Protein AF-0000000075075937 (afdb_homodimer)

Foldseek 3Di:
DPPVPVVVVVVLVVLLCLLLVLLLLLLLLLQLVLQLVLLQCCQLQFFFLLSSLLSLLLLLVLLLVLLVVLVCLLPPDDLVVSLVVLLVLLVVLLVLPLQDFDDPDHADQPDARSVVSSVRCCSRCVSLSSNSSNSLSNSLSLLLQLPRPCNVPSPSNVVSNLVSNLCSLVCCQPPDFAPHWSVVSSVVSSVSSVVSSVSSNVSSVSSVPRDGPPPPVVVVVLVPDDDDDVVLLVLLLLLLQLLLLLLSLLLNVQCQAAGNHSVSNSLSVSLLSVLLVCLLDPCLVVVLVVLLLCLLVLLLCLLLCVQQNVPVDDPVVNNVSSSSNSSSLSSNSVNVLNVSQDDPNCNSVSVSSSSVSSSNNSCCQNPPPQVPDLASCSNLVSSLSSLLSGPQDDPPVPPVLVVLCVVLVVVLVVLVCCVVPPDCVVVCSVVVSVVLSVLSVVLSVCSNRSNNNSSSSVSSSVVSVVVVCVVQQWPDWGAGSRAIKTKHKDWDQDPVGDTWIKIFIDFPPATQAIATPPPVGQLAGFACCHLLHDVVLVLVLCCVPDVQFEEEEEDQALNNNLSSHDPNYAYEYEAADVVRVVQNVDVVGGCNCVVRPDHYHYDHGNPLVVLLPAAFQRGQEYEYDRDRRQDRDCQCLALVNVVSVNRRHHQLHKYKYWNDHDWFQSLQQVQVSCVVLVKFKKKAFACDPCPDPRYHTTIMMMIHRDPVSCVSSVVVVSGDIDGRDDDPDDDHGHSRHDRGVVGTD/DPPVPVVVVVVLVVLLCLLLVLLLLLLLLLQLVLQLVLLQCCQLQFFFLLSSLLSLLLLLVLLLVLLVVLVCLLPPDDLVVSLVVLLVLLVVLLVLPLQDFDDPDHADQPDARSVVSSVRCCSRCVSLSSNSSNSLSNSLSLLLQLPRPCNVPSVSNVVSNLVSNLCSLVCCQPPVFAPHWSVVSSVVSSVSSVVSSVSSNVSSVSSVPRDGPPPPVVVVVLVPDDDDDVVLLVLLLLLLQLLLLLLSLLLNVQCQAAGNHSVSNSLSVSLLSVLLVCLLDPCLVVVLVVLLLCLLVLLLCLLLCVQQNVPVDDPVVNNVSSSSNSSSLSSNSVNVLNVSQDDPNCNSVSVSSSSVSSSNNSCCQNPPCQVPDLASCSNLVSSLSSLLSGPQDDPPVPPVLVVLCVVLVVVLVVLVCCVVPPPCVVVCSVVVSVVLSVLSVVLSVCSNRSNNNSSSSVSSSVVSVVVVCVVQQWPDWGAGSRAIKTKHKDWDQDPVGDTFIKIFIAFPPATQAIATPPPVGQLAGFACCHLLHDVVLVLVLCCVPDVQFEEEEEDQALNNNLSSHDPNYAYEYEAADVVRVVQNVDVVGGCNCVVRPPHYHYDHGNPLVVLLPAAFQAGQEYEYDRDRRQDRDCQCLALVNVVSVNRRHHQLHKYKYWNDHDWFQSLQQNQVSCVVLVKFKKKAFACDPCPDPRYHTTIMMMIHRDPVSCVSSVVVVSGDIDGRDDDPDDDHGHSRHDRGVVGTD

Sequence (1490 aa):
MNTPSLSLQDRRLSLILLFAATLFTSATLMFSLQPMFGKLILPKLGGTPAVWNTCMVFYQSILFLGYMYAHFLSTRQDTRRQLQIHAAVLFISLVILPVALPDNLSPPTESNPTLWLLGTLFLAIGLPFFVVSTTAPLLQKWFAQVGHHTSHDPYYLYAASNAGSLLALLSYPFVIEPNIGLASQQIAWSGGYAILCLMIAGCGWRLWQNKPRTDASAQEDILLSPELDNKTRLHWLVLAFVPSSLLLGLTNFISTDIASVPLLWIIPLTLYLLSFIIVFSKWNLKTHPVMTALQPVILLPFIAYSFINPAILPYWLDLALHSTAFFLAIMVCHGELARLRPHTRHLTDFYLIMSFAGMLGGMFNTFVAPFVFNAVYEYPIMIIAALLLRPGLDISTGYRWAMQAVFPAIVIACGLIIYLTVDDLLQYLDTIGTALILLAGLTYAFRNQPLSLALLAGTLIFFTQGLHGLVSNTIFQDRTFFGVLSVRENVLLDEQNRPEKYRELFHGTTKHGAQRLAAHLETVPLTYYSRPGPMGQLFKSYDEQNGDWVVGAVGLGAGALACYAKDNQQWTFYEIDPLVVEIAENPDYFTYLKRCARNLTHNIGDARLSLAEEPNHKFDLLIMDAFSSDAVPTHLLTREALDLYFEKLKPNGILAFHITNRHLALKKVLADHAKQMQLAALIQEFKTDGSIPLVTATDWVVMAKDEKILNPLIASRLGNWEKMPLYFGMRPWTDDFTNIISIWKMNTPSLSLQDRRLSLILLFAATLFTSATLMFSLQPMFGKLILPKLGGTPAVWNTCMVFYQSILFLGYMYAHFLSTRQDTRRQLQIHAAVLFISLVILPVALPDNLSPPTESNPTLWLLGTLFLAIGLPFFVVSTTAPLLQKWFAQVGHHTSHDPYYLYAASNAGSLLALLSYPFVIEPNIGLASQQIAWSGGYAILCLMIAGCGWRLWQNKPRTDASAQEDILLSPELDNKTRLHWLVLAFVPSSLLLGLTNFISTDIASVPLLWIIPLTLYLLSFIIVFSKWNLKTHPVMTALQPVILLPFIAYSFINPAILPYWLDLALHSTAFFLAIMVCHGELARLRPHTRHLTDFYLIMSFAGMLGGMFNTFVAPFVFNAVYEYPIMIIAALLLRPGLDISTGYRWAMQAVFPAIVIACGLIIYLTVDDLLQYLDTIGTALILLAGLTYAFRNQPLSLALLAGTLIFFTQGLHGLVSNTIFQDRTFFGVLSVRENVLLDEQNRPEKYRELFHGTTKHGAQRLAAHLETVPLTYYSRPGPMGQLFKSYDEQNGDWVVGAVGLGAGALACYAKDNQQWTFYEIDPLVVEIAENPDYFTYLKRCARNLTHNIGDARLSLAEEPNHKFDLLIMDAFSSDAVPTHLLTREALDLYFEKLKPNGILAFHITNRHLALKKVLADHAKQMQLAALIQEFKTDGSIPLVTATDWVVMAKDEKILNPLIASRLGNWEKMPLYFGMRPWTDDFTNIISIWK

Secondary structure (DSSP, 8-state):
---HHHHHHHHHHHHHHHHHHHHHHHHHHHHHHHHHHHHHHGGGGTT-HHHHHHHHHHHHHHHHHHHHHHHHHHHHS-HHHHHHHHHHHHHHHHHTPSP-PPTT-PPPSSS-THHHHHHHHHHHHHHHHHHHHHHHHHHHHHHHHHT-GGGGS-HHHHHHHHHHHHHHHHHIIIIIHHHS-HHHHHHHHHHHHHHHHHHHHHHHHHHHHS-----THHHHHHHTSPPPPHHHHHHHHHHHHHHHHHHHHHHHHHHHHS---HHHHHHHHHHHHHHHHHHTSTTHHHHHHHHHHHHHHHHHHIIIIIII-GGGS-HHHHHHHHHHHHHHHHHHHHHHHHHT---GGGHHHHHHHHHHHHHHHHHIIIIIHHHH-SS--HHHHHHHHHHHTSTT--GGGTHHHHHTTHHHHHHHHHHHHHHHH-S-GGGGHHHHHHHHHHHHHHGGGGTT-HHHHHHHHHHHHHHHHHHHHHHHTEEEEEEETTEEEEEEEEEEE-TTS-EEEEEEEEETTEEEEEEE-STTTTT---BTT-SSSHHHHHHHHHTTT-S--EEEEE--TTSGGGGG--TT-EEEEEES-HHHHHHHH-TTT--HHHHH-SSEEEEES-HHHHHHTSPTT-EEEEEE---BTTB--GGGSSHHHHHHHHHHEEEEEEEEEE---SSB-HHHHHHHHHHHTT-EEEEEEE---S-STTB--EEEEEEESSHHHHHHHHHH-SS--EEPPP--S-PPP-SS---GGGGB-/---HHHHHHHHHHHHHHHHHHHHHHHHHHHHHHHHHHHHHHGGGGTT-HHHHHHHHHHHHHHHHHHHHHHHHHHHHS-HHHHHHHHHHHHHHHHHTPSP-PPTT-PPPSSS-THHHHHHHHHHHHHHHHHHHHHHHHHHHHHHHHHT-TTTTS-HHHHHHHHHHHHHHHHHIIIIIHHHS-HHHHHHHHHHHHHHHHHHHHHHHHHHHHS-----THHHHHHHTSPPPPHHHHHHHHHHHHHHHHHHHHHHHHHHHHS---HHHHHHHHHHHHHHHHHHTSTTHHHHHHHHHHHHHHHHHHIIIIIII-GGGS-HHHHHHHHHHHHHHHHHHHHHHHHHT---GGGHHHHHHHHHHHHHHHHHIIIIIHHHH-SS--HHHHHHHHHHHTSTT--GGGTHHHHHTTHHHHHHHHHHHHHHHH-S-GGGGHHHHHHHHHHHHHHGGGGTT-HHHHHHHHHHHHHHHHHHHHHHHTEEEEEEETTEEEEEEEEEEE-TTS-EEEEEEEEETTEEEEEEE-STTTTT---BTT-SSSHHHHHHHHHTTT-TT-EEEEE--TTSGGGGG--TT-EEEEEES-HHHHHHHH-TTT--HHHHH-SSEEEEES-HHHHHHTSPTT-EEEEEE---BTTB--GGGSSHHHHHHHHHHEEEEEEEEEE---SSB-HHHHHHHHHHHHT-EEEEEEE---S-STTB--EEEEEEESSHHHHHHHHHH-SS--EEPPP--S-PPP-SS---GGGGB-

Organism: Methylotuvimicrobium buryatense (NCBI:txid95641)

pLDDT: mean 89.78, std 10.17, range [25.62, 98.44]

Nearest PDB structures (foldseek):
  1xj5-assembly1_D  TM=6.890E-01  e=6.188E-06  Arabidopsis thaliana
  6o65-assembly4_H  TM=6.971E-01  e=7.601E-06  Arabidopsis thaliana
  5b1s-assembly2_C  TM=5.998E-01  e=6.448E-06  Trypanosoma cruzi strain CL Brener
  6qmm-assembly1_B  TM=5.476E-01  e=2.305E-06  Synechococcus elongatus PCC 7942 = FACHB-805
  8s5z-assembly1_A  TM=5.551E-01  e=3.790E-03  Homo sapiens

InterPro domains:
  IPR029063 S-adenosyl-L-methionine-dependent methyltransferase superfamily [G3DSA:3.40.50.150] (488-720)
  IPR029063 S-adenosyl-L-methionine-dependent methyltransferase superfamily [SSF53335] (550-667)
  IPR036259 MFS transporter superfamily [SSF103473] (15-387)

Radius of gyration: 42.92 Å; Cα contacts (8 Å, |Δi|>4): 2361; chains: 2; bounding box: 97×112×108 Å

Structure (mmCIF, N/CA/C/O backbone):
data_AF-0000000075075937-model_v1
#
loop_
_entity.id
_entity.type
_entity.pdbx_description
1 polymer 'Spermidine synthase'
#
loop_
_atom_site.group_PDB
_atom_site.id
_atom_site.type_symbol
_atom_site.label_atom_id
_atom_site.label_alt_id
_atom_site.label_comp_id
_atom_site.label_asym_id
_atom_site.label_entity_id
_atom_site.label_seq_id
_atom_site.pdbx_PDB_ins_code
_atom_site.Cartn_x
_atom_site.Cartn_y
_atom_site.Cartn_z
_atom_site.occupancy
_atom_site.B_iso_or_equiv
_atom_site.auth_seq_id
_atom_site.auth_comp_id
_atom_site.auth_asym_id
_atom_site.auth_atom_id
_atom_site.pdbx_PDB_model_num
ATOM 1 N N . MET A 1 1 ? 52.969 43.125 50.688 1 25.91 1 MET A N 1
ATOM 2 C CA . MET A 1 1 ? 52.844 42.656 49.312 1 25.91 1 MET A CA 1
ATOM 3 C C . MET A 1 1 ? 51.5 42 49.062 1 25.91 1 MET A C 1
ATOM 5 O O . MET A 1 1 ? 51.344 40.812 49.406 1 25.91 1 MET A O 1
ATOM 9 N N . ASN A 1 2 ? 50.375 42.688 49.281 1 33.69 2 ASN A N 1
ATOM 10 C CA . ASN A 1 2 ? 48.969 42.375 49 1 33.69 2 ASN A CA 1
ATOM 11 C C . ASN A 1 2 ? 48.781 41.875 47.562 1 33.69 2 ASN A C 1
ATOM 13 O O . ASN A 1 2 ? 49.312 42.469 46.625 1 33.69 2 ASN A O 1
ATOM 17 N N . THR A 1 3 ? 48.625 40.594 47.438 1 38.75 3 THR A N 1
ATOM 18 C CA . THR A 1 3 ? 48.625 39.719 46.25 1 38.75 3 THR A CA 1
ATOM 19 C C . THR A 1 3 ? 47.656 40.25 45.219 1 38.75 3 THR A C 1
ATOM 21 O O . THR A 1 3 ? 46.438 40.25 45.438 1 38.75 3 THR A O 1
ATOM 24 N N . PRO A 1 4 ? 47.906 41.188 44.281 1 47.25 4 PRO A N 1
ATOM 25 C CA . PRO A 1 4 ? 47.188 41.656 43.094 1 47.25 4 PRO A CA 1
ATOM 26 C C . PRO A 1 4 ? 46.531 40.531 42.281 1 47.25 4 PRO A C 1
ATOM 28 O O . PRO A 1 4 ? 45.719 40.812 41.406 1 47.25 4 PRO A O 1
ATOM 31 N N . SER A 1 5 ? 46.938 39.406 42.469 1 46.5 5 SER A N 1
ATOM 32 C CA . SER A 1 5 ? 46.531 38.344 41.562 1 46.5 5 SER A CA 1
ATOM 33 C C . SER A 1 5 ? 45.062 37.969 41.812 1 46.5 5 SER A C 1
ATOM 35 O O . SER A 1 5 ? 44.312 37.656 40.844 1 46.5 5 SER A O 1
ATOM 37 N N . LEU A 1 6 ? 44.625 37.906 43.031 1 47.34 6 LEU A N 1
ATOM 38 C CA . LEU A 1 6 ? 43.25 37.5 43.344 1 47.34 6 LEU A CA 1
ATOM 39 C C . LEU A 1 6 ? 42.25 38.562 42.844 1 47.34 6 LEU A C 1
ATOM 41 O O . LEU A 1 6 ? 41.156 38.25 42.438 1 47.34 6 LEU A O 1
ATOM 45 N N . SER A 1 7 ? 42.594 39.812 42.969 1 49.38 7 SER A N 1
ATOM 46 C CA . SER A 1 7 ? 41.719 40.875 42.562 1 49.38 7 SER A CA 1
ATOM 47 C C . SER A 1 7 ? 41.5 40.906 41.062 1 49.38 7 SER A C 1
ATOM 49 O O . SER A 1 7 ? 40.406 41.156 40.562 1 49.38 7 SER A O 1
ATOM 51 N N . LEU A 1 8 ? 42.531 40.531 40.344 1 52 8 LEU A N 1
ATOM 52 C CA . LEU A 1 8 ? 42.438 40.469 38.875 1 52 8 LEU A CA 1
ATOM 53 C C . LEU A 1 8 ? 41.562 39.312 38.438 1 52 8 LEU A C 1
ATOM 55 O O . LEU A 1 8 ? 40.812 39.406 37.469 1 52 8 LEU A O 1
ATOM 59 N N . GLN A 1 9 ? 41.719 38.156 39.156 1 53.06 9 GLN A N 1
ATOM 60 C CA . GLN A 1 9 ? 40.906 37 38.844 1 53.06 9 GLN A CA 1
ATOM 61 C C . GLN A 1 9 ? 39.438 37.25 39.094 1 53.06 9 GLN A C 1
ATOM 63 O O . GLN A 1 9 ? 38.562 36.844 38.312 1 53.06 9 GLN A O 1
ATOM 68 N N . ASP A 1 10 ? 39.156 37.875 40.281 1 52.16 10 ASP A N 1
ATOM 69 C CA . ASP A 1 10 ? 37.781 38.188 40.656 1 52.16 10 ASP A CA 1
ATOM 70 C C . ASP A 1 10 ? 37.125 39.156 39.656 1 52.16 10 ASP A C 1
ATOM 72 O O . ASP A 1 10 ? 35.969 39.031 39.312 1 52.16 10 ASP A O 1
ATOM 76 N N . ARG A 1 11 ? 37.844 40.031 39.188 1 58.91 11 ARG A N 1
ATOM 77 C CA . ARG A 1 11 ? 37.375 41.031 38.219 1 58.91 11 ARG A CA 1
ATOM 78 C C . ARG A 1 11 ? 37.062 40.375 36.875 1 58.91 11 ARG A C 1
ATOM 80 O O . ARG A 1 11 ? 36.094 40.75 36.219 1 58.91 11 ARG A O 1
ATOM 87 N N . ARG A 1 12 ? 37.781 39.344 36.812 1 69.56 12 ARG A N 1
ATOM 88 C CA . ARG A 1 12 ? 37.594 38.562 35.562 1 69.56 12 ARG A CA 1
ATOM 89 C C . ARG A 1 12 ? 36.312 37.781 35.594 1 69.56 12 ARG A C 1
ATOM 91 O O . ARG A 1 12 ? 35.594 37.719 34.625 1 69.56 12 ARG A O 1
ATOM 98 N N . LEU A 1 13 ? 36 37.281 36.844 1 77.56 13 LEU A N 1
ATOM 99 C CA . LEU A 1 13 ? 34.781 36.469 36.969 1 77.56 13 LEU A CA 1
ATOM 100 C C . LEU A 1 13 ? 33.562 37.375 36.969 1 77.56 13 LEU A C 1
ATOM 102 O O . LEU A 1 13 ? 32.531 37 36.406 1 77.56 13 LEU A O 1
ATOM 106 N N . SER A 1 14 ? 33.719 38.594 37.562 1 82.06 14 SER A N 1
ATOM 107 C CA . SER A 1 14 ? 32.594 39.531 37.594 1 82.06 14 SER A CA 1
ATOM 108 C C . SER A 1 14 ? 32.281 40.062 36.219 1 82.06 14 SER A C 1
ATOM 110 O O . SER A 1 14 ? 31.109 40.312 35.906 1 82.06 14 SER A O 1
ATOM 112 N N . LEU A 1 15 ? 33.25 40.156 35.438 1 84.44 15 LEU A N 1
ATOM 113 C CA . LEU A 1 15 ? 33.062 40.625 34.094 1 84.44 15 LEU A CA 1
ATOM 114 C C . LEU A 1 15 ? 32.344 39.531 33.25 1 84.44 15 LEU A C 1
ATOM 116 O O . LEU A 1 15 ? 31.406 39.844 32.5 1 84.44 15 LEU A O 1
ATOM 120 N N . ILE A 1 16 ? 32.688 38.344 33.438 1 86.12 16 ILE A N 1
ATOM 121 C CA . ILE A 1 16 ? 32.062 37.219 32.719 1 86.12 16 ILE A CA 1
ATOM 122 C C . ILE A 1 16 ? 30.609 37.094 33.156 1 86.12 16 ILE A C 1
ATOM 124 O O . ILE A 1 16 ? 29.734 36.875 32.312 1 86.12 16 ILE A O 1
ATOM 128 N N . LEU A 1 17 ? 30.406 37.219 34.406 1 89.38 17 LEU A N 1
ATOM 129 C CA . LEU A 1 17 ? 29.062 37.062 34.938 1 89.38 17 LEU A CA 1
ATOM 130 C C . LEU A 1 17 ? 28.141 38.188 34.406 1 89.38 17 LEU A C 1
ATOM 132 O O . LEU A 1 17 ? 26.984 37.938 34.094 1 89.38 17 LEU A O 1
ATOM 136 N N . LEU A 1 18 ? 28.672 39.375 34.344 1 91.81 18 LEU A N 1
ATOM 137 C CA . LEU A 1 18 ? 27.859 40.5 33.844 1 91.81 18 LEU A CA 1
ATOM 138 C C . LEU A 1 18 ? 27.5 40.312 32.375 1 91.81 18 LEU A C 1
ATOM 140 O O . LEU A 1 18 ? 26.344 40.438 32 1 91.81 18 LEU A O 1
ATOM 144 N N . PHE A 1 19 ? 28.422 39.969 31.578 1 92.75 19 PHE A N 1
ATOM 145 C CA . PHE A 1 19 ? 28.188 39.812 30.156 1 92.75 19 PHE A CA 1
ATOM 146 C C . PHE A 1 19 ? 27.312 38.594 29.891 1 92.75 19 PHE A C 1
ATOM 148 O O . PHE A 1 19 ? 26.391 38.625 29.078 1 92.75 19 PHE A O 1
ATOM 155 N N . ALA A 1 20 ? 27.562 37.531 30.625 1 92.38 20 ALA A N 1
ATOM 156 C CA . ALA A 1 20 ? 26.781 36.312 30.469 1 92.38 20 ALA A CA 1
ATOM 157 C C . ALA A 1 20 ? 25.344 36.5 30.922 1 92.38 20 ALA A C 1
ATOM 159 O O . ALA A 1 20 ? 24.406 36.031 30.266 1 92.38 20 ALA A O 1
ATOM 160 N N . ALA A 1 21 ? 25.234 37.125 31.984 1 94.94 21 ALA A N 1
ATOM 161 C CA . ALA A 1 21 ? 23.891 37.406 32.5 1 94.94 21 ALA A CA 1
ATOM 162 C C . ALA A 1 21 ? 23.109 38.312 31.562 1 94.94 21 ALA A C 1
ATOM 164 O O . ALA A 1 21 ? 21.891 38.188 31.391 1 94.94 21 ALA A O 1
ATOM 165 N N . THR A 1 22 ? 23.812 39.312 30.984 1 95.94 22 THR A N 1
ATOM 166 C CA . THR A 1 22 ? 23.172 40.219 30.047 1 95.94 22 THR A CA 1
ATOM 167 C C . THR A 1 22 ? 22.703 39.469 28.797 1 95.94 22 THR A C 1
ATOM 169 O O . THR A 1 22 ? 21.594 39.656 28.328 1 95.94 22 THR A O 1
ATOM 172 N N . LEU A 1 23 ? 23.547 38.594 28.359 1 95.19 23 LEU A N 1
ATOM 173 C CA . LEU A 1 23 ? 23.188 37.812 27.188 1 95.19 23 LEU A CA 1
ATOM 174 C C . LEU A 1 23 ? 22.062 36.844 27.484 1 95.19 23 LEU A C 1
ATOM 176 O O . LEU A 1 23 ? 21.172 36.625 26.656 1 95.19 23 LEU A O 1
ATOM 180 N N . PHE A 1 24 ? 22.094 36.219 28.641 1 95.88 24 PHE A N 1
ATOM 181 C CA . PHE A 1 24 ? 21.016 35.344 29.078 1 95.88 24 PHE A CA 1
ATOM 182 C C . PHE A 1 24 ? 19.688 36.094 29.141 1 95.88 24 PHE A C 1
ATOM 184 O O . PHE A 1 24 ? 18.672 35.625 28.609 1 95.88 24 PHE A O 1
ATOM 191 N N . THR A 1 25 ? 19.75 37.25 29.719 1 96.62 25 THR A N 1
ATOM 192 C CA . THR A 1 25 ? 18.547 38.062 29.859 1 96.62 25 THR A CA 1
ATOM 193 C C . THR A 1 25 ? 18.031 38.5 28.5 1 96.62 25 THR A C 1
ATOM 195 O O . THR A 1 25 ? 16.828 38.469 28.234 1 96.62 25 THR A O 1
ATOM 198 N N . SER A 1 26 ? 18.906 38.938 27.703 1 96.75 26 SER A N 1
ATOM 199 C CA . SER A 1 26 ? 18.531 39.375 26.359 1 96.75 26 SER A CA 1
ATOM 200 C C . SER A 1 26 ? 17.875 38.25 25.562 1 96.75 26 SER A C 1
ATOM 202 O O . SER A 1 26 ? 16.828 38.469 24.953 1 96.75 26 SER A O 1
ATOM 204 N N . ALA A 1 27 ? 18.453 37.125 25.609 1 96.31 27 ALA A N 1
ATOM 205 C CA . ALA A 1 27 ? 17.922 35.969 24.891 1 96.31 27 ALA A CA 1
ATOM 206 C C . ALA A 1 27 ? 16.562 35.562 25.438 1 96.31 27 ALA A C 1
ATOM 208 O O . ALA A 1 27 ? 15.648 35.219 24.688 1 96.31 27 ALA A O 1
ATOM 209 N N . THR A 1 28 ? 16.438 35.531 26.719 1 96.81 28 THR A N 1
ATOM 210 C CA . THR A 1 28 ? 15.18 35.188 27.359 1 96.81 28 THR A CA 1
ATOM 211 C C . THR A 1 28 ? 14.07 36.125 26.938 1 96.81 28 THR A C 1
ATOM 213 O O . THR A 1 28 ? 12.961 35.719 26.609 1 96.81 28 THR A O 1
ATOM 216 N N . LEU A 1 29 ? 14.398 37.375 26.922 1 96.94 29 LEU A N 1
ATOM 217 C CA . LEU A 1 29 ? 13.414 38.375 26.531 1 96.94 29 LEU A CA 1
ATOM 218 C C . LEU A 1 29 ? 13.078 38.281 25.047 1 96.94 29 LEU A C 1
ATOM 220 O O . LEU A 1 29 ? 11.922 38.438 24.656 1 96.94 29 LEU A O 1
ATOM 224 N N . MET A 1 30 ? 14.031 38.031 24.297 1 96.25 30 MET A N 1
ATOM 225 C CA . MET A 1 30 ? 13.82 37.906 22.859 1 96.25 30 MET A CA 1
ATOM 226 C C . MET A 1 30 ? 12.828 36.812 22.531 1 96.25 30 MET A C 1
ATOM 228 O O . MET A 1 30 ? 11.875 37 21.781 1 96.25 30 MET A O 1
ATOM 232 N N . PHE A 1 31 ? 12.977 35.688 23.141 1 96.12 31 PHE A N 1
ATOM 233 C CA . PHE A 1 31 ? 12.211 34.5 22.75 1 96.12 31 PHE A CA 1
ATOM 234 C C . PHE A 1 31 ? 10.914 34.406 23.547 1 96.12 31 PHE A C 1
ATOM 236 O O . PHE A 1 31 ? 10.031 33.625 23.219 1 96.12 31 PHE A O 1
ATOM 243 N N . SER A 1 32 ? 10.719 35.219 24.562 1 95.56 32 SER A N 1
ATOM 244 C CA . SER A 1 32 ? 9.438 35.312 25.25 1 95.56 32 SER A CA 1
ATOM 245 C C . SER A 1 32 ? 8.516 36.312 24.594 1 95.56 32 SER A C 1
ATOM 247 O O . SER A 1 32 ? 7.293 36.188 24.641 1 95.56 32 SER A O 1
ATOM 249 N N . LEU A 1 33 ? 9.133 37.281 24.016 1 95.88 33 LEU A N 1
ATOM 250 C CA . LEU A 1 33 ? 8.359 38.344 23.375 1 95.88 33 LEU A CA 1
ATOM 251 C C . LEU A 1 33 ? 7.617 37.812 22.156 1 95.88 33 LEU A C 1
ATOM 253 O O . LEU A 1 33 ? 6.488 38.219 21.875 1 95.88 33 LEU A O 1
ATOM 257 N N . GLN A 1 34 ? 8.203 36.938 21.484 1 95.5 34 GLN A N 1
ATOM 258 C CA . GLN A 1 34 ? 7.703 36.469 20.188 1 95.5 34 GLN A CA 1
ATOM 259 C C . GLN A 1 34 ? 6.363 35.781 20.328 1 95.5 34 GLN A C 1
ATOM 261 O O . GLN A 1 34 ? 5.359 36.188 19.75 1 95.5 34 GLN A O 1
ATOM 266 N N . PRO A 1 35 ? 6.293 34.719 21.156 1 94.19 35 PRO A N 1
ATOM 267 C CA . PRO A 1 35 ? 4.984 34.062 21.297 1 94.19 35 PRO A CA 1
ATOM 268 C C . PRO A 1 35 ? 3.955 34.969 21.969 1 94.19 35 PRO A C 1
ATOM 270 O O . PRO A 1 35 ? 2.762 34.906 21.672 1 94.19 35 PRO A O 1
ATOM 273 N N . MET A 1 36 ? 4.375 35.844 22.828 1 94.38 36 MET A N 1
ATOM 274 C CA . MET A 1 36 ? 3.459 36.75 23.5 1 94.38 36 MET A CA 1
ATOM 275 C C . MET A 1 36 ? 2.752 37.656 22.5 1 94.38 36 MET A C 1
ATOM 277 O O . MET A 1 36 ? 1.523 37.75 22.5 1 94.38 36 MET A O 1
ATOM 281 N N . PHE A 1 37 ? 3.488 38.25 21.672 1 94.38 37 PHE A N 1
ATOM 282 C CA . PHE A 1 37 ? 2.889 39.188 20.719 1 94.38 37 PHE A CA 1
ATOM 283 C C . PHE A 1 37 ? 2.195 38.438 19.594 1 94.38 37 PHE A C 1
ATOM 285 O O . PHE A 1 37 ? 1.241 38.938 19 1 94.38 37 PHE A O 1
ATOM 292 N N . GLY A 1 38 ? 2.717 37.281 19.25 1 92.19 38 GLY A N 1
ATOM 293 C CA . GLY A 1 38 ? 1.939 36.438 18.344 1 92.19 38 GLY A CA 1
ATOM 294 C C . GLY A 1 38 ? 0.535 36.156 18.844 1 92.19 38 GLY A C 1
ATOM 295 O O . GLY A 1 38 ? -0.432 36.25 18.094 1 92.19 38 GLY A O 1
ATOM 296 N N . LYS A 1 39 ? 0.471 35.844 20.078 1 91.31 39 LYS A N 1
ATOM 297 C CA . LYS A 1 39 ? -0.813 35.562 20.703 1 91.31 39 LYS A CA 1
ATOM 298 C C . LYS A 1 39 ? -1.67 36.812 20.828 1 91.31 39 LYS A C 1
ATOM 300 O O . LYS A 1 39 ? -2.895 36.75 20.703 1 91.31 39 LYS A O 1
ATOM 305 N N . LEU A 1 40 ? -1.081 37.938 21.062 1 91.19 40 LEU A N 1
ATOM 306 C CA . LEU A 1 40 ? -1.785 39.188 21.25 1 91.19 40 LEU A CA 1
ATOM 307 C C . LEU A 1 40 ? -2.439 39.656 19.938 1 91.19 40 LEU A C 1
ATOM 309 O O . LEU A 1 40 ? -3.531 40.219 19.969 1 91.19 40 LEU A O 1
ATOM 313 N N . ILE A 1 41 ? -1.775 39.406 18.875 1 90.94 41 ILE A N 1
ATOM 314 C CA . ILE A 1 41 ? -2.238 40 17.609 1 90.94 41 ILE A CA 1
ATOM 315 C C . ILE A 1 41 ? -3.139 38.969 16.891 1 90.94 41 ILE A C 1
ATOM 317 O O . ILE A 1 41 ? -3.93 39.375 16.031 1 90.94 41 ILE A O 1
ATOM 321 N N . LEU A 1 42 ? -3.127 37.75 17.219 1 87.31 42 LEU A N 1
ATOM 322 C CA . LEU A 1 42 ? -3.801 36.656 16.562 1 87.31 42 LEU A CA 1
ATOM 323 C C . LEU A 1 42 ? -5.301 36.906 16.469 1 87.31 42 LEU A C 1
ATOM 325 O O . LEU A 1 42 ? -5.906 36.719 15.414 1 87.31 42 LEU A O 1
ATOM 329 N N . PRO A 1 43 ? -5.914 37.406 17.531 1 84.12 43 PRO A N 1
ATOM 330 C CA . PRO A 1 43 ? -7.367 37.562 17.5 1 84.12 43 PRO A CA 1
ATOM 331 C C . PRO A 1 43 ? -7.824 38.594 16.484 1 84.12 43 PRO A C 1
ATOM 333 O O . PRO A 1 43 ? -8.945 38.531 15.969 1 84.12 43 PRO A O 1
ATOM 336 N N . LYS A 1 44 ? -7.008 39.438 16.141 1 85.88 44 LYS A N 1
ATOM 337 C CA . LYS A 1 44 ? -7.387 40.5 15.211 1 85.88 44 LYS A CA 1
ATOM 338 C C . LYS A 1 44 ? -7.461 39.969 13.773 1 85.88 44 LYS A C 1
ATOM 340 O O . LYS A 1 44 ? -8.086 40.594 12.914 1 85.88 44 LYS A O 1
ATOM 345 N N . LEU A 1 45 ? -6.887 38.906 13.555 1 87.5 45 LEU A N 1
ATOM 346 C CA . LEU A 1 45 ? -6.816 38.375 12.188 1 87.5 45 LEU A CA 1
ATOM 347 C C . LEU A 1 45 ? -7.367 36.969 12.117 1 87.5 45 LEU A C 1
ATOM 349 O O . LEU A 1 45 ? -6.902 36.156 11.312 1 87.5 45 LEU A O 1
ATOM 353 N N . GLY A 1 46 ? -8.266 36.625 12.945 1 80.81 46 GLY A N 1
ATOM 354 C CA . GLY A 1 46 ? -9.055 35.406 12.836 1 80.81 46 GLY A CA 1
ATOM 355 C C . GLY A 1 46 ? -8.312 34.156 13.273 1 80.81 46 GLY A C 1
ATOM 356 O O . GLY A 1 46 ? -8.711 33.062 12.945 1 80.81 46 GLY A O 1
ATOM 357 N N . GLY A 1 47 ? -7.125 34.219 13.773 1 81.31 47 GLY A N 1
ATOM 358 C CA . GLY A 1 47 ? -6.414 33.062 14.297 1 81.31 47 GLY A CA 1
ATOM 359 C C . GLY A 1 47 ? -5.766 32.219 13.211 1 81.31 47 GLY A C 1
ATOM 360 O O . GLY A 1 47 ? -5.652 31 13.352 1 81.31 47 GLY A O 1
ATOM 361 N N . THR A 1 48 ? -5.344 32.719 12.141 1 87.12 48 THR A N 1
ATOM 362 C CA . THR A 1 48 ? -4.777 31.984 11.008 1 87.12 48 THR A CA 1
ATOM 363 C C . THR A 1 48 ? -3.281 31.75 11.211 1 87.12 48 THR A C 1
ATOM 365 O O . THR A 1 48 ? -2.605 32.562 11.867 1 87.12 48 THR A O 1
ATOM 368 N N . PRO A 1 49 ? -2.717 30.703 10.656 1 87.88 49 PRO A N 1
ATOM 369 C CA . PRO A 1 49 ? -1.288 30.406 10.766 1 87.88 49 PRO A CA 1
ATOM 370 C C . PRO A 1 49 ? -0.409 31.469 10.109 1 87.88 49 PRO A C 1
ATOM 372 O O . PRO A 1 49 ? 0.747 31.641 10.5 1 87.88 49 PRO A O 1
ATOM 375 N N . ALA A 1 50 ? -0.917 32.188 9.188 1 91.38 50 ALA A N 1
ATOM 376 C CA . ALA A 1 50 ? -0.159 33.219 8.469 1 91.38 50 ALA A CA 1
ATOM 377 C C . ALA A 1 50 ? 0.274 34.344 9.422 1 91.38 50 ALA A C 1
ATOM 379 O O . ALA A 1 50 ? 1.26 35.031 9.156 1 91.38 50 ALA A O 1
ATOM 380 N N . VAL A 1 51 ? -0.439 34.469 10.477 1 92.44 51 VAL A N 1
ATOM 381 C CA . VAL A 1 51 ? -0.097 35.5 11.453 1 92.44 51 VAL A CA 1
ATOM 382 C C . VAL A 1 51 ? 1.284 35.219 12.039 1 92.44 51 VAL A C 1
ATOM 384 O O . VAL A 1 51 ? 2.162 36.094 12.023 1 92.44 51 VAL A O 1
ATOM 387 N N . TRP A 1 52 ? 1.47 34.031 12.461 1 92.81 52 TRP A N 1
ATOM 388 C CA . TRP A 1 52 ? 2.758 33.656 13.047 1 92.81 52 TRP A CA 1
ATOM 389 C C . TRP A 1 52 ? 3.871 33.75 12.008 1 92.81 52 TRP A C 1
ATOM 391 O O . TRP A 1 52 ? 4.969 34.219 12.305 1 92.81 52 TRP A O 1
ATOM 401 N N . ASN A 1 53 ? 3.646 33.281 10.859 1 93.88 53 ASN A N 1
ATOM 402 C CA . ASN A 1 53 ? 4.656 33.375 9.812 1 93.88 53 ASN A CA 1
ATOM 403 C C . ASN A 1 53 ? 5.07 34.812 9.539 1 93.88 53 ASN A C 1
ATOM 405 O O . ASN A 1 53 ? 6.254 35.094 9.336 1 93.88 53 ASN A O 1
ATOM 409 N N . THR A 1 54 ? 4.129 35.625 9.555 1 95.06 54 THR A N 1
ATOM 410 C CA . THR A 1 54 ? 4.414 37.062 9.344 1 95.06 54 THR A CA 1
ATOM 411 C C . THR A 1 54 ? 5.18 37.625 10.531 1 95.06 54 THR A C 1
ATOM 413 O O . THR A 1 54 ? 6.102 38.438 10.352 1 95.06 54 THR A O 1
ATOM 416 N N . CYS A 1 55 ? 4.793 37.25 11.68 1 95.94 55 CYS A N 1
ATOM 417 C CA . CYS A 1 55 ? 5.535 37.656 12.867 1 95.94 55 CYS A CA 1
ATOM 418 C C . CYS A 1 55 ? 6.996 37.25 12.773 1 95.94 55 CYS A C 1
ATOM 420 O O . CYS A 1 55 ? 7.895 38.031 13.086 1 95.94 55 CYS A O 1
ATOM 422 N N . MET A 1 56 ? 7.199 36.031 12.328 1 96.06 56 MET A N 1
ATOM 423 C CA . MET A 1 56 ? 8.555 35.5 12.219 1 96.06 56 MET A CA 1
ATOM 424 C C . MET A 1 56 ? 9.375 36.344 11.234 1 96.06 56 MET A C 1
ATOM 426 O O . MET A 1 56 ? 10.562 36.594 11.469 1 96.06 56 MET A O 1
ATOM 430 N N . VAL A 1 57 ? 8.789 36.688 10.172 1 96.25 57 VAL A N 1
ATOM 431 C CA . VAL A 1 57 ? 9.477 37.531 9.188 1 96.25 57 VAL A CA 1
ATOM 432 C C . VAL A 1 57 ? 9.867 38.844 9.828 1 96.25 57 VAL A C 1
ATOM 434 O O . VAL A 1 57 ? 10.977 39.344 9.602 1 96.25 57 VAL A O 1
ATOM 437 N N . PHE A 1 58 ? 8.969 39.438 10.547 1 97.31 58 PHE A N 1
ATOM 438 C CA . PHE A 1 58 ? 9.258 40.688 11.258 1 97.31 58 PHE A CA 1
ATOM 439 C C . PHE A 1 58 ? 10.469 40.5 12.172 1 97.31 58 PHE A C 1
ATOM 441 O O . PHE A 1 58 ? 11.406 41.312 12.117 1 97.31 58 PHE A O 1
ATOM 448 N N . TYR A 1 59 ? 10.438 39.5 12.984 1 97.38 59 TYR A N 1
ATOM 449 C CA . TYR A 1 59 ? 11.516 39.25 13.938 1 97.38 59 TYR A CA 1
ATOM 450 C C . TYR A 1 59 ? 12.836 39.031 13.219 1 97.38 59 TYR A C 1
ATOM 452 O O . TYR A 1 59 ? 13.875 39.562 13.625 1 97.38 59 TYR A O 1
ATOM 460 N N . GLN A 1 60 ? 12.781 38.219 12.188 1 96.25 60 GLN A N 1
ATOM 461 C CA . GLN A 1 60 ? 13.992 37.906 11.422 1 96.25 60 GLN A CA 1
ATOM 462 C C . GLN A 1 60 ? 14.531 39.188 10.742 1 96.25 60 GLN A C 1
ATOM 464 O O . GLN A 1 60 ? 15.742 39.375 10.641 1 96.25 60 GLN A O 1
ATOM 469 N N . SER A 1 61 ? 13.664 40 10.305 1 96.94 61 SER A N 1
ATOM 470 C CA . SER A 1 61 ? 14.07 41.219 9.648 1 96.94 61 SER A CA 1
ATOM 471 C C . SER A 1 61 ? 14.734 42.188 10.641 1 96.94 61 SER A C 1
ATOM 473 O O . SER A 1 61 ? 15.781 42.75 10.344 1 96.94 61 SER A O 1
ATOM 475 N N . ILE A 1 62 ? 14.109 42.344 11.75 1 96.94 62 ILE A N 1
ATOM 476 C CA . ILE A 1 62 ? 14.672 43.219 12.766 1 96.94 62 ILE A CA 1
ATOM 477 C C . ILE A 1 62 ? 15.984 42.656 13.289 1 96.94 62 ILE A C 1
ATOM 479 O O . ILE A 1 62 ? 16.922 43.406 13.594 1 96.94 62 ILE A O 1
ATOM 483 N N . LEU A 1 63 ? 15.992 41.344 13.43 1 94.81 63 LEU A N 1
ATOM 484 C CA . LEU A 1 63 ? 17.234 40.719 13.836 1 94.81 63 LEU A CA 1
ATOM 485 C C . LEU A 1 63 ? 18.359 41.031 12.844 1 94.81 63 LEU A C 1
ATOM 487 O O . LEU A 1 63 ? 19.484 41.312 13.25 1 94.81 63 LEU A O 1
ATOM 491 N N . PHE A 1 64 ? 18.094 40.906 11.578 1 95.25 64 PHE A N 1
ATOM 492 C CA . PHE A 1 64 ? 19.062 41.25 10.547 1 95.25 64 PHE A CA 1
ATOM 493 C C . PHE A 1 64 ? 19.516 42.688 10.68 1 95.25 64 PHE A C 1
ATOM 495 O O . PHE A 1 64 ? 20.703 43 10.625 1 95.25 64 PHE A O 1
ATOM 502 N N . LEU A 1 65 ? 18.594 43.594 10.891 1 95.56 65 LEU A N 1
ATOM 503 C CA . LEU A 1 65 ? 18.922 45 11.047 1 95.56 65 LEU A CA 1
ATOM 504 C C . LEU A 1 65 ? 19.75 45.25 12.297 1 95.56 65 LEU A C 1
ATOM 506 O O . LEU A 1 65 ? 20.641 46.094 12.297 1 95.56 65 LEU A O 1
ATOM 510 N N . GLY A 1 66 ? 19.438 44.531 13.328 1 94.5 66 GLY A N 1
ATOM 511 C CA . GLY A 1 66 ? 20.25 44.594 14.539 1 94.5 66 GLY A CA 1
ATOM 512 C C . GLY A 1 66 ? 21.688 44.188 14.336 1 94.5 66 GLY A C 1
ATOM 513 O O . GLY A 1 66 ? 22.609 44.844 14.812 1 94.5 66 GLY A O 1
ATOM 514 N N . TYR A 1 67 ? 21.844 43.094 13.656 1 91.81 67 TYR A N 1
ATOM 515 C CA . TYR A 1 67 ? 23.188 42.625 13.344 1 91.81 67 TYR A CA 1
ATOM 516 C C . TYR A 1 67 ? 23.938 43.625 12.484 1 91.81 67 TYR A C 1
ATOM 518 O O . TYR A 1 67 ? 25.125 43.875 12.703 1 91.81 67 TYR A O 1
ATOM 526 N N . MET A 1 68 ? 23.219 44.156 11.539 1 93.88 68 MET A N 1
ATOM 527 C CA . MET A 1 68 ? 23.812 45.156 10.664 1 93.88 68 MET A CA 1
ATOM 528 C C . MET A 1 68 ? 24.234 46.375 11.453 1 93.88 68 MET A C 1
ATOM 530 O O . MET A 1 68 ? 25.328 46.906 11.258 1 93.88 68 MET A O 1
ATOM 534 N N . TYR A 1 69 ? 23.422 46.781 12.344 1 95.06 69 TYR A N 1
ATOM 535 C CA . TYR A 1 69 ? 23.688 47.938 13.219 1 95.06 69 TYR A CA 1
ATOM 536 C C . TYR A 1 69 ? 24.922 47.656 14.078 1 95.06 69 TYR A C 1
ATOM 538 O O . TYR A 1 69 ? 25.828 48.5 14.164 1 95.06 69 TYR A O 1
ATOM 546 N N . ALA A 1 70 ? 24.938 46.562 14.695 1 91.38 70 ALA A N 1
ATOM 547 C CA . ALA A 1 70 ? 26.062 46.219 15.555 1 91.38 70 ALA A CA 1
ATOM 548 C C . ALA A 1 70 ? 27.375 46.188 14.758 1 91.38 70 ALA A C 1
ATOM 550 O O . ALA A 1 70 ? 28.422 46.625 15.25 1 91.38 70 ALA A O 1
ATOM 551 N N . HIS A 1 71 ? 27.281 45.719 13.57 1 88.06 71 HIS A N 1
ATOM 552 C CA . HIS A 1 71 ? 28.469 45.656 12.711 1 88.06 71 HIS A CA 1
ATOM 553 C C . HIS A 1 71 ? 28.953 47.062 12.352 1 88.06 71 HIS A C 1
ATOM 555 O O . HIS A 1 71 ? 30.141 47.344 12.492 1 88.06 71 HIS A O 1
ATOM 561 N N . PHE A 1 72 ? 28.078 47.844 11.953 1 91.5 72 PHE A N 1
ATOM 562 C CA . PHE A 1 72 ? 28.453 49.188 11.531 1 91.5 72 PHE A CA 1
ATOM 563 C C . PHE A 1 72 ? 28.953 50.031 12.719 1 91.5 72 PHE A C 1
ATOM 565 O O . PHE A 1 72 ? 29.953 50.75 12.602 1 91.5 72 PHE A O 1
ATOM 572 N N . LEU A 1 73 ? 28.344 49.875 13.82 1 91.19 73 LEU A N 1
ATOM 573 C CA . LEU A 1 73 ? 28.703 50.625 15.016 1 91.19 73 LEU A CA 1
ATOM 574 C C . LEU A 1 73 ? 30.078 50.219 15.531 1 91.19 73 LEU A C 1
ATOM 576 O O . LEU A 1 73 ? 30.891 51.062 15.914 1 91.19 73 LEU A O 1
ATOM 580 N N . SER A 1 74 ? 30.359 49 15.562 1 85.94 74 SER A N 1
ATOM 581 C CA . SER A 1 74 ? 31.609 48.469 16.141 1 85.94 74 SER A CA 1
ATOM 582 C C . SER A 1 74 ? 32.781 48.656 15.18 1 85.94 74 SER A C 1
ATOM 584 O O . SER A 1 74 ? 33.938 48.719 15.609 1 85.94 74 SER A O 1
ATOM 586 N N . THR A 1 75 ? 32.531 48.781 13.859 1 84 75 THR A N 1
ATOM 587 C CA . THR A 1 75 ? 33.625 48.875 12.906 1 84 75 THR A CA 1
ATOM 588 C C . THR A 1 75 ? 33.875 50.312 12.5 1 84 75 THR A C 1
ATOM 590 O O . THR A 1 75 ? 35 50.688 12.172 1 84 75 THR A O 1
ATOM 593 N N . ARG A 1 76 ? 32.938 51.156 12.523 1 88.5 76 ARG A N 1
ATOM 594 C CA . ARG A 1 76 ? 33.094 52.5 11.961 1 88.5 76 ARG A CA 1
ATOM 595 C C . ARG A 1 76 ? 33.25 53.531 13.055 1 88.5 76 ARG A C 1
ATOM 597 O O . ARG A 1 76 ? 33.75 54.625 12.797 1 88.5 76 ARG A O 1
ATOM 604 N N . GLN A 1 77 ? 32.875 53.219 14.234 1 89 77 GLN A N 1
ATOM 605 C CA . GLN A 1 77 ? 32.875 54.219 15.289 1 89 77 GLN A CA 1
ATOM 606 C C . GLN A 1 77 ? 33.906 53.844 16.375 1 89 77 GLN A C 1
ATOM 608 O O . GLN A 1 77 ? 34.156 52.688 16.609 1 89 77 GLN A O 1
ATOM 613 N N . ASP A 1 78 ? 34.344 54.938 16.969 1 87.5 78 ASP A N 1
ATOM 614 C CA . ASP A 1 78 ? 35.219 54.75 18.109 1 87.5 78 ASP A CA 1
ATOM 615 C C . ASP A 1 78 ? 34.438 54.344 19.344 1 87.5 78 ASP A C 1
ATOM 617 O O . ASP A 1 78 ? 33.219 54.438 19.359 1 87.5 78 ASP A O 1
ATOM 621 N N . THR A 1 79 ? 34.969 53.812 20.375 1 87.88 79 THR A N 1
ATOM 622 C CA . THR A 1 79 ? 34.344 53.219 21.547 1 87.88 79 THR A CA 1
ATOM 623 C C . THR A 1 79 ? 33.469 54.25 22.25 1 87.88 79 THR A C 1
ATOM 625 O O . THR A 1 79 ? 32.344 53.938 22.656 1 87.88 79 THR A O 1
ATOM 628 N N . ARG A 1 80 ? 34 55.469 22.406 1 89 80 ARG A N 1
ATOM 629 C CA . ARG A 1 80 ? 33.219 56.469 23.094 1 89 80 ARG A CA 1
ATOM 630 C C . ARG A 1 80 ? 31.938 56.812 22.312 1 89 80 ARG A C 1
ATOM 632 O O . ARG A 1 80 ? 30.859 56.906 22.906 1 89 80 ARG A O 1
ATOM 639 N N . ARG A 1 81 ? 32.094 57 21.062 1 92.25 81 ARG A N 1
ATOM 640 C CA . ARG A 1 81 ? 30.938 57.312 20.219 1 92.25 81 ARG A CA 1
ATOM 641 C C . ARG A 1 81 ? 29.969 56.156 20.156 1 92.25 81 ARG A C 1
ATOM 643 O O . ARG A 1 81 ? 28.75 56.344 20.078 1 92.25 81 ARG A O 1
ATOM 650 N N . GLN A 1 82 ? 30.5 54.969 20.125 1 92.38 82 GLN A N 1
ATOM 651 C CA . GLN A 1 82 ? 29.688 53.75 20.141 1 92.38 82 GLN A CA 1
ATOM 652 C C . GLN A 1 82 ? 28.781 53.719 21.359 1 92.38 82 GLN A C 1
ATOM 654 O O . GLN A 1 82 ? 27.578 53.469 21.25 1 92.38 82 GLN A O 1
ATOM 659 N N . LEU A 1 83 ? 29.328 54.031 22.453 1 93.38 83 LEU A N 1
ATOM 660 C CA . LEU A 1 83 ? 28.594 54 23.703 1 93.38 83 LEU A CA 1
ATOM 661 C C . LEU A 1 83 ? 27.547 55.094 23.781 1 93.38 83 LEU A C 1
ATOM 663 O O . LEU A 1 83 ? 26.453 54.906 24.297 1 93.38 83 LEU A O 1
ATOM 667 N N . GLN A 1 84 ? 27.906 56.281 23.234 1 94.5 84 GLN A N 1
ATOM 668 C CA . GLN A 1 84 ? 26.969 57.375 23.234 1 94.5 84 GLN A CA 1
ATOM 669 C C . GLN A 1 84 ? 25.766 57.094 22.344 1 94.5 84 GLN A C 1
ATOM 671 O O . GLN A 1 84 ? 24.625 57.344 22.734 1 94.5 84 GLN A O 1
ATOM 676 N N . ILE A 1 85 ? 26.109 56.594 21.188 1 95.56 85 ILE A N 1
ATOM 677 C CA . ILE A 1 85 ? 25.047 56.312 20.234 1 95.56 85 ILE A CA 1
ATOM 678 C C . ILE A 1 85 ? 24.125 55.219 20.781 1 95.56 85 ILE A C 1
ATOM 680 O O . ILE A 1 85 ? 22.906 55.344 20.75 1 95.56 85 ILE A O 1
ATOM 684 N N . HIS A 1 86 ? 24.703 54.125 21.266 1 95.75 86 HIS A N 1
ATOM 685 C CA . HIS A 1 86 ? 23.891 53 21.75 1 95.75 86 HIS A CA 1
ATOM 686 C C . HIS A 1 86 ? 23.125 53.406 23.016 1 95.75 86 HIS A C 1
ATOM 688 O O . HIS A 1 86 ? 22.031 52.906 23.25 1 95.75 86 HIS A O 1
ATOM 694 N N . ALA A 1 87 ? 23.734 54.281 23.828 1 95.12 87 ALA A N 1
ATOM 695 C CA . ALA A 1 87 ? 23.031 54.781 25.016 1 95.12 87 ALA A CA 1
ATOM 696 C C . ALA A 1 87 ? 21.797 55.594 24.609 1 95.12 87 ALA A C 1
ATOM 698 O O . ALA A 1 87 ? 20.766 55.531 25.266 1 95.12 87 ALA A O 1
ATOM 699 N N . ALA A 1 88 ? 21.969 56.344 23.594 1 95.69 88 ALA A N 1
ATOM 700 C CA . ALA A 1 88 ? 20.828 57.094 23.094 1 95.69 88 ALA A CA 1
ATOM 701 C C . ALA A 1 88 ? 19.719 56.188 22.594 1 95.69 88 ALA A C 1
ATOM 703 O O . ALA A 1 88 ? 18.547 56.438 22.859 1 95.69 88 ALA A O 1
ATOM 704 N N . VAL A 1 89 ? 20.078 55.156 21.891 1 96.12 89 VAL A N 1
ATOM 705 C CA . VAL A 1 89 ? 19.109 54.188 21.375 1 96.12 89 VAL A CA 1
ATOM 706 C C . VAL A 1 89 ? 18.406 53.5 22.531 1 96.12 89 VAL A C 1
ATOM 708 O O . VAL A 1 89 ? 17.203 53.312 22.5 1 96.12 89 VAL A O 1
ATOM 711 N N . LEU A 1 90 ? 19.172 53.125 23.578 1 96.5 90 LEU A N 1
ATOM 712 C CA . LEU A 1 90 ? 18.609 52.5 24.766 1 96.5 90 LEU A CA 1
ATOM 713 C C . LEU A 1 90 ? 17.594 53.438 25.438 1 96.5 90 LEU A C 1
ATOM 715 O O . LEU A 1 90 ? 16.5 53 25.812 1 96.5 90 LEU A O 1
ATOM 719 N N . PHE A 1 91 ? 17.969 54.688 25.5 1 95.12 91 PHE A N 1
ATOM 720 C CA . PHE A 1 91 ? 17.125 55.656 26.172 1 95.12 91 PHE A CA 1
ATOM 721 C C . PHE A 1 91 ? 15.82 55.844 25.391 1 95.12 91 PHE A C 1
ATOM 723 O O . PHE A 1 91 ? 14.742 55.875 25.984 1 95.12 91 PHE A O 1
ATOM 730 N N . ILE A 1 92 ? 15.875 56 24.125 1 95.31 92 ILE A N 1
ATOM 731 C CA . ILE A 1 92 ? 14.688 56.188 23.297 1 95.31 92 ILE A CA 1
ATOM 732 C C . ILE A 1 92 ? 13.789 54.969 23.391 1 95.31 92 ILE A C 1
ATOM 734 O O . ILE A 1 92 ? 12.555 55.094 23.406 1 95.31 92 ILE A O 1
ATOM 738 N N . SER A 1 93 ? 14.398 53.812 23.438 1 95.44 93 SER A N 1
ATOM 739 C CA . SER A 1 93 ? 13.633 52.562 23.5 1 95.44 93 SER A CA 1
ATOM 740 C C . SER A 1 93 ? 12.875 52.438 24.828 1 95.44 93 SER A C 1
ATOM 742 O O . SER A 1 93 ? 11.82 51.812 24.891 1 95.44 93 SER A O 1
ATOM 744 N N . LEU A 1 94 ? 13.383 53.031 25.906 1 94.81 94 LEU A N 1
ATOM 745 C CA . LEU A 1 94 ? 12.742 52.969 27.219 1 94.81 94 LEU A CA 1
ATOM 746 C C . LEU A 1 94 ? 11.492 53.844 27.25 1 94.81 94 LEU A C 1
ATOM 748 O O . LEU A 1 94 ? 10.57 53.594 28.031 1 94.81 94 LEU A O 1
ATOM 752 N N . VAL A 1 95 ? 11.375 54.812 26.375 1 91.44 95 VAL A N 1
ATOM 753 C CA . VAL A 1 95 ? 10.242 55.719 26.344 1 91.44 95 VAL A CA 1
ATOM 754 C C . VAL A 1 95 ? 9.008 55.031 25.781 1 91.44 95 VAL A C 1
ATOM 756 O O . VAL A 1 95 ? 7.875 55.375 26.094 1 91.44 95 VAL A O 1
ATOM 759 N N . ILE A 1 96 ? 9.188 54.062 25.062 1 88.31 96 ILE A N 1
ATOM 760 C CA . ILE A 1 96 ? 8.109 53.344 24.375 1 88.31 96 ILE A CA 1
ATOM 761 C C . ILE A 1 96 ? 7.496 52.312 25.312 1 88.31 96 ILE A C 1
ATOM 763 O O . ILE A 1 96 ? 6.453 51.75 25 1 88.31 96 ILE A O 1
ATOM 767 N N . LEU A 1 97 ? 7.984 52.125 26.531 1 90.69 97 LEU A N 1
ATOM 768 C CA . LEU A 1 97 ? 7.492 51.125 27.453 1 90.69 97 LEU A CA 1
ATOM 769 C C . LEU A 1 97 ? 6.266 51.625 28.203 1 90.69 97 LEU A C 1
ATOM 771 O O . LEU A 1 97 ? 6.113 52.844 28.406 1 90.69 97 LEU A O 1
ATOM 775 N N . PRO A 1 98 ? 5.371 50.75 28.5 1 91.69 98 PRO A N 1
ATOM 776 C CA . PRO A 1 98 ? 5.391 49.281 28.344 1 91.69 98 PRO A CA 1
ATOM 777 C C . PRO A 1 98 ? 4.977 48.844 26.938 1 91.69 98 PRO A C 1
ATOM 779 O O . PRO A 1 98 ? 4.227 49.562 26.266 1 91.69 98 PRO A O 1
ATOM 782 N N . VAL A 1 99 ? 5.5 47.75 26.516 1 93.56 99 VAL A N 1
ATOM 783 C CA . VAL A 1 99 ? 5.152 47.219 25.188 1 93.56 99 VAL A CA 1
ATOM 784 C C . VAL A 1 99 ? 3.672 46.875 25.141 1 93.56 99 VAL A C 1
ATOM 786 O O . VAL A 1 99 ? 3.148 46.281 26.094 1 93.56 99 VAL A O 1
ATOM 789 N N . ALA A 1 100 ? 2.947 47.25 24.156 1 92.44 100 ALA A N 1
ATOM 790 C CA . ALA A 1 100 ? 1.521 47 23.969 1 92.44 100 ALA A CA 1
ATOM 791 C C . ALA A 1 100 ? 1.113 47.219 22.516 1 92.44 100 ALA A C 1
ATOM 793 O O . ALA A 1 100 ? 1.801 47.906 21.766 1 92.44 100 ALA A O 1
ATOM 794 N N . LEU A 1 101 ? 0.098 46.594 22.219 1 91.06 101 LEU A N 1
ATOM 795 C CA . LEU A 1 101 ? -0.458 46.875 20.906 1 91.06 101 LEU A CA 1
ATOM 796 C C . LEU A 1 101 ? -1.099 48.281 20.859 1 91.06 101 LEU A C 1
ATOM 798 O O . LEU A 1 101 ? -1.743 48.688 21.828 1 91.06 101 LEU A O 1
ATOM 802 N N . PRO A 1 102 ? -0.802 48.969 19.766 1 88.19 102 PRO A N 1
ATOM 803 C CA . PRO A 1 102 ? -1.445 50.281 19.656 1 88.19 102 PRO A CA 1
ATOM 804 C C . PRO A 1 102 ? -2.969 50.219 19.688 1 88.19 102 PRO A C 1
ATOM 806 O O . PRO A 1 102 ? -3.545 49.281 19.125 1 88.19 102 PRO A O 1
ATOM 809 N N . ASP A 1 103 ? -3.4 51.312 20.281 1 77.81 103 ASP A N 1
ATOM 810 C CA . ASP A 1 103 ? -4.852 51.375 20.406 1 77.81 103 ASP A CA 1
ATOM 811 C C . ASP A 1 103 ? -5.508 51.781 19.094 1 77.81 103 ASP A C 1
ATOM 813 O O . ASP A 1 103 ? -4.914 52.5 18.281 1 77.81 103 ASP A O 1
ATOM 817 N N . ASN A 1 104 ? -6.465 51.062 18.516 1 72.81 104 ASN A N 1
ATOM 818 C CA . ASN A 1 104 ? -7.359 51.5 17.453 1 72.81 104 ASN A CA 1
ATOM 819 C C . ASN A 1 104 ? -6.895 51.031 16.078 1 72.81 104 ASN A C 1
ATOM 821 O O . ASN A 1 104 ? -7.242 51.594 15.062 1 72.81 104 ASN A O 1
ATOM 825 N N . LEU A 1 105 ? -6.086 50.125 16.109 1 82.31 105 LEU A N 1
ATOM 826 C CA . LEU A 1 105 ? -5.711 49.656 14.789 1 82.31 105 LEU A CA 1
ATOM 827 C C . LEU A 1 105 ? -6.543 48.406 14.414 1 82.31 105 LEU A C 1
ATOM 829 O O . LEU A 1 105 ? -6.523 47.406 15.125 1 82.31 105 LEU A O 1
ATOM 833 N N . SER A 1 106 ? -7.352 48.656 13.43 1 86.31 106 SER A N 1
ATOM 834 C CA . SER A 1 106 ? -8.133 47.562 12.867 1 86.31 106 SER A CA 1
ATOM 835 C C . SER A 1 106 ? -7.535 47.062 11.555 1 86.31 106 SER A C 1
ATOM 837 O O . SER A 1 106 ? -7.059 47.875 10.75 1 86.31 106 SER A O 1
ATOM 839 N N . PRO A 1 107 ? -7.477 45.781 11.414 1 90.12 107 PRO A N 1
ATOM 840 C CA . PRO A 1 107 ? -6.918 45.25 10.172 1 90.12 107 PRO A CA 1
ATOM 841 C C . PRO A 1 107 ? -7.777 45.594 8.945 1 90.12 107 PRO A C 1
ATOM 843 O O . PRO A 1 107 ? -8.984 45.844 9.078 1 90.12 107 PRO A O 1
ATOM 846 N N . PRO A 1 108 ? -7.145 45.594 7.82 1 88.69 108 PRO A N 1
ATOM 847 C CA . PRO A 1 108 ? -7.922 45.812 6.598 1 88.69 108 PRO A CA 1
ATOM 848 C C . PRO A 1 108 ? -8.82 44.625 6.25 1 88.69 108 PRO A C 1
ATOM 850 O O . PRO A 1 108 ? -8.445 43.469 6.5 1 88.69 108 PRO A O 1
ATOM 853 N N . THR A 1 109 ? -9.93 44.875 5.645 1 84 109 THR A N 1
ATOM 854 C CA . THR A 1 109 ? -10.898 43.812 5.348 1 84 109 THR A CA 1
ATOM 855 C C . THR A 1 109 ? -10.836 43.438 3.875 1 84 109 THR A C 1
ATOM 857 O O . THR A 1 109 ? -11.25 42.312 3.502 1 84 109 THR A O 1
ATOM 860 N N . GLU A 1 110 ? -10.391 44.281 3.059 1 81.69 110 GLU A N 1
ATOM 861 C CA . GLU A 1 110 ? -10.477 44.031 1.625 1 81.69 110 GLU A CA 1
ATOM 862 C C . GLU A 1 110 ? -9.125 43.594 1.059 1 81.69 110 GLU A C 1
ATOM 864 O O . GLU A 1 110 ? -9.055 43.031 -0.04 1 81.69 110 GLU A O 1
ATOM 869 N N . SER A 1 111 ? -8.109 43.906 1.79 1 84.12 111 SER A N 1
ATOM 870 C CA . SER A 1 111 ? -6.785 43.625 1.257 1 84.12 111 SER A CA 1
ATOM 871 C C . SER A 1 111 ? -6.016 42.656 2.168 1 84.12 111 SER A C 1
ATOM 873 O O . SER A 1 111 ? -6.461 42.375 3.277 1 84.12 111 SER A O 1
ATOM 875 N N . ASN A 1 112 ? -4.93 42.125 1.58 1 90.62 112 ASN A N 1
ATOM 876 C CA . ASN A 1 112 ? -4.031 41.281 2.352 1 90.62 112 ASN A CA 1
ATOM 877 C C . ASN A 1 112 ? -3.463 42 3.561 1 90.62 112 ASN A C 1
ATOM 879 O O . ASN A 1 112 ? -2.826 43.062 3.414 1 90.62 112 ASN A O 1
ATOM 883 N N . PRO A 1 113 ? -3.639 41.531 4.707 1 93.5 113 PRO A N 1
ATOM 884 C CA . PRO A 1 113 ? -3.281 42.25 5.922 1 93.5 113 PRO A CA 1
ATOM 885 C C . PRO A 1 113 ? -1.811 42.094 6.297 1 93.5 113 PRO A C 1
ATOM 887 O O . PRO A 1 113 ? -1.382 42.594 7.348 1 93.5 113 PRO A O 1
ATOM 890 N N . THR A 1 114 ? -0.987 41.469 5.508 1 94.31 114 THR A N 1
ATOM 891 C CA . THR A 1 114 ? 0.398 41.156 5.844 1 94.31 114 THR A CA 1
ATOM 892 C C . THR A 1 114 ? 1.185 42.438 6.129 1 94.31 114 THR A C 1
ATOM 894 O O . THR A 1 114 ? 1.863 42.531 7.156 1 94.31 114 THR A O 1
ATOM 897 N N . LEU A 1 115 ? 1.101 43.406 5.27 1 94.38 115 LEU A N 1
ATOM 898 C CA . LEU A 1 115 ? 1.845 44.656 5.457 1 94.38 115 LEU A CA 1
ATOM 899 C C . LEU A 1 115 ? 1.328 45.406 6.672 1 94.38 115 LEU A C 1
ATOM 901 O O . LEU A 1 115 ? 2.104 46.062 7.375 1 94.38 115 LEU A O 1
ATOM 905 N N . TRP A 1 116 ? 0.032 45.375 6.863 1 94.69 116 TRP A N 1
ATOM 906 C CA . TRP A 1 116 ? -0.553 46 8.047 1 94.69 116 TRP A CA 1
ATOM 907 C C . TRP A 1 116 ? -0.004 45.344 9.32 1 94.69 116 TRP A C 1
ATOM 909 O O . TRP A 1 116 ? 0.319 46.062 10.281 1 94.69 116 TRP A O 1
ATOM 919 N N . LEU A 1 117 ? 0.067 44.062 9.328 1 95.12 117 LEU A N 1
ATOM 920 C CA . LEU A 1 117 ? 0.58 43.344 10.477 1 95.12 117 LEU A CA 1
ATOM 921 C C . LEU A 1 117 ? 2.027 43.719 10.766 1 95.12 117 LEU A C 1
ATOM 923 O O . LEU A 1 117 ? 2.393 43.938 11.922 1 95.12 117 LEU A O 1
ATOM 927 N N . LEU A 1 118 ? 2.848 43.781 9.766 1 95.88 118 LEU A N 1
ATOM 928 C CA . LEU A 1 118 ? 4.242 44.188 9.922 1 95.88 118 LEU A CA 1
ATOM 929 C C . LEU A 1 118 ? 4.34 45.625 10.477 1 95.88 118 LEU A C 1
ATOM 931 O O . LEU A 1 118 ? 5.141 45.875 11.375 1 95.88 118 LEU A O 1
ATOM 935 N N . GLY A 1 119 ? 3.508 46.438 9.906 1 95.31 119 GLY A N 1
ATOM 936 C CA . GLY A 1 119 ? 3.49 47.812 10.398 1 95.31 119 GLY A CA 1
ATOM 937 C C . GLY A 1 119 ? 3.057 47.938 11.852 1 95.31 119 GLY A C 1
ATOM 938 O O . GLY A 1 119 ? 3.631 48.688 12.617 1 95.31 119 GLY A O 1
ATOM 939 N N . THR A 1 120 ? 2.08 47.188 12.203 1 95.44 120 THR A N 1
ATOM 940 C CA . THR A 1 120 ? 1.57 47.188 13.57 1 95.44 120 THR A CA 1
ATOM 941 C C . THR A 1 120 ? 2.641 46.688 14.547 1 95.44 120 THR A C 1
ATOM 943 O O . THR A 1 120 ? 2.824 47.281 15.617 1 95.44 120 THR A O 1
ATOM 946 N N . LEU A 1 121 ? 3.346 45.656 14.188 1 96 121 LEU A N 1
ATOM 947 C CA . LEU A 1 121 ? 4.414 45.125 15.039 1 96 121 LEU A CA 1
ATOM 948 C C . LEU A 1 121 ? 5.559 46.125 15.141 1 96 121 LEU A C 1
ATOM 950 O O . LEU A 1 121 ? 6.141 46.312 16.219 1 96 121 LEU A O 1
ATOM 954 N N . PHE A 1 122 ? 5.902 46.781 14.055 1 95.88 122 PHE A N 1
ATOM 955 C CA . PHE A 1 122 ? 6.965 47.781 14.039 1 95.88 122 PHE A CA 1
ATOM 956 C C . PHE A 1 122 ? 6.668 48.906 15.023 1 95.88 122 PHE A C 1
ATOM 958 O O . PHE A 1 122 ? 7.547 49.344 15.789 1 95.88 122 PHE A O 1
ATOM 965 N N . LEU A 1 123 ? 5.438 49.312 15.039 1 93.81 123 LEU A N 1
ATOM 966 C CA . LEU A 1 123 ? 5.031 50.406 15.922 1 93.81 123 LEU A CA 1
ATOM 967 C C . LEU A 1 123 ? 4.973 49.938 17.375 1 93.81 123 LEU A C 1
ATOM 969 O O . LEU A 1 123 ? 5.309 50.688 18.281 1 93.81 123 LEU A O 1
ATOM 973 N N . ALA A 1 124 ? 4.574 48.719 17.562 1 94.75 124 ALA A N 1
ATOM 974 C CA . ALA A 1 124 ? 4.34 48.219 18.906 1 94.75 124 ALA A CA 1
ATOM 975 C C . ALA A 1 124 ? 5.652 47.844 19.594 1 94.75 124 ALA A C 1
ATOM 977 O O . ALA A 1 124 ? 5.859 48.188 20.766 1 94.75 124 ALA A O 1
ATOM 978 N N . ILE A 1 125 ? 6.535 47.125 18.859 1 95.81 125 ILE A N 1
ATOM 979 C CA . ILE A 1 125 ? 7.691 46.562 19.547 1 95.81 125 ILE A CA 1
ATOM 980 C C . ILE A 1 125 ? 8.945 46.75 18.688 1 95.81 125 ILE A C 1
ATOM 982 O O . ILE A 1 125 ? 10 46.219 19.016 1 95.81 125 ILE A O 1
ATOM 986 N N . GLY A 1 126 ? 8.977 47.438 17.609 1 95.94 126 GLY A N 1
ATOM 987 C CA . GLY A 1 126 ? 10.086 47.562 16.688 1 95.94 126 GLY A CA 1
ATOM 988 C C . GLY A 1 126 ? 11.383 48 17.359 1 95.94 126 GLY A C 1
ATOM 989 O O . GLY A 1 126 ? 12.406 47.312 17.219 1 95.94 126 GLY A O 1
ATOM 990 N N . LEU A 1 127 ? 11.328 49 18.062 1 95.62 127 LEU A N 1
ATOM 991 C CA . LEU A 1 127 ? 12.531 49.562 18.641 1 95.62 127 LEU A CA 1
ATOM 992 C C . LEU A 1 127 ? 13.031 48.719 19.797 1 95.62 127 LEU A C 1
ATOM 994 O O . LEU A 1 127 ? 14.219 48.406 19.875 1 95.62 127 LEU A O 1
ATOM 998 N N . PRO A 1 128 ? 12.18 48.344 20.75 1 96.44 128 PRO A N 1
ATOM 999 C CA . PRO A 1 128 ? 12.672 47.469 21.828 1 96.44 128 PRO A CA 1
ATOM 1000 C C . PRO A 1 128 ? 13.258 46.156 21.281 1 96.44 128 PRO A C 1
ATOM 1002 O O . PRO A 1 128 ? 14.305 45.719 21.766 1 96.44 128 PRO A O 1
ATOM 1005 N N . PHE A 1 129 ? 12.555 45.562 20.359 1 97 129 PHE A N 1
ATOM 1006 C CA . PHE A 1 129 ? 13.062 44.312 19.812 1 97 129 PHE A CA 1
ATOM 1007 C C . PHE A 1 129 ? 14.367 44.562 19.047 1 97 129 PHE A C 1
ATOM 1009 O O . PHE A 1 129 ? 15.25 43.688 19.047 1 97 129 PHE A O 1
ATOM 1016 N N . PHE A 1 130 ? 14.523 45.656 18.391 1 97.12 130 PHE A N 1
ATOM 1017 C CA . PHE A 1 130 ? 15.758 46.031 17.719 1 97.12 130 PHE A CA 1
ATOM 1018 C C . PHE A 1 130 ? 16.922 46.094 18.703 1 97.12 130 PHE A C 1
ATOM 1020 O O . PHE A 1 130 ? 17.984 45.531 18.453 1 97.12 130 PHE A O 1
ATOM 1027 N N . VAL A 1 131 ? 16.734 46.688 19.797 1 96.69 131 VAL A N 1
ATOM 1028 C CA . VAL A 1 131 ? 17.781 46.812 20.812 1 96.69 131 VAL A CA 1
ATOM 1029 C C . VAL A 1 131 ? 18.172 45.406 21.297 1 96.69 131 VAL A C 1
ATOM 1031 O O . VAL A 1 131 ? 19.359 45.094 21.406 1 96.69 131 VAL A O 1
ATOM 1034 N N . VAL A 1 132 ? 17.172 44.625 21.578 1 96.38 132 VAL A N 1
ATOM 1035 C CA . VAL A 1 132 ? 17.422 43.281 22.031 1 96.38 132 VAL A CA 1
ATOM 1036 C C . VAL A 1 132 ? 18.234 42.531 20.969 1 96.38 132 VAL A C 1
ATOM 1038 O O . VAL A 1 132 ? 19.156 41.781 21.312 1 96.38 132 VAL A O 1
ATOM 1041 N N . SER A 1 133 ? 17.969 42.75 19.719 1 94.94 133 SER A N 1
ATOM 1042 C CA . SER A 1 133 ? 18.625 42.062 18.609 1 94.94 133 SER A CA 1
ATOM 1043 C C . SER A 1 133 ? 20.062 42.5 18.453 1 94.94 133 SER A C 1
ATOM 1045 O O . SER A 1 133 ? 20.891 41.75 17.906 1 94.94 133 SER A O 1
ATOM 1047 N N . THR A 1 134 ? 20.438 43.656 18.906 1 94.56 134 THR A N 1
ATOM 1048 C CA . THR A 1 134 ? 21.781 44.188 18.781 1 94.56 134 THR A CA 1
ATOM 1049 C C . THR A 1 134 ? 22.672 43.688 19.922 1 94.56 134 THR A C 1
ATOM 1051 O O . THR A 1 134 ? 23.906 43.781 19.844 1 94.56 134 THR A O 1
ATOM 1054 N N . THR A 1 135 ? 22.094 43.188 20.906 1 93.31 135 THR A N 1
ATOM 1055 C CA . THR A 1 135 ? 22.797 42.938 22.156 1 93.31 135 THR A CA 1
ATOM 1056 C C . THR A 1 135 ? 23.844 41.844 22 1 93.31 135 THR A C 1
ATOM 1058 O O . THR A 1 135 ? 25 42.031 22.375 1 93.31 135 THR A O 1
ATOM 1061 N N . ALA A 1 136 ? 23.391 40.812 21.391 1 89.88 136 ALA A N 1
ATOM 1062 C CA . ALA A 1 136 ? 24.297 39.656 21.297 1 89.88 136 ALA A CA 1
ATOM 1063 C C . ALA A 1 136 ? 25.547 40 20.484 1 89.88 136 ALA A C 1
ATOM 1065 O O . ALA A 1 136 ? 26.672 39.844 20.984 1 89.88 136 ALA A O 1
ATOM 1066 N N . PRO A 1 137 ? 25.438 40.531 19.297 1 87.94 137 PRO A N 1
ATOM 1067 C CA . PRO A 1 137 ? 26.641 40.844 18.531 1 87.94 137 PRO A CA 1
ATOM 1068 C C . PRO A 1 137 ? 27.469 41.969 19.156 1 87.94 137 PRO A C 1
ATOM 1070 O O . PRO A 1 137 ? 28.688 41.906 19.141 1 87.94 137 PRO A O 1
ATOM 1073 N N . LEU A 1 138 ? 26.922 42.906 19.734 1 90 138 LEU A N 1
ATOM 1074 C CA . LEU A 1 138 ? 27.625 44.062 20.328 1 90 138 LEU A CA 1
ATOM 1075 C C . LEU A 1 138 ? 28.391 43.625 21.578 1 90 138 LEU A C 1
ATOM 1077 O O . LEU A 1 138 ? 29.562 44 21.75 1 90 138 LEU A O 1
ATOM 1081 N N . LEU A 1 139 ? 27.719 42.875 22.422 1 90.44 139 LEU A N 1
ATOM 1082 C CA . LEU A 1 139 ? 28.344 42.438 23.672 1 90.44 139 LEU A CA 1
ATOM 1083 C C . LEU A 1 139 ? 29.5 41.469 23.391 1 90.44 139 LEU A C 1
ATOM 1085 O O . LEU A 1 139 ? 30.5 41.469 24.125 1 90.44 139 LEU A O 1
ATOM 1089 N N . GLN A 1 140 ? 29.297 40.719 22.422 1 84.44 140 GLN A N 1
ATOM 1090 C CA . GLN A 1 140 ? 30.406 39.812 22.047 1 84.44 140 GLN A CA 1
ATOM 1091 C C . GLN A 1 140 ? 31.625 40.625 21.594 1 84.44 140 GLN A C 1
ATOM 1093 O O . GLN A 1 140 ? 32.75 40.312 21.969 1 84.44 140 GLN A O 1
ATOM 1098 N N . LYS A 1 141 ? 31.422 41.625 20.844 1 83.69 141 LYS A N 1
ATOM 1099 C CA . LYS A 1 141 ? 32.531 42.5 20.406 1 83.69 141 LYS A CA 1
ATOM 1100 C C . LYS A 1 141 ? 33.125 43.281 21.562 1 83.69 141 LYS A C 1
ATOM 1102 O O . LYS A 1 141 ? 34.344 43.438 21.656 1 83.69 141 LYS A O 1
ATOM 1107 N N . TRP A 1 142 ? 32.281 43.781 22.375 1 86.62 142 TRP A N 1
ATOM 1108 C CA . TRP A 1 142 ? 32.719 44.531 23.547 1 86.62 142 TRP A CA 1
ATOM 1109 C C . TRP A 1 142 ? 33.562 43.656 24.469 1 86.62 142 TRP A C 1
ATOM 1111 O O . TRP A 1 142 ? 34.562 44.094 25.016 1 86.62 142 TRP A O 1
ATOM 1121 N N . PHE A 1 143 ? 33.094 42.469 24.641 1 86.38 143 PHE A N 1
ATOM 1122 C CA . PHE A 1 143 ? 33.812 41.531 25.5 1 86.38 143 PHE A CA 1
ATOM 1123 C C . PHE A 1 143 ? 35.188 41.219 24.938 1 86.38 143 PHE A C 1
ATOM 1125 O O . PHE A 1 143 ? 36.156 41.125 25.688 1 86.38 143 PHE A O 1
ATOM 1132 N N . ALA A 1 144 ? 35.219 41.094 23.688 1 80.12 144 ALA A N 1
ATOM 1133 C CA . ALA A 1 144 ? 36.5 40.875 23.031 1 80.12 144 ALA A CA 1
ATOM 1134 C C . ALA A 1 144 ? 37.406 42.062 23.203 1 80.12 144 ALA A C 1
ATOM 1136 O O . ALA A 1 144 ? 38.625 41.906 23.375 1 80.12 144 ALA A O 1
ATOM 1137 N N . GLN A 1 145 ? 36.969 43.188 23.203 1 80.25 145 GLN A N 1
ATOM 1138 C CA . GLN A 1 145 ? 37.75 44.438 23.297 1 80.25 145 GLN A CA 1
ATOM 1139 C C . GLN A 1 145 ? 38.25 44.656 24.734 1 80.25 145 GLN A C 1
ATOM 1141 O O . GLN A 1 145 ? 39.281 45.281 24.938 1 80.25 145 GLN A O 1
ATOM 1146 N N . VAL A 1 146 ? 37.531 44.156 25.609 1 80.62 146 VAL A N 1
ATOM 1147 C CA . VAL A 1 146 ? 37.938 44.312 27 1 80.62 146 VAL A CA 1
ATOM 1148 C C . VAL A 1 146 ? 39.125 43.438 27.281 1 80.62 146 VAL A C 1
ATOM 1150 O O . VAL A 1 146 ? 39.906 43.719 28.203 1 80.62 146 VAL A O 1
ATOM 1153 N N . GLY A 1 147 ? 39.531 42.469 26.406 1 68.56 147 GLY A N 1
ATOM 1154 C CA . GLY A 1 147 ? 40.781 41.75 26.453 1 68.56 147 GLY A CA 1
ATOM 1155 C C . GLY A 1 147 ? 40.781 40.625 27.484 1 68.56 147 GLY A C 1
ATOM 1156 O O . GLY A 1 147 ? 41.812 40.344 28.109 1 68.56 147 GLY A O 1
ATOM 1157 N N . HIS A 1 148 ? 39.656 40.094 27.766 1 65.81 148 HIS A N 1
ATOM 1158 C CA . HIS A 1 148 ? 39.656 38.938 28.656 1 65.81 148 HIS A CA 1
ATOM 1159 C C . HIS A 1 148 ? 40.344 37.75 28 1 65.81 148 HIS A C 1
ATOM 1161 O O . HIS A 1 148 ? 40.375 37.625 26.781 1 65.81 148 HIS A O 1
ATOM 1167 N N . HIS A 1 149 ? 41 36.875 28.75 1 62.19 149 HIS A N 1
ATOM 1168 C CA . HIS A 1 149 ? 41.812 35.75 28.25 1 62.19 149 HIS A CA 1
ATOM 1169 C C . HIS A 1 149 ? 40.938 34.781 27.453 1 62.19 149 HIS A C 1
ATOM 1171 O O . HIS A 1 149 ? 41.438 34.062 26.594 1 62.19 149 HIS A O 1
ATOM 1177 N N . THR A 1 150 ? 39.656 34.719 27.719 1 62.75 150 THR A N 1
ATOM 1178 C CA . THR A 1 150 ? 38.781 33.781 27 1 62.75 150 THR A CA 1
ATOM 1179 C C . THR A 1 150 ? 38.062 34.469 25.859 1 62.75 150 THR A C 1
ATOM 1181 O O . THR A 1 150 ? 37.062 33.969 25.344 1 62.75 150 THR A O 1
ATOM 1184 N N . SER A 1 151 ? 38.562 35.656 25.578 1 64.75 151 SER A N 1
ATOM 1185 C CA . SER A 1 151 ? 37.906 36.438 24.562 1 64.75 151 SER A CA 1
ATOM 1186 C C . SER A 1 151 ? 37.969 35.781 23.188 1 64.75 151 SER A C 1
ATOM 1188 O O . SER A 1 151 ? 37.125 36.062 22.328 1 64.75 151 SER A O 1
ATOM 1190 N N . HIS A 1 152 ? 39 34.875 23.062 1 59.81 152 HIS A N 1
ATOM 1191 C CA . HIS A 1 152 ? 39.156 34.25 21.766 1 59.81 152 HIS A CA 1
ATOM 1192 C C . HIS A 1 152 ? 38.094 33.188 21.516 1 59.81 152 HIS A C 1
ATOM 1194 O O . HIS A 1 152 ? 37.719 32.938 20.359 1 59.81 152 HIS A O 1
ATOM 1200 N N . ASP A 1 153 ? 37.594 32.594 22.531 1 62.28 153 ASP A N 1
ATOM 1201 C CA . ASP A 1 153 ? 36.5 31.625 22.422 1 62.28 153 ASP A CA 1
ATOM 1202 C C . ASP A 1 153 ? 35.5 31.766 23.578 1 62.28 153 ASP A C 1
ATOM 1204 O O . ASP A 1 153 ? 35.562 30.984 24.531 1 62.28 153 ASP A O 1
ATOM 1208 N N . PRO A 1 154 ? 34.719 32.781 23.391 1 69.19 154 PRO A N 1
ATOM 1209 C CA . PRO A 1 154 ? 33.844 33.031 24.562 1 69.19 154 PRO A CA 1
ATOM 1210 C C . PRO A 1 154 ? 32.688 32.062 24.672 1 69.19 154 PRO A C 1
ATOM 1212 O O . PRO A 1 154 ? 31.531 32.438 24.562 1 69.19 154 PRO A O 1
ATOM 1215 N N . TYR A 1 155 ? 32.969 30.781 25 1 69.06 155 TYR A N 1
ATOM 1216 C CA . TYR A 1 155 ? 32 29.688 25.094 1 69.06 155 TYR A CA 1
ATOM 1217 C C . TYR A 1 155 ? 30.906 30.016 26.094 1 69.06 155 TYR A C 1
ATOM 1219 O O . TYR A 1 155 ? 29.734 29.688 25.875 1 69.06 155 TYR A O 1
ATOM 1227 N N . TYR A 1 156 ? 31.219 30.703 27.094 1 76.94 156 TYR A N 1
ATOM 1228 C CA . TYR A 1 156 ? 30.266 30.969 28.172 1 76.94 156 TYR A CA 1
ATOM 1229 C C . TYR A 1 156 ? 29.172 31.938 27.703 1 76.94 156 TYR A C 1
ATOM 1231 O O . TYR A 1 156 ? 28.016 31.812 28.109 1 76.94 156 TYR A O 1
ATOM 1239 N N . LEU A 1 157 ? 29.562 32.844 26.891 1 82 157 LEU A N 1
ATOM 1240 C CA . LEU A 1 157 ? 28.594 33.812 26.391 1 82 157 LEU A CA 1
ATOM 1241 C C . LEU A 1 157 ? 27.578 33.125 25.469 1 82 157 LEU A C 1
ATOM 1243 O O . LEU A 1 157 ? 26.375 33.375 25.578 1 82 157 LEU A O 1
ATOM 1247 N N . TYR A 1 158 ? 28.047 32.219 24.719 1 81 158 TYR A N 1
ATOM 1248 C CA . TYR A 1 158 ? 27.172 31.5 23.812 1 81 158 TYR A CA 1
ATOM 1249 C C . TYR A 1 158 ? 26.25 30.547 24.578 1 81 158 TYR A C 1
ATOM 1251 O O . TYR A 1 158 ? 25.062 30.422 24.266 1 81 158 TYR A O 1
ATOM 1259 N N . ALA A 1 159 ? 26.812 29.953 25.547 1 84 159 ALA A N 1
ATOM 1260 C CA . ALA A 1 159 ? 26.047 29.016 26.375 1 84 159 ALA A CA 1
ATOM 1261 C C . ALA A 1 159 ? 24.922 29.75 27.109 1 84 159 ALA A C 1
ATOM 1263 O O . ALA A 1 159 ? 23.812 29.234 27.219 1 84 159 ALA A O 1
ATOM 1264 N N . ALA A 1 160 ? 25.297 30.891 27.578 1 87.12 160 ALA A N 1
ATOM 1265 C CA . ALA A 1 160 ? 24.312 31.672 28.297 1 87.12 160 ALA A CA 1
ATOM 1266 C C . ALA A 1 160 ? 23.172 32.125 27.375 1 87.12 160 ALA A C 1
ATOM 1268 O O . ALA A 1 160 ? 22 32 27.734 1 87.12 160 ALA A O 1
ATOM 1269 N N . SER A 1 161 ? 23.484 32.594 26.281 1 90.19 161 SER A N 1
ATOM 1270 C CA . SER A 1 161 ? 22.5 33.031 25.297 1 90.19 161 SER A CA 1
ATOM 1271 C C . SER A 1 161 ? 21.625 31.859 24.859 1 90.19 161 SER A C 1
ATOM 1273 O O . SER A 1 161 ? 20.391 31.984 24.766 1 90.19 161 SER A O 1
ATOM 1275 N N . ASN A 1 162 ? 22.188 30.75 24.672 1 89.5 162 ASN A N 1
ATOM 1276 C CA . ASN A 1 162 ? 21.453 29.547 24.25 1 89.5 162 ASN A CA 1
ATOM 1277 C C . ASN A 1 162 ? 20.516 29.062 25.359 1 89.5 162 ASN A C 1
ATOM 1279 O O . ASN A 1 162 ? 19.375 28.703 25.078 1 89.5 162 ASN A O 1
ATOM 1283 N N . ALA A 1 163 ? 21.031 29.016 26.469 1 89.5 163 ALA A N 1
ATOM 1284 C CA . ALA A 1 163 ? 20.219 28.609 27.609 1 89.5 163 ALA A CA 1
ATOM 1285 C C . ALA A 1 163 ? 19.016 29.531 27.781 1 89.5 163 ALA A C 1
ATOM 1287 O O . ALA A 1 163 ? 17.891 29.062 28 1 89.5 163 ALA A O 1
ATOM 1288 N N . GLY A 1 164 ? 19.297 30.797 27.719 1 93.5 164 GLY A N 1
ATOM 1289 C CA . GLY A 1 164 ? 18.203 31.75 27.828 1 93.5 164 GLY A CA 1
ATOM 1290 C C . GLY A 1 164 ? 17.141 31.562 26.75 1 93.5 164 GLY A C 1
ATOM 1291 O O . GLY A 1 164 ? 15.945 31.609 27.031 1 93.5 164 GLY A O 1
ATOM 1292 N N . SER A 1 165 ? 17.562 31.375 25.578 1 94.19 165 SER A N 1
ATOM 1293 C CA . SER A 1 165 ? 16.641 31.188 24.453 1 94.19 165 SER A CA 1
ATOM 1294 C C . SER A 1 165 ? 15.812 29.922 24.625 1 94.19 165 SER A C 1
ATOM 1296 O O . SER A 1 165 ? 14.586 29.953 24.469 1 94.19 165 SER A O 1
ATOM 1298 N N . LEU A 1 166 ? 16.422 28.766 24.938 1 93.62 166 LEU A N 1
ATOM 1299 C CA . LEU A 1 166 ? 15.734 27.484 25.047 1 93.62 166 LEU A CA 1
ATOM 1300 C C . LEU A 1 166 ? 14.789 27.484 26.25 1 93.62 166 LEU A C 1
ATOM 1302 O O . LEU A 1 166 ? 13.68 26.953 26.172 1 93.62 166 LEU A O 1
ATOM 1306 N N . LEU A 1 167 ? 15.25 28.031 27.266 1 93.44 167 LEU A N 1
ATOM 1307 C CA . LEU A 1 167 ? 14.414 28.094 28.453 1 93.44 167 LEU A CA 1
ATOM 1308 C C . LEU A 1 167 ? 13.18 28.953 28.203 1 93.44 167 LEU A C 1
ATOM 1310 O O . LEU A 1 167 ? 12.078 28.609 28.641 1 93.44 167 LEU A O 1
ATOM 1314 N N . ALA A 1 168 ? 13.406 30.062 27.578 1 94.5 168 ALA A N 1
ATOM 1315 C CA . ALA A 1 168 ? 12.273 30.938 27.281 1 94.5 168 ALA A CA 1
ATOM 1316 C C . ALA A 1 168 ? 11.273 30.25 26.359 1 94.5 168 ALA A C 1
ATOM 1318 O O . ALA A 1 168 ? 10.062 30.297 26.609 1 94.5 168 ALA A O 1
ATOM 1319 N N . LEU A 1 169 ? 11.758 29.625 25.391 1 93.06 169 LEU A N 1
ATOM 1320 C CA . LEU A 1 169 ? 10.898 28.984 24.406 1 93.06 169 LEU A CA 1
ATOM 1321 C C . LEU A 1 169 ? 10.117 27.844 25.047 1 93.06 169 LEU A C 1
ATOM 1323 O O . LEU A 1 169 ? 8.898 27.719 24.844 1 93.06 169 LEU A O 1
ATOM 1327 N N . LEU A 1 170 ? 10.734 27.031 25.828 1 92.19 170 LEU A N 1
ATOM 1328 C CA . LEU A 1 170 ? 10.094 25.844 26.391 1 92.19 170 LEU A CA 1
ATOM 1329 C C . LEU A 1 170 ? 9.195 26.219 27.562 1 92.19 170 LEU A C 1
ATOM 1331 O O . LEU A 1 170 ? 8.172 25.578 27.812 1 92.19 170 LEU A O 1
ATOM 1335 N N . SER A 1 171 ? 9.531 27.234 28.203 1 93.75 171 SER A N 1
ATOM 1336 C CA . SER A 1 171 ? 8.758 27.641 29.375 1 93.75 171 SER A CA 1
ATOM 1337 C C . SER A 1 171 ? 7.48 28.375 28.969 1 93.75 171 SER A C 1
ATOM 1339 O O . SER A 1 171 ? 6.508 28.391 29.719 1 93.75 171 SER A O 1
ATOM 1341 N N . TYR A 1 172 ? 7.469 28.906 27.828 1 93.69 172 TYR A N 1
ATOM 1342 C CA . TYR A 1 172 ? 6.324 29.734 27.469 1 93.69 172 TYR A CA 1
ATOM 1343 C C . TYR A 1 172 ? 5.043 28.906 27.438 1 93.69 172 TYR A C 1
ATOM 1345 O O . TYR A 1 172 ? 4.078 29.219 28.141 1 93.69 172 TYR A O 1
ATOM 1353 N N . PRO A 1 173 ? 4.965 27.812 26.672 1 89.81 173 PRO A N 1
ATOM 1354 C CA . PRO A 1 173 ? 3.705 27.078 26.594 1 89.81 173 PRO A CA 1
ATOM 1355 C C . PRO A 1 173 ? 3.422 26.266 27.859 1 89.81 173 PRO A C 1
ATOM 1357 O O . PRO A 1 173 ? 2.26 26 28.188 1 89.81 173 PRO A O 1
ATOM 1360 N N . PHE A 1 174 ? 4.434 25.969 28.656 1 90.38 174 PHE A N 1
ATOM 1361 C CA . PHE A 1 174 ? 4.223 25.016 29.734 1 90.38 174 PHE A CA 1
ATOM 1362 C C . PHE A 1 174 ? 4.184 25.719 3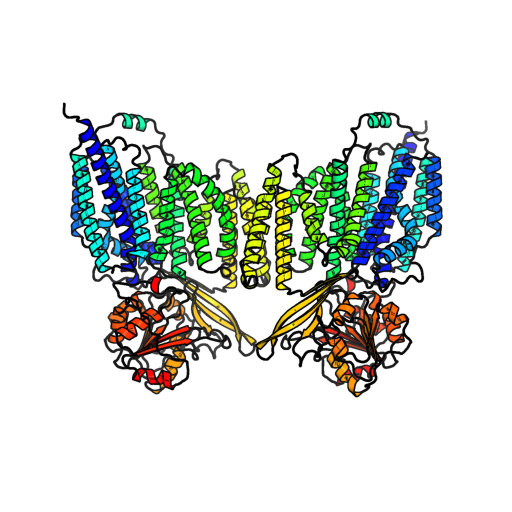1.078 1 90.38 174 PHE A C 1
ATOM 1364 O O . PHE A 1 174 ? 3.668 25.172 32.062 1 90.38 174 PHE A O 1
ATOM 1371 N N . VAL A 1 175 ? 4.719 26.906 31.109 1 92.69 175 VAL A N 1
ATOM 1372 C CA . VAL A 1 175 ? 4.777 27.578 32.406 1 92.69 175 VAL A CA 1
ATOM 1373 C C . VAL A 1 175 ? 4.141 28.969 32.281 1 92.69 175 VAL A C 1
ATOM 1375 O O . VAL A 1 175 ? 3.215 29.297 33.031 1 92.69 175 VAL A O 1
ATOM 1378 N N . ILE A 1 176 ? 4.48 29.766 31.359 1 93.25 176 ILE A N 1
ATOM 1379 C CA . ILE A 1 176 ? 4.078 31.172 31.281 1 93.25 176 ILE A CA 1
ATOM 1380 C C . ILE A 1 176 ? 2.625 31.266 30.812 1 93.25 176 ILE A C 1
ATOM 1382 O O . ILE A 1 176 ? 1.78 31.812 31.531 1 93.25 176 ILE A O 1
ATOM 1386 N N . GLU A 1 177 ? 2.348 30.672 29.734 1 90.69 177 GLU A N 1
ATOM 1387 C CA . GLU A 1 177 ? 1.026 30.781 29.125 1 90.69 177 GLU A CA 1
ATOM 1388 C C . GLU A 1 177 ? -0.056 30.25 30.062 1 90.69 177 GLU A C 1
ATOM 1390 O O . GLU A 1 177 ? -1.106 30.859 30.234 1 90.69 177 GLU A O 1
ATOM 1395 N N . PRO A 1 178 ? 0.203 29.094 30.688 1 89.44 178 PRO A N 1
ATOM 1396 C CA . PRO A 1 178 ? -0.866 28.516 31.516 1 89.44 178 PRO A CA 1
ATOM 1397 C C . PRO A 1 178 ? -1.037 29.25 32.844 1 89.44 178 PRO A C 1
ATOM 1399 O O . PRO A 1 178 ? -2.076 29.125 33.5 1 89.44 178 PRO A O 1
ATOM 1402 N N . ASN A 1 179 ? -0.065 30.141 33.219 1 91.62 179 ASN A N 1
ATOM 1403 C CA . ASN A 1 179 ? -0.111 30.656 34.594 1 91.62 179 ASN A CA 1
ATOM 1404 C C . ASN A 1 179 ? -0.211 32.188 34.625 1 91.62 179 ASN A C 1
ATOM 1406 O O . ASN A 1 179 ? -0.617 32.75 35.625 1 91.62 179 ASN A O 1
ATOM 1410 N N . ILE A 1 180 ? 0.176 32.781 33.562 1 93.81 180 ILE A N 1
ATOM 1411 C CA . ILE A 1 180 ? 0.253 34.25 33.562 1 93.81 180 ILE A CA 1
ATOM 1412 C C . ILE A 1 180 ? -0.563 34.812 32.406 1 93.81 180 ILE A C 1
ATOM 1414 O O . ILE A 1 180 ? -0.396 34.406 31.266 1 93.81 180 ILE A O 1
ATOM 1418 N N . GLY A 1 181 ? -1.411 35.812 32.688 1 93.56 181 GLY A N 1
ATOM 1419 C CA . GLY A 1 181 ? -2.18 36.469 31.672 1 93.56 181 GLY A CA 1
ATOM 1420 C C . GLY A 1 181 ? -1.332 37.375 30.797 1 93.56 181 GLY A C 1
ATOM 1421 O O . GLY A 1 181 ? -0.215 37.75 31.172 1 93.56 181 GLY A O 1
ATOM 1422 N N . LEU A 1 182 ? -1.807 37.812 29.672 1 94.25 182 LEU A N 1
ATOM 1423 C CA . LEU A 1 182 ? -1.069 38.562 28.672 1 94.25 182 LEU A CA 1
ATOM 1424 C C . LEU A 1 182 ? -0.714 39.969 29.203 1 94.25 182 LEU A C 1
ATOM 1426 O O . LEU A 1 182 ? 0.379 40.469 28.938 1 94.25 182 LEU A O 1
ATOM 1430 N N . ALA A 1 183 ? -1.579 40.562 29.922 1 94.69 183 ALA A N 1
ATOM 1431 C CA . ALA A 1 183 ? -1.312 41.906 30.469 1 94.69 183 ALA A CA 1
ATOM 1432 C C . ALA A 1 183 ? -0.135 41.875 31.438 1 94.69 183 ALA A C 1
ATOM 1434 O O . ALA A 1 183 ? 0.747 42.719 31.391 1 94.69 183 ALA A O 1
ATOM 1435 N N . SER A 1 184 ? -0.168 40.844 32.281 1 95.62 184 SER A N 1
ATOM 1436 C CA . SER A 1 184 ? 0.927 40.688 33.219 1 95.62 184 SER A CA 1
ATOM 1437 C C . SER A 1 184 ? 2.229 40.344 32.5 1 95.62 184 SER A C 1
ATOM 1439 O O . SER A 1 184 ? 3.309 40.75 32.938 1 95.62 184 SER A O 1
ATOM 1441 N N . GLN A 1 185 ? 2.127 39.625 31.453 1 95.94 185 GLN A N 1
ATOM 1442 C CA . GLN A 1 185 ? 3.309 39.281 30.672 1 95.94 185 GLN A CA 1
ATOM 1443 C C . GLN A 1 185 ? 3.943 40.531 30.078 1 95.94 185 GLN A C 1
ATOM 1445 O O . GLN A 1 185 ? 5.168 40.688 30.078 1 95.94 185 GLN A O 1
ATOM 1450 N N . GLN A 1 186 ? 3.104 41.438 29.547 1 96.12 186 GLN A N 1
ATOM 1451 C CA . GLN A 1 186 ? 3.59 42.656 28.953 1 96.12 186 GLN A CA 1
ATOM 1452 C C . GLN A 1 186 ? 4.332 43.531 29.969 1 96.12 186 GLN A C 1
ATOM 1454 O O . GLN A 1 186 ? 5.395 44.062 29.672 1 96.12 186 GLN A O 1
ATOM 1459 N N . ILE A 1 187 ? 3.84 43.531 31.156 1 96.06 187 ILE A N 1
ATOM 1460 C CA . ILE A 1 187 ? 4.453 44.344 32.219 1 96.06 187 ILE A CA 1
ATOM 1461 C C . ILE A 1 187 ? 5.75 43.656 32.688 1 96.06 187 ILE A C 1
ATOM 1463 O O . ILE A 1 187 ? 6.773 44.344 32.844 1 96.06 187 ILE A O 1
ATOM 1467 N N . ALA A 1 188 ? 5.625 42.375 32.875 1 96.5 188 ALA A N 1
ATOM 1468 C CA . ALA A 1 188 ? 6.809 41.656 33.281 1 96.5 188 ALA A CA 1
ATOM 1469 C C . ALA A 1 188 ? 7.926 41.75 32.25 1 96.5 188 ALA A C 1
ATOM 1471 O O . ALA A 1 188 ? 9.094 41.938 32.625 1 96.5 188 ALA A O 1
ATOM 1472 N N . TRP A 1 189 ? 7.555 41.625 31.031 1 96.94 189 TRP A N 1
ATOM 1473 C CA . TRP A 1 189 ? 8.547 41.719 29.969 1 96.94 189 TRP A CA 1
ATOM 1474 C C . TRP A 1 189 ? 9.156 43.125 29.938 1 96.94 189 TRP A C 1
ATOM 1476 O O . TRP A 1 189 ? 10.375 43.281 29.766 1 96.94 189 TRP A O 1
ATOM 1486 N N . SER A 1 190 ? 8.375 44.188 30.094 1 97.31 190 SER A N 1
ATOM 1487 C CA . SER A 1 190 ? 8.852 45.562 30.078 1 97.31 190 SER A CA 1
ATOM 1488 C C . SER A 1 190 ? 9.805 45.844 31.25 1 97.31 190 SER A C 1
ATOM 1490 O O . SER A 1 190 ? 10.797 46.562 31.094 1 97.31 190 SER A O 1
ATOM 1492 N N . GLY A 1 191 ? 9.422 45.281 32.344 1 96.81 191 GLY A N 1
ATOM 1493 C CA . GLY A 1 191 ? 10.344 45.344 33.469 1 96.81 191 GLY A CA 1
ATOM 1494 C C . GLY A 1 191 ? 11.664 44.656 33.219 1 96.81 191 GLY A C 1
ATOM 1495 O O . GLY A 1 191 ? 12.727 45.219 33.531 1 96.81 191 GLY A O 1
ATOM 1496 N N . GLY A 1 192 ? 11.562 43.438 32.719 1 97.31 192 GLY A N 1
ATOM 1497 C CA . GLY A 1 192 ? 12.781 42.75 32.344 1 97.31 192 GLY A CA 1
ATOM 1498 C C . GLY A 1 192 ? 13.617 43.5 31.328 1 97.31 192 GLY A C 1
ATOM 1499 O O . GLY A 1 192 ? 14.852 43.469 31.391 1 97.31 192 GLY A O 1
ATOM 1500 N N . TYR A 1 193 ? 12.984 44.156 30.406 1 97.69 193 TYR A N 1
ATOM 1501 C CA . TYR A 1 193 ? 13.664 44.969 29.391 1 97.69 193 TYR A CA 1
ATOM 1502 C C . TYR A 1 193 ? 14.406 46.125 30.016 1 97.69 193 TYR A C 1
ATOM 1504 O O . TYR A 1 193 ? 15.523 46.438 29.609 1 97.69 193 TYR A O 1
ATOM 1512 N N . ALA A 1 194 ? 13.82 46.781 30.938 1 97.19 194 ALA A N 1
ATOM 1513 C CA . ALA A 1 194 ? 14.484 47.875 31.656 1 97.19 194 ALA A CA 1
ATOM 1514 C C . ALA A 1 194 ? 15.742 47.375 32.375 1 97.19 194 ALA A C 1
ATOM 1516 O O . ALA A 1 194 ? 16.781 48.031 32.344 1 97.19 194 ALA A O 1
ATOM 1517 N N . ILE A 1 195 ? 15.555 46.281 32.969 1 97.5 195 ILE A N 1
ATOM 1518 C CA . ILE A 1 195 ? 16.703 45.656 33.625 1 97.5 195 ILE A CA 1
ATOM 1519 C C . ILE A 1 195 ? 17.797 45.375 32.625 1 97.5 195 ILE A C 1
ATOM 1521 O O . ILE A 1 195 ? 18.984 45.594 32.875 1 97.5 195 ILE A O 1
ATOM 1525 N N . LEU A 1 196 ? 17.406 44.875 31.469 1 97.69 196 LEU A N 1
ATOM 1526 C CA . LEU A 1 196 ? 18.359 44.562 30.406 1 97.69 196 LEU A CA 1
ATOM 1527 C C . LEU A 1 196 ? 19.109 45.844 29.984 1 97.69 196 LEU A C 1
ATOM 1529 O O . LEU A 1 196 ? 20.328 45.812 29.781 1 97.69 196 LEU A O 1
ATOM 1533 N N . CYS A 1 197 ? 18.406 46.938 29.812 1 96.75 197 CYS A N 1
ATOM 1534 C CA . CYS A 1 197 ? 19.031 48.188 29.422 1 96.75 197 CYS A CA 1
ATOM 1535 C C . CYS A 1 197 ? 20.078 48.625 30.438 1 96.75 197 CYS A C 1
ATOM 1537 O O . CYS A 1 197 ? 21.156 49.094 30.062 1 96.75 197 CYS A O 1
ATOM 1539 N N . LEU A 1 198 ? 19.781 48.406 31.703 1 96.31 198 LEU A N 1
ATOM 1540 C CA . LEU A 1 198 ? 20.734 48.75 32.781 1 96.31 198 LEU A CA 1
ATOM 1541 C C . LEU A 1 198 ? 21.953 47.844 32.719 1 96.31 198 LEU A C 1
ATOM 1543 O O . LEU A 1 198 ? 23.078 48.312 32.906 1 96.31 198 LEU A O 1
ATOM 1547 N N . MET A 1 199 ? 21.641 46.625 32.406 1 97 199 MET A N 1
ATOM 1548 C CA . MET A 1 199 ? 22.75 45.656 32.281 1 97 199 MET A CA 1
ATOM 1549 C C . MET A 1 199 ? 23.641 46 31.109 1 97 199 MET A C 1
ATOM 1551 O O . MET A 1 199 ? 24.875 45.906 31.203 1 97 199 MET A O 1
ATOM 1555 N N . ILE A 1 200 ? 23.062 46.344 29.969 1 96.62 200 ILE A N 1
ATOM 1556 C CA . ILE A 1 200 ? 23.828 46.719 28.781 1 96.62 200 ILE A CA 1
ATOM 1557 C C . ILE A 1 200 ? 24.656 47.969 29.109 1 96.62 200 ILE A C 1
ATOM 1559 O O . ILE A 1 200 ? 25.828 48.062 28.734 1 96.62 200 ILE A O 1
ATOM 1563 N N . ALA A 1 201 ? 24.094 48.938 29.797 1 94.62 201 ALA A N 1
ATOM 1564 C CA . ALA A 1 201 ? 24.797 50.125 30.219 1 94.62 201 ALA A CA 1
ATOM 1565 C C . ALA A 1 201 ? 25.969 49.781 31.125 1 94.62 201 ALA A C 1
ATOM 1567 O O . ALA A 1 201 ? 27.031 50.406 31.062 1 94.62 201 ALA A O 1
ATOM 1568 N N . GLY A 1 202 ? 25.672 48.844 31.984 1 93.75 202 GLY A N 1
ATOM 1569 C CA . GLY A 1 202 ? 26.75 48.375 32.844 1 93.75 202 GLY A CA 1
ATOM 1570 C C . GLY A 1 202 ? 27.922 47.812 32.062 1 93.75 202 GLY A C 1
ATOM 1571 O O . GLY A 1 202 ? 29.078 48.062 32.406 1 93.75 202 GLY A O 1
ATOM 1572 N N . CYS A 1 203 ? 27.641 47 31.047 1 93.81 203 CYS A N 1
ATOM 1573 C CA . CYS A 1 203 ? 28.688 46.469 30.203 1 93.81 203 CYS A CA 1
ATOM 1574 C C . CYS A 1 203 ? 29.438 47.562 29.453 1 93.81 203 CYS A C 1
ATOM 1576 O O . CYS A 1 203 ? 30.656 47.5 29.312 1 93.81 203 CYS A O 1
ATOM 1578 N N . GLY A 1 204 ? 28.609 48.531 28.969 1 91.94 204 GLY A N 1
ATOM 1579 C CA . GLY A 1 204 ? 29.234 49.688 28.312 1 91.94 204 GLY A CA 1
ATOM 1580 C C . GLY A 1 204 ? 30.156 50.469 29.219 1 91.94 204 GLY A C 1
ATOM 1581 O O . GLY A 1 204 ? 31.219 50.938 28.797 1 91.94 204 GLY A O 1
ATOM 1582 N N . TRP A 1 205 ? 29.766 50.594 30.422 1 91 205 TRP A N 1
ATOM 1583 C CA . TRP A 1 205 ? 30.562 51.312 31.406 1 91 205 TRP A CA 1
ATOM 1584 C C . TRP A 1 205 ? 31.875 50.594 31.688 1 91 205 TRP A C 1
ATOM 1586 O O . TRP A 1 205 ? 32.938 51.219 31.812 1 91 205 TRP A O 1
ATOM 1596 N N . ARG A 1 206 ? 31.766 49.344 31.781 1 89.75 206 ARG A N 1
ATOM 1597 C CA . ARG A 1 206 ? 32.969 48.531 31.984 1 89.75 206 ARG A CA 1
ATOM 1598 C C . ARG A 1 206 ? 33.938 48.656 30.797 1 89.75 206 ARG A C 1
ATOM 1600 O O . ARG A 1 206 ? 35.156 48.625 30.953 1 89.75 206 ARG A O 1
ATOM 1607 N N . LEU A 1 207 ? 33.344 48.656 29.625 1 88 207 LEU A N 1
ATOM 1608 C CA . LEU A 1 207 ? 34.156 48.844 28.406 1 88 207 LEU A CA 1
ATOM 1609 C C . LEU A 1 207 ? 34.812 50.219 28.406 1 88 207 LEU A C 1
ATOM 1611 O O . LEU A 1 207 ? 35.969 50.344 28.016 1 88 207 LEU A O 1
ATOM 1615 N N . TRP A 1 208 ? 34.062 51.219 28.828 1 86.5 208 TRP A N 1
ATOM 1616 C CA . TRP A 1 208 ? 34.562 52.594 28.859 1 86.5 208 TRP A CA 1
ATOM 1617 C C . TRP A 1 208 ? 35.75 52.719 29.828 1 86.5 208 TRP A C 1
ATOM 1619 O O . TRP A 1 208 ? 36.688 53.469 29.547 1 86.5 208 TRP A O 1
ATOM 1629 N N . GLN A 1 209 ? 35.781 52.031 30.859 1 84.75 209 GLN A N 1
ATOM 1630 C CA . GLN A 1 209 ? 36.812 52.094 31.891 1 84.75 209 GLN A CA 1
ATOM 1631 C C . GLN A 1 209 ? 38.094 51.406 31.438 1 84.75 209 GLN A C 1
ATOM 1633 O O . GLN A 1 209 ? 39.188 51.719 31.891 1 84.75 209 GLN A O 1
ATOM 1638 N N . ASN A 1 210 ? 37.844 50.406 30.656 1 76 210 ASN A N 1
ATOM 1639 C CA . ASN A 1 210 ? 39.031 49.625 30.281 1 76 210 ASN A CA 1
ATOM 1640 C C . ASN A 1 210 ? 39.688 50.188 29.016 1 76 210 ASN A C 1
ATOM 1642 O O . ASN A 1 210 ? 39 50.625 28.094 1 76 210 ASN A O 1
ATOM 1646 N N . LYS A 1 211 ? 40.969 50.656 29.109 1 66 211 LYS A N 1
ATOM 1647 C CA . LYS A 1 211 ? 41.75 51.156 27.984 1 66 211 LYS A CA 1
ATOM 1648 C C . LYS A 1 211 ? 41.875 50.094 26.875 1 66 211 LYS A C 1
ATOM 1650 O O . LYS A 1 211 ? 42.188 48.938 27.141 1 66 211 LYS A O 1
ATOM 1655 N N . PRO A 1 212 ? 41.312 50.406 25.672 1 59.59 212 PRO A N 1
ATOM 1656 C CA . PRO A 1 212 ? 41.344 49.469 24.547 1 59.59 212 PRO A CA 1
ATOM 1657 C C . PRO A 1 212 ? 42.719 48.875 24.281 1 59.59 212 PRO A C 1
ATOM 1659 O O . PRO A 1 212 ? 43.719 49.625 24.297 1 59.59 212 PRO A O 1
ATOM 1662 N N . ARG A 1 213 ? 43 47.625 24.484 1 53.19 213 ARG A N 1
ATOM 1663 C CA . ARG A 1 213 ? 44.25 47.031 24.031 1 53.19 213 ARG A CA 1
ATOM 1664 C C . ARG A 1 213 ? 44.219 46.844 22.516 1 53.19 213 ARG A C 1
ATOM 1666 O O . ARG A 1 213 ? 43.312 46.188 21.984 1 53.19 213 ARG A O 1
ATOM 1673 N N . THR A 1 214 ? 44.812 47.906 21.859 1 48.78 214 THR A N 1
ATOM 1674 C CA . THR A 1 214 ? 44.969 47.719 20.422 1 48.78 214 THR A CA 1
ATOM 1675 C C . THR A 1 214 ? 45.719 46.406 20.125 1 48.78 214 THR A C 1
ATOM 1677 O O . THR A 1 214 ? 46.906 46.281 20.5 1 48.78 214 THR A O 1
ATOM 1680 N N . ASP A 1 215 ? 45.312 45.438 20.172 1 45.94 215 ASP A N 1
ATOM 1681 C CA . ASP A 1 215 ? 46.094 44.25 19.781 1 45.94 215 ASP A CA 1
ATOM 1682 C C . ASP A 1 215 ? 46.562 44.344 18.344 1 45.94 215 ASP A C 1
ATOM 1684 O O . ASP A 1 215 ? 45.781 44.344 17.406 1 45.94 215 ASP A O 1
ATOM 1688 N N . ALA A 1 216 ? 47.688 44.719 18.016 1 51.78 216 ALA A N 1
ATOM 1689 C CA . ALA A 1 216 ? 48.469 44.812 16.781 1 51.78 216 ALA A CA 1
ATOM 1690 C C . ALA A 1 216 ? 48.406 43.5 16 1 51.78 216 ALA A C 1
ATOM 1692 O O . ALA A 1 216 ? 48.562 43.5 14.781 1 51.78 216 ALA A O 1
ATOM 1693 N N . SER A 1 217 ? 48.531 42.375 16.578 1 47.41 217 SER A N 1
ATOM 1694 C CA . SER A 1 217 ? 48.75 41.094 15.914 1 47.41 217 SER A CA 1
ATOM 1695 C C . SER A 1 217 ? 47.531 40.719 15.055 1 47.41 217 SER A C 1
ATOM 1697 O O . SER A 1 217 ? 47.625 39.844 14.188 1 47.41 217 SER A O 1
ATOM 1699 N N . ALA A 1 218 ? 46.375 41.125 15.281 1 54.22 218 ALA A N 1
ATOM 1700 C CA . ALA A 1 218 ? 45.125 40.906 14.555 1 54.22 218 ALA A CA 1
ATOM 1701 C C . ALA A 1 218 ? 45.125 41.656 13.227 1 54.22 218 ALA A C 1
ATOM 1703 O O . ALA A 1 218 ? 44.406 41.25 12.297 1 54.22 218 ALA A O 1
ATOM 1704 N N . GLN A 1 219 ? 45.812 42.75 13.102 1 49.38 219 GLN A N 1
ATOM 1705 C CA . GLN A 1 219 ? 45.969 43.5 11.852 1 49.38 219 GLN A CA 1
ATOM 1706 C C . GLN A 1 219 ? 46.781 42.719 10.828 1 49.38 219 GLN A C 1
ATOM 1708 O O . GLN A 1 219 ? 46.5 42.781 9.625 1 49.38 219 GLN A O 1
ATOM 1713 N N . GLU A 1 220 ? 47.844 42.156 11.195 1 49.78 220 GLU A N 1
ATOM 1714 C CA . GLU A 1 220 ? 48.688 41.438 10.25 1 49.78 220 GLU A CA 1
ATOM 1715 C C . GLU A 1 220 ? 47.906 40.25 9.656 1 49.78 220 GLU A C 1
ATOM 1717 O O . GLU A 1 220 ? 48.094 39.906 8.484 1 49.78 220 GLU A O 1
ATOM 1722 N N . ASP A 1 221 ? 47.094 39.531 10.344 1 51.03 221 ASP A N 1
ATOM 1723 C CA . ASP A 1 221 ? 46.344 38.375 9.867 1 51.03 221 ASP A CA 1
ATOM 1724 C C . ASP A 1 221 ? 45.312 38.781 8.852 1 51.03 221 ASP A C 1
ATOM 1726 O O . ASP A 1 221 ? 44.875 37.969 8.008 1 51.03 221 ASP A O 1
ATOM 1730 N N . ILE A 1 222 ? 44.844 39.938 8.812 1 54.03 222 ILE A N 1
ATOM 1731 C CA . ILE A 1 222 ? 43.875 40.469 7.898 1 54.03 222 ILE A CA 1
ATOM 1732 C C . ILE A 1 222 ? 44.438 40.562 6.492 1 54.03 222 ILE A C 1
ATOM 1734 O O . ILE A 1 222 ? 43.75 40.312 5.504 1 54.03 222 ILE A O 1
ATOM 1738 N N . LEU A 1 223 ? 45.688 41 6.402 1 53.34 223 LEU A N 1
ATOM 1739 C CA . LEU A 1 223 ? 46.281 41.25 5.09 1 53.34 223 LEU A CA 1
ATOM 1740 C C . LEU A 1 223 ? 46.438 39.969 4.305 1 53.34 223 LEU A C 1
ATOM 1742 O O . LEU A 1 223 ? 46.5 39.969 3.074 1 53.34 223 LEU A O 1
ATOM 1746 N N . LEU A 1 224 ? 46.562 38.75 4.941 1 55.56 224 LEU A N 1
ATOM 1747 C CA . LEU A 1 224 ? 46.906 37.562 4.195 1 55.56 224 LEU A CA 1
ATOM 1748 C C . LEU A 1 224 ? 45.688 36.719 3.92 1 55.56 224 LEU A C 1
ATOM 1750 O O . LEU A 1 224 ? 45.812 35.656 3.299 1 55.56 224 LEU A O 1
ATOM 1754 N N . SER A 1 225 ? 44.562 37.062 4.371 1 61.31 225 SER A N 1
ATOM 1755 C CA . SER A 1 225 ? 43.469 36.125 4.195 1 61.31 225 SER A CA 1
ATOM 1756 C C . SER A 1 225 ? 42.812 36.281 2.832 1 61.31 225 SER A C 1
ATOM 1758 O O . SER A 1 225 ? 42.625 37.406 2.363 1 61.31 225 SER A O 1
ATOM 1760 N N . PRO A 1 226 ? 42.781 35.25 2.047 1 66.38 226 PRO A N 1
ATOM 1761 C CA . PRO A 1 226 ? 42.219 35.281 0.696 1 66.38 226 PRO A CA 1
ATOM 1762 C C . PRO A 1 226 ? 40.812 35.875 0.651 1 66.38 226 PRO A C 1
ATOM 1764 O O . PRO A 1 226 ? 40.062 35.812 1.64 1 66.38 226 PRO A O 1
ATOM 1767 N N . GLU A 1 227 ? 40.594 36.656 -0.377 1 75.62 227 GLU A N 1
ATOM 1768 C CA . GLU A 1 227 ? 39.281 37.281 -0.633 1 75.62 227 GLU A CA 1
ATOM 1769 C C . GLU A 1 227 ? 38.188 36.25 -0.75 1 75.62 227 GLU A C 1
ATOM 1771 O O . GLU A 1 227 ? 38.438 35.125 -1.202 1 75.62 227 GLU A O 1
ATOM 1776 N N . LEU A 1 228 ? 37.062 36.5 -0.123 1 80.88 228 LEU A N 1
ATOM 1777 C CA . LEU A 1 228 ? 35.906 35.594 -0.123 1 80.88 228 LEU A CA 1
ATOM 1778 C C . LEU A 1 228 ? 35.25 35.562 -1.504 1 80.88 228 LEU A C 1
ATOM 1780 O O . LEU A 1 228 ? 35 36.594 -2.111 1 80.88 228 LEU A O 1
ATOM 1784 N N . ASP A 1 229 ? 35.188 34.406 -2.055 1 87.19 229 ASP A N 1
ATOM 1785 C CA . ASP A 1 229 ? 34.562 34.156 -3.352 1 87.19 229 ASP A CA 1
ATOM 1786 C C . ASP A 1 229 ? 33.031 34.281 -3.246 1 87.19 229 ASP A C 1
ATOM 1788 O O . ASP A 1 229 ? 32.469 33.969 -2.197 1 87.19 229 ASP A O 1
ATOM 1792 N N . ASN A 1 230 ? 32.312 34.812 -4.223 1 90.38 230 ASN A N 1
ATOM 1793 C CA . ASN A 1 230 ? 30.844 34.969 -4.273 1 90.38 230 ASN A CA 1
ATOM 1794 C C . ASN A 1 230 ? 30.141 33.625 -4.238 1 90.38 230 ASN A C 1
ATOM 1796 O O . ASN A 1 230 ? 29.016 33.531 -3.746 1 90.38 230 ASN A O 1
ATOM 1800 N N . LYS A 1 231 ? 30.75 32.625 -4.699 1 88.56 231 LYS A N 1
ATOM 1801 C CA . LYS A 1 231 ? 30.156 31.312 -4.672 1 88.56 231 LYS A CA 1
ATOM 1802 C C . LYS A 1 231 ? 29.984 30.812 -3.24 1 88.56 231 LYS A C 1
ATOM 1804 O O . LYS A 1 231 ? 28.969 30.188 -2.906 1 88.56 231 LYS A O 1
ATOM 1809 N N . THR A 1 232 ? 30.953 31.062 -2.496 1 91.12 232 THR A N 1
ATOM 1810 C CA . THR A 1 232 ? 30.891 30.672 -1.095 1 91.12 232 THR A CA 1
ATOM 1811 C C . THR A 1 232 ? 29.812 31.438 -0.355 1 91.12 232 THR A C 1
ATOM 1813 O O . THR A 1 232 ? 29.078 30.875 0.45 1 91.12 232 THR A O 1
ATOM 1816 N N . ARG A 1 233 ? 29.656 32.719 -0.662 1 93.88 233 ARG A N 1
ATOM 1817 C CA . ARG A 1 233 ? 28.625 33.562 -0.042 1 93.88 233 ARG A CA 1
ATOM 1818 C C . ARG A 1 233 ? 27.219 33.062 -0.412 1 93.88 233 ARG A C 1
ATOM 1820 O O . ARG A 1 233 ? 26.344 33 0.44 1 93.88 233 ARG A O 1
ATOM 1827 N N . LEU A 1 234 ? 27.125 32.719 -1.665 1 94.19 234 LEU A N 1
ATOM 1828 C CA . LEU A 1 234 ? 25.844 32.219 -2.129 1 94.19 234 LEU A CA 1
ATOM 1829 C C . LEU A 1 234 ? 25.531 30.875 -1.469 1 94.19 234 LEU A C 1
ATOM 1831 O O . LEU A 1 234 ? 24.375 30.594 -1.148 1 94.19 234 LEU A O 1
ATOM 1835 N N . HIS A 1 235 ? 26.547 30.094 -1.323 1 94 235 HIS A N 1
ATOM 1836 C CA . HIS A 1 235 ? 26.359 28.797 -0.672 1 94 235 HIS A CA 1
ATOM 1837 C C . HIS A 1 235 ? 25.906 28.969 0.778 1 94 235 HIS A C 1
ATOM 1839 O O . HIS A 1 235 ? 25.016 28.266 1.247 1 94 235 HIS A O 1
ATOM 1845 N N . TRP A 1 236 ? 26.547 29.938 1.486 1 95.81 236 TRP A N 1
ATOM 1846 C CA . TRP A 1 236 ? 26.109 30.266 2.844 1 95.81 236 TRP A CA 1
ATOM 1847 C C . TRP A 1 236 ? 24.641 30.688 2.867 1 95.81 236 TRP A C 1
ATOM 1849 O O . TRP A 1 236 ? 23.875 30.25 3.727 1 95.81 236 TRP A O 1
ATOM 1859 N N . LEU A 1 237 ? 24.328 31.484 1.907 1 97.06 237 LEU A N 1
ATOM 1860 C CA . LEU A 1 237 ? 22.984 32.062 1.822 1 97.06 237 LEU A CA 1
ATOM 1861 C C . LEU A 1 237 ? 21.938 30.953 1.671 1 97.06 237 LEU A C 1
ATOM 1863 O O . LEU A 1 237 ? 20.953 30.922 2.408 1 97.06 237 LEU A O 1
ATOM 1867 N N . VAL A 1 238 ? 22.141 30 0.797 1 96.94 238 VAL A N 1
ATOM 1868 C CA . VAL A 1 238 ? 21.156 28.969 0.51 1 96.94 238 VAL A CA 1
ATOM 1869 C C . VAL A 1 238 ? 21.062 27.984 1.684 1 96.94 238 VAL A C 1
ATOM 1871 O O . VAL A 1 238 ? 19.984 27.5 2.012 1 96.94 238 VAL A O 1
ATOM 1874 N N . LEU A 1 239 ? 22.219 27.719 2.312 1 97.31 239 LEU A N 1
ATOM 1875 C CA . LEU A 1 239 ? 22.281 26.797 3.438 1 97.31 239 LEU A CA 1
ATOM 1876 C C . LEU A 1 239 ? 21.5 27.344 4.633 1 97.31 239 LEU A C 1
ATOM 1878 O O . LEU A 1 239 ? 21.031 26.578 5.477 1 97.31 239 LEU A O 1
ATOM 1882 N N . ALA A 1 240 ? 21.359 28.672 4.66 1 97.31 240 ALA A N 1
ATOM 1883 C CA . ALA A 1 240 ? 20.594 29.297 5.742 1 97.31 240 ALA A CA 1
ATOM 1884 C C . ALA A 1 240 ? 19.156 29.594 5.305 1 97.31 240 ALA A C 1
ATOM 1886 O O . ALA A 1 240 ? 18.234 29.562 6.121 1 97.31 240 ALA A O 1
ATOM 1887 N N . PHE A 1 241 ? 18.953 29.859 4.066 1 98.25 241 PHE A N 1
ATOM 1888 C CA . PHE A 1 241 ? 17.656 30.203 3.482 1 98.25 241 PHE A CA 1
ATOM 1889 C C . PHE A 1 241 ? 16.703 29.016 3.572 1 98.25 241 PHE A C 1
ATOM 1891 O O . PHE A 1 241 ? 15.562 29.172 4.02 1 98.25 241 PHE A O 1
ATOM 1898 N N . VAL A 1 242 ? 17.125 27.844 3.203 1 98.38 242 VAL A N 1
ATOM 1899 C CA . VAL A 1 242 ? 16.266 26.656 3.061 1 98.38 242 VAL A CA 1
ATOM 1900 C C . VAL A 1 242 ? 15.75 26.234 4.43 1 98.38 242 VAL A C 1
ATOM 1902 O O . VAL A 1 242 ? 14.539 26.047 4.605 1 98.38 242 VAL A O 1
ATOM 1905 N N . PRO A 1 243 ? 16.609 26.156 5.422 1 98.19 243 PRO A N 1
ATOM 1906 C CA . PRO A 1 243 ? 16.109 25.797 6.746 1 98.19 243 PRO A CA 1
ATOM 1907 C C . PRO A 1 243 ? 15.094 26.797 7.293 1 98.19 243 PRO A C 1
ATOM 1909 O O . PRO A 1 243 ? 14.117 26.406 7.938 1 98.19 243 PRO A O 1
ATOM 1912 N N . SER A 1 244 ? 15.344 28.047 7.055 1 98 244 SER A N 1
ATOM 1913 C CA . SER A 1 244 ? 14.414 29.062 7.523 1 98 244 SER A CA 1
ATOM 1914 C C . SER A 1 244 ? 13.047 28.922 6.859 1 98 244 SER A C 1
ATOM 1916 O O . SER A 1 244 ? 12.016 29 7.527 1 98 244 SER A O 1
ATOM 1918 N N . SER A 1 245 ? 13.055 28.719 5.617 1 98.06 245 SER A N 1
ATOM 1919 C CA . SER A 1 245 ? 11.805 28.484 4.902 1 98.06 245 SER A CA 1
ATOM 1920 C C . SER A 1 245 ? 11.125 27.203 5.379 1 98.06 245 SER A C 1
ATOM 1922 O O . SER A 1 245 ? 9.906 27.156 5.523 1 98.06 245 SER A O 1
ATOM 1924 N N . LEU A 1 246 ? 11.906 26.172 5.609 1 97.56 246 LEU A N 1
ATOM 1925 C CA . LEU A 1 246 ? 11.375 24.906 6.105 1 97.56 246 LEU A CA 1
ATOM 1926 C C . LEU A 1 246 ? 10.719 25.078 7.469 1 97.56 246 LEU A C 1
ATOM 1928 O O . LEU A 1 246 ? 9.695 24.453 7.762 1 97.56 246 LEU A O 1
ATOM 1932 N N . LEU A 1 247 ? 11.312 25.891 8.266 1 97.44 247 LEU A N 1
ATOM 1933 C CA . LEU A 1 247 ? 10.773 26.188 9.586 1 97.44 247 LEU A CA 1
ATOM 1934 C C . LEU A 1 247 ? 9.344 26.719 9.484 1 97.44 247 LEU A C 1
ATOM 1936 O O . LEU A 1 247 ? 8.43 26.188 10.125 1 97.44 247 LEU A O 1
ATOM 1940 N N . LEU A 1 248 ? 9.172 27.641 8.633 1 96.38 248 LEU A N 1
ATOM 1941 C CA . LEU A 1 248 ? 7.855 28.266 8.484 1 96.38 248 LEU A CA 1
ATOM 1942 C C . LEU A 1 248 ? 6.898 27.344 7.742 1 96.38 248 LEU A C 1
ATOM 1944 O O . LEU A 1 248 ? 5.691 27.344 8 1 96.38 248 LEU A O 1
ATOM 1948 N N . GLY A 1 249 ? 7.484 26.594 6.848 1 94.69 249 GLY A N 1
ATOM 1949 C CA . GLY A 1 249 ? 6.664 25.594 6.176 1 94.69 249 GLY A CA 1
ATOM 1950 C C . GLY A 1 249 ? 6.102 24.547 7.121 1 94.69 249 GLY A C 1
ATOM 1951 O O . GLY A 1 249 ? 4.914 24.234 7.059 1 94.69 249 GLY A O 1
ATOM 1952 N N . LEU A 1 250 ? 6.918 24.016 7.992 1 94.31 250 LEU A N 1
ATOM 1953 C CA . LEU A 1 250 ? 6.48 23.031 8.977 1 94.31 250 LEU A CA 1
ATOM 1954 C C . LEU A 1 250 ? 5.469 23.625 9.938 1 94.31 250 LEU A C 1
ATOM 1956 O O . LEU A 1 250 ? 4.469 23 10.281 1 94.31 250 LEU A O 1
ATOM 1960 N N . THR A 1 251 ? 5.734 24.812 10.344 1 93.69 251 THR A N 1
ATOM 1961 C CA . THR A 1 251 ? 4.828 25.484 11.266 1 93.69 251 THR A CA 1
ATOM 1962 C C . THR A 1 251 ? 3.447 25.656 10.633 1 93.69 251 THR A C 1
ATOM 1964 O O . THR A 1 251 ? 2.43 25.438 11.297 1 93.69 251 THR A O 1
ATOM 1967 N N . ASN A 1 252 ? 3.48 26.094 9.438 1 91.56 252 ASN A N 1
ATOM 1968 C CA . ASN A 1 252 ? 2.217 26.234 8.727 1 91.56 252 ASN A CA 1
ATOM 1969 C C . ASN A 1 252 ? 1.471 24.906 8.633 1 91.56 252 ASN A C 1
ATOM 1971 O O . ASN A 1 252 ? 0.251 24.859 8.812 1 91.56 252 ASN A O 1
ATOM 1975 N N . PHE A 1 253 ? 2.129 23.906 8.359 1 87.25 253 PHE A N 1
ATOM 1976 C CA . PHE A 1 253 ? 1.535 22.578 8.242 1 87.25 253 PHE A CA 1
ATOM 1977 C C . PHE A 1 253 ? 0.896 22.156 9.555 1 87.25 253 PHE A C 1
ATOM 1979 O O . PHE A 1 253 ? -0.255 21.719 9.578 1 87.25 253 PHE A O 1
ATOM 1986 N N . ILE A 1 254 ? 1.599 22.281 10.656 1 86.12 254 ILE A N 1
ATOM 1987 C CA . ILE A 1 254 ? 1.15 21.844 11.969 1 86.12 254 ILE A CA 1
ATOM 1988 C C . ILE A 1 254 ? -0.011 22.703 12.445 1 86.12 254 ILE A C 1
ATOM 1990 O O . ILE A 1 254 ? -1.007 22.203 12.961 1 86.12 254 ILE A O 1
ATOM 1994 N N . SER A 1 255 ? 0.056 23.938 12.18 1 86.5 255 SER A N 1
ATOM 1995 C CA . SER A 1 255 ? -0.916 24.891 12.711 1 86.5 255 SER A CA 1
ATOM 1996 C C . SER A 1 255 ? -2.215 24.859 11.914 1 86.5 255 SER A C 1
ATOM 1998 O O . SER A 1 255 ? -3.279 25.203 12.438 1 86.5 255 SER A O 1
ATOM 2000 N N . THR A 1 256 ? -2.119 24.453 10.672 1 80.69 256 THR A N 1
ATOM 2001 C CA . THR A 1 256 ? -3.318 24.406 9.844 1 80.69 256 THR A CA 1
ATOM 2002 C C . THR A 1 256 ? -4.258 23.297 10.32 1 80.69 256 THR A C 1
ATOM 2004 O O . THR A 1 256 ? -5.469 23.5 10.406 1 80.69 256 THR A O 1
ATOM 2007 N N . ASP A 1 257 ? -3.795 22.234 10.727 1 72.38 257 ASP A N 1
ATOM 2008 C CA . ASP A 1 257 ? -4.656 21.094 11.023 1 72.38 257 ASP A CA 1
ATOM 2009 C C . ASP A 1 257 ? -5.055 21.078 12.5 1 72.38 257 ASP A C 1
ATOM 2011 O O . ASP A 1 257 ? -6.086 20.516 12.867 1 72.38 257 ASP A O 1
ATOM 2015 N N . ILE A 1 258 ? -4.23 21.656 13.375 1 69.19 258 ILE A N 1
ATOM 2016 C CA . ILE A 1 258 ? -4.523 21.578 14.805 1 69.19 258 ILE A CA 1
ATOM 2017 C C . ILE A 1 258 ? -4.996 22.938 15.305 1 69.19 258 ILE A C 1
ATOM 2019 O O . ILE A 1 258 ? -6.184 23.125 15.594 1 69.19 258 ILE A O 1
ATOM 2023 N N . ALA A 1 259 ? -4.133 23.844 15.461 1 73.62 259 ALA A N 1
ATOM 2024 C CA . ALA A 1 259 ? -4.434 25.188 15.906 1 73.62 259 ALA A CA 1
ATOM 2025 C C . ALA A 1 259 ? -3.191 26.078 15.836 1 73.62 259 ALA A C 1
ATOM 2027 O O . ALA A 1 259 ? -2.066 25.594 15.984 1 73.62 259 ALA A O 1
ATOM 2028 N N . SER A 1 260 ? -3.494 27.297 15.508 1 76 260 SER A N 1
ATOM 2029 C CA . SER A 1 260 ? -2.404 28.266 15.555 1 76 260 SER A CA 1
ATOM 2030 C C . SER A 1 260 ? -2.213 28.812 16.969 1 76 260 SER A C 1
ATOM 2032 O O . SER A 1 260 ? -2.812 29.828 17.328 1 76 260 SER A O 1
ATOM 2034 N N . VAL A 1 261 ? -1.365 28.094 17.734 1 79.12 261 VAL A N 1
ATOM 2035 C CA . VAL A 1 261 ? -1.095 28.422 19.125 1 79.12 261 VAL A CA 1
ATOM 2036 C C . VAL A 1 261 ? 0.404 28.328 19.406 1 79.12 261 VAL A C 1
ATOM 2038 O O . VAL A 1 261 ? 1.132 27.656 18.672 1 79.12 261 VAL A O 1
ATOM 2041 N N . PRO A 1 262 ? 0.764 29.031 20.438 1 78.56 262 PRO A N 1
ATOM 2042 C CA . PRO A 1 262 ? 2.195 29.078 20.734 1 78.56 262 PRO A CA 1
ATOM 2043 C C . PRO A 1 262 ? 2.818 27.688 20.859 1 78.56 262 PRO A C 1
ATOM 2045 O O . PRO A 1 262 ? 3.924 27.453 20.359 1 78.56 262 PRO A O 1
ATOM 2048 N N . LEU A 1 263 ? 2.152 26.828 21.469 1 77.75 263 LEU A N 1
ATOM 2049 C CA . LEU A 1 263 ? 2.705 25.5 21.625 1 77.75 263 LEU A CA 1
ATOM 2050 C C . LEU A 1 263 ? 3.15 24.922 20.281 1 77.75 263 LEU A C 1
ATOM 2052 O O . LEU A 1 263 ? 4.254 24.391 20.172 1 77.75 263 LEU A O 1
ATOM 2056 N N . LEU A 1 264 ? 2.408 25.125 19.281 1 85.5 264 LEU A N 1
ATOM 2057 C CA . LEU A 1 264 ? 2.664 24.516 17.984 1 85.5 264 LEU A CA 1
ATOM 2058 C C . LEU A 1 264 ? 3.643 25.375 17.172 1 85.5 264 LEU A C 1
ATOM 2060 O O . LEU A 1 264 ? 4.277 24.875 16.25 1 85.5 264 LEU A O 1
ATOM 2064 N N . TRP A 1 265 ? 3.789 26.625 17.547 1 90.75 265 TRP A N 1
ATOM 2065 C CA . TRP A 1 265 ? 4.797 27.5 16.953 1 90.75 265 TRP A CA 1
ATOM 2066 C C . TRP A 1 265 ? 6.184 27.172 17.484 1 90.75 265 TRP A C 1
ATOM 2068 O O . TRP A 1 265 ? 7.172 27.234 16.75 1 90.75 265 TRP A O 1
ATOM 2078 N N . ILE A 1 266 ? 6.188 26.812 18.703 1 91.5 266 ILE A N 1
ATOM 2079 C CA . ILE A 1 266 ? 7.434 26.734 19.453 1 91.5 266 ILE A CA 1
ATOM 2080 C C . ILE A 1 266 ? 8.156 25.438 19.109 1 91.5 266 ILE A C 1
ATOM 2082 O O . ILE A 1 266 ? 9.391 25.391 19.078 1 91.5 266 ILE A O 1
ATOM 2086 N N . ILE A 1 267 ? 7.465 24.422 18.781 1 91.69 267 ILE A N 1
ATOM 2087 C CA . ILE A 1 267 ? 8.086 23.125 18.531 1 91.69 267 ILE A CA 1
ATOM 2088 C C . ILE A 1 267 ? 9.062 23.234 17.359 1 91.69 267 ILE A C 1
ATOM 2090 O O . ILE A 1 267 ? 10.258 22.969 17.516 1 91.69 267 ILE A O 1
ATOM 2094 N N . PRO A 1 268 ? 8.641 23.688 16.219 1 94.94 268 PRO A N 1
ATOM 2095 C CA . PRO A 1 268 ? 9.609 23.828 15.117 1 94.94 268 PRO A CA 1
ATOM 2096 C C . PRO A 1 268 ? 10.703 24.844 15.422 1 94.94 268 PRO A C 1
ATOM 2098 O O . PRO A 1 268 ? 11.859 24.641 15.047 1 94.94 268 PRO A O 1
ATOM 2101 N N . LEU A 1 269 ? 10.336 25.859 16.062 1 95.19 269 LEU A N 1
ATOM 2102 C CA . LEU A 1 269 ? 11.305 26.906 16.391 1 95.19 269 LEU A CA 1
ATOM 2103 C C . LEU A 1 269 ? 12.367 26.375 17.344 1 95.19 269 LEU A C 1
ATOM 2105 O O . LEU A 1 269 ? 13.547 26.703 17.219 1 95.19 269 LEU A O 1
ATOM 2109 N N . THR A 1 270 ? 11.93 25.609 18.312 1 95.56 270 THR A N 1
ATOM 2110 C CA . THR A 1 270 ? 12.867 25 19.25 1 95.56 270 THR A CA 1
ATOM 2111 C C . THR A 1 270 ? 13.836 24.062 18.516 1 95.56 270 THR A C 1
ATOM 2113 O O . THR A 1 270 ? 15.039 24.078 18.781 1 95.56 270 THR A O 1
ATOM 2116 N N . LEU A 1 271 ? 13.336 23.297 17.656 1 96.31 271 LEU A N 1
ATOM 2117 C CA . LEU A 1 271 ? 14.188 22.406 16.875 1 96.31 271 LEU A CA 1
ATOM 2118 C C . LEU A 1 271 ? 15.164 23.203 16.016 1 96.31 271 LEU A C 1
ATOM 2120 O O . LEU A 1 271 ? 16.328 22.812 15.875 1 96.31 271 LEU A O 1
ATOM 2124 N N . TYR A 1 272 ? 14.68 24.266 15.414 1 96.44 272 TYR A N 1
ATOM 2125 C CA . TYR A 1 272 ? 15.492 25.156 14.594 1 96.44 272 TYR A CA 1
ATOM 2126 C C . TYR A 1 272 ? 16.656 25.719 15.398 1 96.44 272 TYR A C 1
ATOM 2128 O O . TYR A 1 272 ? 17.812 25.672 14.961 1 96.44 272 TYR A O 1
ATOM 2136 N N . LEU A 1 273 ? 16.406 26.188 16.547 1 94.44 273 LEU A N 1
ATOM 2137 C CA . LEU A 1 273 ? 17.438 26.766 17.422 1 94.44 273 LEU A CA 1
ATOM 2138 C C . LEU A 1 273 ? 18.391 25.688 17.906 1 94.44 273 LEU A C 1
ATOM 2140 O O . LEU A 1 273 ? 19.609 25.922 18 1 94.44 273 LEU A O 1
ATOM 2144 N N . LEU A 1 274 ? 17.797 24.578 18.266 1 94.75 274 LEU A N 1
ATOM 2145 C CA . LEU A 1 274 ? 18.609 23.469 18.734 1 94.75 274 LEU A CA 1
ATOM 2146 C C . LEU A 1 274 ? 19.625 23.047 17.672 1 94.75 274 LEU A C 1
ATOM 2148 O O . LEU A 1 274 ? 20.75 22.688 18 1 94.75 274 LEU A O 1
ATOM 2152 N N . SER A 1 275 ? 19.266 23.109 16.469 1 95.62 275 SER A N 1
ATOM 2153 C CA . SER A 1 275 ? 20.188 22.75 15.391 1 95.62 275 SER A CA 1
ATOM 2154 C C . SER A 1 275 ? 21.406 23.672 15.383 1 95.62 275 SER A C 1
ATOM 2156 O O . SER A 1 275 ? 22.531 23.219 15.227 1 95.62 275 SER A O 1
ATOM 2158 N N . PHE A 1 276 ? 21.203 24.984 15.555 1 92.62 276 PHE A N 1
ATOM 2159 C CA . PHE A 1 276 ? 22.312 25.922 15.609 1 92.62 276 PHE A CA 1
ATOM 2160 C C . PHE A 1 276 ? 23.203 25.625 16.812 1 92.62 276 PHE A C 1
ATOM 2162 O O . PHE A 1 276 ? 24.438 25.672 16.703 1 92.62 276 PHE A O 1
ATOM 2169 N N . ILE A 1 277 ? 22.594 25.344 17.922 1 91.75 277 ILE A N 1
ATOM 2170 C CA . ILE A 1 277 ? 23.328 25.094 19.156 1 91.75 277 ILE A CA 1
ATOM 2171 C C . ILE A 1 277 ? 24.219 23.875 18.984 1 91.75 277 ILE A C 1
ATOM 2173 O O . ILE A 1 277 ? 25.391 23.891 19.375 1 91.75 277 ILE A O 1
ATOM 2177 N N . ILE A 1 278 ? 23.75 22.875 18.359 1 92.88 278 ILE A N 1
ATOM 2178 C CA . ILE A 1 278 ? 24.469 21.625 18.203 1 92.88 278 ILE A CA 1
ATOM 2179 C C . ILE A 1 278 ? 25.578 21.781 17.172 1 92.88 278 ILE A C 1
ATOM 2181 O O . ILE A 1 278 ? 26.734 21.438 17.422 1 92.88 278 ILE A O 1
ATOM 2185 N N . VAL A 1 279 ? 25.297 22.422 16.047 1 93.12 279 VAL A N 1
ATOM 2186 C CA . VAL A 1 279 ? 26.219 22.406 14.938 1 93.12 279 VAL A CA 1
ATOM 2187 C C . VAL A 1 279 ? 27.375 23.375 15.203 1 93.12 279 VAL A C 1
ATOM 2189 O O . VAL A 1 279 ? 28.484 23.188 14.727 1 93.12 279 VAL A O 1
ATOM 2192 N N . PHE A 1 280 ? 27.172 24.406 15.938 1 86.88 280 PHE A N 1
ATOM 2193 C CA . PHE A 1 280 ? 28.234 25.375 16.203 1 86.88 280 PHE A CA 1
ATOM 2194 C C . PHE A 1 280 ? 28.953 25.031 17.5 1 86.88 280 PHE A C 1
ATOM 2196 O O . PHE A 1 280 ? 29.828 25.781 17.953 1 86.88 280 PHE A O 1
ATOM 2203 N N . SER A 1 281 ? 28.578 23.844 18.047 1 86.12 281 SER A N 1
ATOM 2204 C CA . SER A 1 281 ? 29.297 23.328 19.203 1 86.12 281 SER A CA 1
ATOM 2205 C C . SER A 1 281 ? 30.453 22.422 18.766 1 86.12 281 SER A C 1
ATOM 2207 O O . SER A 1 281 ? 30.672 22.219 17.578 1 86.12 281 SER A O 1
ATOM 2209 N N . LYS A 1 282 ? 31.266 21.938 19.797 1 84.06 282 LYS A N 1
ATOM 2210 C CA . LYS A 1 282 ? 32.406 21.078 19.531 1 84.06 282 LYS A CA 1
ATOM 2211 C C . LYS A 1 282 ? 31.938 19.703 19.031 1 84.06 282 LYS A C 1
ATOM 2213 O O . LYS A 1 282 ? 32.719 18.953 18.453 1 84.06 282 LYS A O 1
ATOM 2218 N N . TRP A 1 283 ? 30.656 19.484 19.125 1 85.44 283 TRP A N 1
ATOM 2219 C CA . TRP A 1 283 ? 30.125 18.156 18.812 1 85.44 283 TRP A CA 1
ATOM 2220 C C . TRP A 1 283 ? 29.828 18.031 17.328 1 85.44 283 TRP A C 1
ATOM 2222 O O . TRP A 1 283 ? 29.531 16.953 16.828 1 85.44 283 TRP A O 1
ATOM 2232 N N . ASN A 1 284 ? 29.859 19.141 16.547 1 84.75 284 ASN A N 1
ATOM 2233 C CA . ASN A 1 284 ? 29.469 19.125 15.141 1 84.75 284 ASN A CA 1
ATOM 2234 C C . ASN A 1 284 ? 30.297 18.125 14.336 1 84.75 284 ASN A C 1
ATOM 2236 O O . ASN A 1 284 ? 29.797 17.469 13.422 1 84.75 284 ASN A O 1
ATOM 2240 N N . LEU A 1 285 ? 31.547 17.922 14.703 1 89 285 LEU A N 1
ATOM 2241 C CA . LEU A 1 285 ? 32.438 17.016 13.961 1 89 285 LEU A CA 1
ATOM 2242 C C . LEU A 1 285 ? 31.938 15.578 14.055 1 89 285 LEU A C 1
ATOM 2244 O O . LEU A 1 285 ? 32.062 14.812 13.102 1 89 285 LEU A O 1
ATOM 2248 N N . LYS A 1 286 ? 31.344 15.258 15.156 1 92.56 286 LYS A N 1
ATOM 2249 C CA . LYS A 1 286 ? 30.859 13.898 15.367 1 92.56 286 LYS A CA 1
ATOM 2250 C C . LYS A 1 286 ? 29.406 13.758 14.914 1 92.56 286 LYS A C 1
ATOM 2252 O O . LYS A 1 286 ? 29.016 12.719 14.375 1 92.56 286 LYS A O 1
ATOM 2257 N N . THR A 1 287 ? 28.625 14.82 15.07 1 93.94 287 THR A N 1
ATOM 2258 C CA . THR A 1 287 ? 27.188 14.734 14.844 1 93.94 287 THR A CA 1
ATOM 2259 C C . THR A 1 287 ? 26.859 14.891 13.367 1 93.94 287 THR A C 1
ATOM 2261 O O . THR A 1 287 ? 25.922 14.273 12.867 1 93.94 287 THR A O 1
ATOM 2264 N N . HIS A 1 288 ? 27.594 15.688 12.609 1 95.38 288 HIS A N 1
ATOM 2265 C CA . HIS A 1 288 ? 27.25 16.016 11.234 1 95.38 288 HIS A CA 1
ATOM 2266 C C . HIS A 1 288 ? 27.219 14.766 10.359 1 95.38 288 HIS A C 1
ATOM 2268 O O . HIS A 1 288 ? 26.25 14.539 9.625 1 95.38 288 HIS A O 1
ATOM 2274 N N . PRO A 1 289 ? 28.234 13.844 10.516 1 94.75 289 PRO A N 1
ATOM 2275 C CA . PRO A 1 289 ? 28.156 12.633 9.703 1 94.75 289 PRO A CA 1
ATOM 2276 C C . PRO A 1 289 ? 26.984 11.727 10.078 1 94.75 289 PRO A C 1
ATOM 2278 O O . PRO A 1 289 ? 26.406 11.062 9.219 1 94.75 289 PRO A O 1
ATOM 2281 N N . VAL A 1 290 ? 26.672 11.688 11.289 1 95.88 290 VAL A N 1
ATOM 2282 C CA . VAL A 1 290 ? 25.562 10.859 11.758 1 95.88 290 VAL A CA 1
ATOM 2283 C C . VAL A 1 290 ? 24.25 11.398 11.211 1 95.88 290 VAL A C 1
ATOM 2285 O O . VAL A 1 290 ? 23.406 10.633 10.734 1 95.88 290 VAL A O 1
ATOM 2288 N N . MET A 1 291 ? 24.094 12.727 11.289 1 96.69 291 MET A N 1
ATOM 2289 C CA . MET A 1 291 ? 22.875 13.352 10.781 1 96.69 291 MET A CA 1
ATOM 2290 C C . MET A 1 291 ? 22.75 13.164 9.273 1 96.69 291 MET A C 1
ATOM 2292 O O . MET A 1 291 ? 21.656 12.922 8.758 1 96.69 291 MET A O 1
ATOM 2296 N N . THR A 1 292 ? 23.828 13.25 8.578 1 95.81 292 THR A N 1
ATOM 2297 C CA . THR A 1 292 ? 23.828 13.07 7.129 1 95.81 292 THR A CA 1
ATOM 2298 C C . THR A 1 292 ? 23.469 11.633 6.762 1 95.81 292 THR A C 1
ATOM 2300 O O . THR A 1 292 ? 22.812 11.391 5.746 1 95.81 292 THR A O 1
ATOM 2303 N N . ALA A 1 293 ? 23.891 10.711 7.629 1 95.31 293 ALA A N 1
ATOM 2304 C CA . ALA A 1 293 ? 23.578 9.305 7.391 1 95.31 293 ALA A CA 1
ATOM 2305 C C . ALA A 1 293 ? 22.125 8.992 7.738 1 95.31 293 ALA A C 1
ATOM 2307 O O . ALA A 1 293 ? 21.5 8.133 7.102 1 95.31 293 ALA A O 1
ATOM 2308 N N . LEU A 1 294 ? 21.547 9.641 8.695 1 95.81 294 LEU A N 1
ATOM 2309 C CA . LEU A 1 294 ? 20.203 9.359 9.188 1 95.81 294 LEU A CA 1
ATOM 2310 C C . LEU A 1 294 ? 19.141 10.008 8.297 1 95.81 294 LEU A C 1
ATOM 2312 O O . LEU A 1 294 ? 18.016 9.516 8.195 1 95.81 294 LEU A O 1
ATOM 2316 N N . GLN A 1 295 ? 19.5 11.094 7.652 1 96.44 295 GLN A N 1
ATOM 2317 C CA . GLN A 1 295 ? 18.547 11.875 6.871 1 96.44 295 GLN A CA 1
ATOM 2318 C C . GLN A 1 295 ? 17.875 11.016 5.805 1 96.44 295 GLN A C 1
ATOM 2320 O O . GLN A 1 295 ? 16.641 10.961 5.727 1 96.44 295 GLN A O 1
ATOM 2325 N N . PRO A 1 296 ? 18.625 10.188 5.008 1 94.44 296 PRO A N 1
ATOM 2326 C CA . PRO A 1 296 ? 17.938 9.359 4.004 1 94.44 296 PRO A CA 1
ATOM 2327 C C . PRO A 1 296 ? 17.141 8.219 4.625 1 94.44 296 PRO A C 1
ATOM 2329 O O . PRO A 1 296 ? 16.156 7.758 4.027 1 94.44 296 PRO A O 1
ATOM 2332 N N . VAL A 1 297 ? 17.5 7.746 5.773 1 93.75 297 VAL A N 1
ATOM 2333 C CA . VAL A 1 297 ? 16.781 6.676 6.457 1 93.75 297 VAL A CA 1
ATOM 2334 C C . VAL A 1 297 ? 15.383 7.148 6.836 1 93.75 297 VAL A C 1
ATOM 2336 O O . VAL A 1 297 ? 14.391 6.465 6.562 1 93.75 297 VAL A O 1
ATOM 2339 N N . ILE A 1 298 ? 15.266 8.344 7.391 1 94.19 298 ILE A N 1
ATOM 2340 C CA . ILE A 1 298 ? 13.992 8.867 7.859 1 94.19 298 ILE A CA 1
ATOM 2341 C C . ILE A 1 298 ? 13.164 9.352 6.668 1 94.19 298 ILE A C 1
ATOM 2343 O O . ILE A 1 298 ? 11.93 9.375 6.73 1 94.19 298 ILE A O 1
ATOM 2347 N N . LEU A 1 299 ? 13.852 9.727 5.605 1 91.25 299 LEU A N 1
ATOM 2348 C CA . LEU A 1 299 ? 13.172 10.164 4.391 1 91.25 299 LEU A CA 1
ATOM 2349 C C . LEU A 1 299 ? 12.227 9.078 3.873 1 91.25 299 LEU A C 1
ATOM 2351 O O . LEU A 1 299 ? 11.164 9.383 3.324 1 91.25 299 LEU A O 1
ATOM 2355 N N . LEU A 1 300 ? 12.539 7.781 4.121 1 92.88 300 LEU A N 1
ATOM 2356 C CA . LEU A 1 300 ? 11.766 6.656 3.594 1 92.88 300 LEU A CA 1
ATOM 2357 C C . LEU A 1 300 ? 10.367 6.633 4.188 1 92.88 300 LEU A C 1
ATOM 2359 O O . LEU A 1 300 ? 9.383 6.844 3.477 1 92.88 300 LEU A O 1
ATOM 2363 N N . PRO A 1 301 ? 10.289 6.441 5.473 1 90.94 301 PRO A N 1
ATOM 2364 C CA . PRO A 1 301 ? 8.938 6.465 6.031 1 90.94 301 PRO A CA 1
ATOM 2365 C C . PRO A 1 301 ? 8.258 7.824 5.879 1 90.94 301 PRO A C 1
ATOM 2367 O O . PRO A 1 301 ? 7.035 7.898 5.781 1 90.94 301 PRO A O 1
ATOM 2370 N N . PHE A 1 302 ? 8.977 8.883 5.836 1 93.25 302 PHE A N 1
ATOM 2371 C CA . PHE A 1 302 ? 8.414 10.219 5.691 1 93.25 302 PHE A CA 1
ATOM 2372 C C . PHE A 1 302 ? 7.66 10.352 4.371 1 93.25 302 PHE A C 1
ATOM 2374 O O . PHE A 1 302 ? 6.516 10.812 4.348 1 93.25 302 PHE A O 1
ATOM 2381 N N . ILE A 1 303 ? 8.289 9.969 3.236 1 90.5 303 ILE A N 1
ATOM 2382 C CA . ILE A 1 303 ? 7.637 10.047 1.933 1 90.5 303 ILE A CA 1
ATOM 2383 C C . ILE A 1 303 ? 6.48 9.047 1.871 1 90.5 303 ILE A C 1
ATOM 2385 O O . ILE A 1 303 ? 5.379 9.398 1.438 1 90.5 303 ILE A O 1
ATOM 2389 N N . ALA A 1 304 ? 6.668 7.867 2.365 1 89.56 304 ALA A N 1
ATOM 2390 C CA . ALA A 1 304 ? 5.688 6.793 2.254 1 89.56 304 ALA A CA 1
ATOM 2391 C C . ALA A 1 304 ? 4.434 7.109 3.066 1 89.56 304 ALA A C 1
ATOM 2393 O O . ALA A 1 304 ? 3.312 6.957 2.574 1 89.56 304 ALA A O 1
ATOM 2394 N N . TYR A 1 305 ? 4.637 7.578 4.266 1 86.19 305 TYR A N 1
ATOM 2395 C CA . TYR A 1 305 ? 3.514 7.699 5.188 1 86.19 305 TYR A CA 1
ATOM 2396 C C . TYR A 1 305 ? 2.965 9.117 5.191 1 86.19 305 TYR A C 1
ATOM 2398 O O . TYR A 1 305 ? 1.771 9.328 5.422 1 86.19 305 TYR A O 1
ATOM 2406 N N . SER A 1 306 ? 3.828 10.078 4.984 1 85.38 306 SER A N 1
ATOM 2407 C CA . SER A 1 306 ? 3.361 11.453 5.129 1 85.38 306 SER A CA 1
ATOM 2408 C C . SER A 1 306 ? 2.875 12.016 3.799 1 85.38 306 SER A C 1
ATOM 2410 O O . SER A 1 306 ? 2.043 12.922 3.77 1 85.38 306 SER A O 1
ATOM 2412 N N . PHE A 1 307 ? 3.375 11.484 2.68 1 84 307 PHE A N 1
ATOM 2413 C CA . PHE A 1 307 ? 2.99 12.031 1.387 1 84 307 PHE A CA 1
ATOM 2414 C C . PHE A 1 307 ? 2.123 11.047 0.612 1 84 307 PHE A C 1
ATOM 2416 O O . PHE A 1 307 ? 1.034 11.398 0.154 1 84 307 PHE A O 1
ATOM 2423 N N . ILE A 1 308 ? 2.48 9.875 0.596 1 82.62 308 ILE A N 1
ATOM 2424 C CA . ILE A 1 308 ? 1.771 8.922 -0.253 1 82.62 308 ILE A CA 1
ATOM 2425 C C . ILE A 1 308 ? 0.486 8.477 0.439 1 82.62 308 ILE A C 1
ATOM 2427 O O . ILE A 1 308 ? -0.599 8.547 -0.144 1 82.62 308 ILE A O 1
ATOM 2431 N N . ASN A 1 309 ? 0.642 8.031 1.684 1 79.81 309 ASN A N 1
ATOM 2432 C CA . ASN A 1 309 ? -0.545 7.562 2.389 1 79.81 309 ASN A CA 1
ATOM 2433 C C . ASN A 1 309 ? -0.611 8.117 3.809 1 79.81 309 ASN A C 1
ATOM 2435 O O . ASN A 1 309 ? -0.503 7.363 4.777 1 79.81 309 ASN A O 1
ATOM 2439 N N . PRO A 1 310 ? -0.962 9.352 3.971 1 73.5 310 PRO A N 1
ATOM 2440 C CA . PRO A 1 310 ? -0.948 9.969 5.301 1 73.5 310 PRO A CA 1
ATOM 2441 C C . PRO A 1 310 ? -2.086 9.477 6.191 1 73.5 310 PRO A C 1
ATOM 2443 O O . PRO A 1 310 ? -2.016 9.602 7.414 1 73.5 310 PRO A O 1
ATOM 2446 N N . ALA A 1 311 ? -3.072 8.828 5.684 1 69.75 311 ALA A N 1
ATOM 2447 C CA . ALA A 1 311 ? -4.273 8.461 6.43 1 69.75 311 ALA A CA 1
ATOM 2448 C C . ALA A 1 311 ? -4.027 7.227 7.293 1 69.75 311 ALA A C 1
ATOM 2450 O O . ALA A 1 311 ? -4.789 6.945 8.219 1 69.75 311 ALA A O 1
ATOM 2451 N N . ILE A 1 312 ? -2.941 6.703 7.105 1 76.38 312 ILE A N 1
ATOM 2452 C CA . ILE A 1 312 ? -2.738 5.418 7.758 1 76.38 312 ILE A CA 1
ATOM 2453 C C . ILE A 1 312 ? -2.119 5.633 9.141 1 76.38 312 ILE A C 1
ATOM 2455 O O . ILE A 1 312 ? -2.291 4.805 10.039 1 76.38 312 ILE A O 1
ATOM 2459 N N . LEU A 1 313 ? -1.557 6.793 9.391 1 82.94 313 LEU A N 1
ATOM 2460 C CA . LEU A 1 313 ? -0.882 7.035 10.664 1 82.94 313 LEU A CA 1
ATOM 2461 C C . LEU A 1 313 ? -1.747 7.891 11.586 1 82.94 313 LEU A C 1
ATOM 2463 O O . LEU A 1 313 ? -2.441 8.797 11.117 1 82.94 313 LEU A O 1
ATOM 2467 N N . PRO A 1 314 ? -1.63 7.496 12.859 1 82.62 314 PRO A N 1
ATOM 2468 C CA . PRO A 1 314 ? -2.184 8.477 13.797 1 82.62 314 PRO A CA 1
ATOM 2469 C C . PRO A 1 314 ? -1.509 9.844 13.688 1 82.62 314 PRO A C 1
ATOM 2471 O O . PRO A 1 314 ? -0.324 9.922 13.359 1 82.62 314 PRO A O 1
ATOM 2474 N N . TYR A 1 315 ? -2.213 10.859 13.984 1 81.25 315 TYR A N 1
ATOM 2475 C CA . TYR A 1 315 ? -1.766 12.227 13.766 1 81.25 315 TYR A CA 1
ATOM 2476 C C . TYR A 1 315 ? -0.481 12.516 14.531 1 81.25 315 TYR A C 1
ATOM 2478 O O . TYR A 1 315 ? 0.424 13.18 14.023 1 81.25 315 TYR A O 1
ATOM 2486 N N . TRP A 1 316 ? -0.375 12.062 15.852 1 84.25 316 TRP A N 1
ATOM 2487 C CA . TRP A 1 316 ? 0.803 12.359 16.656 1 84.25 316 TRP A CA 1
ATOM 2488 C C . TRP A 1 316 ? 2.057 11.758 16.031 1 84.25 316 TRP A C 1
ATOM 2490 O O . TRP A 1 316 ? 3.139 12.344 16.109 1 84.25 316 TRP A O 1
ATOM 2500 N N . LEU A 1 317 ? 1.863 10.57 15.414 1 88.06 317 LEU A N 1
ATOM 2501 C CA . LEU A 1 317 ? 3.002 9.922 14.766 1 88.06 317 LEU A CA 1
ATOM 2502 C C . LEU A 1 317 ? 3.391 10.648 13.484 1 88.06 317 LEU A C 1
ATOM 2504 O O . LEU A 1 317 ? 4.574 10.734 13.148 1 88.06 317 LEU A O 1
ATOM 2508 N N . ASP A 1 318 ? 2.422 11.125 12.836 1 88.88 318 ASP A N 1
ATOM 2509 C CA . ASP A 1 318 ? 2.699 11.914 11.641 1 88.88 318 ASP A CA 1
ATOM 2510 C C . ASP A 1 318 ? 3.424 13.211 12 1 88.88 318 ASP A C 1
ATOM 2512 O O . ASP A 1 318 ? 4.367 13.609 11.312 1 88.88 318 ASP A O 1
ATOM 2516 N N . LEU A 1 319 ? 3.033 13.867 13.055 1 89.25 319 LEU A N 1
ATOM 2517 C CA . LEU A 1 319 ? 3.693 15.078 13.531 1 89.25 319 LEU A CA 1
ATOM 2518 C C . LEU A 1 319 ? 5.141 14.789 13.922 1 89.25 319 LEU A C 1
ATOM 2520 O O . LEU A 1 319 ? 6.039 15.578 13.609 1 89.25 319 LEU A O 1
ATOM 2524 N N . ALA A 1 320 ? 5.309 13.695 14.562 1 92.56 320 ALA A N 1
ATOM 2525 C CA . ALA A 1 320 ? 6.66 13.297 14.953 1 92.56 320 ALA A CA 1
ATOM 2526 C C . ALA A 1 320 ? 7.535 13.055 13.727 1 92.56 320 ALA A C 1
ATOM 2528 O O . ALA A 1 320 ? 8.719 13.406 13.719 1 92.56 320 ALA A O 1
ATOM 2529 N N . LEU A 1 321 ? 6.938 12.461 12.766 1 93.12 321 LEU A N 1
ATOM 2530 C CA . LEU A 1 321 ? 7.676 12.164 11.539 1 93.12 321 LEU A CA 1
ATOM 2531 C C . LEU A 1 321 ? 8.062 13.453 10.812 1 93.12 321 LEU A C 1
ATOM 2533 O O . LEU A 1 321 ? 9.203 13.602 10.375 1 93.12 321 LEU A O 1
ATOM 2537 N N . HIS A 1 322 ? 7.16 14.43 10.695 1 94.12 322 HIS A N 1
ATOM 2538 C CA . HIS A 1 322 ? 7.453 15.719 10.086 1 94.12 322 HIS A CA 1
ATOM 2539 C C . HIS A 1 322 ? 8.523 16.469 10.875 1 94.12 322 HIS A C 1
ATOM 2541 O O . HIS A 1 322 ? 9.445 17.047 10.289 1 94.12 322 HIS A O 1
ATOM 2547 N N . SER A 1 323 ? 8.438 16.406 12.172 1 95.81 323 SER A N 1
ATOM 2548 C CA . SER A 1 323 ? 9.391 17.109 13.023 1 95.81 323 SER A CA 1
ATOM 2549 C C . SER A 1 323 ? 10.789 16.5 12.914 1 95.81 323 SER A C 1
ATOM 2551 O O . SER A 1 323 ? 11.781 17.219 12.836 1 95.81 323 SER A O 1
ATOM 2553 N N . THR A 1 324 ? 10.797 15.18 12.875 1 96.88 324 THR A N 1
ATOM 2554 C CA . THR A 1 324 ? 12.078 14.492 12.773 1 96.88 324 THR A CA 1
ATOM 2555 C C . THR A 1 324 ? 12.727 14.75 11.414 1 96.88 324 THR A C 1
ATOM 2557 O O . THR A 1 324 ? 13.922 15.023 11.328 1 96.88 324 THR A O 1
ATOM 2560 N N . ALA A 1 325 ? 11.922 14.648 10.375 1 96.44 325 ALA A N 1
ATOM 2561 C CA . ALA A 1 325 ? 12.43 14.93 9.039 1 96.44 325 ALA A CA 1
ATOM 2562 C C . ALA A 1 325 ? 12.938 16.359 8.93 1 96.44 325 ALA A C 1
ATOM 2564 O O . ALA A 1 325 ? 13.992 16.609 8.336 1 96.44 325 ALA A O 1
ATOM 2565 N N . PHE A 1 326 ? 12.227 17.281 9.484 1 97.12 326 PHE A N 1
ATOM 2566 C CA . PHE A 1 326 ? 12.617 18.672 9.523 1 97.12 326 PHE A CA 1
ATOM 2567 C C . PHE A 1 326 ? 13.938 18.859 10.258 1 97.12 326 PHE A C 1
ATOM 2569 O O . PHE A 1 326 ? 14.867 19.469 9.742 1 97.12 326 PHE A O 1
ATOM 2576 N N . PHE A 1 327 ? 14.039 18.312 11.406 1 98.12 327 PHE A N 1
ATOM 2577 C CA . PHE A 1 327 ? 15.227 18.453 12.242 1 98.12 327 PHE A CA 1
ATOM 2578 C C . PHE A 1 327 ? 16.453 17.906 11.531 1 98.12 327 PHE A C 1
ATOM 2580 O O . PHE A 1 327 ? 17.516 18.547 11.547 1 98.12 327 PHE A O 1
ATOM 2587 N N . LEU A 1 328 ? 16.297 16.766 10.945 1 97.81 328 LEU A N 1
ATOM 2588 C CA . LEU A 1 328 ? 17.438 16.156 10.25 1 97.81 328 LEU A CA 1
ATOM 2589 C C . LEU A 1 328 ? 17.844 17.016 9.047 1 97.81 328 LEU A C 1
ATOM 2591 O O . LEU A 1 328 ? 19.031 17.203 8.789 1 97.81 328 LEU A O 1
ATOM 2595 N N . ALA A 1 329 ? 16.891 17.531 8.32 1 97.5 329 ALA A N 1
ATOM 2596 C CA . ALA A 1 329 ? 17.156 18.359 7.152 1 97.5 329 ALA A CA 1
ATOM 2597 C C . ALA A 1 329 ? 17.938 19.609 7.551 1 97.5 329 ALA A C 1
ATOM 2599 O O . ALA A 1 329 ? 18.938 19.953 6.926 1 97.5 329 ALA A O 1
ATOM 2600 N N . ILE A 1 330 ? 17.5 20.234 8.586 1 97.88 330 ILE A N 1
ATOM 2601 C CA . ILE A 1 330 ? 18.141 21.5 8.945 1 97.88 330 ILE A CA 1
ATOM 2602 C C . ILE A 1 330 ? 19.484 21.219 9.625 1 97.88 330 ILE A C 1
ATOM 2604 O O . ILE A 1 330 ? 20.422 22 9.484 1 97.88 330 ILE A O 1
ATOM 2608 N N . MET A 1 331 ? 19.578 20.078 10.336 1 97.69 331 MET A N 1
ATOM 2609 C CA . MET A 1 331 ? 20.859 19.688 10.914 1 97.69 331 MET A CA 1
ATOM 2610 C C . MET A 1 331 ? 21.922 19.531 9.828 1 97.69 331 MET A C 1
ATOM 2612 O O . MET A 1 331 ? 23.062 19.938 10.016 1 97.69 331 MET A O 1
ATOM 2616 N N . VAL A 1 332 ? 21.531 18.969 8.742 1 97.38 332 VAL A N 1
ATOM 2617 C CA . VAL A 1 332 ? 22.469 18.75 7.656 1 97.38 332 VAL A CA 1
ATOM 2618 C C . VAL A 1 332 ? 22.844 20.078 7.016 1 97.38 332 VAL A C 1
ATOM 2620 O O . VAL A 1 332 ? 24.031 20.359 6.793 1 97.38 332 VAL A O 1
ATOM 2623 N N . CYS A 1 333 ? 21.906 20.953 6.766 1 97.44 333 CYS A N 1
ATOM 2624 C CA . CYS A 1 333 ? 22.172 22.25 6.164 1 97.44 333 CYS A CA 1
ATOM 2625 C C . CYS A 1 333 ? 23.016 23.125 7.086 1 97.44 333 CYS A C 1
ATOM 2627 O O . CYS A 1 333 ? 24.062 23.625 6.672 1 97.44 333 CYS A O 1
ATOM 2629 N N . HIS A 1 334 ? 22.625 23.25 8.289 1 97.12 334 HIS A N 1
ATOM 2630 C CA . HIS A 1 334 ? 23.375 24.047 9.25 1 97.12 334 HIS A CA 1
ATOM 2631 C C . HIS A 1 334 ? 24.734 23.453 9.523 1 97.12 334 HIS A C 1
ATOM 2633 O O . HIS A 1 334 ? 25.719 24.172 9.75 1 97.12 334 HIS A O 1
ATOM 2639 N N . GLY A 1 335 ? 24.688 22.109 9.578 1 95.81 335 GLY A N 1
ATOM 2640 C CA . GLY A 1 335 ? 25.984 21.453 9.742 1 95.81 335 GLY A CA 1
ATOM 2641 C C . GLY A 1 335 ? 26.984 21.812 8.664 1 95.81 335 GLY A C 1
ATOM 2642 O O . GLY A 1 335 ? 28.156 22.062 8.953 1 95.81 335 GLY A O 1
ATOM 2643 N N . GLU A 1 336 ? 26.547 21.812 7.465 1 95.38 336 GLU A N 1
ATOM 2644 C CA . GLU A 1 336 ? 27.391 22.234 6.355 1 95.38 336 GLU A CA 1
ATOM 2645 C C . GLU A 1 336 ? 27.781 23.703 6.488 1 95.38 336 GLU A C 1
ATOM 2647 O O . GLU A 1 336 ? 28.906 24.078 6.172 1 95.38 336 GLU A O 1
ATOM 2652 N N . LEU A 1 337 ? 26.859 24.5 6.867 1 94.69 337 LEU A N 1
ATOM 2653 C CA . LEU A 1 337 ? 27.109 25.922 7.086 1 94.69 337 LEU A CA 1
ATOM 2654 C C . LEU A 1 337 ? 28.219 26.109 8.117 1 94.69 337 LEU A C 1
ATOM 2656 O O . LEU A 1 337 ? 29.109 26.938 7.922 1 94.69 337 LEU A O 1
ATOM 2660 N N . ALA A 1 338 ? 28.188 25.406 9.172 1 92.94 338 ALA A N 1
ATOM 2661 C CA . ALA A 1 338 ? 29.188 25.484 10.234 1 92.94 338 ALA A CA 1
ATOM 2662 C C . ALA A 1 338 ? 30.547 25 9.742 1 92.94 338 ALA A C 1
ATOM 2664 O O . ALA A 1 338 ? 31.594 25.562 10.125 1 92.94 338 ALA A O 1
ATOM 2665 N N . ARG A 1 339 ? 30.547 24.031 8.969 1 91.38 339 ARG A N 1
ATOM 2666 C CA . ARG A 1 339 ? 31.781 23.5 8.43 1 91.38 339 ARG A CA 1
ATOM 2667 C C . ARG A 1 339 ? 32.469 24.5 7.504 1 91.38 339 ARG A C 1
ATOM 2669 O O . ARG A 1 339 ? 33.688 24.562 7.414 1 91.38 339 ARG A O 1
ATOM 2676 N N . LEU A 1 340 ? 31.672 25.281 6.883 1 90.31 340 LEU A N 1
ATOM 2677 C CA . LEU A 1 340 ? 32.188 26.25 5.926 1 90.31 340 LEU A CA 1
ATOM 2678 C C . LEU A 1 340 ? 32.469 27.594 6.605 1 90.31 340 LEU A C 1
ATOM 2680 O O . LEU A 1 340 ? 32.688 28.609 5.934 1 90.31 340 LEU A O 1
ATOM 2684 N N . ARG A 1 341 ? 32.438 27.656 7.879 1 88.5 341 ARG A N 1
ATOM 2685 C CA . ARG A 1 341 ? 32.719 28.875 8.633 1 88.5 341 ARG A CA 1
ATOM 2686 C C . ARG A 1 341 ? 34.125 29.391 8.32 1 88.5 341 ARG A C 1
ATOM 2688 O O . ARG A 1 341 ? 35.094 28.641 8.406 1 88.5 341 ARG A O 1
ATOM 2695 N N . PRO A 1 342 ? 34.094 30.609 7.91 1 86.12 342 PRO A N 1
ATOM 2696 C CA . PRO A 1 342 ? 35.406 31.141 7.484 1 86.12 342 PRO A CA 1
ATOM 2697 C C . PRO A 1 342 ? 36.281 31.531 8.664 1 86.12 342 PRO A C 1
ATOM 2699 O O . PRO A 1 342 ? 35.906 31.391 9.82 1 86.12 342 PRO A O 1
ATOM 2702 N N . HIS A 1 343 ? 37.469 32.031 8.258 1 78.94 343 HIS A N 1
ATOM 2703 C CA . HIS A 1 343 ? 38.406 32.594 9.219 1 78.94 343 HIS A CA 1
ATOM 2704 C C . HIS A 1 343 ? 37.844 33.844 9.883 1 78.94 343 HIS A C 1
ATOM 2706 O O . HIS A 1 343 ? 36.906 34.469 9.375 1 78.94 343 HIS A O 1
ATOM 2712 N N . THR A 1 344 ? 38.344 34.344 10.984 1 74 344 THR A N 1
ATOM 2713 C CA . THR A 1 344 ? 37.875 35.375 11.883 1 74 344 THR A CA 1
ATOM 2714 C C . THR A 1 344 ? 37.719 36.719 11.125 1 74 344 THR A C 1
ATOM 2716 O O . THR A 1 344 ? 36.844 37.531 11.461 1 74 344 THR A O 1
ATOM 2719 N N . ARG A 1 345 ? 38.375 36.938 10.078 1 70.81 345 ARG A N 1
ATOM 2720 C CA . ARG A 1 345 ? 38.281 38.156 9.312 1 70.81 345 ARG A CA 1
ATOM 2721 C C . ARG A 1 345 ? 36.938 38.312 8.633 1 70.81 345 ARG A C 1
ATOM 2723 O O . ARG A 1 345 ? 36.406 39.406 8.477 1 70.81 345 ARG A O 1
ATOM 2730 N N . HIS A 1 346 ? 36.406 37.188 8.242 1 80.94 346 HIS A N 1
ATOM 2731 C CA . HIS A 1 346 ? 35.156 37.188 7.473 1 80.94 346 HIS A CA 1
ATOM 2732 C C . HIS A 1 346 ? 34 36.688 8.297 1 80.94 346 HIS A C 1
ATOM 2734 O O . HIS A 1 346 ? 32.938 36.344 7.754 1 80.94 346 HIS A O 1
ATOM 2740 N N . LEU A 1 347 ? 34.125 36.656 9.539 1 80.69 347 LEU A N 1
ATOM 2741 C CA . LEU A 1 347 ? 33.094 36.094 10.414 1 80.69 347 LEU A CA 1
ATOM 2742 C C . LEU A 1 347 ? 31.891 37 10.461 1 80.69 347 LEU A C 1
ATOM 2744 O O . LEU A 1 347 ? 30.75 36.531 10.531 1 80.69 347 LEU A O 1
ATOM 2748 N N . THR A 1 348 ? 32.156 38.281 10.469 1 80.44 348 THR A N 1
ATOM 2749 C CA . THR A 1 348 ? 31.047 39.25 10.484 1 80.44 348 THR A CA 1
ATOM 2750 C C . THR A 1 348 ? 30.203 39.094 9.227 1 80.44 348 THR A C 1
ATOM 2752 O O . THR A 1 348 ? 28.969 39.125 9.297 1 80.44 348 THR A O 1
ATOM 2755 N N . ASP A 1 349 ? 30.844 38.938 8.164 1 84.75 349 ASP A N 1
ATOM 2756 C CA . ASP A 1 349 ? 30.125 38.719 6.906 1 84.75 349 ASP A CA 1
ATOM 2757 C C . ASP A 1 349 ? 29.312 37.438 6.953 1 84.75 349 ASP A C 1
ATOM 2759 O O . ASP A 1 349 ? 28.188 37.375 6.461 1 84.75 349 ASP A O 1
ATOM 2763 N N . PHE A 1 350 ? 29.938 36.469 7.492 1 89.69 350 PHE A N 1
ATOM 2764 C CA . PHE A 1 350 ? 29.312 35.156 7.609 1 89.69 350 PHE A CA 1
ATOM 2765 C C . PHE A 1 350 ? 28.016 35.25 8.398 1 89.69 350 PHE A C 1
ATOM 2767 O O . PHE A 1 350 ? 26.953 34.812 7.938 1 89.69 350 PHE A O 1
ATOM 2774 N N . TYR A 1 351 ? 28 35.906 9.477 1 88.38 351 TYR A N 1
ATOM 2775 C CA . TYR A 1 351 ? 26.828 36 10.328 1 88.38 351 TYR A CA 1
ATOM 2776 C C . TYR A 1 351 ? 25.797 36.969 9.742 1 88.38 351 TYR A C 1
ATOM 2778 O O . TYR A 1 351 ? 24.594 36.75 9.898 1 88.38 351 TYR A O 1
ATOM 2786 N N . LEU A 1 352 ? 26.234 37.938 9.078 1 90.75 352 LEU A N 1
ATOM 2787 C CA . LEU A 1 352 ? 25.328 38.875 8.398 1 90.75 352 LEU A CA 1
ATOM 2788 C C . LEU A 1 352 ? 24.578 38.156 7.27 1 90.75 352 LEU A C 1
ATOM 2790 O O . LEU A 1 352 ? 23.375 38.344 7.113 1 90.75 352 LEU A O 1
ATOM 2794 N N . ILE A 1 353 ? 25.312 37.375 6.527 1 94.12 353 ILE A N 1
ATOM 2795 C CA . ILE A 1 353 ? 24.703 36.656 5.434 1 94.12 353 ILE A CA 1
ATOM 2796 C C . ILE A 1 353 ? 23.734 35.594 5.996 1 94.12 353 ILE A C 1
ATOM 2798 O O . ILE A 1 353 ? 22.641 35.406 5.453 1 94.12 353 ILE A O 1
ATOM 2802 N N . MET A 1 354 ? 24.109 35 7.055 1 94.12 354 MET A N 1
ATOM 2803 C CA . MET A 1 354 ? 23.25 34 7.691 1 94.12 354 MET A CA 1
ATOM 2804 C C . MET A 1 354 ? 21.938 34.594 8.148 1 94.12 354 MET A C 1
ATOM 2806 O O . MET A 1 354 ? 20.859 34.062 7.891 1 94.12 354 MET A O 1
ATOM 2810 N N . SER A 1 355 ? 22.016 35.75 8.766 1 94.38 355 SER A N 1
ATOM 2811 C CA . SER A 1 355 ? 20.812 36.406 9.242 1 94.38 355 SER A CA 1
ATOM 2812 C C . SER A 1 355 ? 19.984 36.969 8.078 1 94.38 355 SER A C 1
ATOM 2814 O O . SER A 1 355 ? 18.75 36.906 8.125 1 94.38 355 SER A O 1
ATOM 2816 N N . PHE A 1 356 ? 20.641 37.438 7.094 1 96.5 356 PHE A N 1
ATOM 2817 C CA . PHE A 1 356 ? 19.953 37.906 5.891 1 96.5 356 PHE A CA 1
ATOM 2818 C C . PHE A 1 356 ? 19.219 36.75 5.215 1 96.5 356 PHE A C 1
ATOM 2820 O O . PHE A 1 356 ? 18.062 36.906 4.801 1 96.5 356 PHE A O 1
ATOM 2827 N N . ALA A 1 357 ? 19.891 35.656 5.129 1 97.31 357 ALA A N 1
ATOM 2828 C CA . ALA A 1 357 ? 19.312 34.469 4.516 1 97.31 357 ALA A CA 1
ATOM 2829 C C . ALA A 1 357 ? 18.094 33.969 5.309 1 97.31 357 ALA A C 1
ATOM 2831 O O . ALA A 1 357 ? 17.109 33.531 4.723 1 97.31 357 ALA A O 1
ATOM 2832 N N . GLY A 1 358 ? 18.219 34.031 6.598 1 95.75 358 GLY A N 1
ATOM 2833 C CA . GLY A 1 358 ? 17.062 33.688 7.426 1 95.75 358 GLY A CA 1
ATOM 2834 C C . GLY A 1 358 ? 15.852 34.531 7.148 1 95.75 358 GLY A C 1
ATOM 2835 O O . GLY A 1 358 ? 14.742 34.031 7.023 1 95.75 358 GLY A O 1
ATOM 2836 N N . MET A 1 359 ? 16.094 35.781 7.031 1 96.56 359 MET A N 1
ATOM 2837 C CA . MET A 1 359 ? 15.023 36.719 6.695 1 96.56 359 MET A CA 1
ATOM 2838 C C . MET A 1 359 ? 14.438 36.406 5.324 1 96.56 359 MET A C 1
ATOM 2840 O O . MET A 1 359 ? 13.211 36.375 5.156 1 96.56 359 MET A O 1
ATOM 2844 N N . LEU A 1 360 ? 15.25 36.156 4.379 1 97.25 360 LEU A N 1
ATOM 2845 C CA . LEU A 1 360 ? 14.805 35.875 3.021 1 97.25 360 LEU A CA 1
ATOM 2846 C C . LEU A 1 360 ? 13.961 34.594 2.984 1 97.25 360 LEU A C 1
ATOM 2848 O O . LEU A 1 360 ? 12.992 34.5 2.221 1 97.25 360 LEU A O 1
ATOM 2852 N N . GLY A 1 361 ? 14.398 33.625 3.725 1 97.31 361 GLY A N 1
ATOM 2853 C CA . GLY A 1 361 ? 13.594 32.406 3.812 1 97.31 361 GLY A CA 1
ATOM 2854 C C . GLY A 1 361 ? 12.188 32.656 4.309 1 97.31 361 GLY A C 1
ATOM 2855 O O . GLY A 1 361 ? 11.219 32.156 3.729 1 97.31 361 GLY A O 1
ATOM 2856 N N . GLY A 1 362 ? 12.086 33.406 5.355 1 96.38 362 GLY A N 1
ATOM 2857 C CA . GLY A 1 362 ? 10.773 33.781 5.859 1 96.38 362 GLY A CA 1
ATOM 2858 C C . GLY A 1 362 ? 9.977 34.625 4.871 1 96.38 362 GLY A C 1
ATOM 2859 O O . GLY A 1 362 ? 8.766 34.406 4.715 1 96.38 362 GLY A O 1
ATOM 2860 N N . MET A 1 363 ? 10.633 35.531 4.23 1 96.69 363 MET A N 1
ATOM 2861 C CA . MET A 1 363 ? 9.984 36.375 3.246 1 96.69 363 MET A CA 1
ATOM 2862 C C . MET A 1 363 ? 9.453 35.562 2.074 1 96.69 363 MET A C 1
ATOM 2864 O O . MET A 1 363 ? 8.406 35.906 1.506 1 96.69 363 MET A O 1
ATOM 2868 N N . PHE A 1 364 ? 10.156 34.562 1.731 1 97.25 364 PHE A N 1
ATOM 2869 C CA . PHE A 1 364 ? 9.695 33.688 0.665 1 97.25 364 PHE A CA 1
ATOM 2870 C C . PHE A 1 364 ? 8.352 33.062 1.024 1 97.25 364 PHE A C 1
ATOM 2872 O O . PHE A 1 364 ? 7.438 33.031 0.202 1 97.25 364 PHE A O 1
ATOM 2879 N N . ASN A 1 365 ? 8.156 32.562 2.248 1 96.69 365 ASN A N 1
ATOM 2880 C CA . ASN A 1 365 ? 6.945 31.875 2.691 1 96.69 365 ASN A CA 1
ATOM 2881 C C . ASN A 1 365 ? 5.785 32.844 2.854 1 96.69 365 ASN A C 1
ATOM 2883 O O . ASN A 1 365 ? 4.621 32.469 2.742 1 96.69 365 ASN A O 1
ATOM 2887 N N . THR A 1 366 ? 6.086 34.156 3.078 1 95.06 366 THR A N 1
ATOM 2888 C CA . THR A 1 366 ? 5.047 35.094 3.447 1 95.06 366 THR A CA 1
ATOM 2889 C C . THR A 1 366 ? 4.672 36 2.26 1 95.06 366 THR A C 1
ATOM 2891 O O . THR A 1 366 ? 3.508 36.344 2.094 1 95.06 366 THR A O 1
ATOM 2894 N N . PHE A 1 367 ? 5.66 36.281 1.374 1 94.06 367 PHE A N 1
ATOM 2895 C CA . PHE A 1 367 ? 5.398 37.281 0.345 1 94.06 367 PHE A CA 1
ATOM 2896 C C . PHE A 1 367 ? 5.457 36.656 -1.044 1 94.06 367 PHE A C 1
ATOM 2898 O O . PHE A 1 367 ? 4.91 37.219 -2.002 1 94.06 367 PHE A O 1
ATOM 2905 N N . VAL A 1 368 ? 6.078 35.594 -1.189 1 95.25 368 VAL A N 1
ATOM 2906 C CA . VAL A 1 368 ? 6.25 35.031 -2.523 1 95.25 368 VAL A CA 1
ATOM 2907 C C . VAL A 1 368 ? 5.344 33.812 -2.691 1 95.25 368 VAL A C 1
ATOM 2909 O O . VAL A 1 368 ? 4.48 33.781 -3.572 1 95.25 368 VAL A O 1
ATOM 2912 N N . ALA A 1 369 ? 5.488 32.875 -1.865 1 95.25 369 ALA A N 1
ATOM 2913 C CA . ALA A 1 369 ? 4.824 31.578 -2.012 1 95.25 369 ALA A CA 1
ATOM 2914 C C . ALA A 1 369 ? 3.311 31.75 -2.1 1 95.25 369 ALA A C 1
ATOM 2916 O O . ALA A 1 369 ? 2.668 31.188 -2.996 1 95.25 369 ALA A O 1
ATOM 2917 N N . PRO A 1 370 ? 2.643 32.562 -1.229 1 91.81 370 PRO A N 1
ATOM 2918 C CA . PRO A 1 370 ? 1.183 32.688 -1.288 1 91.81 370 PRO A CA 1
ATOM 2919 C C . PRO A 1 370 ? 0.691 33.344 -2.564 1 91.81 370 PRO A C 1
ATOM 2921 O O . PRO A 1 370 ? -0.477 33.219 -2.934 1 91.81 370 PRO A O 1
ATOM 2924 N N . PHE A 1 371 ? 1.547 34.094 -3.25 1 91.19 371 PHE A N 1
ATOM 2925 C CA . PHE A 1 371 ? 1.135 34.844 -4.441 1 91.19 371 PHE A CA 1
ATOM 2926 C C . PHE A 1 371 ? 1.457 34.031 -5.703 1 91.19 371 PHE A C 1
ATOM 2928 O O . PHE A 1 371 ? 0.889 34.281 -6.766 1 91.19 371 PHE A O 1
ATOM 2935 N N . VAL A 1 372 ? 2.344 33.125 -5.527 1 93.94 372 VAL A N 1
ATOM 2936 C CA . VAL A 1 372 ? 2.766 32.344 -6.684 1 93.94 372 VAL A CA 1
ATOM 2937 C C . VAL A 1 372 ? 2.023 31 -6.695 1 93.94 372 VAL A C 1
ATOM 2939 O O . VAL A 1 372 ? 1.661 30.5 -7.762 1 93.94 372 VAL A O 1
ATOM 2942 N N . PHE A 1 373 ? 1.776 30.453 -5.535 1 94.25 373 PHE A N 1
ATOM 2943 C CA . PHE A 1 373 ? 1.206 29.125 -5.441 1 94.25 373 PHE A CA 1
ATOM 2944 C C . PHE A 1 373 ? -0.228 29.172 -4.93 1 94.25 373 PHE A C 1
ATOM 2946 O O . PHE A 1 373 ? -0.544 29.984 -4.043 1 94.25 373 PHE A O 1
ATOM 2953 N N . ASN A 1 374 ? -1.086 28.297 -5.391 1 93.56 374 ASN A N 1
ATOM 2954 C CA . ASN A 1 374 ? -2.467 28.203 -4.93 1 93.56 374 ASN A CA 1
ATOM 2955 C C . ASN A 1 374 ? -2.617 27.172 -3.812 1 93.56 374 ASN A C 1
ATOM 2957 O O . ASN A 1 374 ? -3.73 26.891 -3.367 1 93.56 374 ASN A O 1
ATOM 2961 N N . ALA A 1 375 ? -1.553 26.531 -3.473 1 91.5 375 ALA A N 1
ATOM 2962 C CA . ALA A 1 375 ? -1.452 25.656 -2.311 1 91.5 375 ALA A CA 1
ATOM 2963 C C . ALA A 1 375 ? -0.105 25.812 -1.612 1 91.5 375 ALA A C 1
ATOM 2965 O O . ALA A 1 375 ? 0.691 26.688 -1.983 1 91.5 375 ALA A O 1
ATOM 2966 N N . VAL A 1 376 ? 0.143 25.109 -0.579 1 91.44 376 VAL A N 1
ATOM 2967 C CA . VAL A 1 376 ? 1.368 25.266 0.198 1 91.44 376 VAL A CA 1
ATOM 2968 C C . VAL A 1 376 ? 2.465 24.375 -0.378 1 91.44 376 VAL A C 1
ATOM 2970 O O . VAL A 1 376 ? 2.891 23.406 0.264 1 91.44 376 VAL A O 1
ATOM 2973 N N . TYR A 1 377 ? 3.082 24.781 -1.497 1 93.62 377 TYR A N 1
ATOM 2974 C CA . TYR A 1 377 ? 4.066 23.969 -2.205 1 93.62 377 TYR A CA 1
ATOM 2975 C C . TYR A 1 377 ? 5.477 24.281 -1.72 1 93.62 377 TYR A C 1
ATOM 2977 O O . TYR A 1 377 ? 6.418 23.531 -2.012 1 93.62 377 TYR A O 1
ATOM 2985 N N . GLU A 1 378 ? 5.617 25.391 -1.016 1 94.88 378 GLU A N 1
ATOM 2986 C CA . GLU A 1 378 ? 6.949 25.781 -0.562 1 94.88 378 GLU A CA 1
ATOM 2987 C C . GLU A 1 378 ? 7.535 24.75 0.392 1 94.88 378 GLU A C 1
ATOM 2989 O O . GLU A 1 378 ? 8.75 24.547 0.433 1 94.88 378 GLU A O 1
ATOM 2994 N N . TYR A 1 379 ? 6.723 24.094 1.154 1 94.06 379 TYR A N 1
ATOM 2995 C CA . TYR A 1 379 ? 7.191 23.125 2.133 1 94.06 379 TYR A CA 1
ATOM 2996 C C . TYR A 1 379 ? 7.848 21.922 1.446 1 94.06 379 TYR A C 1
ATOM 2998 O O . TYR A 1 379 ? 9.031 21.656 1.649 1 94.06 379 TYR A O 1
ATOM 3006 N N . PRO A 1 380 ? 7.172 21.219 0.54 1 94.19 380 PRO A N 1
ATOM 3007 C CA . PRO A 1 380 ? 7.836 20.109 -0.157 1 94.19 380 PRO A CA 1
ATOM 3008 C C . PRO A 1 380 ? 8.992 20.578 -1.04 1 94.19 380 PRO A C 1
ATOM 3010 O O . PRO A 1 380 ? 9.984 19.859 -1.186 1 94.19 380 PRO A O 1
ATOM 3013 N N . ILE A 1 381 ? 8.875 21.688 -1.667 1 96.06 381 ILE A N 1
ATOM 3014 C CA . ILE A 1 381 ? 9.938 22.219 -2.516 1 96.06 381 ILE A CA 1
ATOM 3015 C C . ILE A 1 381 ? 11.211 22.406 -1.69 1 96.06 381 ILE A C 1
ATOM 3017 O O . ILE A 1 381 ? 12.305 22.062 -2.141 1 96.06 381 ILE A O 1
ATOM 3021 N N . MET A 1 382 ? 11.047 22.922 -0.482 1 97.31 382 MET A N 1
ATOM 3022 C CA . MET A 1 382 ? 12.211 23.188 0.359 1 97.31 382 MET A CA 1
ATOM 3023 C C . MET A 1 382 ? 12.773 21.891 0.93 1 97.31 382 MET A C 1
ATOM 3025 O O . MET A 1 382 ? 13.961 21.812 1.259 1 97.31 382 MET A O 1
ATOM 3029 N N . ILE A 1 383 ? 11.961 20.891 1.044 1 95.75 383 ILE A N 1
ATOM 3030 C CA . ILE A 1 383 ? 12.484 19.578 1.411 1 95.75 383 ILE A CA 1
ATOM 3031 C C . ILE A 1 383 ? 13.438 19.078 0.328 1 95.75 383 ILE A C 1
ATOM 3033 O O . ILE A 1 383 ? 14.539 18.609 0.63 1 95.75 383 ILE A O 1
ATOM 3037 N N . ILE A 1 384 ? 13.055 19.234 -0.914 1 96.44 384 ILE A N 1
ATOM 3038 C CA . ILE A 1 384 ? 13.875 18.828 -2.049 1 96.44 384 ILE A CA 1
ATOM 3039 C C . ILE A 1 384 ? 15.156 19.672 -2.08 1 96.44 384 ILE A C 1
ATOM 3041 O O . ILE A 1 384 ? 16.25 19.141 -2.291 1 96.44 384 ILE A O 1
ATOM 3045 N N . ALA A 1 385 ? 14.977 20.938 -1.803 1 97.31 385 ALA A N 1
ATOM 3046 C CA . ALA A 1 385 ? 16.141 21.828 -1.778 1 97.31 385 ALA A CA 1
ATOM 3047 C C . ALA A 1 385 ? 17.125 21.406 -0.69 1 97.31 385 ALA A C 1
ATOM 3049 O O . ALA A 1 385 ? 18.344 21.438 -0.901 1 97.31 385 ALA A O 1
ATOM 3050 N N . ALA A 1 386 ? 16.609 21.062 0.488 1 97.5 386 ALA A N 1
ATOM 3051 C CA . ALA A 1 386 ? 17.469 20.625 1.589 1 97.5 386 ALA A CA 1
ATOM 3052 C C . ALA A 1 386 ? 18.25 19.375 1.21 1 97.5 386 ALA A C 1
ATOM 3054 O O . ALA A 1 386 ? 19.422 19.25 1.577 1 97.5 386 ALA A O 1
ATOM 3055 N N . LEU A 1 387 ? 17.656 18.5 0.452 1 96.12 387 LEU A N 1
ATOM 3056 C CA . LEU A 1 387 ? 18.328 17.281 0.014 1 96.12 387 LEU A CA 1
ATOM 3057 C C . LEU A 1 387 ? 19.406 17.594 -1.012 1 96.12 387 LEU A C 1
ATOM 3059 O O . LEU A 1 387 ? 20.453 16.938 -1.042 1 96.12 387 LEU A O 1
ATOM 3063 N N . LEU A 1 388 ? 19.172 18.594 -1.86 1 94.56 388 LEU A N 1
ATOM 3064 C CA . LEU A 1 388 ? 20.141 19.016 -2.859 1 94.56 388 LEU A CA 1
ATOM 3065 C C . LEU A 1 388 ? 21.391 19.594 -2.193 1 94.56 388 LEU A C 1
ATOM 3067 O O . LEU A 1 388 ? 22.484 19.547 -2.76 1 94.56 388 LEU A O 1
ATOM 3071 N N . LEU A 1 389 ? 21.203 20.078 -0.986 1 95.25 389 LEU A N 1
ATOM 3072 C CA . LEU A 1 389 ? 22.297 20.781 -0.305 1 95.25 389 LEU A CA 1
ATOM 3073 C C . LEU A 1 389 ? 23.109 19.812 0.554 1 95.25 389 LEU A C 1
ATOM 3075 O O . LEU A 1 389 ? 24 20.234 1.285 1 95.25 389 LEU A O 1
ATOM 3079 N N . ARG A 1 390 ? 22.844 18.547 0.446 1 94.06 390 ARG A N 1
ATOM 3080 C CA . ARG A 1 390 ? 23.641 17.547 1.137 1 94.06 390 ARG A CA 1
ATOM 3081 C C . ARG A 1 390 ? 25.094 17.562 0.644 1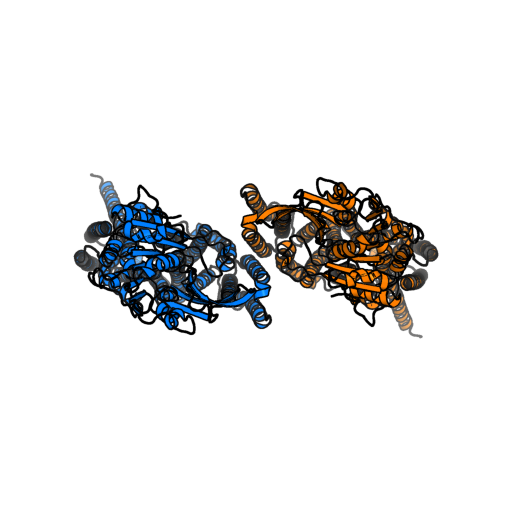 94.06 390 ARG A C 1
ATOM 3083 O O . ARG A 1 390 ? 25.359 17.984 -0.479 1 94.06 390 ARG A O 1
ATOM 3090 N N . PRO A 1 391 ? 25.953 17.125 1.565 1 92.31 391 PRO A N 1
ATOM 3091 C CA . PRO A 1 391 ? 27.344 17.094 1.108 1 92.31 391 PRO A CA 1
ATOM 3092 C C . PRO A 1 391 ? 27.562 16.094 -0.027 1 92.31 391 PRO A C 1
ATOM 3094 O O . PRO A 1 391 ? 26.906 15.047 -0.075 1 92.31 391 PRO A O 1
ATOM 3097 N N . GLY A 1 392 ? 28.453 16.359 -0.951 1 82.44 392 GLY A N 1
ATOM 3098 C CA . GLY A 1 392 ? 28.812 15.438 -2.016 1 82.44 392 GLY A CA 1
ATOM 3099 C C . GLY A 1 392 ? 28.422 15.938 -3.395 1 82.44 392 GLY A C 1
ATOM 3100 O O . GLY A 1 392 ? 28.766 15.312 -4.402 1 82.44 392 GLY A O 1
ATOM 3101 N N . LEU A 1 393 ? 27.719 17.062 -3.381 1 78.44 393 LEU A N 1
ATOM 3102 C CA . LEU A 1 393 ? 27.359 17.625 -4.68 1 78.44 393 LEU A CA 1
ATOM 3103 C C . LEU A 1 393 ? 28.562 18.328 -5.312 1 78.44 393 LEU A C 1
ATOM 3105 O O . LEU A 1 393 ? 29.094 19.281 -4.75 1 78.44 393 LEU A O 1
ATOM 3109 N N . ASP A 1 394 ? 29.234 17.594 -6.176 1 75.88 394 ASP A N 1
ATOM 3110 C CA . ASP A 1 394 ? 30.391 18.156 -6.875 1 75.88 394 ASP A CA 1
ATOM 3111 C C . ASP A 1 394 ? 30.031 18.5 -8.32 1 75.88 394 ASP A C 1
ATOM 3113 O O . ASP A 1 394 ? 30.031 17.625 -9.188 1 75.88 394 ASP A O 1
ATOM 3117 N N . ILE A 1 395 ? 29.766 19.75 -8.578 1 70 395 ILE A N 1
ATOM 3118 C CA . ILE A 1 395 ? 29.359 20.219 -9.898 1 70 395 ILE A CA 1
ATOM 3119 C C . ILE A 1 395 ? 30.562 20.266 -10.828 1 70 395 ILE A C 1
ATOM 3121 O O . ILE A 1 395 ? 30.422 20.234 -12.055 1 70 395 ILE A O 1
ATOM 3125 N N . SER A 1 396 ? 31.703 20.188 -10.203 1 68.44 396 SER A N 1
ATOM 3126 C CA . SER A 1 396 ? 32.938 20.328 -10.977 1 68.44 396 SER A CA 1
ATOM 3127 C C . SER A 1 396 ? 33.219 19.062 -11.766 1 68.44 396 SER A C 1
ATOM 3129 O O . SER A 1 396 ? 34.031 19.078 -12.703 1 68.44 396 SER A O 1
ATOM 3131 N N . THR A 1 397 ? 32.625 17.969 -11.328 1 68.75 397 THR A N 1
ATOM 3132 C CA . THR A 1 397 ? 33 16.688 -11.938 1 68.75 397 THR A CA 1
ATOM 3133 C C . THR A 1 397 ? 32.344 16.547 -13.32 1 68.75 397 THR A C 1
ATOM 3135 O O . THR A 1 397 ? 32.406 15.469 -13.922 1 68.75 397 THR A O 1
ATOM 3138 N N . GLY A 1 398 ? 31.875 17.641 -14.008 1 63.31 398 GLY A N 1
ATOM 3139 C CA . GLY A 1 398 ? 31.422 17.672 -15.391 1 63.31 398 GLY A CA 1
ATOM 3140 C C . GLY A 1 398 ? 30.188 16.828 -15.633 1 63.31 398 GLY A C 1
ATOM 3141 O O . GLY A 1 398 ? 29.156 17.031 -15.016 1 63.31 398 GLY A O 1
ATOM 3142 N N . TYR A 1 399 ? 30.422 15.703 -16.484 1 69.56 399 TYR A N 1
ATOM 3143 C CA . TYR A 1 399 ? 29.344 14.891 -17.031 1 69.56 399 TYR A CA 1
ATOM 3144 C C . TYR A 1 399 ? 28.812 13.914 -15.977 1 69.56 399 TYR A C 1
ATOM 3146 O O . TYR A 1 399 ? 27.656 13.508 -16.031 1 69.56 399 TYR A O 1
ATOM 3154 N N . ARG A 1 400 ? 29.438 13.664 -15 1 75.12 400 ARG A N 1
ATOM 3155 C CA . ARG A 1 400 ? 29.094 12.648 -14.008 1 75.12 400 ARG A CA 1
ATOM 3156 C C . ARG A 1 400 ? 27.922 13.109 -13.133 1 75.12 400 ARG A C 1
ATOM 3158 O O . ARG A 1 400 ? 27.078 12.305 -12.734 1 75.12 400 ARG A O 1
ATOM 3165 N N . TRP A 1 401 ? 27.953 14.461 -12.898 1 78 401 TRP A N 1
ATOM 3166 C CA . TRP A 1 401 ? 26.859 14.922 -12.055 1 78 401 TRP A CA 1
ATOM 3167 C C . TRP A 1 401 ? 25.531 14.891 -12.812 1 78 401 TRP A C 1
ATOM 3169 O O . TRP A 1 401 ? 24.484 14.578 -12.242 1 78 401 TRP A O 1
ATOM 3179 N N . ALA A 1 402 ? 25.594 15.016 -14.148 1 80.94 402 ALA A N 1
ATOM 3180 C CA . ALA A 1 402 ? 24.391 15.016 -14.969 1 80.94 402 ALA A CA 1
ATOM 3181 C C . ALA A 1 402 ? 23.797 13.617 -15.07 1 80.94 402 ALA A C 1
ATOM 3183 O O . ALA A 1 402 ? 22.578 13.461 -15.203 1 80.94 402 ALA A O 1
ATOM 3184 N N . MET A 1 403 ? 24.594 12.617 -14.891 1 86.94 403 MET A N 1
ATOM 3185 C CA . MET A 1 403 ? 24.141 11.242 -14.969 1 86.94 403 MET A CA 1
ATOM 3186 C C . MET A 1 403 ? 23.266 10.891 -13.766 1 86.94 403 MET A C 1
ATOM 3188 O O . MET A 1 403 ? 22.453 9.961 -13.82 1 86.94 403 MET A O 1
ATOM 3192 N N . GLN A 1 404 ? 23.375 11.695 -12.688 1 90.06 404 GLN A N 1
ATOM 3193 C CA . GLN A 1 404 ? 22.562 11.453 -11.5 1 90.06 404 GLN A CA 1
ATOM 3194 C C . GLN A 1 404 ? 21.094 11.781 -11.766 1 90.06 404 GLN A C 1
ATOM 3196 O O . GLN A 1 404 ? 20.219 11.328 -11.039 1 90.06 404 GLN A O 1
ATOM 3201 N N . ALA A 1 405 ? 20.938 12.555 -12.844 1 91.56 405 ALA A N 1
ATOM 3202 C CA . ALA A 1 405 ? 19.578 12.992 -13.133 1 91.56 405 ALA A CA 1
ATOM 3203 C C . ALA A 1 405 ? 18.875 12.023 -14.078 1 91.56 405 ALA A C 1
ATOM 3205 O O . ALA A 1 405 ? 17.672 12.133 -14.312 1 91.56 405 ALA A O 1
ATOM 3206 N N . VAL A 1 406 ? 19.562 11.07 -14.57 1 92.06 406 VAL A N 1
ATOM 3207 C CA . VAL A 1 406 ? 19.031 10.211 -15.617 1 92.06 406 VAL A CA 1
ATOM 3208 C C . VAL A 1 406 ? 17.906 9.328 -15.055 1 92.06 406 VAL A C 1
ATOM 3210 O O . VAL A 1 406 ? 16.812 9.266 -15.609 1 92.06 406 VAL A O 1
ATOM 3213 N N . PHE A 1 407 ? 18.203 8.625 -13.969 1 92.5 407 PHE A N 1
ATOM 3214 C CA . PHE A 1 407 ? 17.203 7.711 -13.438 1 92.5 407 PHE A CA 1
ATOM 3215 C C . PHE A 1 407 ? 15.938 8.461 -13.039 1 92.5 407 PHE A C 1
ATOM 3217 O O . PHE A 1 407 ? 14.828 8.078 -13.422 1 92.5 407 PHE A O 1
ATOM 3224 N N . PRO A 1 408 ? 16.016 9.586 -12.258 1 94.44 408 PRO A N 1
ATOM 3225 C CA . PRO A 1 408 ? 14.805 10.352 -11.977 1 94.44 408 PRO A CA 1
ATOM 3226 C C . PRO A 1 408 ? 14.078 10.797 -13.242 1 94.44 408 PRO A C 1
ATOM 3228 O O . PRO A 1 408 ? 12.844 10.789 -13.281 1 94.44 408 PRO A O 1
ATOM 3231 N N . ALA A 1 409 ? 14.836 11.141 -14.242 1 94.69 409 ALA A N 1
ATOM 3232 C CA . ALA A 1 409 ? 14.219 11.547 -15.5 1 94.69 409 ALA A CA 1
ATOM 3233 C C . ALA A 1 409 ? 13.453 10.398 -16.141 1 94.69 409 ALA A C 1
ATOM 3235 O O . ALA A 1 409 ? 12.375 10.594 -16.703 1 94.69 409 ALA A O 1
ATOM 3236 N N . ILE A 1 410 ? 13.969 9.234 -16.031 1 94.44 410 ILE A N 1
ATOM 3237 C CA . ILE A 1 410 ? 13.297 8.055 -16.562 1 94.44 410 ILE A CA 1
ATOM 3238 C C . ILE A 1 410 ? 12.008 7.801 -15.781 1 94.44 410 ILE A C 1
ATOM 3240 O O . ILE A 1 410 ? 10.969 7.484 -16.375 1 94.44 410 ILE A O 1
ATOM 3244 N N . VAL A 1 411 ? 12.078 7.934 -14.484 1 95.06 411 VAL A N 1
ATOM 3245 C CA . VAL A 1 411 ? 10.891 7.727 -13.656 1 95.06 411 VAL A CA 1
ATOM 3246 C C . VAL A 1 411 ? 9.82 8.75 -14.023 1 95.06 411 VAL A C 1
ATOM 3248 O O . VAL A 1 411 ? 8.641 8.406 -14.148 1 95.06 411 VAL A O 1
ATOM 3251 N N . ILE A 1 412 ? 10.18 10.031 -14.242 1 95.38 412 ILE A N 1
ATOM 3252 C CA . ILE A 1 412 ? 9.242 11.078 -14.633 1 95.38 412 ILE A CA 1
ATOM 3253 C C . ILE A 1 412 ? 8.633 10.758 -15.992 1 95.38 412 ILE A C 1
ATOM 3255 O O . ILE A 1 412 ? 7.422 10.859 -16.188 1 95.38 412 ILE A O 1
ATOM 3259 N N . ALA A 1 413 ? 9.484 10.352 -16.891 1 95.44 413 ALA A N 1
ATOM 3260 C CA . ALA A 1 413 ? 9.016 10.016 -18.234 1 95.44 413 ALA A CA 1
ATOM 3261 C C . ALA A 1 413 ? 8.039 8.852 -18.188 1 95.44 413 ALA A C 1
ATOM 3263 O O . ALA A 1 413 ? 6.98 8.898 -18.828 1 95.44 413 ALA A O 1
ATOM 3264 N N . CYS A 1 414 ? 8.367 7.793 -17.438 1 94.19 414 CYS A N 1
ATOM 3265 C CA . CYS A 1 414 ? 7.48 6.641 -17.312 1 94.19 414 CYS A CA 1
ATOM 3266 C C . CYS A 1 414 ? 6.148 7.039 -16.703 1 94.19 414 CYS A C 1
ATOM 3268 O O . CYS A 1 414 ? 5.086 6.633 -17.172 1 94.19 414 CYS A O 1
ATOM 3270 N N . GLY A 1 415 ? 6.195 7.84 -15.625 1 93.5 415 GLY A N 1
ATOM 3271 C CA . GLY A 1 415 ? 4.973 8.312 -14.992 1 93.5 415 GLY A CA 1
ATOM 3272 C C . GLY A 1 415 ? 4.098 9.133 -15.914 1 93.5 415 GLY A C 1
ATOM 3273 O O . GLY A 1 415 ? 2.877 8.961 -15.938 1 93.5 415 GLY A O 1
ATOM 3274 N N . LEU A 1 416 ? 4.762 9.969 -16.75 1 93.75 416 LEU A N 1
ATOM 3275 C CA . LEU A 1 416 ? 4.02 10.82 -17.688 1 93.75 416 LEU A CA 1
ATOM 3276 C C . LEU A 1 416 ? 3.428 9.992 -18.812 1 93.75 416 LEU A C 1
ATOM 3278 O O . LEU A 1 416 ? 2.316 10.258 -19.281 1 93.75 416 LEU A O 1
ATOM 3282 N N . ILE A 1 417 ? 4.137 8.992 -19.234 1 93.56 417 ILE A N 1
ATOM 3283 C CA . ILE A 1 417 ? 3.635 8.094 -20.266 1 93.56 417 ILE A CA 1
ATOM 3284 C C . ILE A 1 417 ? 2.408 7.344 -19.75 1 93.56 417 ILE A C 1
ATOM 3286 O O . ILE A 1 417 ? 1.402 7.234 -20.453 1 93.56 417 ILE A O 1
ATOM 3290 N N . ILE A 1 418 ? 2.48 6.887 -18.562 1 91.56 418 ILE A N 1
ATOM 3291 C CA . ILE A 1 418 ? 1.346 6.195 -17.969 1 91.56 418 ILE A CA 1
ATOM 3292 C C . ILE A 1 418 ? 0.16 7.152 -17.844 1 91.56 418 ILE A C 1
ATOM 3294 O O . ILE A 1 418 ? -0.968 6.793 -18.188 1 91.56 418 ILE A O 1
ATOM 3298 N N . TYR A 1 419 ? 0.386 8.398 -17.469 1 91.19 419 TYR A N 1
ATOM 3299 C CA . TYR A 1 419 ? -0.664 9.398 -17.312 1 91.19 419 TYR A CA 1
ATOM 3300 C C . TYR A 1 419 ? -1.321 9.711 -18.641 1 91.19 419 TYR A C 1
ATOM 3302 O O . TYR A 1 419 ? -2.541 9.867 -18.719 1 91.19 419 TYR A O 1
ATOM 3310 N N . LEU A 1 420 ? -0.513 9.664 -19.734 1 91.38 420 LEU A N 1
ATOM 3311 C CA . LEU A 1 420 ? -1.013 10.078 -21.047 1 91.38 420 LEU A CA 1
ATOM 3312 C C . LEU A 1 420 ? -1.643 8.898 -21.781 1 91.38 420 LEU A C 1
ATOM 3314 O O . LEU A 1 420 ? -2.469 9.094 -22.672 1 91.38 420 LEU A O 1
ATOM 3318 N N . THR A 1 421 ? -1.319 7.625 -21.438 1 90.38 421 THR A N 1
ATOM 3319 C CA . THR A 1 421 ? -1.742 6.469 -22.219 1 90.38 421 THR A CA 1
ATOM 3320 C C . THR A 1 421 ? -2.877 5.727 -21.516 1 90.38 421 THR A C 1
ATOM 3322 O O . THR A 1 421 ? -3.672 5.043 -22.156 1 90.38 421 THR A O 1
ATOM 3325 N N . VAL A 1 422 ? -2.908 5.844 -20.203 1 87.94 422 VAL A N 1
ATOM 3326 C CA . VAL A 1 422 ? -3.922 5.098 -19.469 1 87.94 422 VAL A CA 1
ATOM 3327 C C . VAL A 1 422 ? -5.168 5.961 -19.281 1 87.94 422 VAL A C 1
ATOM 3329 O O . VAL A 1 422 ? -5.094 7.062 -18.734 1 87.94 422 VAL A O 1
ATOM 3332 N N . ASP A 1 423 ? -6.277 5.598 -19.766 1 84.5 423 ASP A N 1
ATOM 3333 C CA . ASP A 1 423 ? -7.516 6.371 -19.734 1 84.5 423 ASP A CA 1
ATOM 3334 C C . ASP A 1 423 ? -8.086 6.449 -18.328 1 84.5 423 ASP A C 1
ATOM 3336 O O . ASP A 1 423 ? -8.422 7.531 -17.844 1 84.5 423 ASP A O 1
ATOM 3340 N N . ASP A 1 424 ? -8.266 5.219 -17.625 1 86.44 424 ASP A N 1
ATOM 3341 C CA . ASP A 1 424 ? -8.836 5.215 -16.281 1 86.44 424 ASP A CA 1
ATOM 3342 C C . ASP A 1 424 ? -7.762 4.922 -15.227 1 86.44 424 ASP A C 1
ATOM 3344 O O . ASP A 1 424 ? -7.766 3.855 -14.609 1 86.44 424 ASP A O 1
ATOM 3348 N N . LEU A 1 425 ? -7.023 6.02 -15 1 87 425 LEU A N 1
ATOM 3349 C CA . LEU A 1 425 ? -5.887 5.898 -14.094 1 87 425 LEU A CA 1
ATOM 3350 C C . LEU A 1 425 ? -6.355 5.555 -12.68 1 87 425 LEU A C 1
ATOM 3352 O O . LEU A 1 425 ? -5.648 4.863 -11.938 1 87 425 LEU A O 1
ATOM 3356 N N . LEU A 1 426 ? -7.543 6.043 -12.359 1 85.94 426 LEU A N 1
ATOM 3357 C CA . LEU A 1 426 ? -8.047 5.891 -11 1 85.94 426 LEU A CA 1
ATOM 3358 C C . LEU A 1 426 ? -8.328 4.426 -10.688 1 85.94 426 LEU A C 1
ATOM 3360 O O . LEU A 1 426 ? -8.32 4.023 -9.523 1 85.94 426 LEU A O 1
ATOM 3364 N N . GLN A 1 427 ? -8.57 3.641 -11.672 1 85.06 427 GLN A N 1
ATOM 3365 C CA . GLN A 1 427 ? -8.797 2.211 -11.484 1 85.06 427 GLN A CA 1
ATOM 3366 C C . GLN A 1 427 ? -7.527 1.513 -11 1 85.06 427 GLN A C 1
ATOM 3368 O O . GLN A 1 427 ? -7.598 0.454 -10.375 1 85.06 427 GLN A O 1
ATOM 3373 N N . TYR A 1 428 ? -6.398 2.184 -11.188 1 87.81 428 TYR A N 1
ATOM 3374 C CA . TYR A 1 428 ? -5.121 1.565 -10.852 1 87.81 428 TYR A CA 1
ATOM 3375 C C . TYR A 1 428 ? -4.453 2.295 -9.695 1 87.81 428 TYR A C 1
ATOM 3377 O O . TYR A 1 428 ? -3.225 2.291 -9.578 1 87.81 428 TYR A O 1
ATOM 3385 N N . LEU A 1 429 ? -5.199 2.916 -8.859 1 87.56 429 LEU A N 1
ATOM 3386 C CA . LEU A 1 429 ? -4.668 3.723 -7.766 1 87.56 429 LEU A CA 1
ATOM 3387 C C . LEU A 1 429 ? -3.812 2.875 -6.832 1 87.56 429 LEU A C 1
ATOM 3389 O O . LEU A 1 429 ? -2.723 3.293 -6.43 1 87.56 429 LEU A O 1
ATOM 3393 N N . ASP A 1 430 ? -4.25 1.677 -6.543 1 87.25 430 ASP A N 1
ATOM 3394 C CA . ASP A 1 430 ? -3.514 0.813 -5.625 1 87.25 430 ASP A CA 1
ATOM 3395 C C . ASP A 1 430 ? -2.199 0.348 -6.242 1 87.25 430 ASP A C 1
ATOM 3397 O O . ASP A 1 430 ? -1.175 0.276 -5.559 1 87.25 430 ASP A O 1
ATOM 3401 N N . THR A 1 431 ? -2.277 0.047 -7.512 1 89 431 THR A N 1
ATOM 3402 C CA . THR A 1 431 ? -1.075 -0.374 -8.219 1 89 431 THR A CA 1
ATOM 3403 C C . THR A 1 431 ? -0.051 0.756 -8.266 1 89 431 THR A C 1
ATOM 3405 O O . THR A 1 431 ? 1.137 0.536 -8.023 1 89 431 THR A O 1
ATOM 3408 N N . ILE A 1 432 ? -0.527 1.903 -8.539 1 90.44 432 ILE A N 1
ATOM 3409 C CA . ILE A 1 432 ? 0.348 3.066 -8.641 1 90.44 432 ILE A CA 1
ATOM 3410 C C . ILE A 1 432 ? 0.898 3.416 -7.258 1 90.44 432 ILE A C 1
ATOM 3412 O O . ILE A 1 432 ? 2.086 3.711 -7.109 1 90.44 432 ILE A O 1
ATOM 3416 N N . GLY A 1 433 ? -0.019 3.428 -6.238 1 90.38 433 GLY A N 1
ATOM 3417 C CA . GLY A 1 433 ? 0.439 3.67 -4.879 1 90.38 433 GLY A CA 1
ATOM 3418 C C . GLY A 1 433 ? 1.536 2.719 -4.441 1 90.38 433 GLY A C 1
ATOM 3419 O O . GLY A 1 433 ? 2.525 3.141 -3.838 1 90.38 433 GLY A O 1
ATOM 3420 N N . THR A 1 434 ? 1.422 1.482 -4.73 1 91.19 434 THR A N 1
ATOM 3421 C CA . THR A 1 434 ? 2.422 0.474 -4.398 1 91.19 434 THR A CA 1
ATOM 3422 C C . THR A 1 434 ? 3.744 0.772 -5.102 1 91.19 434 THR A C 1
ATOM 3424 O O . THR A 1 434 ? 4.812 0.67 -4.496 1 91.19 434 THR A O 1
ATOM 3427 N N . ALA A 1 435 ? 3.658 1.137 -6.34 1 92.69 435 ALA A N 1
ATOM 3428 C CA . ALA A 1 435 ? 4.859 1.474 -7.102 1 92.69 435 ALA A CA 1
ATOM 3429 C C . ALA A 1 435 ? 5.586 2.664 -6.48 1 92.69 435 ALA A C 1
ATOM 3431 O O . ALA A 1 435 ? 6.812 2.664 -6.371 1 92.69 435 ALA A O 1
ATOM 3432 N N . LEU A 1 436 ? 4.824 3.645 -6.09 1 94 436 LEU A N 1
ATOM 3433 C CA . LEU A 1 436 ? 5.418 4.848 -5.512 1 94 436 LEU A CA 1
ATOM 3434 C C . LEU A 1 436 ? 6.086 4.535 -4.176 1 94 436 LEU A C 1
ATOM 3436 O O . LEU A 1 436 ? 7.184 5.023 -3.898 1 94 436 LEU A O 1
ATOM 3440 N N . ILE A 1 437 ? 5.465 3.719 -3.344 1 93.56 437 ILE A N 1
ATOM 3441 C CA . ILE A 1 437 ? 6.051 3.332 -2.064 1 93.56 437 ILE A CA 1
ATOM 3442 C C . ILE A 1 437 ? 7.32 2.518 -2.303 1 93.56 437 ILE A C 1
ATOM 3444 O O . ILE A 1 437 ? 8.328 2.707 -1.613 1 93.56 437 ILE A O 1
ATOM 3448 N N . LEU A 1 438 ? 7.23 1.638 -3.246 1 93.5 438 LEU A N 1
ATOM 3449 C CA . LEU A 1 438 ? 8.391 0.833 -3.617 1 93.5 438 LEU A CA 1
ATOM 3450 C C . LEU A 1 438 ? 9.555 1.72 -4.043 1 93.5 438 LEU A C 1
ATOM 3452 O O . LEU A 1 438 ? 10.695 1.509 -3.613 1 93.5 438 LEU A O 1
ATOM 3456 N N . LEU A 1 439 ? 9.289 2.686 -4.906 1 93.81 439 LEU A N 1
ATOM 3457 C CA . LEU A 1 439 ? 10.305 3.623 -5.375 1 93.81 439 LEU A CA 1
ATOM 3458 C C . LEU A 1 439 ? 10.836 4.465 -4.223 1 93.81 439 LEU A C 1
ATOM 3460 O O . LEU A 1 439 ? 12.016 4.828 -4.211 1 93.81 439 LEU A O 1
ATOM 3464 N N . ALA A 1 440 ? 9.938 4.812 -3.266 1 94.25 440 ALA A N 1
ATOM 3465 C CA . ALA A 1 440 ? 10.398 5.535 -2.08 1 94.25 440 ALA A CA 1
ATOM 3466 C C . ALA A 1 440 ? 11.477 4.746 -1.344 1 94.25 440 ALA A C 1
ATOM 3468 O O . ALA A 1 440 ? 12.484 5.312 -0.913 1 94.25 440 ALA A O 1
ATOM 3469 N N . GLY A 1 441 ? 11.281 3.434 -1.18 1 93.25 441 GLY A N 1
ATOM 3470 C CA . GLY A 1 441 ? 12.312 2.602 -0.577 1 93.25 441 GLY A CA 1
ATOM 3471 C C . GLY A 1 441 ? 13.594 2.557 -1.386 1 93.25 441 GLY A C 1
ATOM 3472 O O . GLY A 1 441 ? 14.695 2.576 -0.822 1 93.25 441 GLY A O 1
ATOM 3473 N N . LEU A 1 442 ? 13.469 2.59 -2.691 1 93.31 442 LEU A N 1
ATOM 3474 C CA . LEU A 1 442 ? 14.594 2.514 -3.613 1 93.31 442 LEU A CA 1
ATOM 3475 C C . LEU A 1 442 ? 15.461 3.764 -3.516 1 93.31 442 LEU A C 1
ATOM 3477 O O . LEU A 1 442 ? 16.656 3.725 -3.836 1 93.31 442 LEU A O 1
ATOM 3481 N N . THR A 1 443 ? 14.883 4.887 -3.074 1 92.75 443 THR A N 1
ATOM 3482 C CA . THR A 1 443 ? 15.617 6.148 -3.004 1 92.75 443 THR A CA 1
ATOM 3483 C C . THR A 1 443 ? 16.844 6.008 -2.121 1 92.75 443 THR A C 1
ATOM 3485 O O . THR A 1 443 ? 17.859 6.684 -2.346 1 92.75 443 THR A O 1
ATOM 3488 N N . TYR A 1 444 ? 16.797 5.129 -1.113 1 93.56 444 TYR A N 1
ATOM 3489 C CA . TYR A 1 444 ? 17.906 4.973 -0.191 1 93.56 444 TYR A CA 1
ATOM 3490 C C . TYR A 1 444 ? 19.172 4.527 -0.929 1 93.56 444 TYR A C 1
ATOM 3492 O O . TYR A 1 444 ? 20.281 4.836 -0.506 1 93.56 444 TYR A O 1
ATOM 3500 N N . ALA A 1 445 ? 19 3.762 -2.047 1 92.69 445 ALA A N 1
ATOM 3501 C CA . ALA A 1 445 ? 20.125 3.271 -2.826 1 92.69 445 ALA A CA 1
ATOM 3502 C C . ALA A 1 445 ? 20.953 4.43 -3.383 1 92.69 445 ALA A C 1
ATOM 3504 O O . ALA A 1 445 ? 22.141 4.266 -3.695 1 92.69 445 ALA A O 1
ATOM 3505 N N . PHE A 1 446 ? 20.375 5.633 -3.484 1 92.06 446 PHE A N 1
ATOM 3506 C CA . PHE A 1 446 ? 21.047 6.797 -4.055 1 92.06 446 PHE A CA 1
ATOM 3507 C C . PHE A 1 446 ? 21.469 7.77 -2.959 1 92.06 446 PHE A C 1
ATOM 3509 O O . PHE A 1 446 ? 21.625 8.969 -3.213 1 92.06 446 PHE A O 1
ATOM 3516 N N . ARG A 1 447 ? 21.656 7.34 -1.721 1 91.69 447 ARG A N 1
ATOM 3517 C CA . ARG A 1 447 ? 21.922 8.172 -0.553 1 91.69 447 ARG A CA 1
ATOM 3518 C C . ARG A 1 447 ? 23.234 8.938 -0.721 1 91.69 447 ARG A C 1
ATOM 3520 O O . ARG A 1 447 ? 23.406 10.016 -0.142 1 91.69 447 ARG A O 1
ATOM 3527 N N . ASN A 1 448 ? 24.203 8.477 -1.56 1 91.12 448 ASN A N 1
ATOM 3528 C CA . ASN A 1 448 ? 25.5 9.125 -1.726 1 91.12 448 ASN A CA 1
ATOM 3529 C C . ASN A 1 448 ? 25.516 10.039 -2.947 1 91.12 448 ASN A C 1
ATOM 3531 O O . ASN A 1 448 ? 26.562 10.57 -3.316 1 91.12 448 ASN A O 1
ATOM 3535 N N . GLN A 1 449 ? 24.359 10.18 -3.621 1 92.5 449 GLN A N 1
ATOM 3536 C CA . GLN A 1 449 ? 24.172 11.07 -4.766 1 92.5 449 GLN A CA 1
ATOM 3537 C C . GLN A 1 449 ? 23.094 12.102 -4.492 1 92.5 449 GLN A C 1
ATOM 3539 O O . GLN A 1 449 ? 21.922 11.875 -4.797 1 92.5 449 GLN A O 1
ATOM 3544 N N . PRO A 1 450 ? 23.453 13.312 -4.023 1 92.31 450 PRO A N 1
ATOM 3545 C CA . PRO A 1 450 ? 22.469 14.297 -3.574 1 92.31 450 PRO A CA 1
ATOM 3546 C C . PRO A 1 450 ? 21.5 14.719 -4.684 1 92.31 450 PRO A C 1
ATOM 3548 O O . PRO A 1 450 ? 20.312 14.891 -4.438 1 92.31 450 PRO A O 1
ATOM 3551 N N . LEU A 1 451 ? 21.984 14.852 -5.898 1 93.5 451 LEU A N 1
ATOM 3552 C CA . LEU A 1 451 ? 21.109 15.281 -6.98 1 93.5 451 LEU A CA 1
ATOM 3553 C C . LEU A 1 451 ? 20.078 14.203 -7.293 1 93.5 451 LEU A C 1
ATOM 3555 O O . LEU A 1 451 ? 18.891 14.508 -7.449 1 93.5 451 LEU A O 1
ATOM 3559 N N . SER A 1 452 ? 20.484 12.883 -7.375 1 94.19 452 SER A N 1
ATOM 3560 C CA . SER A 1 452 ? 19.562 11.789 -7.617 1 94.19 452 SER A CA 1
ATOM 3561 C C . SER A 1 452 ? 18.547 11.664 -6.488 1 94.19 452 SER A C 1
ATOM 3563 O O . SER A 1 452 ? 17.344 11.477 -6.734 1 94.19 452 SER A O 1
ATOM 3565 N N . LEU A 1 453 ? 19.094 11.805 -5.293 1 94.81 453 LEU A N 1
ATOM 3566 C CA . LEU A 1 453 ? 18.234 11.688 -4.121 1 94.81 453 LEU A CA 1
ATOM 3567 C C . LEU A 1 453 ? 17.172 12.781 -4.117 1 94.81 453 LEU A C 1
ATOM 3569 O O . LEU A 1 453 ? 15.977 12.5 -3.934 1 94.81 453 LEU A O 1
ATOM 3573 N N . ALA A 1 454 ? 17.516 14.031 -4.359 1 95.81 454 ALA A N 1
ATOM 3574 C CA . ALA A 1 454 ? 16.609 15.18 -4.352 1 95.81 454 ALA A CA 1
ATOM 3575 C C . ALA A 1 454 ? 15.602 15.086 -5.492 1 95.81 454 ALA A C 1
ATOM 3577 O O . ALA A 1 454 ? 14.398 15.25 -5.277 1 95.81 454 ALA A O 1
ATOM 3578 N N . LEU A 1 455 ? 16.094 14.773 -6.668 1 95.44 455 LEU A N 1
ATOM 3579 C CA . LEU A 1 455 ? 15.211 14.734 -7.832 1 95.44 455 LEU A CA 1
ATOM 3580 C C . LEU A 1 455 ? 14.234 13.57 -7.73 1 95.44 455 LEU A C 1
ATOM 3582 O O . LEU A 1 455 ? 13.07 13.688 -8.133 1 95.44 455 LEU A O 1
ATOM 3586 N N . LEU A 1 456 ? 14.734 12.438 -7.242 1 95.75 456 LEU A N 1
ATOM 3587 C CA . LEU A 1 456 ? 13.836 11.297 -7.074 1 95.75 456 LEU A CA 1
ATOM 3588 C C . LEU A 1 456 ? 12.773 11.602 -6.023 1 95.75 456 LEU A C 1
ATOM 3590 O O . LEU A 1 456 ? 11.594 11.305 -6.227 1 95.75 456 LEU A O 1
ATOM 3594 N N . ALA A 1 457 ? 13.172 12.195 -4.898 1 96 457 ALA A N 1
ATOM 3595 C CA . ALA A 1 457 ? 12.203 12.602 -3.883 1 96 457 ALA A CA 1
ATOM 3596 C C . ALA A 1 457 ? 11.195 13.594 -4.453 1 96 457 ALA A C 1
ATOM 3598 O O . ALA A 1 457 ? 9.992 13.469 -4.227 1 96 457 ALA A O 1
ATOM 3599 N N . GLY A 1 458 ? 11.75 14.57 -5.219 1 96.44 458 GLY A N 1
ATOM 3600 C CA . GLY A 1 458 ? 10.875 15.547 -5.859 1 96.44 458 GLY A CA 1
ATOM 3601 C C . GLY A 1 458 ? 9.898 14.914 -6.828 1 96.44 458 GLY A C 1
ATOM 3602 O O . GLY A 1 458 ? 8.727 15.312 -6.879 1 96.44 458 GLY A O 1
ATOM 3603 N N . THR A 1 459 ? 10.359 13.938 -7.605 1 95.69 459 THR A N 1
ATOM 3604 C CA . THR A 1 459 ? 9.508 13.234 -8.555 1 95.69 459 THR A CA 1
ATOM 3605 C C . THR A 1 459 ? 8.398 12.484 -7.836 1 95.69 459 THR A C 1
ATOM 3607 O O . THR A 1 459 ? 7.238 12.516 -8.266 1 95.69 459 THR A O 1
ATOM 3610 N N . LEU A 1 460 ? 8.75 11.82 -6.762 1 95.31 460 LEU A N 1
ATOM 3611 C CA . LEU A 1 460 ? 7.762 11.07 -5.988 1 95.31 460 LEU A CA 1
ATOM 3612 C C . LEU A 1 460 ? 6.711 12.008 -5.398 1 95.31 460 LEU A C 1
ATOM 3614 O O . LEU A 1 460 ? 5.516 11.727 -5.461 1 95.31 460 LEU A O 1
ATOM 3618 N N . ILE A 1 461 ? 7.137 13.133 -4.852 1 94.12 461 ILE A N 1
ATOM 3619 C CA . ILE A 1 461 ? 6.215 14.109 -4.281 1 94.12 461 ILE A CA 1
ATOM 3620 C C . ILE A 1 461 ? 5.336 14.695 -5.383 1 94.12 461 ILE A C 1
ATOM 3622 O O . ILE A 1 461 ? 4.129 14.867 -5.199 1 94.12 461 ILE A O 1
ATOM 3626 N N . PHE A 1 462 ? 5.941 14.938 -6.539 1 93.88 462 PHE A N 1
ATOM 3627 C CA . PHE A 1 462 ? 5.223 15.477 -7.688 1 93.88 462 PHE A CA 1
ATOM 3628 C C . PHE A 1 462 ? 4.113 14.531 -8.125 1 93.88 462 PHE A C 1
ATOM 3630 O O . PHE A 1 462 ? 2.967 14.945 -8.305 1 93.88 462 PHE A O 1
ATOM 3637 N N . PHE A 1 463 ? 4.367 13.289 -8.258 1 93.44 463 PHE A N 1
ATOM 3638 C CA . PHE A 1 463 ? 3.379 12.312 -8.688 1 93.44 463 PHE A CA 1
ATOM 3639 C C . PHE A 1 463 ? 2.326 12.094 -7.609 1 93.44 463 PHE A C 1
ATOM 3641 O O . PHE A 1 463 ? 1.145 11.914 -7.914 1 93.44 463 PHE A O 1
ATOM 3648 N N . THR A 1 464 ? 2.781 12.039 -6.398 1 92.5 464 THR A N 1
ATOM 3649 C CA . THR A 1 464 ? 1.836 11.852 -5.305 1 92.5 464 THR A CA 1
ATOM 3650 C C . THR A 1 464 ? 0.847 13.008 -5.238 1 92.5 464 THR A C 1
ATOM 3652 O O . THR A 1 464 ? -0.36 12.797 -5.109 1 92.5 464 THR A O 1
ATOM 3655 N N . GLN A 1 465 ? 1.357 14.242 -5.336 1 90.31 465 GLN A N 1
ATOM 3656 C CA . GLN A 1 465 ? 0.491 15.422 -5.324 1 90.31 465 GLN A CA 1
ATOM 3657 C C . GLN A 1 465 ? -0.423 15.438 -6.547 1 90.31 465 GLN A C 1
ATOM 3659 O O . GLN A 1 465 ? -1.583 15.844 -6.453 1 90.31 465 GLN A O 1
ATOM 3664 N N . GLY A 1 466 ? 0.154 15.008 -7.668 1 87.81 466 GLY A N 1
ATOM 3665 C CA . GLY A 1 466 ? -0.658 14.906 -8.867 1 87.81 466 GLY A CA 1
ATOM 3666 C C . GLY A 1 466 ? -1.788 13.898 -8.742 1 87.81 466 GLY A C 1
ATOM 3667 O O . GLY A 1 466 ? -2.918 14.172 -9.148 1 87.81 466 GLY A O 1
ATOM 3668 N N . LEU A 1 467 ? -1.498 12.812 -8.156 1 87.94 467 LEU A N 1
ATOM 3669 C CA . LEU A 1 467 ? -2.504 11.773 -7.969 1 87.94 467 LEU A CA 1
ATOM 3670 C C . LEU A 1 467 ? -3.584 12.234 -6.996 1 87.94 467 LEU A C 1
ATOM 3672 O O . LEU A 1 467 ? -4.773 12 -7.227 1 87.94 467 LEU A O 1
ATOM 3676 N N . HIS A 1 468 ? -3.191 12.867 -5.941 1 86.19 468 HIS A N 1
ATOM 3677 C CA . HIS A 1 468 ? -4.16 13.406 -4.992 1 86.19 468 HIS A CA 1
ATOM 3678 C C . HIS A 1 468 ? -5.059 14.445 -5.652 1 86.19 468 HIS A C 1
ATOM 3680 O O . HIS A 1 468 ? -6.254 14.523 -5.355 1 86.19 468 HIS A O 1
ATOM 3686 N N . GLY A 1 469 ? -4.473 15.242 -6.484 1 85 469 GLY A N 1
ATOM 3687 C CA . GLY A 1 469 ? -5.242 16.234 -7.223 1 85 469 GLY A CA 1
ATOM 3688 C C . GLY A 1 469 ? -6.266 15.617 -8.156 1 85 469 GLY A C 1
ATOM 3689 O O . GLY A 1 469 ? -7.395 16.094 -8.258 1 85 469 GLY A O 1
ATOM 3690 N N . LEU A 1 470 ? -5.906 14.523 -8.75 1 85.25 470 LEU A N 1
ATOM 3691 C CA . LEU A 1 470 ? -6.816 13.836 -9.656 1 85.25 470 LEU A CA 1
ATOM 3692 C C . LEU A 1 470 ? -7.957 13.18 -8.891 1 85.25 470 LEU A C 1
ATOM 3694 O O . LEU A 1 470 ? -9.109 13.227 -9.32 1 85.25 470 LEU A O 1
ATOM 3698 N N . VAL A 1 471 ? -7.629 12.617 -7.812 1 86.94 471 VAL A N 1
ATOM 3699 C CA . VAL A 1 471 ? -8.617 11.883 -7.027 1 86.94 471 VAL A CA 1
ATOM 3700 C C . VAL A 1 471 ? -9.578 12.867 -6.359 1 86.94 471 VAL A C 1
ATOM 3702 O O . VAL A 1 471 ? -10.758 12.57 -6.191 1 86.94 471 VAL A O 1
ATOM 3705 N N . SER A 1 472 ? -9.086 14.023 -6.008 1 88.31 472 SER A N 1
ATOM 3706 C CA . SER A 1 472 ? -9.898 14.992 -5.277 1 88.31 472 SER A CA 1
ATOM 3707 C C . SER A 1 472 ? -10.891 15.688 -6.203 1 88.31 472 SER A C 1
ATOM 3709 O O . SER A 1 472 ? -11.844 16.312 -5.738 1 88.31 472 SER A O 1
ATOM 3711 N N . ASN A 1 473 ? -10.805 15.617 -7.48 1 90.31 473 ASN A N 1
ATOM 3712 C CA . ASN A 1 473 ? -11.695 16.266 -8.438 1 90.31 473 ASN A CA 1
ATOM 3713 C C . ASN A 1 473 ? -11.891 17.75 -8.109 1 90.31 473 ASN A C 1
ATOM 3715 O O . ASN A 1 473 ? -13.023 18.203 -7.977 1 90.31 473 ASN A O 1
ATOM 3719 N N . THR A 1 474 ? -10.797 18.469 -7.883 1 93.38 474 THR A N 1
ATOM 3720 C CA . THR A 1 474 ? -10.828 19.891 -7.523 1 93.38 474 THR A CA 1
ATOM 3721 C C . THR A 1 474 ? -11.125 20.75 -8.742 1 93.38 474 THR A C 1
ATOM 3723 O O . THR A 1 474 ? -10.406 20.672 -9.75 1 93.38 474 THR A O 1
ATOM 3726 N N . ILE A 1 475 ? -12.148 21.547 -8.711 1 94.06 475 ILE A N 1
ATOM 3727 C CA . ILE A 1 475 ? -12.523 22.375 -9.852 1 94.06 475 ILE A CA 1
ATOM 3728 C C . ILE A 1 475 ? -12.008 23.797 -9.633 1 94.06 475 ILE A C 1
ATOM 3730 O O . ILE A 1 475 ? -11.867 24.562 -10.594 1 94.06 475 ILE A O 1
ATOM 3734 N N . PHE A 1 476 ? -11.773 24.094 -8.336 1 95.62 476 PHE A N 1
ATOM 3735 C CA . PHE A 1 476 ? -11.234 25.406 -7.992 1 95.62 476 PHE A CA 1
ATOM 3736 C C . PHE A 1 476 ? -10.344 25.312 -6.758 1 95.62 476 PHE A C 1
ATOM 3738 O O . PHE A 1 476 ? -10.633 24.562 -5.832 1 95.62 476 PHE A O 1
ATOM 3745 N N . GLN A 1 477 ? -9.281 26.016 -6.777 1 95.31 477 GLN A N 1
ATOM 3746 C CA . GLN A 1 477 ? -8.398 26.094 -5.621 1 95.31 477 GLN A CA 1
ATOM 3747 C C . GLN A 1 477 ? -7.637 27.422 -5.609 1 95.31 477 GLN A C 1
ATOM 3749 O O . GLN A 1 477 ? -7.121 27.859 -6.645 1 95.31 477 GLN A O 1
ATOM 3754 N N . ASP A 1 478 ? -7.637 28.031 -4.527 1 95.56 478 ASP A N 1
ATOM 3755 C CA . ASP A 1 478 ? -6.887 29.281 -4.352 1 95.56 478 ASP A CA 1
ATOM 3756 C C . ASP A 1 478 ? -6.461 29.453 -2.896 1 95.56 478 ASP A C 1
ATOM 3758 O O . ASP A 1 478 ? -6.895 28.703 -2.018 1 95.56 478 ASP A O 1
ATOM 3762 N N . ARG A 1 479 ? -5.531 30.375 -2.756 1 93.56 479 ARG A N 1
ATOM 3763 C CA . ARG A 1 479 ? -4.926 30.562 -1.441 1 93.56 479 ARG A CA 1
ATOM 3764 C C . ARG A 1 479 ? -4.957 32.031 -1.046 1 93.56 479 ARG A C 1
ATOM 3766 O O . ARG A 1 479 ? -4.68 32.906 -1.869 1 93.56 479 ARG A O 1
ATOM 3773 N N . THR A 1 480 ? -5.414 32.344 0.134 1 93.06 480 THR A N 1
ATOM 3774 C CA . THR A 1 480 ? -5.391 33.688 0.708 1 93.06 480 THR A CA 1
ATOM 3775 C C . THR A 1 480 ? -4.598 33.719 2.012 1 93.06 480 THR A C 1
ATOM 3777 O O . THR A 1 480 ? -3.928 32.719 2.35 1 93.06 480 THR A O 1
ATOM 3780 N N . PHE A 1 481 ? -4.605 34.875 2.666 1 92.31 481 PHE A N 1
ATOM 3781 C CA . PHE A 1 481 ? -3.957 35 3.965 1 92.31 481 PHE A CA 1
ATOM 3782 C C . PHE A 1 481 ? -4.555 34.062 4.98 1 92.31 481 PHE A C 1
ATOM 3784 O O . PHE A 1 481 ? -3.854 33.562 5.875 1 92.31 481 PHE A O 1
ATOM 3791 N N . PHE A 1 482 ? -5.758 33.656 4.758 1 91.62 482 PHE A N 1
ATOM 3792 C CA . PHE A 1 482 ? -6.508 32.906 5.758 1 91.62 482 PHE A CA 1
ATOM 3793 C C . PHE A 1 482 ? -6.422 31.406 5.48 1 91.62 482 PHE A C 1
ATOM 3795 O O . PHE A 1 482 ? -6.898 30.594 6.277 1 91.62 482 PHE A O 1
ATOM 3802 N N . GLY A 1 483 ? -5.863 31.047 4.402 1 90.81 483 GLY A N 1
ATOM 3803 C CA . GLY A 1 483 ? -5.664 29.625 4.125 1 90.81 483 GLY A CA 1
ATOM 3804 C C . GLY A 1 483 ? -5.996 29.25 2.693 1 90.81 483 GLY A C 1
ATOM 3805 O O . GLY A 1 483 ? -6.238 30.125 1.855 1 90.81 483 GLY A O 1
ATOM 3806 N N . VAL A 1 484 ? -5.977 27.953 2.463 1 93.12 484 VAL A N 1
ATOM 3807 C CA . VAL A 1 484 ? -6.25 27.422 1.128 1 93.12 484 VAL A CA 1
ATOM 3808 C C . VAL A 1 484 ? -7.703 26.969 1.042 1 93.12 484 VAL A C 1
ATOM 3810 O O . VAL A 1 484 ? -8.188 26.234 1.913 1 93.12 484 VAL A O 1
ATOM 3813 N N . LEU A 1 485 ? -8.414 27.422 0.055 1 95.69 485 LEU A N 1
ATOM 3814 C CA . LEU A 1 485 ? -9.789 27.016 -0.215 1 95.69 485 LEU A CA 1
ATOM 3815 C C . LEU A 1 485 ? -9.883 26.219 -1.512 1 95.69 485 LEU A C 1
ATOM 3817 O O . LEU A 1 485 ? -9.18 26.531 -2.48 1 95.69 485 LEU A O 1
ATOM 3821 N N . SER A 1 486 ? -10.664 25.234 -1.47 1 95.62 486 SER A N 1
ATOM 3822 C CA . SER A 1 486 ? -10.852 24.438 -2.682 1 95.62 486 SER A CA 1
ATOM 3823 C C . SER A 1 486 ? -12.297 23.969 -2.824 1 95.62 486 SER A C 1
ATOM 3825 O O . SER A 1 486 ? -12.984 23.766 -1.824 1 95.62 486 SER A O 1
ATOM 3827 N N . VAL A 1 487 ? -12.812 23.922 -4.012 1 97.69 487 VAL A N 1
ATOM 3828 C CA . VAL A 1 487 ? -14.109 23.359 -4.363 1 97.69 487 VAL A CA 1
ATOM 3829 C C . VAL A 1 487 ? -13.922 22.047 -5.133 1 97.69 487 VAL A C 1
ATOM 3831 O O . VAL A 1 487 ? -13.195 22.016 -6.133 1 97.69 487 VAL A O 1
ATOM 3834 N N . ARG A 1 488 ? -14.5 21.062 -4.645 1 96.31 488 ARG A N 1
ATOM 3835 C CA . ARG A 1 488 ? -14.359 19.734 -5.25 1 96.31 488 ARG A CA 1
ATOM 3836 C C . ARG A 1 488 ? -15.703 19.219 -5.734 1 96.31 488 ARG A C 1
ATOM 3838 O O . ARG A 1 488 ? -16.75 19.5 -5.133 1 96.31 488 ARG A O 1
ATOM 3845 N N . GLU A 1 489 ? -15.727 18.516 -6.832 1 96.12 489 GLU A N 1
ATOM 3846 C CA . GLU A 1 489 ? -16.922 17.891 -7.387 1 96.12 489 GLU A CA 1
ATOM 3847 C C . GLU A 1 489 ? -16.812 16.375 -7.375 1 96.12 489 GLU A C 1
ATOM 3849 O O . GLU A 1 489 ? -15.891 15.805 -7.965 1 96.12 489 GLU A O 1
ATOM 3854 N N . ASN A 1 490 ? -17.688 15.742 -6.691 1 92.88 490 ASN A N 1
ATOM 3855 C CA . ASN A 1 490 ? -17.672 14.289 -6.574 1 92.88 490 ASN A CA 1
ATOM 3856 C C . ASN A 1 490 ? -19.016 13.688 -6.938 1 92.88 490 ASN A C 1
ATOM 3858 O O . ASN A 1 490 ? -19.969 14.406 -7.258 1 92.88 490 ASN A O 1
ATOM 3862 N N . VAL A 1 491 ? -19.078 12.336 -7.055 1 92.19 491 VAL A N 1
ATOM 3863 C CA . VAL A 1 491 ? -20.281 11.617 -7.438 1 92.19 491 VAL A CA 1
ATOM 3864 C C . VAL A 1 491 ? -20.703 10.68 -6.312 1 92.19 491 VAL A C 1
ATOM 3866 O O . VAL A 1 491 ? -19.859 10.023 -5.695 1 92.19 491 VAL A O 1
ATOM 3869 N N . LEU A 1 492 ? -21.891 10.742 -5.914 1 89.44 492 LEU A N 1
ATOM 3870 C CA . LEU A 1 492 ? -22.469 9.797 -4.957 1 89.44 492 LEU A CA 1
ATOM 3871 C C . LEU A 1 492 ? -23.625 9.023 -5.578 1 89.44 492 LEU A C 1
ATOM 3873 O O . LEU A 1 492 ? -24.078 9.359 -6.672 1 89.44 492 LEU A O 1
ATOM 3877 N N . LEU A 1 493 ? -23.984 7.863 -4.949 1 83.69 493 LEU A N 1
ATOM 3878 C CA . LEU A 1 493 ? -25.188 7.129 -5.352 1 83.69 493 LEU A CA 1
ATOM 3879 C C . LEU A 1 493 ? -26.406 7.637 -4.602 1 83.69 493 LEU A C 1
ATOM 3881 O O . LEU A 1 493 ? -26.406 7.707 -3.373 1 83.69 493 LEU A O 1
ATOM 3885 N N . ASP A 1 494 ? -27.328 8.016 -5.355 1 83.12 494 ASP A N 1
ATOM 3886 C CA . ASP A 1 494 ? -28.547 8.539 -4.734 1 83.12 494 ASP A CA 1
ATOM 3887 C C . ASP A 1 494 ? -29.406 7.41 -4.168 1 83.12 494 ASP A C 1
ATOM 3889 O O . ASP A 1 494 ? -28.953 6.266 -4.07 1 83.12 494 ASP A O 1
ATOM 3893 N N . GLU A 1 495 ? -30.547 7.785 -3.582 1 74.38 495 GLU A N 1
ATOM 3894 C CA . GLU A 1 495 ? -31.453 6.844 -2.936 1 74.38 495 GLU A CA 1
ATOM 3895 C C . GLU A 1 495 ? -31.938 5.777 -3.916 1 74.38 495 GLU A C 1
ATOM 3897 O O . GLU A 1 495 ? -32.375 4.695 -3.506 1 74.38 495 GLU A O 1
ATOM 3902 N N . GLN A 1 496 ? -31.859 6.062 -5.234 1 72.19 496 GLN A N 1
ATOM 3903 C CA . GLN A 1 496 ? -32.25 5.113 -6.277 1 72.19 496 GLN A CA 1
ATOM 3904 C C . GLN A 1 496 ? -31.016 4.438 -6.875 1 72.19 496 GLN A C 1
ATOM 3906 O O . GLN A 1 496 ? -31.078 3.875 -7.973 1 72.19 496 GLN A O 1
ATOM 3911 N N . ASN A 1 497 ? -29.844 4.652 -6.25 1 70.94 497 ASN A N 1
ATOM 3912 C CA . ASN A 1 497 ? -28.578 4.051 -6.629 1 70.94 497 ASN A CA 1
ATOM 3913 C C . ASN A 1 497 ? -28.078 4.59 -7.965 1 70.94 497 ASN A C 1
ATOM 3915 O O . ASN A 1 497 ? -27.453 3.865 -8.734 1 70.94 497 ASN A O 1
ATOM 3919 N N . ARG A 1 498 ? -28.547 5.734 -8.383 1 82.44 498 ARG A N 1
ATOM 3920 C CA . ARG A 1 498 ? -28.062 6.418 -9.57 1 82.44 498 ARG A CA 1
ATOM 3921 C C . ARG A 1 498 ? -26.969 7.43 -9.211 1 82.44 498 ARG A C 1
ATOM 3923 O O . ARG A 1 498 ? -27.016 8.055 -8.148 1 82.44 498 ARG A O 1
ATOM 3930 N N . PRO A 1 499 ? -25.953 7.543 -10.141 1 89.25 499 PRO A N 1
ATOM 3931 C CA . PRO A 1 499 ? -24.875 8.508 -9.875 1 89.25 499 PRO A CA 1
ATOM 3932 C C . PRO A 1 499 ? -25.359 9.953 -9.891 1 89.25 499 PRO A C 1
ATOM 3934 O O . PRO A 1 499 ? -26.094 10.352 -10.805 1 89.25 499 PRO A O 1
ATOM 3937 N N . GLU A 1 500 ? -25.047 10.695 -8.789 1 92.06 500 GLU A N 1
ATOM 3938 C CA . GLU A 1 500 ? -25.391 12.109 -8.641 1 92.06 500 GLU A CA 1
ATOM 3939 C C . GLU A 1 500 ? -24.156 12.945 -8.281 1 92.06 500 GLU A C 1
ATOM 3941 O O . GLU A 1 500 ? -23.391 12.562 -7.395 1 92.06 500 GLU A O 1
ATOM 3946 N N . LYS A 1 501 ? -24.109 14.078 -8.977 1 93.81 501 LYS A N 1
ATOM 3947 C CA . LYS A 1 501 ? -22.969 14.953 -8.695 1 93.81 501 LYS A CA 1
ATOM 3948 C C . LYS A 1 501 ? -23.25 15.859 -7.504 1 93.81 501 LYS A C 1
ATOM 3950 O O . LYS A 1 501 ? -24.406 16.234 -7.258 1 93.81 501 LYS A O 1
ATOM 3955 N N . TYR A 1 502 ? -22.266 16.125 -6.758 1 95.81 502 TYR A N 1
ATOM 3956 C CA . TYR A 1 502 ? -22.344 17.094 -5.668 1 95.81 502 TYR A CA 1
ATOM 3957 C C . TYR A 1 502 ? -21.031 17.859 -5.52 1 95.81 502 TYR A C 1
ATOM 3959 O O . TYR A 1 502 ? -20 17.438 -6.047 1 95.81 502 TYR A O 1
ATOM 3967 N N . ARG A 1 503 ? -21.094 19 -4.914 1 97.25 503 ARG A N 1
ATOM 3968 C CA . ARG A 1 503 ? -19.906 19.844 -4.719 1 97.25 503 ARG A CA 1
ATOM 3969 C C . ARG A 1 503 ? -19.641 20.062 -3.234 1 97.25 503 ARG A C 1
ATOM 3971 O O . ARG A 1 503 ? -20.562 20.109 -2.426 1 97.25 503 ARG A O 1
ATOM 3978 N N . GLU A 1 504 ? -18.375 20.156 -2.912 1 97.12 504 GLU A N 1
ATOM 3979 C CA . GLU A 1 504 ? -17.922 20.359 -1.539 1 97.12 504 GLU A CA 1
ATOM 3980 C C . GLU A 1 504 ? -16.938 21.516 -1.441 1 97.12 504 GLU A C 1
ATOM 3982 O O . GLU A 1 504 ? -16.141 21.734 -2.35 1 97.12 504 GLU A O 1
ATOM 3987 N N . LEU A 1 505 ? -17.031 22.25 -0.409 1 97.31 505 LEU A N 1
ATOM 3988 C CA . LEU A 1 505 ? -16.094 23.312 -0.095 1 97.31 505 LEU A CA 1
ATOM 3989 C C . LEU A 1 505 ? -15.117 22.875 0.991 1 97.31 505 LEU A C 1
ATOM 3991 O O . LEU A 1 505 ? -15.531 22.422 2.057 1 97.31 505 LEU A O 1
ATOM 3995 N N . PHE A 1 506 ? -13.836 23.031 0.672 1 94.38 506 PHE A N 1
ATOM 3996 C CA . PHE A 1 506 ? -12.812 22.688 1.642 1 94.38 506 PHE A CA 1
ATOM 3997 C C . PHE A 1 506 ? -12 23.906 2.041 1 94.38 506 PHE A C 1
ATOM 3999 O O . PHE A 1 506 ? -11.711 24.766 1.207 1 94.38 506 PHE A O 1
ATOM 4006 N N . HIS A 1 507 ? -11.711 24 3.234 1 92.62 507 HIS A N 1
ATOM 4007 C CA . HIS A 1 507 ? -10.68 24.875 3.789 1 92.62 507 HIS A CA 1
ATOM 4008 C C . HIS A 1 507 ? -9.562 24.062 4.449 1 92.62 507 HIS A C 1
ATOM 4010 O O . HIS A 1 507 ? -9.797 23.391 5.449 1 92.62 507 HIS A O 1
ATOM 4016 N N . GLY A 1 508 ? -8.406 24.141 3.852 1 87.62 508 GLY A N 1
ATOM 4017 C CA . GLY A 1 508 ? -7.379 23.203 4.305 1 87.62 508 GLY A CA 1
ATOM 4018 C C . GLY A 1 508 ? -7.75 21.75 4.09 1 87.62 508 GLY A C 1
ATOM 4019 O O . GLY A 1 508 ? -8.055 21.344 2.969 1 87.62 508 GLY A O 1
ATOM 4020 N N . THR A 1 509 ? -7.883 21.031 5.234 1 82.81 509 THR A N 1
ATOM 4021 C CA . THR A 1 509 ? -8.18 19.609 5.125 1 82.81 509 THR A CA 1
ATOM 4022 C C . THR A 1 509 ? -9.602 19.312 5.59 1 82.81 509 THR A C 1
ATOM 4024 O O . THR A 1 509 ? -10.008 18.156 5.664 1 82.81 509 THR A O 1
ATOM 4027 N N . THR A 1 510 ? -10.352 20.328 5.852 1 88.44 510 THR A N 1
ATOM 4028 C CA . THR A 1 510 ? -11.68 20.109 6.426 1 88.44 510 THR A CA 1
ATOM 4029 C C . THR A 1 510 ? -12.766 20.562 5.457 1 88.44 510 THR A C 1
ATOM 4031 O O . THR A 1 510 ? -12.625 21.594 4.789 1 88.44 510 THR A O 1
ATOM 4034 N N . LYS A 1 511 ? -13.891 19.875 5.473 1 90.62 511 LYS A N 1
ATOM 4035 C CA . LYS A 1 511 ? -15.07 20.172 4.66 1 90.62 511 LYS A CA 1
ATOM 4036 C C . LYS A 1 511 ? -15.969 21.188 5.352 1 90.62 511 LYS A C 1
ATOM 4038 O O . LYS A 1 511 ? -16.375 21 6.492 1 90.62 511 LYS A O 1
ATOM 4043 N N . HIS A 1 512 ? -16.234 22.234 4.629 1 92.44 512 HIS A N 1
ATOM 4044 C CA . HIS A 1 512 ? -17.031 23.281 5.25 1 92.44 512 HIS A CA 1
ATOM 4045 C C . HIS A 1 512 ? -18.344 23.484 4.496 1 92.44 512 HIS A C 1
ATOM 4047 O O . HIS A 1 512 ? -18.984 24.531 4.629 1 92.44 512 HIS A O 1
ATOM 4053 N N . GLY A 1 513 ? -18.703 22.562 3.729 1 94.94 513 GLY A N 1
ATOM 4054 C CA . GLY A 1 513 ? -19.984 22.625 3.041 1 94.94 513 GLY A CA 1
ATOM 4055 C C . GLY A 1 513 ? -20.078 21.656 1.883 1 94.94 513 GLY A C 1
ATOM 4056 O O . GLY A 1 513 ? -19.062 21.188 1.359 1 94.94 513 GLY A O 1
ATOM 4057 N N . ALA A 1 514 ? -21.328 21.312 1.563 1 96.75 514 ALA A N 1
ATOM 4058 C CA . ALA A 1 514 ? -21.609 20.469 0.412 1 96.75 514 ALA A CA 1
ATOM 4059 C C . ALA A 1 514 ? -22.984 20.781 -0.179 1 96.75 514 ALA A C 1
ATOM 4061 O O . ALA A 1 514 ? -23.875 21.219 0.536 1 96.75 514 ALA A O 1
ATOM 4062 N N . GLN A 1 515 ? -23.109 20.625 -1.456 1 97.25 515 GLN A N 1
ATOM 4063 C CA . GLN A 1 515 ? -24.375 20.875 -2.143 1 97.25 515 GLN A CA 1
ATOM 4064 C C . GLN A 1 515 ? -24.641 19.828 -3.205 1 97.25 515 GLN A C 1
ATOM 4066 O O . GLN A 1 515 ? -23.797 19.547 -4.051 1 97.25 515 GLN A O 1
ATOM 4071 N N . ARG A 1 516 ? -25.781 19.203 -3.027 1 95.44 516 ARG A N 1
ATOM 4072 C CA . ARG A 1 516 ? -26.234 18.312 -4.094 1 95.44 516 ARG A CA 1
ATOM 4073 C C . ARG A 1 516 ? -26.719 19.109 -5.297 1 95.44 516 ARG A C 1
ATOM 4075 O O . ARG A 1 516 ? -27.359 20.156 -5.137 1 95.44 516 ARG A O 1
ATOM 4082 N N . LEU A 1 517 ? -26.469 18.672 -6.469 1 93.88 517 LEU A N 1
ATOM 4083 C CA . LEU A 1 517 ? -26.703 19.5 -7.648 1 93.88 517 LEU A CA 1
ATOM 4084 C C . LEU A 1 517 ? -28.031 19.125 -8.32 1 93.88 517 LEU A C 1
ATOM 4086 O O . LEU A 1 517 ? -28.5 19.844 -9.203 1 93.88 517 LEU A O 1
ATOM 4090 N N . ALA A 1 518 ? -28.609 18.062 -7.82 1 91.56 518 ALA A N 1
ATOM 4091 C CA . ALA A 1 518 ? -29.938 17.75 -8.359 1 91.56 518 ALA A CA 1
ATOM 4092 C C . ALA A 1 518 ? -30.922 18.875 -8.062 1 91.56 518 ALA A C 1
ATOM 4094 O O . ALA A 1 518 ? -30.953 19.406 -6.957 1 91.56 518 ALA A O 1
ATOM 4095 N N . ALA A 1 519 ? -31.828 19.234 -8.984 1 88.69 519 ALA A N 1
ATOM 4096 C CA . ALA A 1 519 ? -32.688 20.406 -8.961 1 88.69 519 ALA A CA 1
ATOM 4097 C C . ALA A 1 519 ? -33.594 20.391 -7.73 1 88.69 519 ALA A C 1
ATOM 4099 O O . ALA A 1 519 ? -33.812 21.438 -7.102 1 88.69 519 ALA A O 1
ATOM 4100 N N . HIS A 1 520 ? -34.094 19.266 -7.387 1 89.5 520 HIS A N 1
ATOM 4101 C CA . HIS A 1 520 ? -35.031 19.188 -6.281 1 89.5 520 HIS A CA 1
ATOM 4102 C C . HIS A 1 520 ? -34.312 19.141 -4.941 1 89.5 520 HIS A C 1
ATOM 4104 O O . HIS A 1 520 ? -34.938 19.266 -3.887 1 89.5 520 HIS A O 1
ATOM 4110 N N . LEU A 1 521 ? -33 19.062 -4.902 1 92.56 521 LEU A N 1
ATOM 4111 C CA . LEU A 1 521 ? -32.25 18.906 -3.662 1 92.56 521 LEU A CA 1
ATOM 4112 C C . LEU A 1 521 ? -31.266 20.062 -3.482 1 92.56 521 LEU A C 1
ATOM 4114 O O . LEU A 1 521 ? -30.547 20.125 -2.486 1 92.56 521 LEU A O 1
ATOM 4118 N N . GLU A 1 522 ? -31.234 21.047 -4.348 1 92.69 522 GLU A N 1
ATOM 4119 C CA . GLU A 1 522 ? -30.234 22.109 -4.379 1 92.69 522 GLU A CA 1
ATOM 4120 C C . GLU A 1 522 ? -30.391 23.047 -3.176 1 92.69 522 GLU A C 1
ATOM 4122 O O . GLU A 1 522 ? -29.453 23.75 -2.809 1 92.69 522 GLU A O 1
ATOM 4127 N N . THR A 1 523 ? -31.5 23.031 -2.564 1 94.81 523 THR A N 1
ATOM 4128 C CA . THR A 1 523 ? -31.734 23.953 -1.467 1 94.81 523 THR A CA 1
ATOM 4129 C C . THR A 1 523 ? -31.734 23.234 -0.127 1 94.81 523 THR A C 1
ATOM 4131 O O . THR A 1 523 ? -32.094 23.797 0.9 1 94.81 523 THR A O 1
ATOM 4134 N N . VAL A 1 524 ? -31.375 22 -0.117 1 94.75 524 VAL A N 1
ATOM 4135 C CA . VAL A 1 524 ? -31.328 21.219 1.114 1 94.75 524 VAL A CA 1
ATOM 4136 C C . VAL A 1 524 ? -29.984 21.438 1.816 1 94.75 524 VAL A C 1
ATOM 4138 O O . VAL A 1 524 ? -28.938 21.094 1.278 1 94.75 524 VAL A O 1
ATOM 4141 N N . PRO A 1 525 ? -30.031 22.062 3.002 1 95.75 525 PRO A N 1
ATOM 4142 C CA . PRO A 1 525 ? -28.781 22.203 3.738 1 95.75 525 PRO A CA 1
ATOM 4143 C C . PRO A 1 525 ? -28.172 20.844 4.129 1 95.75 525 PRO A C 1
ATOM 4145 O O . PRO A 1 525 ? -28.891 19.953 4.559 1 95.75 525 PRO A O 1
ATOM 4148 N N . LEU A 1 526 ? -26.875 20.734 3.98 1 95.19 526 LEU A N 1
ATOM 4149 C CA . LEU A 1 526 ? -26.219 19.453 4.23 1 95.19 526 LEU A CA 1
ATOM 4150 C C . LEU A 1 526 ? -25.109 19.609 5.273 1 95.19 526 LEU A C 1
ATOM 4152 O O . LEU A 1 526 ? -25.109 20.594 6.031 1 95.19 526 LEU A O 1
ATOM 4156 N N . THR A 1 527 ? -24.234 18.578 5.469 1 94.56 527 THR A N 1
ATOM 4157 C CA . THR A 1 527 ? -23.125 18.516 6.41 1 94.56 527 THR A CA 1
ATOM 4158 C C . THR A 1 527 ? -23.609 18.781 7.832 1 94.56 527 THR A C 1
ATOM 4160 O O . THR A 1 527 ? -24.469 18.078 8.344 1 94.56 527 THR A O 1
ATOM 4163 N N . TYR A 1 528 ? -23.031 19.75 8.492 1 94.31 528 TYR A N 1
ATOM 4164 C CA . TYR A 1 528 ? -23.344 20.016 9.891 1 94.31 528 TYR A CA 1
ATOM 4165 C C . TYR A 1 528 ? -24.547 20.953 10.008 1 94.31 528 TYR A C 1
ATOM 4167 O O . TYR A 1 528 ? -24.969 21.281 11.117 1 94.31 528 TYR A O 1
ATOM 4175 N N . TYR A 1 529 ? -25.203 21.359 8.891 1 96.19 529 TYR A N 1
ATOM 4176 C CA . TYR A 1 529 ? -26.406 22.188 8.883 1 96.19 529 TYR A CA 1
ATOM 4177 C C . TYR A 1 529 ? -27.625 21.375 8.477 1 96.19 529 TYR A C 1
ATOM 4179 O O . TYR A 1 529 ? -28.688 21.938 8.18 1 96.19 529 TYR A O 1
ATOM 4187 N N . SER A 1 530 ? -27.578 20.141 8.469 1 95 530 SER A N 1
ATOM 4188 C CA . SER A 1 530 ? -28.609 19.266 7.93 1 95 530 SER A CA 1
ATOM 4189 C C . SER A 1 530 ? -29.906 19.406 8.711 1 95 530 SER A C 1
ATOM 4191 O O . SER A 1 530 ? -29.891 19.781 9.883 1 95 530 SER A O 1
ATOM 4193 N N . ARG A 1 531 ? -30.969 19.031 8.164 1 93.88 531 ARG A N 1
ATOM 4194 C CA . ARG A 1 531 ? -32.312 19.172 8.758 1 93.88 531 ARG A CA 1
ATOM 4195 C C . ARG A 1 531 ? -32.469 18.219 9.938 1 93.88 531 ARG A C 1
ATOM 4197 O O . ARG A 1 531 ? -33.031 18.594 10.969 1 93.88 531 ARG A O 1
ATOM 4204 N N . PRO A 1 532 ? -31.953 17 9.758 1 93 532 PRO A N 1
ATOM 4205 C CA . PRO A 1 532 ? -32.062 16.125 10.93 1 93 532 PRO A CA 1
ATOM 4206 C C . PRO A 1 532 ? -31.078 16.516 12.039 1 93 532 PRO A C 1
ATOM 4208 O O . PRO A 1 532 ? -31.234 16.078 13.18 1 93 532 PRO A O 1
ATOM 4211 N N . GLY A 1 533 ? -30.109 17.297 11.734 1 95 533 GLY A N 1
ATOM 4212 C CA . GLY A 1 533 ? -29.109 17.688 12.703 1 95 533 GLY A CA 1
ATOM 4213 C C . GLY A 1 533 ? -29.562 18.812 13.617 1 95 533 GLY A C 1
ATOM 4214 O O . GLY A 1 533 ? -30.703 19.266 13.523 1 95 533 GLY A O 1
ATOM 4215 N N . PRO A 1 534 ? -28.719 19.25 14.461 1 96.25 534 PRO A N 1
ATOM 4216 C CA . PRO A 1 534 ? -29.078 20.234 15.5 1 96.25 534 PRO A CA 1
ATOM 4217 C C . PRO A 1 534 ? -29.609 21.531 14.922 1 96.25 534 PRO A C 1
ATOM 4219 O O . PRO A 1 534 ? -30.578 22.094 15.438 1 96.25 534 PRO A O 1
ATOM 4222 N N . MET A 1 535 ? -29.047 22.062 13.883 1 95.62 535 MET A N 1
ATOM 4223 C CA . MET A 1 535 ? -29.484 23.328 13.312 1 95.62 535 MET A CA 1
ATOM 4224 C C . MET A 1 535 ? -30.875 23.188 12.703 1 95.62 535 MET A C 1
ATOM 4226 O O . MET A 1 535 ? -31.703 24.094 12.836 1 95.62 535 MET A O 1
ATOM 4230 N N . GLY A 1 536 ? -31.031 22.109 12 1 95.19 536 GLY A N 1
ATOM 4231 C CA . GLY A 1 536 ? -32.375 21.844 11.492 1 95.19 536 GLY A CA 1
ATOM 4232 C C . GLY A 1 536 ? -33.406 21.734 12.594 1 95.19 536 GLY A C 1
ATOM 4233 O O . GLY A 1 536 ? -34.531 22.25 12.453 1 95.19 536 GLY A O 1
ATOM 4234 N N . GLN A 1 537 ? -33.031 21.125 13.625 1 95.25 537 GLN A N 1
ATOM 4235 C CA . GLN A 1 537 ? -33.938 20.953 14.773 1 95.25 537 GLN A CA 1
ATOM 4236 C C . GLN A 1 537 ? -34.219 22.312 15.422 1 95.25 537 GLN A C 1
ATOM 4238 O O . GLN A 1 537 ? -35.375 22.562 15.836 1 95.25 537 GLN A O 1
ATOM 4243 N N . LEU A 1 538 ? -33.219 23.109 15.516 1 95.75 538 LEU A N 1
ATOM 4244 C CA . LEU A 1 538 ? -33.406 24.438 16.094 1 95.75 538 LEU A CA 1
ATOM 4245 C C . LEU A 1 538 ? -34.406 25.266 15.297 1 95.75 538 LEU A C 1
ATOM 4247 O O . LEU A 1 538 ? -35.344 25.797 15.852 1 95.75 538 LEU A O 1
ATOM 4251 N N . PHE A 1 539 ? -34.25 25.359 14.023 1 94.5 539 PHE A N 1
ATOM 4252 C CA . PHE A 1 539 ? -35.125 26.156 13.188 1 94.5 539 PHE A CA 1
ATOM 4253 C C . PHE A 1 539 ? -36.531 25.578 13.188 1 94.5 539 PHE A C 1
ATOM 4255 O O . PHE A 1 539 ? -37.531 26.328 13.234 1 94.5 539 PHE A O 1
ATOM 4262 N N . LYS A 1 540 ? -36.625 24.297 13.156 1 93.12 540 LYS A N 1
ATOM 4263 C CA . LYS A 1 540 ? -37.938 23.656 13.164 1 93.12 540 LYS A CA 1
ATOM 4264 C C . LYS A 1 540 ? -38.688 23.969 14.461 1 93.12 540 LYS A C 1
ATOM 4266 O O . LYS A 1 540 ? -39.875 24.203 14.445 1 93.12 540 LYS A O 1
ATOM 4271 N N . SER A 1 541 ? -37.969 23.984 15.508 1 93.19 541 SER A N 1
ATOM 4272 C CA . SER A 1 541 ? -38.594 24.188 16.828 1 93.19 541 SER A CA 1
ATOM 4273 C C . SER A 1 541 ? -39.062 25.625 17.016 1 93.19 541 SER A C 1
ATOM 4275 O O . SER A 1 541 ? -40 25.875 17.766 1 93.19 541 SER A O 1
ATOM 4277 N N . TYR A 1 542 ? -38.5 26.594 16.312 1 91.06 542 TYR A N 1
ATOM 4278 C CA . TYR A 1 542 ? -38.812 27.984 16.609 1 91.06 542 TYR A CA 1
ATOM 4279 C C . TYR A 1 542 ? -39.5 28.672 15.422 1 91.06 542 TYR A C 1
ATOM 4281 O O . TYR A 1 542 ? -39.969 29.797 15.531 1 91.06 542 TYR A O 1
ATOM 4289 N N . ASP A 1 543 ? -39.531 28.109 14.32 1 83.31 543 ASP A N 1
ATOM 4290 C CA . ASP A 1 543 ? -40.125 28.688 13.117 1 83.31 543 ASP A CA 1
ATOM 4291 C C . ASP A 1 543 ? -41.562 29.125 13.359 1 83.31 543 ASP A C 1
ATOM 4293 O O . ASP A 1 543 ? -42 30.156 12.852 1 83.31 543 ASP A O 1
ATOM 4297 N N . GLU A 1 544 ? -42.281 28.359 14.078 1 77.56 544 GLU A N 1
ATOM 4298 C CA . GLU A 1 544 ? -43.719 28.656 14.289 1 77.56 544 GLU A CA 1
ATOM 4299 C C . GLU A 1 544 ? -43.906 29.75 15.344 1 77.56 544 GLU A C 1
ATOM 4301 O O . GLU A 1 544 ? -44.938 30.391 15.391 1 77.56 544 GLU A O 1
ATOM 4306 N N . GLN A 1 545 ? -42.938 29.953 16.047 1 77.19 545 GLN A N 1
ATOM 4307 C CA . GLN A 1 545 ? -43.062 30.906 17.141 1 77.19 545 GLN A CA 1
ATOM 4308 C C . GLN A 1 545 ? -42.812 32.344 16.656 1 77.19 545 GLN A C 1
ATOM 4310 O O . GLN A 1 545 ? -43.531 33.25 17.078 1 77.19 545 GLN A O 1
ATOM 4315 N N . ASN A 1 546 ? -41.875 32.531 15.883 1 75.56 546 ASN A N 1
ATOM 4316 C CA . ASN A 1 546 ? -41.5 33.844 15.383 1 75.56 546 ASN A CA 1
ATOM 4317 C C . ASN A 1 546 ? -40.969 33.781 13.961 1 75.56 546 ASN A C 1
ATOM 4319 O O . ASN A 1 546 ? -39.844 33.344 13.75 1 75.56 546 ASN A O 1
ATOM 4323 N N . GLY A 1 547 ? -41.719 34.281 13.102 1 77.31 547 GLY A N 1
ATOM 4324 C CA . GLY A 1 547 ? -41.312 34.25 11.703 1 77.31 547 GLY A CA 1
ATOM 4325 C C . GLY A 1 547 ? -40.5 35.469 11.289 1 77.31 547 GLY A C 1
ATOM 4326 O O . GLY A 1 547 ? -40.031 35.531 10.164 1 77.31 547 GLY A O 1
ATOM 4327 N N . ASP A 1 548 ? -40.25 36.375 12.188 1 88.12 548 ASP A N 1
ATOM 4328 C CA . ASP A 1 548 ? -39.594 37.656 11.844 1 88.12 548 ASP A CA 1
ATOM 4329 C C . ASP A 1 548 ? -38.25 37.781 12.555 1 88.12 548 ASP A C 1
ATOM 4331 O O . ASP A 1 548 ? -37.875 38.875 12.969 1 88.12 548 ASP A O 1
ATOM 4335 N N . TRP A 1 549 ? -37.531 36.719 12.664 1 92.56 549 TRP A N 1
ATOM 4336 C CA . TRP A 1 549 ? -36.281 36.719 13.375 1 92.56 549 TRP A CA 1
ATOM 4337 C C . TRP A 1 549 ? -35.25 37.594 12.656 1 92.56 549 TRP A C 1
ATOM 4339 O O . TRP A 1 549 ? -35.219 37.656 11.422 1 92.56 549 TRP A O 1
ATOM 4349 N N . VAL A 1 550 ? -34.469 38.281 13.414 1 95.44 550 VAL A N 1
ATOM 4350 C CA . VAL A 1 550 ? -33.219 38.875 12.945 1 95.44 550 VAL A CA 1
ATOM 4351 C C . VAL A 1 550 ? -32.062 37.938 13.312 1 95.44 550 VAL A C 1
ATOM 4353 O O . VAL A 1 550 ? -31.75 37.75 14.492 1 95.44 550 VAL A O 1
ATOM 4356 N N . VAL A 1 551 ? -31.406 37.344 12.289 1 95.81 551 VAL A N 1
ATOM 4357 C CA . VAL A 1 551 ? -30.422 36.281 12.508 1 95.81 551 VAL A CA 1
ATOM 4358 C C . VAL A 1 551 ? -29.031 36.781 12.117 1 95.81 551 VAL A C 1
ATOM 4360 O O . VAL A 1 551 ? -28.844 37.344 11.031 1 95.81 551 VAL A O 1
ATOM 4363 N N . GLY A 1 552 ? -28.062 36.719 13.008 1 97.5 552 GLY A N 1
ATOM 4364 C CA . GLY A 1 552 ? -26.641 36.875 12.703 1 97.5 552 GLY A CA 1
ATOM 4365 C C . GLY A 1 552 ? -25.906 35.562 12.641 1 97.5 552 GLY A C 1
ATOM 4366 O O . GLY A 1 552 ? -26.062 34.719 13.523 1 97.5 552 GLY A O 1
ATOM 4367 N N . ALA A 1 553 ? -25.172 35.344 11.586 1 97.31 553 ALA A N 1
ATOM 4368 C CA . ALA A 1 553 ? -24.422 34.094 11.422 1 97.31 553 ALA A CA 1
ATOM 4369 C C . ALA A 1 553 ? -22.953 34.375 11.133 1 97.31 553 ALA A C 1
ATOM 4371 O O . ALA A 1 553 ? -22.625 35.031 10.156 1 97.31 553 ALA A O 1
ATOM 4372 N N . VAL A 1 554 ? -22.125 33.844 11.984 1 97.12 554 VAL A N 1
ATOM 4373 C CA . VAL A 1 554 ? -20.688 33.938 11.773 1 97.12 554 VAL A CA 1
ATOM 4374 C C . VAL A 1 554 ? -20.188 32.719 11.008 1 97.12 554 VAL A C 1
ATOM 4376 O O . VAL A 1 554 ? -20.391 31.562 11.445 1 97.12 554 VAL A O 1
ATOM 4379 N N . GLY A 1 555 ? -19.469 32.938 9.938 1 95.81 555 GLY A N 1
ATOM 4380 C CA . GLY A 1 555 ? -19.062 31.875 9.055 1 95.81 555 GLY A CA 1
ATOM 4381 C C . GLY A 1 555 ? -20.062 31.625 7.934 1 95.81 555 GLY A C 1
ATOM 4382 O O . GLY A 1 555 ? -21.188 31.203 8.188 1 95.81 555 GLY A O 1
ATOM 4383 N N . LEU A 1 556 ? -19.688 31.781 6.746 1 95.94 556 LEU A N 1
ATOM 4384 C CA . LEU A 1 556 ? -20.578 31.641 5.602 1 95.94 556 LEU A CA 1
ATOM 4385 C C . LEU A 1 556 ? -20.5 30.234 5.012 1 95.94 556 LEU A C 1
ATOM 4387 O O . LEU A 1 556 ? -21.516 29.594 4.77 1 95.94 556 LEU A O 1
ATOM 4391 N N . GLY A 1 557 ? -19.25 29.766 4.793 1 95.62 557 GLY A N 1
ATOM 4392 C CA . GLY A 1 557 ? -19.047 28.5 4.105 1 95.62 557 GLY A CA 1
ATOM 4393 C C . GLY A 1 557 ? -19.625 28.484 2.701 1 95.62 557 GLY A C 1
ATOM 4394 O O . GLY A 1 557 ? -19.484 29.453 1.958 1 95.62 557 GLY A O 1
ATOM 4395 N N . ALA A 1 558 ? -20.312 27.406 2.377 1 96.81 558 ALA A N 1
ATOM 4396 C CA . ALA A 1 558 ? -20.922 27.297 1.053 1 96.81 558 ALA A CA 1
ATOM 4397 C C . ALA A 1 558 ? -22.25 28.047 0.994 1 96.81 558 ALA A C 1
ATOM 4399 O O . ALA A 1 558 ? -22.812 28.219 -0.084 1 96.81 558 ALA A O 1
ATOM 4400 N N . GLY A 1 559 ? -22.734 28.484 2.094 1 96.44 559 GLY A N 1
ATOM 4401 C CA . GLY A 1 559 ? -23.953 29.266 2.158 1 96.44 559 GLY A CA 1
ATOM 4402 C C . GLY A 1 559 ? -25.172 28.422 2.479 1 96.44 559 GLY A C 1
ATOM 4403 O O . GLY A 1 559 ? -26.312 28.891 2.342 1 96.44 559 GLY A O 1
ATOM 4404 N N . ALA A 1 560 ? -25.016 27.266 2.957 1 96.38 560 ALA A N 1
ATOM 4405 C CA . ALA A 1 560 ? -26.109 26.312 3.166 1 96.38 560 ALA A CA 1
ATOM 4406 C C . ALA A 1 560 ? -27.062 26.812 4.238 1 96.38 560 ALA A C 1
ATOM 4408 O O . ALA A 1 560 ? -28.281 26.562 4.16 1 96.38 560 ALA A O 1
ATOM 4409 N N . LEU A 1 561 ? -26.562 27.484 5.223 1 95.94 561 LEU A N 1
ATOM 4410 C CA . LEU A 1 561 ? -27.375 27.969 6.344 1 95.94 561 LEU A CA 1
ATOM 4411 C C . LEU A 1 561 ? -28.438 28.938 5.863 1 95.94 561 LEU A C 1
ATOM 4413 O O . LEU A 1 561 ? -29.5 29.062 6.477 1 95.94 561 LEU A O 1
ATOM 4417 N N . ALA A 1 562 ? -28.25 29.594 4.789 1 95.38 562 ALA A N 1
ATOM 4418 C CA . ALA A 1 562 ? -29.172 30.578 4.234 1 95.38 562 ALA A CA 1
ATOM 4419 C C . ALA A 1 562 ? -30.484 29.938 3.818 1 95.38 562 ALA A C 1
ATOM 4421 O O . ALA A 1 562 ? -31.516 30.625 3.705 1 95.38 562 ALA A O 1
ATOM 4422 N N . CYS A 1 563 ? -30.484 28.688 3.641 1 95.5 563 CYS A N 1
ATOM 4423 C CA . CYS A 1 563 ? -31.672 28 3.145 1 95.5 563 CYS A CA 1
ATOM 4424 C C . CYS A 1 563 ? -32.688 27.781 4.266 1 95.5 563 CYS A C 1
ATOM 4426 O O . CYS A 1 563 ? -33.812 27.328 4.016 1 95.5 563 CYS A O 1
ATOM 4428 N N . TYR A 1 564 ? -32.344 28.125 5.445 1 94.81 564 TYR A N 1
ATOM 4429 C CA . TYR A 1 564 ? -33.312 28.141 6.543 1 94.81 564 TYR A CA 1
ATOM 4430 C C . TYR A 1 564 ? -34.031 29.484 6.621 1 94.81 564 TYR A C 1
ATOM 4432 O O . TYR A 1 564 ? -35 29.641 7.367 1 94.81 564 TYR A O 1
ATOM 4440 N N . ALA A 1 565 ? -33.562 30.484 5.855 1 93 565 ALA A N 1
ATOM 4441 C CA . ALA A 1 565 ? -34.094 31.844 5.922 1 93 565 ALA A CA 1
ATOM 4442 C C . ALA A 1 565 ? -35.5 31.922 5.391 1 93 565 ALA A C 1
ATOM 4444 O O . ALA A 1 565 ? -35.844 31.25 4.406 1 93 565 ALA A O 1
ATOM 4445 N N . LYS A 1 566 ? -36.281 32.719 6.047 1 90.06 566 LYS A N 1
ATOM 4446 C CA . LYS A 1 566 ? -37.625 33.031 5.602 1 90.06 566 LYS A CA 1
ATOM 4447 C C . LYS A 1 566 ? -37.719 34.438 5.035 1 90.06 566 LYS A C 1
ATOM 4449 O O . LYS A 1 566 ? -36.844 35.25 5.273 1 90.06 566 LYS A O 1
ATOM 4454 N N . ASP A 1 567 ? -38.812 34.75 4.332 1 86.81 567 ASP A N 1
ATOM 4455 C CA . ASP A 1 567 ? -38.969 36 3.564 1 86.81 567 ASP A CA 1
ATOM 4456 C C . ASP A 1 567 ? -38.969 37.219 4.484 1 86.81 567 ASP A C 1
ATOM 4458 O O . ASP A 1 567 ? -38.469 38.281 4.125 1 86.81 567 ASP A O 1
ATOM 4462 N N . ASN A 1 568 ? -39.5 37 5.652 1 88.25 568 ASN A N 1
ATOM 4463 C CA . ASN A 1 568 ? -39.656 38.156 6.531 1 88.25 568 ASN A CA 1
ATOM 4464 C C . ASN A 1 568 ? -38.5 38.312 7.488 1 88.25 568 ASN A C 1
ATOM 4466 O O . ASN A 1 568 ? -38.438 39.25 8.297 1 88.25 568 ASN A O 1
ATOM 4470 N N . GLN A 1 569 ? -37.531 37.469 7.328 1 91.5 569 GLN A N 1
ATOM 4471 C CA . GLN A 1 569 ? -36.375 37.469 8.234 1 91.5 569 GLN A CA 1
ATOM 4472 C C . GLN A 1 569 ? -35.25 38.312 7.656 1 91.5 569 GLN A C 1
ATOM 4474 O O . GLN A 1 569 ? -35.125 38.438 6.438 1 91.5 569 GLN A O 1
ATOM 4479 N N . GLN A 1 570 ? -34.469 38.875 8.57 1 92.88 570 GLN A N 1
ATOM 4480 C CA . GLN A 1 570 ? -33.25 39.562 8.203 1 92.88 570 GLN A CA 1
ATOM 4481 C C . GLN A 1 570 ? -32 38.75 8.609 1 92.88 570 GLN A C 1
ATOM 4483 O O . GLN A 1 570 ? -31.875 38.344 9.766 1 92.88 570 GLN A O 1
ATOM 4488 N N . TRP A 1 571 ? -31.141 38.5 7.637 1 95.44 571 TRP A N 1
ATOM 4489 C CA . TRP A 1 571 ? -29.953 37.719 7.898 1 95.44 571 TRP A CA 1
ATOM 4490 C C . TRP A 1 571 ? -28.688 38.5 7.617 1 95.44 571 TRP A C 1
ATOM 4492 O O . TRP A 1 571 ? -28.609 39.219 6.621 1 95.44 571 TRP A O 1
ATOM 4502 N N . THR A 1 572 ? -27.75 38.5 8.5 1 96.88 572 THR A N 1
ATOM 4503 C CA . THR A 1 572 ? -26.406 39.031 8.273 1 96.88 572 THR A CA 1
ATOM 4504 C C . THR A 1 572 ? -25.344 37.969 8.477 1 96.88 572 THR A C 1
ATOM 4506 O O . THR A 1 572 ? -25.266 37.375 9.555 1 96.88 572 THR A O 1
ATOM 4509 N N . PHE A 1 573 ? -24.547 37.719 7.438 1 97 573 PHE A N 1
ATOM 4510 C CA . PHE A 1 573 ? -23.438 36.812 7.539 1 97 573 PHE A CA 1
ATOM 4511 C C . PHE A 1 573 ? -22.125 37.562 7.789 1 97 573 PHE A C 1
ATOM 4513 O O . PHE A 1 573 ? -21.859 38.562 7.141 1 97 573 PHE A O 1
ATOM 4520 N N . TYR A 1 574 ? -21.391 37.125 8.703 1 96.25 574 TYR A N 1
ATOM 4521 C CA . TYR A 1 574 ? -20.062 37.656 8.984 1 96.25 574 TYR A CA 1
ATOM 4522 C C . TYR A 1 574 ? -18.969 36.688 8.508 1 96.25 574 TYR A C 1
ATOM 4524 O O . TYR A 1 574 ? -18.906 35.531 8.977 1 96.25 574 TYR A O 1
ATOM 4532 N N . GLU A 1 575 ? -18.188 37.125 7.586 1 95 575 GLU A N 1
ATOM 4533 C CA . GLU A 1 575 ? -17.141 36.312 6.996 1 95 575 GLU A CA 1
ATOM 4534 C C . GLU A 1 575 ? -15.836 37.062 6.871 1 95 575 GLU A C 1
ATOM 4536 O O . GLU A 1 575 ? -15.812 38.188 6.316 1 95 575 GLU A O 1
ATOM 4541 N N . ILE A 1 576 ? -14.805 36.438 7.332 1 92.75 576 ILE A N 1
ATOM 4542 C CA . ILE A 1 576 ? -13.531 37.156 7.406 1 92.75 576 ILE A CA 1
ATOM 4543 C C . ILE A 1 576 ? -12.836 37.125 6.051 1 92.75 576 ILE A C 1
ATOM 4545 O O . ILE A 1 576 ? -12.109 38.062 5.688 1 92.75 576 ILE A O 1
ATOM 4549 N N . ASP A 1 577 ? -12.961 36.062 5.262 1 93.56 577 ASP A N 1
ATOM 4550 C CA . ASP A 1 577 ? -12.258 35.844 4 1 93.56 577 ASP A CA 1
ATOM 4551 C C . ASP A 1 577 ? -13.148 36.219 2.811 1 93.56 577 ASP A C 1
ATOM 4553 O O . ASP A 1 577 ? -14.117 35.531 2.518 1 93.56 577 ASP A O 1
ATOM 4557 N N . PRO A 1 578 ? -12.766 37.188 2.127 1 94.69 578 PRO A N 1
ATOM 4558 C CA . PRO A 1 578 ? -13.578 37.594 0.975 1 94.69 578 PRO A CA 1
ATOM 4559 C C . PRO A 1 578 ? -13.695 36.5 -0.08 1 94.69 578 PRO A C 1
ATOM 4561 O O . PRO A 1 578 ? -14.703 36.438 -0.783 1 94.69 578 PRO A O 1
ATOM 4564 N N . LEU A 1 579 ? -12.711 35.688 -0.138 1 94.75 579 LEU A N 1
ATOM 4565 C CA . LEU A 1 579 ? -12.734 34.625 -1.131 1 94.75 579 LEU A CA 1
ATOM 4566 C C . LEU A 1 579 ? -13.859 33.625 -0.843 1 94.75 579 LEU A C 1
ATOM 4568 O O . LEU A 1 579 ? -14.445 33.062 -1.77 1 94.75 579 LEU A O 1
ATOM 4572 N N . VAL A 1 580 ? -14.195 33.406 0.381 1 96.19 580 VAL A N 1
ATOM 4573 C CA . VAL A 1 580 ? -15.297 32.531 0.74 1 96.19 580 VAL A CA 1
ATOM 4574 C C . VAL A 1 580 ? -16.609 33.094 0.195 1 96.19 580 VAL A C 1
ATOM 4576 O O . VAL A 1 580 ? -17.438 32.344 -0.331 1 96.19 580 VAL A O 1
ATOM 4579 N N . VAL A 1 581 ? -16.781 34.344 0.325 1 95.88 581 VAL A N 1
ATOM 4580 C CA . VAL A 1 581 ? -17.984 35.031 -0.166 1 95.88 581 VAL A CA 1
ATOM 4581 C C . VAL A 1 581 ? -18.062 34.875 -1.685 1 95.88 581 VAL A C 1
ATOM 4583 O O . VAL A 1 581 ? -19.125 34.562 -2.232 1 95.88 581 VAL A O 1
ATOM 4586 N N . GLU A 1 582 ? -16.938 35.125 -2.295 1 96 582 GLU A N 1
ATOM 4587 C CA . GLU A 1 582 ? -16.875 35.031 -3.75 1 96 582 GLU A CA 1
ATOM 4588 C C . GLU A 1 582 ? -17.266 33.625 -4.215 1 96 582 GLU A C 1
ATOM 4590 O O . GLU A 1 582 ? -18.031 33.469 -5.172 1 96 582 GLU A O 1
ATOM 4595 N N . ILE A 1 583 ? -16.766 32.625 -3.553 1 97.31 583 ILE A N 1
ATOM 4596 C CA . ILE A 1 583 ? -17.016 31.234 -3.91 1 97.31 583 ILE A CA 1
ATOM 4597 C C . ILE A 1 583 ? -18.5 30.891 -3.678 1 97.31 583 ILE A C 1
ATOM 4599 O O . ILE A 1 583 ? -19.141 30.297 -4.535 1 97.31 583 ILE A O 1
ATOM 4603 N N . ALA A 1 584 ? -19.031 31.297 -2.562 1 97 584 ALA A N 1
ATOM 4604 C CA . ALA A 1 584 ? -20.406 30.984 -2.193 1 97 584 ALA A CA 1
ATOM 4605 C C . ALA A 1 584 ? -21.391 31.688 -3.125 1 97 584 ALA A C 1
ATOM 4607 O O . ALA A 1 584 ? -22.484 31.172 -3.391 1 97 584 ALA A O 1
ATOM 4608 N N . GLU A 1 585 ? -21.047 32.812 -3.639 1 95.94 585 GLU A N 1
ATOM 4609 C CA . GLU A 1 585 ? -21.938 33.625 -4.477 1 95.94 585 GLU A CA 1
ATOM 4610 C C . GLU A 1 585 ? -21.844 33.188 -5.941 1 95.94 585 GLU A C 1
ATOM 4612 O O . GLU A 1 585 ? -22.734 33.5 -6.738 1 95.94 585 GLU A O 1
ATOM 4617 N N . ASN A 1 586 ? -20.766 32.531 -6.301 1 96.94 586 ASN A N 1
ATOM 4618 C CA . ASN A 1 586 ? -20.562 32.125 -7.684 1 96.94 586 ASN A CA 1
ATOM 4619 C C . ASN A 1 586 ? -21.422 30.891 -8.023 1 96.94 586 ASN A C 1
ATOM 4621 O O . ASN A 1 586 ? -21.141 29.781 -7.539 1 96.94 586 ASN A O 1
ATOM 4625 N N . PRO A 1 587 ? -22.312 31.016 -8.922 1 94.94 587 PRO A N 1
ATOM 4626 C CA . PRO A 1 587 ? -23.234 29.906 -9.227 1 94.94 587 PRO A CA 1
ATOM 4627 C C . PRO A 1 587 ? -22.531 28.719 -9.883 1 94.94 587 PRO A C 1
ATOM 4629 O O . PRO A 1 587 ? -23.078 27.625 -9.922 1 94.94 587 PRO A O 1
ATOM 4632 N N . ASP A 1 588 ? -21.375 28.969 -10.344 1 95.75 588 ASP A N 1
ATOM 4633 C CA . ASP A 1 588 ? -20.609 27.875 -10.922 1 95.75 588 ASP A CA 1
ATOM 4634 C C . ASP A 1 588 ? -20.109 26.906 -9.844 1 95.75 588 ASP A C 1
ATOM 4636 O O . ASP A 1 588 ? -19.734 25.781 -10.133 1 95.75 588 ASP A O 1
ATOM 4640 N N . TYR A 1 589 ? -20.156 27.422 -8.594 1 97.31 589 TYR A N 1
ATOM 4641 C CA . TYR A 1 589 ? -19.656 26.594 -7.504 1 97.31 589 TYR A CA 1
ATOM 4642 C C . TYR A 1 589 ? -20.797 26.172 -6.578 1 97.31 589 TYR A C 1
ATOM 4644 O O . TYR A 1 589 ? -21.016 24.984 -6.344 1 97.31 589 TYR A O 1
ATOM 4652 N N . PHE A 1 590 ? -21.531 27.156 -6.066 1 97.12 590 PHE A N 1
ATOM 4653 C CA . PHE A 1 590 ? -22.656 26.891 -5.18 1 97.12 590 PHE A CA 1
ATOM 4654 C C . PHE A 1 590 ? -23.844 27.781 -5.516 1 97.12 590 PHE A C 1
ATOM 4656 O O . PHE A 1 590 ? -23.672 28.891 -6.012 1 97.12 590 PHE A O 1
ATOM 4663 N N . THR A 1 591 ? -25.094 27.344 -5.176 1 96.38 591 THR A N 1
ATOM 4664 C CA . THR A 1 591 ? -26.281 28.125 -5.527 1 96.38 591 THR A CA 1
ATOM 4665 C C . THR A 1 591 ? -27.141 28.375 -4.297 1 96.38 591 THR A C 1
ATOM 4667 O O . THR A 1 591 ? -28.25 28.891 -4.414 1 96.38 591 THR A O 1
ATOM 4670 N N . TYR A 1 592 ? -26.719 28.031 -3.184 1 96.31 592 TYR A N 1
ATOM 4671 C CA . TYR A 1 592 ? -27.5 28.219 -1.96 1 96.31 592 TYR A CA 1
ATOM 4672 C C . TYR A 1 592 ? -27.938 29.672 -1.814 1 96.31 592 TYR A C 1
ATOM 4674 O O . TYR A 1 592 ? -29.125 29.938 -1.62 1 96.31 592 TYR A O 1
ATOM 4682 N N . LEU A 1 593 ? -27 30.641 -1.884 1 95.06 593 LEU A N 1
ATOM 4683 C CA . LEU A 1 593 ? -27.297 32.031 -1.659 1 95.06 593 LEU A CA 1
ATOM 4684 C C . LEU A 1 593 ? -28.219 32.594 -2.738 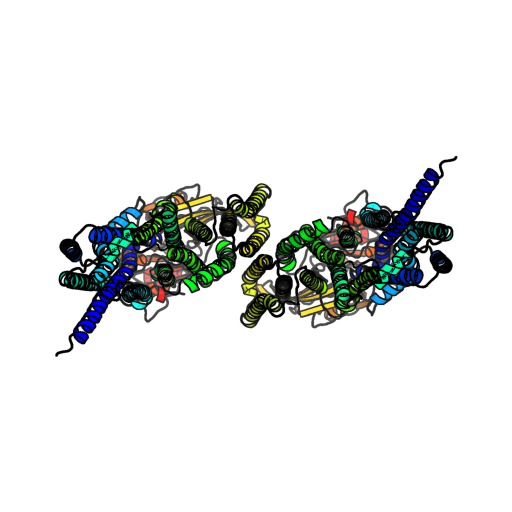1 95.06 593 LEU A C 1
ATOM 4686 O O . LEU A 1 593 ? -29.141 33.344 -2.443 1 95.06 593 LEU A O 1
ATOM 4690 N N . LYS A 1 594 ? -28.016 32.156 -3.934 1 92.38 594 LYS A N 1
ATOM 4691 C CA . LYS A 1 594 ? -28.859 32.625 -5.043 1 92.38 594 LYS A CA 1
ATOM 4692 C C . LYS A 1 594 ? -30.281 32.094 -4.898 1 92.38 594 LYS A C 1
ATOM 4694 O O . LYS A 1 594 ? -31.25 32.812 -5.184 1 92.38 594 LYS A O 1
ATOM 4699 N N . ARG A 1 595 ? -30.453 30.969 -4.371 1 93.06 595 ARG A N 1
ATOM 4700 C CA . ARG A 1 595 ? -31.75 30.312 -4.363 1 93.06 595 ARG A CA 1
ATOM 4701 C C . ARG A 1 595 ? -32.5 30.594 -3.066 1 93.06 595 ARG A C 1
ATOM 4703 O O . ARG A 1 595 ? -33.719 30.641 -3.049 1 93.06 595 ARG A O 1
ATOM 4710 N N . CYS A 1 596 ? -31.766 30.75 -2.055 1 91.56 596 CYS A N 1
ATOM 4711 C CA . CYS A 1 596 ? -32.406 30.812 -0.75 1 91.56 596 CYS A CA 1
ATOM 4712 C C . CYS A 1 596 ? -32.344 32.219 -0.172 1 91.56 596 CYS A C 1
ATOM 4714 O O . CYS A 1 596 ? -33.094 32.562 0.745 1 91.56 596 CYS A O 1
ATOM 4716 N N . ALA A 1 597 ? -31.453 33.094 -0.595 1 75.75 597 ALA A N 1
ATOM 4717 C CA . ALA A 1 597 ? -31.109 34.312 0.117 1 75.75 597 ALA A CA 1
ATOM 4718 C C . ALA A 1 597 ? -31.844 35.5 -0.469 1 75.75 597 ALA A C 1
ATOM 4720 O O . ALA A 1 597 ? -31.453 36.031 -1.509 1 75.75 597 ALA A O 1
ATOM 4721 N N . ARG A 1 598 ? -32.969 35.969 -0.05 1 76.25 598 ARG A N 1
ATOM 4722 C CA . ARG A 1 598 ? -33.656 37.125 -0.576 1 76.25 598 ARG A CA 1
ATOM 4723 C C . ARG A 1 598 ? -33.281 38.406 0.194 1 76.25 598 ARG A C 1
ATOM 4725 O O . ARG A 1 598 ? -32.938 39.406 -0.407 1 76.25 598 ARG A O 1
ATOM 4732 N N . ASN A 1 599 ? -33.188 38.312 1.53 1 83.88 599 ASN A N 1
ATOM 4733 C CA . ASN A 1 599 ? -32.844 39.469 2.389 1 83.88 599 ASN A CA 1
ATOM 4734 C C . ASN A 1 599 ? -31.594 39.156 3.219 1 83.88 599 ASN A C 1
ATOM 4736 O O . ASN A 1 599 ? -31.672 39.062 4.445 1 83.88 599 ASN A O 1
ATOM 4740 N N . LEU A 1 600 ? -30.391 39.031 2.494 1 90.56 600 LEU A N 1
ATOM 4741 C CA . LEU A 1 600 ? -29.156 38.656 3.18 1 90.56 600 LEU A CA 1
ATOM 4742 C C . LEU A 1 600 ? -28.062 39.719 2.961 1 90.56 600 LEU A C 1
ATOM 4744 O O . LEU A 1 600 ? -27.922 40.25 1.857 1 90.56 600 LEU A O 1
ATOM 4748 N N . THR A 1 601 ? -27.391 40.062 3.998 1 92.69 601 THR A N 1
ATOM 4749 C CA . THR A 1 601 ? -26.234 40.969 3.945 1 92.69 601 THR A CA 1
ATOM 4750 C C . THR A 1 601 ? -24.969 40.281 4.395 1 92.69 601 THR A C 1
ATOM 4752 O O . THR A 1 601 ? -25 39.438 5.293 1 92.69 601 THR A O 1
ATOM 4755 N N . HIS A 1 602 ? -23.859 40.594 3.686 1 92.88 602 HIS A N 1
ATOM 4756 C CA . HIS A 1 602 ? -22.547 40.094 4.078 1 92.88 602 HIS A CA 1
ATOM 4757 C C . HIS A 1 602 ? -21.719 41.188 4.742 1 92.88 602 HIS A C 1
ATOM 4759 O O . HIS A 1 602 ? -21.672 42.344 4.266 1 92.88 602 HIS A O 1
ATOM 4765 N N . ASN A 1 603 ? -21.219 40.906 5.816 1 95 603 ASN A N 1
ATOM 4766 C CA . ASN A 1 603 ? -20.234 41.75 6.477 1 95 603 ASN A CA 1
ATOM 4767 C C . ASN A 1 603 ? -18.859 41.094 6.492 1 95 603 ASN A C 1
ATOM 4769 O O . ASN A 1 603 ? -18.625 40.156 7.25 1 95 603 ASN A O 1
ATOM 4773 N N . ILE A 1 604 ? -17.938 41.594 5.664 1 93.62 604 ILE A N 1
ATOM 4774 C CA . ILE A 1 604 ? -16.609 41 5.527 1 93.62 604 ILE A CA 1
ATOM 4775 C C . ILE A 1 604 ? -15.68 41.562 6.602 1 93.62 604 ILE A C 1
ATOM 4777 O O . ILE A 1 604 ? -15.492 42.781 6.691 1 93.62 604 ILE A O 1
ATOM 4781 N N . GLY A 1 605 ? -15.086 40.719 7.41 1 90.44 605 GLY A N 1
ATOM 4782 C CA . GLY A 1 605 ? -14.195 41.094 8.492 1 90.44 605 GLY A CA 1
ATOM 4783 C C . GLY A 1 605 ? -14.234 40.156 9.672 1 90.44 605 GLY A C 1
ATOM 4784 O O . GLY A 1 605 ? -14.945 39.156 9.625 1 90.44 605 GLY A O 1
ATOM 4785 N N . ASP A 1 606 ? -13.516 40.5 10.609 1 90.69 606 ASP A N 1
ATOM 4786 C CA . ASP A 1 606 ? -13.555 39.688 11.836 1 90.69 606 ASP A CA 1
ATOM 4787 C C . ASP A 1 606 ? -14.922 39.781 12.508 1 90.69 606 ASP A C 1
ATOM 4789 O O . ASP A 1 606 ? -15.484 40.875 12.641 1 90.69 606 ASP A O 1
ATOM 4793 N N . ALA A 1 607 ? -15.414 38.719 12.883 1 94.12 607 ALA A N 1
ATOM 4794 C CA . ALA A 1 607 ? -16.781 38.656 13.398 1 94.12 607 ALA A CA 1
ATOM 4795 C C . ALA A 1 607 ? -16.906 39.438 14.711 1 94.12 607 ALA A C 1
ATOM 4797 O O . ALA A 1 607 ? -17.891 40.125 14.922 1 94.12 607 ALA A O 1
ATOM 4798 N N . ARG A 1 608 ? -15.961 39.219 15.602 1 93.19 608 ARG A N 1
ATOM 4799 C CA . ARG A 1 608 ? -16.062 39.875 16.891 1 93.19 608 ARG A CA 1
ATOM 4800 C C . ARG A 1 608 ? -16 41.375 16.734 1 93.19 608 ARG A C 1
ATOM 4802 O O . ARG A 1 608 ? -16.781 42.094 17.375 1 93.19 608 ARG A O 1
ATOM 4809 N N . LEU A 1 609 ? -15.117 41.844 15.922 1 89.88 609 LEU A N 1
ATOM 4810 C CA . LEU A 1 609 ? -15 43.281 15.672 1 89.88 609 LEU A CA 1
ATOM 4811 C C . LEU A 1 609 ? -16.266 43.812 15.008 1 89.88 609 LEU A C 1
ATOM 4813 O O . LEU A 1 609 ? -16.75 44.875 15.367 1 89.88 609 LEU A O 1
ATOM 4817 N N . SER A 1 610 ? -16.75 43.094 14.086 1 93.62 610 SER A N 1
ATOM 4818 C CA . SER A 1 610 ? -17.938 43.5 13.367 1 93.62 610 SER A CA 1
ATOM 4819 C C . SER A 1 610 ? -19.156 43.5 14.281 1 93.62 610 SER A C 1
ATOM 4821 O O . SER A 1 610 ? -19.984 44.438 14.219 1 93.62 610 SER A O 1
ATOM 4823 N N . LEU A 1 611 ? -19.281 42.531 15.109 1 96.44 611 LEU A N 1
ATOM 4824 C CA . LEU A 1 611 ? -20.422 42.438 16.016 1 96.44 611 LEU A CA 1
ATOM 4825 C C . LEU A 1 611 ? -20.391 43.531 17.047 1 96.44 611 LEU A C 1
ATOM 4827 O O . LEU A 1 611 ? -21.453 44 17.484 1 96.44 611 LEU A O 1
ATOM 4831 N N . ALA A 1 612 ? -19.203 43.938 17.469 1 94.06 612 ALA A N 1
ATOM 4832 C CA . ALA A 1 612 ? -19.062 45.031 18.422 1 94.06 612 ALA A CA 1
ATOM 4833 C C . ALA A 1 612 ? -19.703 46.312 17.891 1 94.06 612 ALA A C 1
ATOM 4835 O O . ALA A 1 612 ? -20.172 47.156 18.672 1 94.06 612 ALA A O 1
ATOM 4836 N N . GLU A 1 613 ? -19.797 46.406 16.594 1 93.94 613 GLU A N 1
ATOM 4837 C CA . GLU A 1 613 ? -20.328 47.625 15.969 1 93.94 613 GLU A CA 1
ATOM 4838 C C . GLU A 1 613 ? -21.844 47.5 15.781 1 93.94 613 GLU A C 1
ATOM 4840 O O . GLU A 1 613 ? -22.5 48.531 15.508 1 93.94 613 GLU A O 1
ATOM 4845 N N . GLU A 1 614 ? -22.375 46.406 15.984 1 96.94 614 GLU A N 1
ATOM 4846 C CA . GLU A 1 614 ? -23.828 46.219 15.828 1 96.94 614 GLU A CA 1
ATOM 4847 C C . GLU A 1 614 ? -24.594 46.844 16.984 1 96.94 614 GLU A C 1
ATOM 4849 O O . GLU A 1 614 ? -24.078 46.938 18.094 1 96.94 614 GLU A O 1
ATOM 4854 N N . PRO A 1 615 ? -25.844 47.188 16.734 1 96.88 615 PRO A N 1
ATOM 4855 C CA . PRO A 1 615 ? -26.656 47.688 17.844 1 96.88 615 PRO A CA 1
ATOM 4856 C C . PRO A 1 615 ? -26.953 46.625 18.891 1 96.88 615 PRO A C 1
ATOM 4858 O O . PRO A 1 615 ? -27.031 45.438 18.547 1 96.88 615 PRO A O 1
ATOM 4861 N N . ASN A 1 616 ? -27.125 47.031 20.141 1 97.62 616 ASN A N 1
ATOM 4862 C CA . ASN A 1 616 ? -27.5 46.125 21.219 1 97.62 616 ASN A CA 1
ATOM 4863 C C . ASN A 1 616 ? -28.906 45.562 21.016 1 97.62 616 ASN A C 1
ATOM 4865 O O . ASN A 1 616 ? -29.781 46.25 20.453 1 97.62 616 ASN A O 1
ATOM 4869 N N . HIS A 1 617 ? -29.109 44.312 21.391 1 97.56 617 HIS A N 1
ATOM 4870 C CA . HIS A 1 617 ? -30.422 43.656 21.359 1 97.56 617 HIS A CA 1
ATOM 4871 C C . HIS A 1 617 ? -30.984 43.625 19.938 1 97.56 617 HIS A C 1
ATOM 4873 O O . HIS A 1 617 ? -32.156 43.938 19.719 1 97.56 617 HIS A O 1
ATOM 4879 N N . LYS A 1 618 ? -30.125 43.312 19.078 1 97.19 618 LYS A N 1
ATOM 4880 C CA . LYS A 1 618 ? -30.516 43.281 17.672 1 97.19 618 LYS A CA 1
ATOM 4881 C C . LYS A 1 618 ? -30.969 41.906 17.266 1 97.19 618 LYS A C 1
ATOM 4883 O O . LYS A 1 618 ? -31.984 41.75 16.578 1 97.19 618 LYS A O 1
ATOM 4888 N N . PHE A 1 619 ? -30.375 40.906 17.719 1 97.88 619 PHE A N 1
ATOM 4889 C CA . PHE A 1 619 ? -30.5 39.594 17.125 1 97.88 619 PHE A CA 1
ATOM 4890 C C . PHE A 1 619 ? -31.438 38.719 17.953 1 97.88 619 PHE A C 1
ATOM 4892 O O . PHE A 1 619 ? -31.406 38.75 19.188 1 97.88 619 PHE A O 1
ATOM 4899 N N . ASP A 1 620 ? -32.219 37.938 17.25 1 96.75 620 ASP A N 1
ATOM 4900 C CA . ASP A 1 620 ? -32.969 36.875 17.875 1 96.75 620 ASP A CA 1
ATOM 4901 C C . ASP A 1 620 ? -32.156 35.562 17.969 1 96.75 620 ASP A C 1
ATOM 4903 O O . ASP A 1 620 ? -32.375 34.781 18.875 1 96.75 620 ASP A O 1
ATOM 4907 N N . LEU A 1 621 ? -31.328 35.469 17.031 1 97.25 621 LEU A N 1
ATOM 4908 C CA . LEU A 1 621 ? -30.484 34.281 16.938 1 97.25 621 LEU A CA 1
ATOM 4909 C C . LEU A 1 621 ? -29.094 34.656 16.422 1 97.25 621 LEU A C 1
ATOM 4911 O O . LEU A 1 621 ? -28.969 35.344 15.398 1 97.25 621 LEU A O 1
ATOM 4915 N N . LEU A 1 622 ? -28.109 34.312 17.156 1 98.12 622 LEU A N 1
ATOM 4916 C CA . LEU A 1 622 ? -26.719 34.438 16.719 1 98.12 622 LEU A CA 1
ATOM 4917 C C . LEU A 1 622 ? -26.078 33.031 16.578 1 98.12 622 LEU A C 1
ATOM 4919 O O . LEU A 1 622 ? -26.094 32.25 17.516 1 98.12 622 LEU A O 1
ATOM 4923 N N . ILE A 1 623 ? -25.594 32.719 15.391 1 98.12 623 ILE A N 1
ATOM 4924 C CA . ILE A 1 623 ? -24.953 31.453 15.094 1 98.12 623 ILE A CA 1
ATOM 4925 C C . ILE A 1 623 ? -23.453 31.641 14.938 1 98.12 623 ILE A C 1
ATOM 4927 O O . ILE A 1 623 ? -23 32.406 14.094 1 98.12 623 ILE A O 1
ATOM 4931 N N . MET A 1 624 ? -22.688 30.938 15.742 1 97.38 624 MET A N 1
ATOM 4932 C CA . MET A 1 624 ? -21.234 31.031 15.711 1 97.38 624 MET A CA 1
ATOM 4933 C C . MET A 1 624 ? -20.625 29.781 15.078 1 97.38 624 MET A C 1
ATOM 4935 O O . MET A 1 624 ? -20.438 28.766 15.758 1 97.38 624 MET A O 1
ATOM 4939 N N . ASP A 1 625 ? -20.188 29.844 13.875 1 96 625 ASP A N 1
ATOM 4940 C CA . ASP A 1 625 ? -19.547 28.766 13.133 1 96 625 ASP A CA 1
ATOM 4941 C C . ASP A 1 625 ? -18.281 29.25 12.422 1 96 625 ASP A C 1
ATOM 4943 O O . ASP A 1 625 ? -18.203 29.188 11.195 1 96 625 ASP A O 1
ATOM 4947 N N . ALA A 1 626 ? -17.406 29.703 13.219 1 91.19 626 ALA A N 1
ATOM 4948 C CA . ALA A 1 626 ? -16.141 30.203 12.68 1 91.19 626 ALA A CA 1
ATOM 4949 C C . ALA A 1 626 ? -15.047 29.141 12.773 1 91.19 626 ALA A C 1
ATOM 4951 O O . ALA A 1 626 ? -14.641 28.766 13.875 1 91.19 626 ALA A O 1
ATOM 4952 N N . PHE A 1 627 ? -14.562 28.703 11.648 1 83.12 627 PHE A N 1
ATOM 4953 C CA . PHE A 1 627 ? -13.523 27.672 11.609 1 83.12 627 PHE A CA 1
ATOM 4954 C C . PHE A 1 627 ? -12.469 28.016 10.57 1 83.12 627 PHE A C 1
ATOM 4956 O O . PHE A 1 627 ? -12.789 28.562 9.516 1 83.12 627 PHE A O 1
ATOM 4963 N N . SER A 1 628 ? -11.305 27.844 10.836 1 81.19 628 SER A N 1
ATOM 4964 C CA . SER A 1 628 ? -10.203 27.703 9.891 1 81.19 628 SER A CA 1
ATOM 4965 C C . SER A 1 628 ? -9.68 26.281 9.844 1 81.19 628 SER A C 1
ATOM 4967 O O . SER A 1 628 ? -8.906 25.859 10.703 1 81.19 628 SER A O 1
ATOM 4969 N N . SER A 1 629 ? -9.984 25.672 8.812 1 83.38 629 SER A N 1
ATOM 4970 C CA . SER A 1 629 ? -9.82 24.219 8.805 1 83.38 629 SER A CA 1
ATOM 4971 C C . SER A 1 629 ? -10.5 23.578 10.008 1 83.38 629 SER A C 1
ATOM 4973 O O . SER A 1 629 ? -11.703 23.766 10.219 1 83.38 629 SER A O 1
ATOM 4975 N N . ASP A 1 630 ? -9.773 22.953 10.867 1 80.31 630 ASP A N 1
ATOM 4976 C CA . ASP A 1 630 ? -10.398 22.328 12.031 1 80.31 630 ASP A CA 1
ATOM 4977 C C . ASP A 1 630 ? -10.242 23.203 13.273 1 80.31 630 ASP A C 1
ATOM 4979 O O . ASP A 1 630 ? -10.742 22.859 14.352 1 80.31 630 ASP A O 1
ATOM 4983 N N . ALA A 1 631 ? -9.797 24.391 13.07 1 80.69 631 ALA A N 1
ATOM 4984 C CA . ALA A 1 631 ? -9.461 25.234 14.219 1 80.69 631 ALA A CA 1
ATOM 4985 C C . ALA A 1 631 ? -10.5 26.328 14.414 1 80.69 631 ALA A C 1
ATOM 4987 O O . ALA A 1 631 ? -10.953 26.938 13.438 1 80.69 631 ALA A O 1
ATOM 4988 N N . VAL A 1 632 ? -10.898 26.547 15.688 1 85.5 632 VAL A N 1
ATOM 4989 C CA . VAL A 1 632 ? -11.766 27.656 16.062 1 85.5 632 VAL A CA 1
ATOM 4990 C C . VAL A 1 632 ? -10.93 28.766 16.719 1 85.5 632 VAL A C 1
ATOM 4992 O O . VAL A 1 632 ? -10.156 28.5 17.625 1 85.5 632 VAL A O 1
ATOM 4995 N N . PRO A 1 633 ? -11.07 29.969 16.219 1 88.38 633 PRO A N 1
ATOM 4996 C CA . PRO A 1 633 ? -10.32 31.047 16.844 1 88.38 633 PRO A CA 1
ATOM 4997 C C . PRO A 1 633 ? -10.68 31.25 18.312 1 88.38 633 PRO A C 1
ATOM 4999 O O . PRO A 1 633 ? -11.852 31.453 18.656 1 88.38 633 PRO A O 1
ATOM 5002 N N . THR A 1 634 ? -9.742 31.266 19.141 1 87.94 634 THR A N 1
ATOM 5003 C CA . THR A 1 634 ? -9.953 31.25 20.578 1 87.94 634 THR A CA 1
ATOM 5004 C C . THR A 1 634 ? -10.602 32.562 21.047 1 87.94 634 THR A C 1
ATOM 5006 O O . THR A 1 634 ? -11.352 32.562 22.016 1 87.94 634 THR A O 1
ATOM 5009 N N . HIS A 1 635 ? -10.383 33.656 20.344 1 89.75 635 HIS A N 1
ATOM 5010 C CA . HIS A 1 635 ? -10.898 34.938 20.781 1 89.75 635 HIS A CA 1
ATOM 5011 C C . HIS A 1 635 ? -12.414 35 20.641 1 89.75 635 HIS A C 1
ATOM 5013 O O . HIS A 1 635 ? -13.055 35.875 21.203 1 89.75 635 HIS A O 1
ATOM 5019 N N . LEU A 1 636 ? -12.945 34.062 19.953 1 94.12 636 LEU A N 1
ATOM 5020 C CA . LEU A 1 636 ? -14.398 34 19.797 1 94.12 636 LEU A CA 1
ATOM 5021 C C . LEU A 1 636 ? -15.031 33.188 20.922 1 94.12 636 LEU A C 1
ATOM 5023 O O . LEU A 1 636 ? -16.266 33.188 21.062 1 94.12 636 LEU A O 1
ATOM 5027 N N . LEU A 1 637 ? -14.219 32.656 21.797 1 94.19 637 LEU A N 1
ATOM 5028 C CA . LEU A 1 637 ? -14.727 31.734 22.812 1 94.19 637 LEU A CA 1
ATOM 5029 C C . LEU A 1 637 ? -14.508 32.281 24.219 1 94.19 637 LEU A C 1
ATOM 5031 O O . LEU A 1 637 ? -14.867 31.656 25.203 1 94.19 637 LEU A O 1
ATOM 5035 N N . THR A 1 638 ? -14 33.5 24.344 1 95.06 638 THR A N 1
ATOM 5036 C CA . THR A 1 638 ? -13.656 34.062 25.641 1 95.06 638 THR A CA 1
ATOM 5037 C C . THR A 1 638 ? -14.906 34.562 26.359 1 95.06 638 THR A C 1
ATOM 5039 O O . THR A 1 638 ? -15.953 34.719 25.734 1 95.06 638 THR A O 1
ATOM 5042 N N . ARG A 1 639 ? -14.758 34.781 27.641 1 96.44 639 ARG A N 1
ATOM 5043 C CA . ARG A 1 639 ? -15.844 35.344 28.453 1 96.44 639 ARG A CA 1
ATOM 5044 C C . ARG A 1 639 ? -16.297 36.688 27.906 1 96.44 639 ARG A C 1
ATOM 5046 O O . ARG A 1 639 ? -17.5 36.938 27.812 1 96.44 639 ARG A O 1
ATOM 5053 N N . GLU A 1 640 ? -15.305 37.469 27.531 1 96.12 640 GLU A N 1
ATOM 5054 C CA . GLU A 1 640 ? -15.609 38.781 26.984 1 96.12 640 GLU A CA 1
ATOM 5055 C C . GLU A 1 640 ? -16.359 38.688 25.672 1 96.12 640 GLU A C 1
ATOM 5057 O O . GLU A 1 640 ? -17.25 39.5 25.391 1 96.12 640 GLU A O 1
ATOM 5062 N N . ALA A 1 641 ? -16.047 37.781 24.922 1 96.38 641 ALA A N 1
ATOM 5063 C CA . ALA A 1 641 ? -16.766 37.562 23.656 1 96.38 641 ALA A CA 1
ATOM 5064 C C . ALA A 1 641 ? -18.219 37.188 23.922 1 96.38 641 ALA A C 1
ATOM 5066 O O . ALA A 1 641 ? -19.125 37.719 23.266 1 96.38 641 ALA A O 1
ATOM 5067 N N . LEU A 1 642 ? -18.422 36.25 24.844 1 97.56 642 LEU A N 1
ATOM 5068 C CA . LEU A 1 642 ? -19.781 35.844 25.172 1 97.56 642 LEU A CA 1
ATOM 5069 C C . LEU A 1 642 ? -20.578 37.031 25.719 1 97.56 642 LEU A C 1
ATOM 5071 O O . LEU A 1 642 ? -21.766 37.156 25.406 1 97.56 642 LEU A O 1
ATOM 5075 N N . ASP A 1 643 ? -19.906 37.812 26.516 1 97.38 643 ASP A N 1
ATOM 5076 C CA . ASP A 1 643 ? -20.578 39 27.016 1 97.38 643 ASP A CA 1
ATOM 5077 C C . ASP A 1 643 ? -21.047 39.875 25.859 1 97.38 643 ASP A C 1
ATOM 5079 O O . ASP A 1 643 ? -22.172 40.406 25.875 1 97.38 643 ASP A O 1
ATOM 5083 N N . LEU A 1 644 ? -20.203 40.062 24.938 1 97.56 644 LEU A N 1
ATOM 5084 C CA . LEU A 1 644 ? -20.547 40.844 23.766 1 97.56 644 LEU A CA 1
ATOM 5085 C C . LEU A 1 644 ? -21.719 40.25 23.016 1 97.56 644 LEU A C 1
ATOM 5087 O O . LEU A 1 644 ? -22.656 40.969 22.625 1 97.56 644 LEU A O 1
ATOM 5091 N N . TYR A 1 645 ? -21.703 38.938 22.781 1 98.44 645 TYR A N 1
ATOM 5092 C CA . TYR A 1 645 ? -22.781 38.25 22.062 1 98.44 645 TYR A CA 1
ATOM 5093 C C . TYR A 1 645 ? -24.125 38.469 22.766 1 98.44 645 TYR A C 1
ATOM 5095 O O . TYR A 1 645 ? -25.109 38.812 22.125 1 98.44 645 TYR A O 1
ATOM 5103 N N . PHE A 1 646 ? -24.156 38.344 24.078 1 97.94 646 PHE A N 1
ATOM 5104 C CA . PHE A 1 646 ? -25.406 38.469 24.812 1 97.94 646 PHE A CA 1
ATOM 5105 C C . PHE A 1 646 ? -25.844 39.906 24.922 1 97.94 646 PHE A C 1
ATOM 5107 O O . PHE A 1 646 ? -27.016 40.188 25.188 1 97.94 646 PHE A O 1
ATOM 5114 N N . GLU A 1 647 ? -24.891 40.812 24.766 1 97.94 647 GLU A N 1
ATOM 5115 C CA . GLU A 1 647 ? -25.25 42.219 24.656 1 97.94 647 GLU A CA 1
ATOM 5116 C C . GLU A 1 647 ? -25.984 42.5 23.344 1 97.94 647 GLU A C 1
ATOM 5118 O O . GLU A 1 647 ? -26.859 43.375 23.297 1 97.94 647 GLU A O 1
ATOM 5123 N N . LYS A 1 648 ? -25.594 41.812 22.328 1 98.31 648 LYS A N 1
ATOM 5124 C CA . LYS A 1 648 ? -26.156 42.062 21 1 98.31 648 LYS A CA 1
ATOM 5125 C C . LYS A 1 648 ? -27.438 41.25 20.781 1 98.31 648 LYS A C 1
ATOM 5127 O O . LYS A 1 648 ? -28.25 41.594 19.906 1 98.31 648 LYS A O 1
ATOM 5132 N N . LEU A 1 649 ? -27.625 40.25 21.609 1 98.12 649 LEU A N 1
ATOM 5133 C CA . LEU A 1 649 ? -28.828 39.406 21.547 1 98.12 649 LEU A CA 1
ATOM 5134 C C . LEU A 1 649 ? -30 40.062 22.266 1 98.12 649 LEU A C 1
ATOM 5136 O O . LEU A 1 649 ? -29.797 40.75 23.281 1 98.12 649 LEU A O 1
ATOM 5140 N N . LYS A 1 650 ? -31.188 39.875 21.734 1 96.88 650 LYS A N 1
ATOM 5141 C CA . LYS A 1 650 ? -32.375 40.281 22.453 1 96.88 650 LYS A CA 1
ATOM 5142 C C . LYS A 1 650 ? -32.531 39.469 23.75 1 96.88 650 LYS A C 1
ATOM 5144 O O . LYS A 1 650 ? -31.906 38.438 23.922 1 96.88 650 LYS A O 1
ATOM 5149 N N . PRO A 1 651 ? -33.375 39.969 24.641 1 95.19 651 PRO A N 1
ATOM 5150 C CA . PRO A 1 651 ? -33.5 39.281 25.938 1 95.19 651 PRO A CA 1
ATOM 5151 C C . PRO A 1 651 ? -33.938 37.812 25.766 1 95.19 651 PRO A C 1
ATOM 5153 O O . PRO A 1 651 ? -33.531 36.969 26.547 1 95.19 651 PRO A O 1
ATOM 5156 N N . ASN A 1 652 ? -34.656 37.531 24.719 1 94.25 652 ASN A N 1
ATOM 5157 C CA . ASN A 1 652 ? -35.094 36.156 24.453 1 94.25 652 ASN A CA 1
ATOM 5158 C C . ASN A 1 652 ? -34.312 35.531 23.312 1 94.25 652 ASN A C 1
ATOM 5160 O O . ASN A 1 652 ? -34.75 34.562 22.672 1 94.25 652 ASN A O 1
ATOM 5164 N N . GLY A 1 653 ? -33.188 36.156 23.047 1 96.38 653 GLY A N 1
ATOM 5165 C CA . GLY A 1 653 ? -32.375 35.688 21.938 1 96.38 653 GLY A CA 1
ATOM 5166 C C . GLY A 1 653 ? -31.609 34.406 22.25 1 96.38 653 GLY A C 1
ATOM 5167 O O . GLY A 1 653 ? -31.469 34.031 23.422 1 96.38 653 GLY A O 1
ATOM 5168 N N . ILE A 1 654 ? -31.172 33.656 21.203 1 97.44 654 ILE A N 1
ATOM 5169 C CA . ILE A 1 654 ? -30.484 32.375 21.344 1 97.44 654 ILE A CA 1
ATOM 5170 C C . ILE A 1 654 ? -29.109 32.469 20.703 1 97.44 654 ILE A C 1
ATOM 5172 O O . ILE A 1 654 ? -28.938 33.094 19.641 1 97.44 654 ILE A O 1
ATOM 5176 N N . LEU A 1 655 ? -28.141 31.953 21.406 1 98.38 655 LEU A N 1
ATOM 5177 C CA . LEU A 1 655 ? -26.781 31.812 20.875 1 98.38 655 LEU A CA 1
ATOM 5178 C C . LEU A 1 655 ? -26.484 30.344 20.547 1 98.38 655 LEU A C 1
ATOM 5180 O O . LEU A 1 655 ? -26.578 29.484 21.422 1 98.38 655 LEU A O 1
ATOM 5184 N N . ALA A 1 656 ? -26.172 30.047 19.312 1 98.25 656 ALA A N 1
ATOM 5185 C CA . ALA A 1 656 ? -25.812 28.688 18.875 1 98.25 656 ALA A CA 1
ATOM 5186 C C . ALA A 1 656 ? -24.344 28.609 18.469 1 98.25 656 ALA A C 1
ATOM 5188 O O . ALA A 1 656 ? -23.891 29.391 17.625 1 98.25 656 ALA A O 1
ATOM 5189 N N . PHE A 1 657 ? -23.594 27.641 19.016 1 97.44 657 PHE A N 1
ATOM 5190 C CA . PHE A 1 657 ? -22.172 27.469 18.734 1 97.44 657 PHE A CA 1
ATOM 5191 C C . PHE A 1 657 ? -21.906 26.125 18.078 1 97.44 657 PHE A C 1
ATOM 5193 O O . PHE A 1 657 ? -22.281 25.078 18.609 1 97.44 657 PHE A O 1
ATOM 5200 N N . HIS A 1 658 ? -21.266 26.188 16.969 1 96.81 658 HIS A N 1
ATOM 5201 C CA . HIS A 1 658 ? -20.688 24.969 16.375 1 96.81 658 HIS A CA 1
ATOM 5202 C C . HIS A 1 658 ? -19.344 24.641 17.016 1 96.81 658 HIS A C 1
ATOM 5204 O O . HIS A 1 658 ? -18.391 25.422 16.891 1 96.81 658 HIS A O 1
ATOM 5210 N N . ILE A 1 659 ? -19.188 23.391 17.609 1 95.31 659 ILE A N 1
ATOM 5211 C CA . ILE A 1 659 ? -17.969 23.172 18.359 1 95.31 659 ILE A CA 1
ATOM 5212 C C . ILE A 1 659 ? -17.344 21.828 17.969 1 95.31 659 ILE A C 1
ATOM 5214 O O . ILE A 1 659 ? -16.594 21.234 18.75 1 95.31 659 ILE A O 1
ATOM 5218 N N . THR A 1 660 ? -17.734 21.312 16.812 1 93.19 660 THR A N 1
ATOM 5219 C CA . THR A 1 660 ? -17.141 20.078 16.344 1 93.19 660 THR A CA 1
ATOM 5220 C C . THR A 1 660 ? -15.641 20.234 16.125 1 93.19 660 THR A C 1
ATOM 5222 O O . THR A 1 660 ? -15.211 21.094 15.344 1 93.19 660 THR A O 1
ATOM 5225 N N . ASN A 1 661 ? -14.898 19.5 16.797 1 89.19 661 ASN A N 1
ATOM 5226 C CA . ASN A 1 661 ? -13.445 19.594 16.688 1 89.19 661 ASN A CA 1
ATOM 5227 C C . ASN A 1 661 ? -12.789 18.234 16.938 1 89.19 661 ASN A C 1
ATOM 5229 O O . ASN A 1 661 ? -13.203 17.5 17.828 1 89.19 661 ASN A O 1
ATOM 5233 N N . ARG A 1 662 ? -11.742 17.859 16.234 1 82.62 662 ARG A N 1
ATOM 5234 C CA . ARG A 1 662 ? -11.086 16.547 16.281 1 82.62 662 ARG A CA 1
ATOM 5235 C C . ARG A 1 662 ? -10.117 16.469 17.469 1 82.62 662 ARG A C 1
ATOM 5237 O O . ARG A 1 662 ? -9.883 15.383 18 1 82.62 662 ARG A O 1
ATOM 5244 N N . HIS A 1 663 ? -9.617 17.641 17.844 1 83.25 663 HIS A N 1
ATOM 5245 C CA . HIS A 1 663 ? -8.453 17.594 18.703 1 83.25 663 HIS A CA 1
ATOM 5246 C C . HIS A 1 663 ? -8.727 18.281 20.047 1 83.25 663 HIS A C 1
ATOM 5248 O O . HIS A 1 663 ? -8.047 18.031 21.031 1 83.25 663 HIS A O 1
ATOM 5254 N N . LEU A 1 664 ? -9.742 19.172 20.094 1 88.12 664 LEU A N 1
ATOM 5255 C CA . LEU A 1 664 ? -9.984 19.984 21.281 1 88.12 664 LEU A CA 1
ATOM 5256 C C . LEU A 1 664 ? -11.406 19.781 21.797 1 88.12 664 LEU A C 1
ATOM 5258 O O . LEU A 1 664 ? -12.352 19.672 21.016 1 88.12 664 LEU A O 1
ATOM 5262 N N . ALA A 1 665 ? -11.484 19.719 23.078 1 92.62 665 ALA A N 1
ATOM 5263 C CA . ALA A 1 665 ? -12.789 19.625 23.734 1 92.62 665 ALA A CA 1
ATOM 5264 C C . ALA A 1 665 ? -13.344 21.016 24.047 1 92.62 665 ALA A C 1
ATOM 5266 O O . ALA A 1 665 ? -13.375 21.422 25.219 1 92.62 665 ALA A O 1
ATOM 5267 N N . LEU A 1 666 ? -13.891 21.641 23.125 1 93.19 666 LEU A N 1
ATOM 5268 C CA . LEU A 1 666 ? -14.367 23.016 23.25 1 93.19 666 LEU A CA 1
ATOM 5269 C C . LEU A 1 666 ? -15.57 23.094 24.188 1 93.19 666 LEU A C 1
ATOM 5271 O O . LEU A 1 666 ? -15.852 24.156 24.75 1 93.19 666 LEU A O 1
ATOM 5275 N N . LYS A 1 667 ? -16.266 22 24.344 1 95 667 LYS A N 1
ATOM 5276 C CA . LYS A 1 667 ? -17.422 21.969 25.219 1 95 667 LYS A CA 1
ATOM 5277 C C . LYS A 1 667 ? -17.047 22.328 26.656 1 95 667 LYS A C 1
ATOM 5279 O O . LYS A 1 667 ? -17.859 22.891 27.391 1 95 667 LYS A O 1
ATOM 5284 N N . LYS A 1 668 ? -15.836 22.078 27.047 1 95.44 668 LYS A N 1
ATOM 5285 C CA . LYS A 1 668 ? -15.375 22.406 28.391 1 95.44 668 LYS A CA 1
ATOM 5286 C C . LYS A 1 668 ? -15.352 23.906 28.609 1 95.44 668 LYS A C 1
ATOM 5288 O O . LYS A 1 668 ? -15.742 24.391 29.688 1 95.44 668 LYS A O 1
ATOM 5293 N N . VAL A 1 669 ? -14.906 24.609 27.625 1 95.19 669 VAL A N 1
ATOM 5294 C CA . VAL A 1 669 ? -14.789 26.062 27.719 1 95.19 669 VAL A CA 1
ATOM 5295 C C . VAL A 1 669 ? -16.188 26.688 27.828 1 95.19 669 VAL A C 1
ATOM 5297 O O . VAL A 1 669 ? -16.438 27.516 28.703 1 95.19 669 VAL A O 1
ATOM 5300 N N . LEU A 1 670 ? -17.062 26.25 26.984 1 96.44 670 LEU A N 1
ATOM 5301 C CA . LEU A 1 670 ? -18.406 26.828 26.953 1 96.44 670 LEU A CA 1
ATOM 5302 C C . LEU A 1 670 ? -19.188 26.438 28.203 1 96.44 670 LEU A C 1
ATOM 5304 O O . LEU A 1 670 ? -20.016 27.219 28.688 1 96.44 670 LEU A O 1
ATOM 5308 N N . ALA A 1 671 ? -18.969 25.234 28.641 1 96.25 671 ALA A N 1
ATOM 5309 C CA . ALA A 1 671 ? -19.625 24.797 29.859 1 96.25 671 ALA A CA 1
ATOM 5310 C C . ALA A 1 671 ? -19.219 25.688 31.047 1 96.25 671 ALA A C 1
ATOM 5312 O O . ALA A 1 671 ? -20.062 26.047 31.875 1 96.25 671 ALA A O 1
ATOM 5313 N N . ASP A 1 672 ? -18.031 25.938 31.125 1 95.62 672 ASP A N 1
ATOM 5314 C CA . ASP A 1 672 ? -17.531 26.812 32.188 1 95.62 672 ASP A CA 1
ATOM 5315 C C . ASP A 1 672 ? -18.156 28.188 32.125 1 95.62 672 ASP A C 1
ATOM 5317 O O . ASP A 1 672 ? -18.562 28.75 33.125 1 95.62 672 ASP A O 1
ATOM 5321 N N . HIS A 1 673 ? -18.203 28.766 30.969 1 96.5 673 HIS A N 1
ATOM 5322 C CA . HIS A 1 673 ? -18.797 30.078 30.781 1 96.5 673 HIS A CA 1
ATOM 5323 C C . HIS A 1 673 ? -20.281 30.062 31.125 1 96.5 673 HIS A C 1
ATOM 5325 O O . HIS A 1 673 ? -20.781 31.016 31.75 1 96.5 673 HIS A O 1
ATOM 5331 N N . ALA A 1 674 ? -20.969 29.094 30.656 1 96 674 ALA A N 1
ATOM 5332 C CA . ALA A 1 674 ? -22.391 28.984 30.953 1 96 674 ALA A CA 1
ATOM 5333 C C . ALA A 1 674 ? -22.641 28.984 32.469 1 96 674 ALA A C 1
ATOM 5335 O O . ALA A 1 674 ? -23.562 29.625 32.938 1 96 674 ALA A O 1
ATOM 5336 N N . LYS A 1 675 ? -21.875 28.281 33.156 1 94.56 675 LYS A N 1
ATOM 5337 C CA . LYS A 1 675 ? -21.984 28.203 34.594 1 94.56 675 LYS A CA 1
ATOM 5338 C C . LYS A 1 675 ? -21.688 29.547 35.25 1 94.56 675 LYS A C 1
ATOM 5340 O O . LYS A 1 675 ? -22.469 30.047 36.062 1 94.56 675 LYS A O 1
ATOM 5345 N N . GLN A 1 676 ? -20.625 30.125 34.875 1 93.81 676 GLN A N 1
ATOM 5346 C CA . GLN A 1 676 ? -20.172 31.375 35.5 1 93.81 676 GLN A CA 1
ATOM 5347 C C . GLN A 1 676 ? -21.141 32.5 35.188 1 93.81 676 GLN A C 1
ATOM 5349 O O . GLN A 1 676 ? -21.328 33.406 36.031 1 93.81 676 GLN A O 1
ATOM 5354 N N . MET A 1 677 ? -21.672 32.469 34.062 1 95.5 677 MET A N 1
ATOM 5355 C CA . MET A 1 677 ? -22.547 33.562 33.656 1 95.5 677 MET A CA 1
ATOM 5356 C C . MET A 1 677 ? -24.016 33.25 33.938 1 95.5 677 MET A C 1
ATOM 5358 O O . MET A 1 677 ? -24.906 34.031 33.656 1 95.5 677 MET A O 1
ATOM 5362 N N . GLN A 1 678 ? -24.266 32.031 34.438 1 95.19 678 GLN A N 1
ATOM 5363 C CA . GLN A 1 678 ? -25.609 31.578 34.781 1 95.19 678 GLN A CA 1
ATOM 5364 C C . GLN A 1 678 ? -26.531 31.578 33.594 1 95.19 678 GLN A C 1
ATOM 5366 O O . GLN A 1 678 ? -27.641 32.125 33.656 1 95.19 678 GLN A O 1
ATOM 5371 N N . LEU A 1 679 ? -26 31.078 32.531 1 96.81 679 LEU A N 1
ATOM 5372 C CA . LEU A 1 679 ? -26.766 30.938 31.297 1 96.81 679 LEU A CA 1
ATOM 5373 C C . LEU A 1 679 ? -27.375 29.531 31.188 1 96.81 679 LEU A C 1
ATOM 5375 O O . LEU A 1 679 ? -26.812 28.578 31.719 1 96.81 679 LEU A O 1
ATOM 5379 N N . ALA A 1 680 ? -28.531 29.438 30.531 1 97.12 680 ALA A N 1
ATOM 5380 C CA . ALA A 1 680 ? -29.047 28.141 30.125 1 97.12 680 ALA A CA 1
ATOM 5381 C C . ALA A 1 680 ? -28.312 27.625 28.891 1 97.12 680 ALA A C 1
ATOM 5383 O O . ALA A 1 680 ? -28.078 28.375 27.938 1 97.12 680 ALA A O 1
ATOM 5384 N N . ALA A 1 681 ? -27.859 26.438 29 1 97.75 681 ALA A N 1
ATOM 5385 C CA . ALA A 1 681 ? -27.094 25.891 27.875 1 97.75 681 ALA A CA 1
ATOM 5386 C C . ALA A 1 681 ? -27.438 24.422 27.625 1 97.75 681 ALA A C 1
ATOM 5388 O O . ALA A 1 681 ? -27.609 23.656 28.578 1 97.75 681 ALA A O 1
ATOM 5389 N N . LEU A 1 682 ? -27.625 24.047 26.375 1 97.62 682 LEU A N 1
ATOM 5390 C CA . LEU A 1 682 ? -27.844 22.672 25.922 1 97.62 682 LEU A CA 1
ATOM 5391 C C . LEU A 1 682 ? -26.797 22.25 24.906 1 97.62 682 LEU A C 1
ATOM 5393 O O . LEU A 1 682 ? -26.297 23.094 24.141 1 97.62 682 LEU A O 1
ATOM 5397 N N . ILE A 1 683 ? -26.406 21.047 24.922 1 97.56 683 ILE A N 1
ATOM 5398 C CA . ILE A 1 683 ? -25.453 20.516 23.953 1 97.56 683 ILE A CA 1
ATOM 5399 C C . ILE A 1 683 ? -26.062 19.297 23.266 1 97.56 683 ILE A C 1
ATOM 5401 O O . ILE A 1 683 ? -26.859 18.562 23.859 1 97.56 683 ILE A O 1
ATOM 5405 N N . GLN A 1 684 ? -25.781 19.141 22.016 1 96.44 684 GLN A N 1
ATOM 5406 C CA . GLN A 1 684 ? -26.078 17.906 21.266 1 96.44 684 GLN A CA 1
ATOM 5407 C C . GLN A 1 684 ? -24.875 17.438 20.484 1 96.44 684 GLN A C 1
ATOM 5409 O O . GLN A 1 684 ? -24.312 18.188 19.672 1 96.44 684 GLN A O 1
ATOM 5414 N N . GLU A 1 685 ? -24.484 16.266 20.734 1 95.38 685 GLU A N 1
ATOM 5415 C CA . GLU A 1 685 ? -23.5 15.555 19.938 1 95.38 685 GLU A CA 1
ATOM 5416 C C . GLU A 1 685 ? -24.172 14.594 18.953 1 95.38 685 GLU A C 1
ATOM 5418 O O . GLU A 1 685 ? -24.359 13.414 19.266 1 95.38 685 GLU A O 1
ATOM 5423 N N . PHE A 1 686 ? -24.406 15.156 17.812 1 94.38 686 PHE A N 1
ATOM 5424 C CA . PHE A 1 686 ? -25.172 14.461 16.797 1 94.38 686 PHE A CA 1
ATOM 5425 C C . PHE A 1 686 ? -24.312 13.453 16.047 1 94.38 686 PHE A C 1
ATOM 5427 O O . PHE A 1 686 ? -23.266 13.812 15.508 1 94.38 686 PHE A O 1
ATOM 5434 N N . LYS A 1 687 ? -24.703 12.172 16.047 1 91.69 687 LYS A N 1
ATOM 5435 C CA . LYS A 1 687 ? -24.031 11.109 15.297 1 91.69 687 LYS A CA 1
ATOM 5436 C C . LYS A 1 687 ? -24.906 10.625 14.141 1 91.69 687 LYS A C 1
ATOM 5438 O O . LYS A 1 687 ? -26.125 10.625 14.234 1 91.69 687 LYS A O 1
ATOM 5443 N N . THR A 1 688 ? -24.297 10.398 13.055 1 88.06 688 THR A N 1
ATOM 5444 C CA . THR A 1 688 ? -25.031 9.906 11.891 1 88.06 688 THR A CA 1
ATOM 5445 C C . THR A 1 688 ? -24.672 8.445 11.609 1 88.06 688 THR A C 1
ATOM 5447 O O . THR A 1 688 ? -23.562 8 11.914 1 88.06 688 THR A O 1
ATOM 5450 N N . ASP A 1 689 ? -25.609 7.645 11.172 1 77.12 689 ASP A N 1
ATOM 5451 C CA . ASP A 1 689 ? -25.375 6.254 10.797 1 77.12 689 ASP A CA 1
ATOM 5452 C C . ASP A 1 689 ? -24.969 6.141 9.328 1 77.12 689 ASP A C 1
ATOM 5454 O O . ASP A 1 689 ? -24.766 5.039 8.82 1 77.12 689 ASP A O 1
ATOM 5458 N N . GLY A 1 690 ? -24.828 7.27 8.68 1 76.62 690 GLY A N 1
ATOM 5459 C CA . GLY A 1 690 ? -24.391 7.266 7.293 1 76.62 690 GLY A CA 1
ATOM 5460 C C . GLY A 1 690 ? -25.531 7.016 6.312 1 76.62 690 GLY A C 1
ATOM 5461 O O . GLY A 1 690 ? -25.297 6.918 5.105 1 76.62 690 GLY A O 1
ATOM 5462 N N . SER A 1 691 ? -26.766 6.871 6.691 1 75.62 691 SER A N 1
ATOM 5463 C CA . SER A 1 691 ? -27.906 6.535 5.844 1 75.62 691 SER A CA 1
ATOM 5464 C C . SER A 1 691 ? -28.25 7.676 4.891 1 75.62 691 SER A C 1
ATOM 5466 O O . SER A 1 691 ? -28.672 7.438 3.76 1 75.62 691 SER A O 1
ATOM 5468 N N . ILE A 1 692 ? -28.125 8.922 5.34 1 82.69 692 ILE A N 1
ATOM 5469 C CA . ILE A 1 692 ? -28.359 10.086 4.496 1 82.69 692 ILE A CA 1
ATOM 5470 C C . ILE A 1 692 ? -27.031 10.617 3.957 1 82.69 692 ILE A C 1
ATOM 5472 O O . ILE A 1 692 ? -26.172 11.039 4.727 1 82.69 692 ILE A O 1
ATOM 5476 N N . PRO A 1 693 ? -26.969 10.633 2.66 1 88 693 PRO A N 1
ATOM 5477 C CA . PRO A 1 693 ? -25.688 11.07 2.072 1 88 693 PRO A CA 1
ATOM 5478 C C . PRO A 1 693 ? -25.328 12.5 2.457 1 88 693 PRO A C 1
ATOM 5480 O O . PRO A 1 693 ? -26.203 13.367 2.527 1 88 693 PRO A O 1
ATOM 5483 N N . LEU A 1 694 ? -24.062 12.828 2.832 1 91.81 694 LEU A N 1
ATOM 5484 C CA . LEU A 1 694 ? -23.438 14.133 3.029 1 91.81 694 LEU A CA 1
ATOM 5485 C C . LEU A 1 694 ? -23.891 14.758 4.348 1 91.81 694 LEU A C 1
ATOM 5487 O O . LEU A 1 694 ? -23.719 15.953 4.566 1 91.81 694 LEU A O 1
ATOM 5491 N N . VAL A 1 695 ? -24.609 13.977 5.207 1 92.38 695 VAL A N 1
ATOM 5492 C CA . VAL A 1 695 ? -24.875 14.391 6.578 1 92.38 695 VAL A CA 1
ATOM 5493 C C . VAL A 1 695 ? -23.766 13.906 7.496 1 92.38 695 VAL A C 1
ATOM 5495 O O . VAL A 1 695 ? -23.422 12.719 7.496 1 92.38 695 VAL A O 1
ATOM 5498 N N . THR A 1 696 ? -23.203 14.836 8.25 1 92.88 696 THR A N 1
ATOM 5499 C CA . THR A 1 696 ? -22.047 14.484 9.062 1 92.88 696 THR A CA 1
ATOM 5500 C C . THR A 1 696 ? -22.359 14.656 10.547 1 92.88 696 THR A C 1
ATOM 5502 O O . THR A 1 696 ? -23.281 15.383 10.914 1 92.88 696 THR A O 1
ATOM 5505 N N . ALA A 1 697 ? -21.609 13.938 11.359 1 93.5 697 ALA A N 1
ATOM 5506 C CA . ALA A 1 697 ? -21.672 14.133 12.805 1 93.5 697 ALA A CA 1
ATOM 5507 C C . ALA A 1 697 ? -21.234 15.539 13.195 1 93.5 697 ALA A C 1
ATOM 5509 O O . ALA A 1 697 ? -20.312 16.094 12.602 1 93.5 697 ALA A O 1
ATOM 5510 N N . THR A 1 698 ? -21.859 16.125 14.141 1 95.44 698 THR A N 1
ATOM 5511 C CA . THR A 1 698 ? -21.547 17.484 14.531 1 95.44 698 THR A CA 1
ATOM 5512 C C . THR A 1 698 ? -21.969 17.75 15.984 1 95.44 698 THR A C 1
ATOM 5514 O O . THR A 1 698 ? -22.891 17.109 16.484 1 95.44 698 THR A O 1
ATOM 5517 N N . ASP A 1 699 ? -21.234 18.609 16.656 1 96.19 699 ASP A N 1
ATOM 5518 C CA . ASP A 1 699 ? -21.516 19.047 18.016 1 96.19 699 ASP A CA 1
ATOM 5519 C C . ASP A 1 699 ? -21.922 20.516 18.062 1 96.19 699 ASP A C 1
ATOM 5521 O O . ASP A 1 699 ? -21.219 21.375 17.562 1 96.19 699 ASP A O 1
ATOM 5525 N N . TRP A 1 700 ? -23.094 20.766 18.672 1 97.62 700 TRP A N 1
ATOM 5526 C CA . TRP A 1 700 ? -23.578 22.125 18.812 1 97.62 700 TRP A CA 1
ATOM 5527 C C . TRP A 1 700 ? -23.969 22.438 20.25 1 97.62 700 TRP A C 1
ATOM 5529 O O . TRP A 1 700 ? -24.484 21.562 20.953 1 97.62 700 TRP A O 1
ATOM 5539 N N . VAL A 1 701 ? -23.75 23.625 20.672 1 97.88 701 VAL A N 1
ATOM 5540 C CA . VAL A 1 701 ? -24.203 24.156 21.953 1 97.88 701 VAL A CA 1
ATOM 5541 C C . VAL A 1 701 ? -25.141 25.328 21.734 1 97.88 701 VAL A C 1
ATOM 5543 O O . VAL A 1 701 ? -24.844 26.219 20.938 1 97.88 701 VAL A O 1
ATOM 5546 N N . VAL A 1 702 ? -26.234 25.328 22.391 1 98.19 702 VAL A N 1
ATOM 5547 C CA . VAL A 1 702 ? -27.188 26.438 22.359 1 98.19 702 VAL A CA 1
ATOM 5548 C C . VAL A 1 702 ? -27.312 27.047 23.75 1 98.19 702 VAL A C 1
ATOM 5550 O O . VAL A 1 702 ? -27.422 26.328 24.734 1 98.19 702 VAL A O 1
ATOM 5553 N N . MET A 1 703 ? -27.266 28.359 23.766 1 98.31 703 MET A N 1
ATOM 5554 C CA . MET A 1 703 ? -27.312 29.078 25.047 1 98.31 703 MET A CA 1
ATOM 5555 C C . MET A 1 703 ? -28.359 30.188 25.016 1 98.31 703 MET A C 1
ATOM 5557 O O . MET A 1 703 ? -28.672 30.719 23.953 1 98.31 703 MET A O 1
ATOM 5561 N N . ALA A 1 704 ? -28.906 30.5 26.172 1 98.06 704 ALA A N 1
ATOM 5562 C CA . ALA A 1 704 ? -29.844 31.594 26.375 1 98.06 704 ALA A CA 1
ATOM 5563 C C . ALA A 1 704 ? -29.781 32.125 27.812 1 98.06 704 ALA A C 1
ATOM 5565 O O . ALA A 1 704 ? -29.203 31.469 28.688 1 98.06 704 ALA A O 1
ATOM 5566 N N . LYS A 1 705 ? -30.359 33.281 28.016 1 96.62 705 LYS A N 1
ATOM 5567 C CA . LYS A 1 705 ? -30.344 33.875 29.344 1 96.62 705 LYS A CA 1
ATOM 5568 C C . LYS A 1 705 ? -31.234 33.094 30.312 1 96.62 705 LYS A C 1
ATOM 5570 O O . LYS A 1 705 ? -30.906 32.969 31.484 1 96.62 705 LYS A O 1
ATOM 5575 N N . ASP A 1 706 ? -32.344 32.531 29.703 1 95.31 706 ASP A N 1
ATOM 5576 C CA . ASP A 1 706 ? -33.312 31.812 30.531 1 95.31 706 ASP A CA 1
ATOM 5577 C C . ASP A 1 706 ? -33.594 30.422 29.953 1 95.31 706 ASP A C 1
ATOM 5579 O O . ASP A 1 706 ? -33.688 30.266 28.734 1 95.31 706 ASP A O 1
ATOM 5583 N N . GLU A 1 707 ? -33.781 29.516 30.828 1 94.69 707 GLU A N 1
ATOM 5584 C CA . GLU A 1 707 ? -34.031 28.125 30.422 1 94.69 707 GLU A CA 1
ATOM 5585 C C . GLU A 1 707 ? -35.344 28 29.656 1 94.69 707 GLU A C 1
ATOM 5587 O O . GLU A 1 707 ? -35.5 27.141 28.781 1 94.69 707 GLU A O 1
ATOM 5592 N N . LYS A 1 708 ? -36.281 28.859 29.938 1 94.75 708 LYS A N 1
ATOM 5593 C CA . LYS A 1 708 ? -37.594 28.797 29.297 1 94.75 708 LYS A CA 1
ATOM 5594 C C . LYS A 1 708 ? -37.469 29.031 27.797 1 94.75 708 LYS A C 1
ATOM 5596 O O . LYS A 1 708 ? -38.281 28.5 27.016 1 94.75 708 LYS A O 1
ATOM 5601 N N . ILE A 1 709 ? -36.5 29.75 27.469 1 94.5 709 ILE A N 1
ATOM 5602 C CA . ILE A 1 709 ? -36.281 30.094 26.062 1 94.5 709 ILE A CA 1
ATOM 5603 C C . ILE A 1 709 ? -35.875 28.859 25.297 1 94.5 709 ILE A C 1
ATOM 5605 O O . ILE A 1 709 ? -36.156 28.719 24.109 1 94.5 709 ILE A O 1
ATOM 5609 N N . LEU A 1 710 ? -35.219 27.844 25.953 1 96.06 710 LEU A N 1
ATOM 5610 C CA . LEU A 1 710 ? -34.688 26.672 25.281 1 96.06 710 LEU A CA 1
ATOM 5611 C C . LEU A 1 710 ? -35.656 25.484 25.422 1 96.06 710 LEU A C 1
ATOM 5613 O O . LEU A 1 710 ? -35.406 24.422 24.828 1 96.06 710 LEU A O 1
ATOM 5617 N N . ASN A 1 711 ? -36.75 25.641 26.078 1 93.12 711 ASN A N 1
ATOM 5618 C CA . ASN A 1 711 ? -37.719 24.578 26.344 1 93.12 711 ASN A CA 1
ATOM 5619 C C . ASN A 1 711 ? -38.281 24 25.047 1 93.12 711 ASN A C 1
ATOM 5621 O O . ASN A 1 711 ? -38.531 22.797 24.953 1 93.12 711 ASN A O 1
ATOM 5625 N N . PRO A 1 712 ? -38.5 24.844 24.109 1 91.56 712 PRO A N 1
ATOM 5626 C CA . PRO A 1 712 ? -39.031 24.297 22.859 1 91.56 712 PRO A CA 1
ATOM 5627 C C . PRO A 1 712 ? -38.125 23.25 22.234 1 91.56 712 PRO A C 1
ATOM 5629 O O . PRO A 1 712 ? -38.594 22.328 21.578 1 91.56 712 PRO A O 1
ATOM 5632 N N . LEU A 1 713 ? -36.875 23.406 22.406 1 93.06 713 LEU A N 1
ATOM 5633 C CA . LEU A 1 713 ? -35.906 22.453 21.844 1 93.06 713 LEU A CA 1
ATOM 5634 C C . LEU A 1 713 ? -36.031 21.109 22.562 1 93.06 713 LEU A C 1
ATOM 5636 O O . LEU A 1 713 ? -35.969 20.062 21.922 1 93.06 713 LEU A O 1
ATOM 5640 N N . ILE A 1 714 ? -36.156 21.141 23.812 1 92.19 714 ILE A N 1
ATOM 5641 C CA . ILE A 1 714 ? -36.281 19.938 24.609 1 92.19 714 ILE A CA 1
ATOM 5642 C C . ILE A 1 714 ? -37.625 19.281 24.359 1 92.19 714 ILE A C 1
ATOM 5644 O O . ILE A 1 714 ? -37.719 18.062 24.203 1 92.19 714 ILE A O 1
ATOM 5648 N N . ALA A 1 715 ? -38.594 20.062 24.266 1 89.56 715 ALA A N 1
ATOM 5649 C CA . ALA A 1 715 ? -39.969 19.578 24.125 1 89.56 715 ALA A CA 1
ATOM 5650 C C . ALA A 1 715 ? -40.219 18.969 22.75 1 89.56 715 ALA A C 1
ATOM 5652 O O . ALA A 1 715 ? -41.031 18.062 22.594 1 89.56 715 ALA A O 1
ATOM 5653 N N . SER A 1 716 ? -39.531 19.516 21.75 1 87.62 716 SER A N 1
ATOM 5654 C CA . SER A 1 716 ? -39.75 19.047 20.391 1 87.62 716 SER A CA 1
ATOM 5655 C C . SER A 1 716 ? -39.344 17.594 20.234 1 87.62 716 SER A C 1
ATOM 5657 O O . SER A 1 716 ? -39.844 16.891 19.344 1 87.62 716 SER A O 1
ATOM 5659 N N . ARG A 1 717 ? -38.406 16.906 20.969 1 81.69 717 ARG A N 1
ATOM 5660 C CA . ARG A 1 717 ? -37.906 15.531 20.953 1 81.69 717 ARG A CA 1
ATOM 5661 C C . ARG A 1 717 ? -37.344 15.172 19.594 1 81.69 717 ARG A C 1
ATOM 5663 O O . ARG A 1 717 ? -37.344 14.008 19.188 1 81.69 717 ARG A O 1
ATOM 5670 N N . LEU A 1 718 ? -37.031 16.25 18.922 1 86.44 718 LEU A N 1
ATOM 5671 C CA . LEU A 1 718 ? -36.438 16.031 17.609 1 86.44 718 LEU A CA 1
ATOM 5672 C C . LEU A 1 718 ? -35 15.5 17.734 1 86.44 718 LEU A C 1
ATOM 5674 O O . LEU A 1 718 ? -34.531 14.805 16.828 1 86.44 718 LEU A O 1
ATOM 5678 N N . GLY A 1 719 ? -34.312 15.898 18.734 1 89 719 GLY A N 1
ATOM 5679 C CA . GLY A 1 719 ? -32.938 15.469 18.984 1 89 719 GLY A CA 1
ATOM 5680 C C . GLY A 1 719 ? -32.625 15.258 20.453 1 89 719 GLY A C 1
ATOM 5681 O O . GLY A 1 719 ? -33.469 15.516 21.312 1 89 719 GLY A O 1
ATOM 5682 N N . ASN A 1 720 ? -31.438 14.758 20.641 1 91.31 720 ASN A N 1
ATOM 5683 C CA . ASN A 1 720 ? -31.016 14.484 22.016 1 91.31 720 ASN A CA 1
ATOM 5684 C C . ASN A 1 720 ? -30.297 15.672 22.625 1 91.31 720 ASN A C 1
ATOM 5686 O O . ASN A 1 720 ? -29.078 15.617 22.859 1 91.31 720 ASN A O 1
ATOM 5690 N N . TRP A 1 721 ? -31.031 16.703 22.953 1 95.06 721 TRP A N 1
ATOM 5691 C CA . TRP A 1 721 ? -30.469 17.875 23.609 1 95.06 721 TRP A CA 1
ATOM 5692 C C . TRP A 1 721 ? -30.312 17.641 25.109 1 95.06 721 TRP A C 1
ATOM 5694 O O . TRP A 1 721 ? -31.281 17.297 25.797 1 95.06 721 TRP A O 1
ATOM 5704 N N . GLU A 1 722 ? -29.109 17.766 25.578 1 95 722 GLU A N 1
ATOM 5705 C CA . GLU A 1 722 ? -28.781 17.531 26.984 1 95 722 GLU A CA 1
ATOM 5706 C C . GLU A 1 722 ? -28.172 18.766 27.625 1 95 722 GLU A C 1
ATOM 5708 O O . GLU A 1 722 ? -27.641 19.641 26.938 1 95 722 GLU A O 1
ATOM 5713 N N . LYS A 1 723 ? -28.328 18.75 28.906 1 93.88 723 LYS A N 1
ATOM 5714 C CA . LYS A 1 723 ? -27.656 19.812 29.641 1 93.88 723 LYS A CA 1
ATOM 5715 C C . LYS A 1 723 ? -26.141 19.672 29.531 1 93.88 723 LYS A C 1
ATOM 5717 O O . LYS A 1 723 ? -25.625 18.547 29.406 1 93.88 723 LYS A O 1
ATOM 5722 N N . MET A 1 724 ? -25.484 20.812 29.547 1 94.44 724 MET A N 1
ATOM 5723 C CA . MET A 1 724 ? -24.016 20.797 29.453 1 94.44 724 MET A CA 1
ATOM 5724 C C . MET A 1 724 ? -23.406 20.094 30.641 1 94.44 724 MET A C 1
ATOM 5726 O O . MET A 1 724 ? -23.859 20.25 31.781 1 94.44 724 MET A O 1
ATOM 5730 N N . PRO A 1 725 ? -22.438 19.266 30.406 1 91.62 725 PRO A N 1
ATOM 5731 C CA . PRO A 1 725 ? -21.734 18.672 31.547 1 91.62 725 PRO A CA 1
ATOM 5732 C C . PRO A 1 725 ? -21 19.719 32.406 1 91.62 725 PRO A C 1
ATOM 5734 O O . PRO A 1 725 ? -20.641 20.781 31.891 1 91.62 725 PRO A O 1
ATOM 5737 N N . LEU A 1 726 ? -20.828 19.344 33.625 1 89.75 726 LEU A N 1
ATOM 5738 C CA . LEU A 1 726 ? -20.094 20.234 34.531 1 89.75 726 LEU A CA 1
ATOM 5739 C C . LEU A 1 726 ? -18.625 19.828 34.625 1 89.75 726 LEU A C 1
ATOM 5741 O O . LEU A 1 726 ? -18.328 18.641 34.75 1 89.75 726 LEU A O 1
ATOM 5745 N N . TYR A 1 727 ? -17.828 20.844 34.438 1 89.06 727 TYR A N 1
ATOM 5746 C CA . TYR A 1 727 ? -16.391 20.609 34.594 1 89.06 727 TYR A CA 1
ATOM 5747 C C . TYR A 1 727 ? -15.828 21.453 35.719 1 89.06 727 TYR A C 1
ATOM 5749 O O . TYR A 1 727 ? -16.266 22.578 35.969 1 89.06 727 TYR A O 1
ATOM 5757 N N . PHE A 1 728 ? -14.812 20.812 36.438 1 85 728 PHE A N 1
ATOM 5758 C CA . PHE A 1 728 ? -14.219 21.5 37.594 1 85 728 PHE A CA 1
ATOM 5759 C C . PHE A 1 728 ? -12.727 21.719 37.375 1 85 728 PHE A C 1
ATOM 5761 O O . PHE A 1 728 ? -12.094 20.984 36.594 1 85 728 PHE A O 1
ATOM 5768 N N . GLY A 1 729 ? -12.18 22.812 38 1 82.81 729 GLY A N 1
ATOM 5769 C CA . GLY A 1 729 ? -10.742 23.016 38 1 82.81 729 GLY A CA 1
ATOM 5770 C C . GLY A 1 729 ? -10.227 23.75 36.781 1 82.81 729 GLY A C 1
ATOM 5771 O O . GLY A 1 729 ? -9.016 23.766 36.531 1 82.81 729 GLY A O 1
ATOM 5772 N N . MET A 1 730 ? -11.047 24.344 36 1 85.69 730 MET A N 1
ATOM 5773 C CA . MET A 1 730 ? -10.602 25.078 34.812 1 85.69 730 MET A CA 1
ATOM 5774 C C . MET A 1 730 ? -10.711 26.578 35.031 1 85.69 730 MET A C 1
ATOM 5776 O O . MET A 1 730 ? -11.688 27.062 35.625 1 85.69 730 MET A O 1
ATOM 5780 N N . ARG A 1 731 ? -9.672 27.203 34.656 1 89.19 731 ARG A N 1
ATOM 5781 C CA . ARG A 1 731 ? -9.727 28.656 34.625 1 89.19 731 ARG A CA 1
ATOM 5782 C C . ARG A 1 731 ? -10.461 29.156 33.375 1 89.19 731 ARG A C 1
ATOM 5784 O O . ARG A 1 731 ? -10.18 28.719 32.25 1 89.19 731 ARG A O 1
ATOM 5791 N N . PRO A 1 732 ? -11.352 30.062 33.594 1 91.69 732 PRO A N 1
ATOM 5792 C CA . PRO A 1 732 ? -12.133 30.547 32.438 1 91.69 732 PRO A CA 1
ATOM 5793 C C . PRO A 1 732 ? -11.266 31.234 31.391 1 91.69 732 PRO A C 1
ATOM 5795 O O . PRO A 1 732 ? -10.336 31.969 31.734 1 91.69 732 PRO A O 1
ATOM 5798 N N . TRP A 1 733 ? -11.578 31 30.172 1 94.06 733 TRP A N 1
ATOM 5799 C CA . TRP A 1 733 ? -10.898 31.703 29.078 1 94.06 733 TRP A CA 1
ATOM 5800 C C . TRP A 1 733 ? -11.344 33.156 29 1 94.06 733 TRP A C 1
ATOM 5802 O O . TRP A 1 733 ? -12.539 33.469 29.031 1 94.06 733 TRP A O 1
ATOM 5812 N N . THR A 1 734 ? -10.398 33.969 28.984 1 94.88 734 THR A N 1
ATOM 5813 C CA . THR A 1 734 ? -10.594 35.406 28.828 1 94.88 734 THR A CA 1
ATOM 5814 C C . THR A 1 734 ? -9.695 35.938 27.719 1 94.88 734 THR A C 1
ATOM 5816 O O . THR A 1 734 ? -8.891 35.219 27.156 1 94.88 734 THR A O 1
ATOM 5819 N N . ASP A 1 735 ? -9.961 37.188 27.375 1 91.56 735 ASP A N 1
ATOM 5820 C CA . ASP A 1 735 ? -9.086 37.812 26.391 1 91.56 735 ASP A CA 1
ATOM 5821 C C . ASP A 1 735 ? -7.641 37.844 26.875 1 91.56 735 ASP A C 1
ATOM 5823 O O . ASP A 1 735 ? -6.707 37.875 26.078 1 91.56 735 ASP A O 1
ATOM 5827 N N . ASP A 1 736 ? -7.516 37.75 28.109 1 92.44 736 ASP A N 1
ATOM 5828 C CA . ASP A 1 736 ? -6.195 37.812 28.734 1 92.44 736 ASP A CA 1
ATOM 5829 C C . ASP A 1 736 ? -5.582 36.438 28.906 1 92.44 736 ASP A C 1
ATOM 5831 O O . ASP A 1 736 ? -4.375 36.312 29.109 1 92.44 736 ASP A O 1
ATOM 5835 N N . PHE A 1 737 ? -6.453 35.469 28.875 1 92.81 737 PHE A N 1
ATOM 5836 C CA . PHE A 1 737 ? -5.941 34.156 29.219 1 92.81 737 PHE A CA 1
ATOM 5837 C C . PHE A 1 737 ? -6.676 33.062 28.453 1 92.81 737 PHE A C 1
ATOM 5839 O O . PHE A 1 737 ? -7.902 32.969 28.5 1 92.81 737 PHE A O 1
ATOM 5846 N N . THR A 1 738 ? -5.953 32.281 27.812 1 89.62 738 THR A N 1
ATOM 5847 C CA . THR A 1 738 ? -6.434 31.047 27.203 1 89.62 738 THR A CA 1
ATOM 5848 C C . THR A 1 738 ? -5.414 29.922 27.375 1 89.62 738 THR A C 1
ATOM 5850 O O . THR A 1 738 ? -4.207 30.172 27.391 1 89.62 738 THR A O 1
ATOM 5853 N N . ASN A 1 739 ? -5.906 28.688 27.578 1 87.5 739 ASN A N 1
ATOM 5854 C CA . ASN A 1 739 ? -5.043 27.516 27.719 1 87.5 739 ASN A CA 1
ATOM 5855 C C . ASN A 1 739 ? -5.57 26.328 26.938 1 87.5 739 ASN A C 1
ATOM 5857 O O . ASN A 1 739 ? -6.434 25.578 27.422 1 87.5 739 ASN A O 1
ATOM 5861 N N . ILE A 1 740 ? -4.945 26.016 25.922 1 84.12 740 ILE A N 1
ATOM 5862 C CA . ILE A 1 740 ? -5.43 24.984 25.016 1 84.12 740 ILE A CA 1
ATOM 5863 C C . ILE A 1 740 ? -5.066 23.609 25.562 1 84.12 740 ILE A C 1
ATOM 5865 O O . ILE A 1 740 ? -5.773 22.625 25.312 1 84.12 740 ILE A O 1
ATOM 5869 N N . ILE A 1 741 ? -4.02 23.406 26.266 1 85 741 ILE A N 1
ATOM 5870 C CA . ILE A 1 741 ? -3.533 22.125 26.766 1 85 741 ILE A CA 1
ATOM 5871 C C . ILE A 1 741 ? -4.582 21.484 27.672 1 85 741 ILE A C 1
ATOM 5873 O O . ILE A 1 741 ? -4.75 20.266 27.672 1 85 741 ILE A O 1
ATOM 5877 N N . SER A 1 742 ? -5.312 22.297 28.312 1 86.5 742 SER A N 1
ATOM 5878 C CA . SER A 1 742 ? -6.297 21.797 29.281 1 86.5 742 SER A CA 1
ATOM 5879 C C . SER A 1 742 ? -7.492 21.172 28.578 1 86.5 742 SER A C 1
ATOM 5881 O O . SER A 1 742 ? -8.273 20.438 29.188 1 86.5 742 SER A O 1
ATOM 5883 N N . ILE A 1 743 ? -7.633 21.422 27.312 1 88.88 743 ILE A N 1
ATOM 5884 C CA . ILE A 1 743 ? -8.82 20.922 26.641 1 88.88 743 ILE A CA 1
ATOM 5885 C C . ILE A 1 743 ? -8.414 19.969 25.516 1 88.88 743 ILE A C 1
ATOM 5887 O O . ILE A 1 743 ? -9.211 19.656 24.625 1 88.88 743 ILE A O 1
ATOM 5891 N N . TRP A 1 744 ? -7.215 19.594 25.516 1 86.5 744 TRP A N 1
ATOM 5892 C CA . TRP A 1 744 ? -6.738 18.641 24.516 1 86.5 744 TRP A CA 1
ATOM 5893 C C . TRP A 1 744 ? -7.379 17.266 24.734 1 86.5 744 TRP A C 1
ATOM 5895 O O . TRP A 1 744 ? -7.492 16.797 25.875 1 86.5 744 TRP A O 1
ATOM 5905 N N . LYS A 1 745 ? -7.941 16.656 23.625 1 83.88 745 LYS A N 1
ATOM 5906 C CA . LYS A 1 745 ? -8.555 15.344 23.703 1 83.88 745 LYS A CA 1
ATOM 5907 C C . LYS A 1 745 ? -7.5 14.25 23.844 1 83.88 745 LYS A C 1
ATOM 5909 O O . LYS A 1 745 ? -6.434 14.328 23.234 1 83.88 745 LYS A O 1
ATOM 5914 N N . MET B 1 1 ? 46.938 -37.625 -60.406 1 25.62 1 MET B N 1
ATOM 5915 C CA . MET B 1 1 ? 47.031 -37.219 -59 1 25.62 1 MET B CA 1
ATOM 5916 C C . MET B 1 1 ? 45.688 -36.688 -58.5 1 25.62 1 MET B C 1
ATOM 5918 O O . MET B 1 1 ? 45.344 -35.562 -58.781 1 25.62 1 MET B O 1
ATOM 5922 N N . ASN B 1 2 ? 44.625 -37.531 -58.531 1 33.94 2 ASN B N 1
ATOM 5923 C CA . ASN B 1 2 ? 43.281 -37.344 -58 1 33.94 2 ASN B CA 1
ATOM 5924 C C . ASN B 1 2 ? 43.312 -36.812 -56.562 1 33.94 2 ASN B C 1
ATOM 5926 O O . ASN B 1 2 ? 44.062 -37.281 -55.719 1 33.94 2 ASN B O 1
ATOM 5930 N N . THR B 1 3 ? 43.031 -35.531 -56.406 1 38.66 3 THR B N 1
ATOM 5931 C CA . THR B 1 3 ? 43.156 -34.656 -55.25 1 38.66 3 THR B CA 1
ATOM 5932 C C . THR B 1 3 ? 42.438 -35.25 -54.031 1 38.66 3 THR B C 1
ATOM 5934 O O . THR B 1 3 ? 41.219 -35.375 -54.031 1 38.66 3 THR B O 1
ATOM 5937 N N . PRO B 1 4 ? 43 -36.125 -53.156 1 46.62 4 PRO B N 1
ATOM 5938 C CA . PRO B 1 4 ? 42.562 -36.688 -51.875 1 46.62 4 PRO B CA 1
ATOM 5939 C C . PRO B 1 4 ? 41.969 -35.625 -50.938 1 46.62 4 PRO B C 1
ATOM 5941 O O . PRO B 1 4 ? 41.375 -35.969 -49.938 1 46.62 4 PRO B O 1
ATOM 5944 N N . SER B 1 5 ? 42.25 -34.438 -51.188 1 46.31 5 SER B N 1
ATOM 5945 C CA . SER B 1 5 ? 41.875 -33.438 -50.219 1 46.31 5 SER B CA 1
ATOM 5946 C C . SER B 1 5 ? 40.344 -33.219 -50.188 1 46.31 5 SER B C 1
ATOM 5948 O O . SER B 1 5 ? 39.781 -33 -49.125 1 46.31 5 SER B O 1
ATOM 5950 N N . LEU B 1 6 ? 39.719 -33.25 -51.312 1 46.69 6 LEU B N 1
ATOM 5951 C CA . LEU B 1 6 ? 38.281 -33 -51.344 1 46.69 6 LEU B CA 1
ATOM 5952 C C . LEU B 1 6 ? 37.5 -34.156 -50.719 1 46.69 6 LEU B C 1
ATOM 5954 O O . LEU B 1 6 ? 36.469 -33.938 -50.094 1 46.69 6 LEU B O 1
ATOM 5958 N N . SER B 1 7 ? 37.969 -35.344 -50.875 1 48.66 7 SER B N 1
ATOM 5959 C CA . SER B 1 7 ? 37.312 -36.531 -50.312 1 48.66 7 SER B CA 1
ATOM 5960 C C . SER B 1 7 ? 37.406 -36.531 -48.812 1 48.66 7 SER B C 1
ATOM 5962 O O . SER B 1 7 ? 36.469 -36.938 -48.125 1 48.66 7 SER B O 1
ATOM 5964 N N . LEU B 1 8 ? 38.469 -36.031 -48.312 1 51.47 8 LEU B N 1
ATOM 5965 C CA . LEU B 1 8 ? 38.656 -35.938 -46.844 1 51.47 8 LEU B CA 1
ATOM 5966 C C . LEU B 1 8 ? 37.75 -34.875 -46.25 1 51.47 8 LEU B C 1
ATOM 5968 O O . LEU B 1 8 ? 37.219 -35.094 -45.156 1 51.47 8 LEU B O 1
ATOM 5972 N N . GLN B 1 9 ? 37.625 -33.719 -46.969 1 51.44 9 GLN B N 1
ATOM 5973 C CA . GLN B 1 9 ? 36.781 -32.656 -46.469 1 51.44 9 GLN B CA 1
ATOM 5974 C C . GLN B 1 9 ? 35.312 -33.094 -46.469 1 51.44 9 GLN B C 1
ATOM 5976 O O . GLN B 1 9 ? 34.562 -32.781 -45.531 1 51.44 9 GLN B O 1
ATOM 5981 N N . ASP B 1 10 ? 34.875 -33.781 -47.531 1 50.28 10 ASP B N 1
ATOM 5982 C CA . ASP B 1 10 ? 33.5 -34.25 -47.656 1 50.28 10 ASP B CA 1
ATOM 5983 C C . ASP B 1 10 ? 33.188 -35.281 -46.594 1 50.28 10 ASP B C 1
ATOM 5985 O O . ASP B 1 10 ? 32.094 -35.281 -46.031 1 50.28 10 ASP B O 1
ATOM 5989 N N . ARG B 1 11 ? 34.094 -36.188 -46.344 1 59.94 11 ARG B N 1
ATOM 5990 C CA . ARG B 1 11 ? 33.906 -37.188 -45.312 1 59.94 11 ARG B CA 1
ATOM 5991 C C . ARG B 1 11 ? 33.781 -36.562 -43.938 1 59.94 11 ARG B C 1
ATOM 5993 O O . ARG B 1 11 ? 33.031 -37.031 -43.094 1 59.94 11 ARG B O 1
ATOM 6000 N N . ARG B 1 12 ? 34.312 -35.344 -43.906 1 68.44 12 ARG B N 1
ATOM 6001 C CA . ARG B 1 12 ? 34.281 -34.625 -42.656 1 68.44 12 ARG B CA 1
ATOM 6002 C C . ARG B 1 12 ? 32.906 -33.969 -42.438 1 68.44 12 ARG B C 1
ATOM 6004 O O . ARG B 1 12 ? 32.375 -34 -41.312 1 68.44 12 ARG B O 1
ATOM 6011 N N . LEU B 1 13 ? 32.344 -33.5 -43.594 1 77.44 13 LEU B N 1
ATOM 6012 C CA . LEU B 1 13 ? 31.031 -32.875 -43.469 1 77.44 13 LEU B CA 1
ATOM 6013 C C . LEU B 1 13 ? 29.938 -33.906 -43.25 1 77.44 13 LEU B C 1
ATOM 6015 O O . LEU B 1 13 ? 28.984 -33.656 -42.5 1 77.44 13 LEU B O 1
ATOM 6019 N N . SER B 1 14 ? 30.109 -35.094 -43.906 1 82.12 14 SER B N 1
ATOM 6020 C CA . SER B 1 14 ? 29.125 -36.156 -43.75 1 82.12 14 SER B CA 1
ATOM 6021 C C . SER B 1 14 ? 29.125 -36.688 -42.312 1 82.12 14 SER B C 1
ATOM 6023 O O . SER B 1 14 ? 28.062 -37.062 -41.781 1 82.12 14 SER B O 1
ATOM 6025 N N . LEU B 1 15 ? 30.25 -36.688 -41.75 1 84.31 15 LEU B N 1
ATOM 6026 C CA . LEU B 1 15 ? 30.359 -37.125 -40.375 1 84.31 15 LEU B CA 1
ATOM 6027 C C . LEU B 1 15 ? 29.703 -36.125 -39.406 1 84.31 15 LEU B C 1
ATOM 6029 O O . LEU B 1 15 ? 28.953 -36.531 -38.5 1 84.31 15 LEU B O 1
ATOM 6033 N N . ILE B 1 16 ? 29.859 -34.875 -39.656 1 85.94 16 ILE B N 1
ATOM 6034 C CA . ILE B 1 16 ? 29.266 -33.844 -38.844 1 85.94 16 ILE B CA 1
ATOM 6035 C C . ILE B 1 16 ? 27.75 -33.875 -38.969 1 85.94 16 ILE B C 1
ATOM 6037 O O . ILE B 1 16 ? 27.031 -33.75 -37.969 1 85.94 16 ILE B O 1
ATOM 6041 N N . LEU B 1 17 ? 27.312 -34.031 -40.156 1 89.38 17 LEU B N 1
ATOM 6042 C CA . LEU B 1 17 ? 25.875 -34.031 -40.406 1 89.38 17 LEU B CA 1
ATOM 6043 C C . LEU B 1 17 ? 25.219 -35.25 -39.75 1 89.38 17 LEU B C 1
ATOM 6045 O O . LEU B 1 17 ? 24.109 -35.125 -39.219 1 89.38 17 LEU B O 1
ATOM 6049 N N . LEU B 1 18 ? 25.875 -36.375 -39.781 1 91.81 18 LEU B N 1
ATOM 6050 C CA . LEU B 1 18 ? 25.312 -37.594 -39.156 1 91.81 18 LEU B CA 1
ATOM 6051 C C . LEU B 1 18 ? 25.219 -37.406 -37.656 1 91.81 18 LEU B C 1
ATOM 6053 O O . LEU B 1 18 ? 24.172 -37.688 -37.062 1 91.81 18 LEU B O 1
ATOM 6057 N N . PHE B 1 19 ? 26.234 -36.969 -37.031 1 92.75 19 PHE B N 1
ATOM 6058 C CA . PHE B 1 19 ? 26.25 -36.781 -35.594 1 92.75 19 PHE B CA 1
ATOM 6059 C C . PHE B 1 19 ? 25.297 -35.688 -35.156 1 92.75 19 PHE B C 1
ATOM 6061 O O . PHE B 1 19 ? 24.562 -35.812 -34.188 1 92.75 19 PHE B O 1
ATOM 6068 N N . ALA B 1 20 ? 25.297 -34.594 -35.938 1 92.31 20 ALA B N 1
ATOM 6069 C CA . ALA B 1 20 ? 24.438 -33.469 -35.625 1 92.31 20 ALA B CA 1
ATOM 6070 C C . ALA B 1 20 ? 22.969 -33.844 -35.781 1 92.31 20 ALA B C 1
ATOM 6072 O O . ALA B 1 20 ? 22.125 -33.5 -34.969 1 92.31 20 ALA B O 1
ATOM 6073 N N . ALA B 1 21 ? 22.719 -34.5 -36.812 1 94.88 21 ALA B N 1
ATOM 6074 C CA . ALA B 1 21 ? 21.344 -34.938 -37.062 1 94.88 21 ALA B CA 1
ATOM 6075 C C . ALA B 1 21 ? 20.859 -35.906 -36 1 94.88 21 ALA B C 1
ATOM 6077 O O . ALA B 1 21 ? 19.688 -35.906 -35.625 1 94.88 21 ALA B O 1
ATOM 6078 N N . THR B 1 22 ? 21.766 -36.812 -35.562 1 95.88 22 THR B N 1
ATOM 6079 C CA . THR B 1 22 ? 21.422 -37.75 -34.531 1 95.88 22 THR B CA 1
ATOM 6080 C C . THR B 1 22 ? 21.109 -37.062 -33.219 1 95.88 22 THR B C 1
ATOM 6082 O O . THR B 1 22 ? 20.125 -37.375 -32.562 1 95.88 22 THR B O 1
ATOM 6085 N N . LEU B 1 23 ? 21.906 -36.062 -32.938 1 95.19 23 LEU B N 1
ATOM 6086 C CA . LEU B 1 23 ? 21.703 -35.312 -31.719 1 95.19 23 LEU B CA 1
ATOM 6087 C C . LEU B 1 23 ? 20.438 -34.5 -31.797 1 95.19 23 LEU B C 1
ATOM 6089 O O . LEU B 1 23 ? 19.703 -34.344 -30.812 1 95.19 23 LEU B O 1
ATOM 6093 N N . PHE B 1 24 ? 20.172 -33.906 -32.938 1 95.88 24 PHE B N 1
ATOM 6094 C CA . PHE B 1 24 ? 18.953 -33.156 -33.156 1 95.88 24 PHE B CA 1
ATOM 6095 C C . PHE B 1 24 ? 17.719 -34.031 -32.969 1 95.88 24 PHE B C 1
ATOM 6097 O O . PHE B 1 24 ? 16.781 -33.656 -32.25 1 95.88 24 PHE B O 1
ATOM 6104 N N . THR B 1 25 ? 17.812 -35.188 -33.562 1 96.56 25 THR B N 1
ATOM 6105 C CA . THR B 1 25 ? 16.688 -36.125 -33.469 1 96.56 25 THR B CA 1
ATOM 6106 C C . THR B 1 25 ? 16.5 -36.625 -32.031 1 96.56 25 THR B C 1
ATOM 6108 O O . THR B 1 25 ? 15.375 -36.719 -31.547 1 96.56 25 THR B O 1
ATOM 6111 N N . SER B 1 26 ? 17.562 -36.938 -31.406 1 96.75 26 SER B N 1
ATOM 6112 C CA . SER B 1 26 ? 17.5 -37.406 -30.031 1 96.75 26 SER B CA 1
ATOM 6113 C C . SER B 1 26 ? 16.875 -36.344 -29.125 1 96.75 26 SER B C 1
ATOM 6115 O O . SER B 1 26 ? 15.992 -36.656 -28.328 1 96.75 26 SER B O 1
ATOM 6117 N N . ALA B 1 27 ? 17.297 -35.125 -29.281 1 96.25 27 ALA B N 1
ATOM 6118 C CA . ALA B 1 27 ? 16.781 -34.031 -28.469 1 96.25 27 ALA B CA 1
ATOM 6119 C C . ALA B 1 27 ? 15.305 -33.781 -28.75 1 96.25 27 ALA B C 1
ATOM 6121 O O . ALA B 1 27 ? 14.523 -33.531 -27.828 1 96.25 27 ALA B O 1
ATOM 6122 N N . THR B 1 28 ? 14.953 -33.781 -29.969 1 96.81 28 THR B N 1
ATOM 6123 C CA . THR B 1 28 ? 13.562 -33.594 -30.375 1 96.81 28 THR B CA 1
ATOM 6124 C C . THR B 1 28 ? 12.664 -34.656 -29.75 1 96.81 28 THR B C 1
ATOM 6126 O O . THR B 1 28 ? 11.594 -34.375 -29.219 1 96.81 28 THR B O 1
ATOM 6129 N N . LEU B 1 29 ? 13.125 -35.875 -29.797 1 96.88 29 LEU B N 1
ATOM 6130 C CA . LEU B 1 29 ? 12.352 -36.969 -29.25 1 96.88 29 LEU B CA 1
ATOM 6131 C C . LEU B 1 29 ? 12.289 -36.875 -27.719 1 96.88 29 LEU B C 1
ATOM 6133 O O . LEU B 1 29 ? 11.25 -37.156 -27.125 1 96.88 29 LEU B O 1
ATOM 6137 N N . MET B 1 30 ? 13.336 -36.5 -27.156 1 96.12 30 MET B N 1
ATOM 6138 C CA . MET B 1 30 ? 13.391 -36.406 -25.703 1 96.12 30 MET B CA 1
ATOM 6139 C C . MET B 1 30 ? 12.352 -35.406 -25.203 1 96.12 30 MET B C 1
ATOM 6141 O O . MET B 1 30 ? 11.594 -35.719 -24.281 1 96.12 30 MET B O 1
ATOM 6145 N N . PHE B 1 31 ? 12.25 -34.281 -25.812 1 96 31 PHE B N 1
ATOM 6146 C CA . PHE B 1 31 ? 11.445 -33.188 -25.266 1 96 31 PHE B CA 1
ATOM 6147 C C . PHE B 1 31 ? 10.023 -33.281 -25.812 1 96 31 PHE B C 1
ATOM 6149 O O . PHE B 1 31 ? 9.133 -32.562 -25.312 1 96 31 PHE B O 1
ATOM 6156 N N . SER B 1 32 ? 9.734 -34.094 -26.781 1 95.5 32 SER B N 1
ATOM 6157 C CA . SER B 1 32 ? 8.359 -34.344 -27.219 1 95.5 32 SER B CA 1
ATOM 6158 C C . SER B 1 32 ? 7.699 -35.438 -26.406 1 95.5 32 SER B C 1
ATOM 6160 O O . SER B 1 32 ? 6.48 -35.438 -26.219 1 95.5 32 SER B O 1
ATOM 6162 N N . LEU B 1 33 ? 8.516 -36.312 -25.953 1 95.81 33 LEU B N 1
ATOM 6163 C CA . LEU B 1 33 ? 7.996 -37.438 -25.188 1 95.81 33 LEU B CA 1
ATOM 6164 C C . LEU B 1 33 ? 7.449 -36.969 -23.844 1 95.81 33 LEU B C 1
ATOM 6166 O O . LEU B 1 33 ? 6.441 -37.5 -23.359 1 95.81 33 LEU B O 1
ATOM 6170 N N . GLN B 1 34 ? 8.047 -36.031 -23.297 1 95.44 34 GLN B N 1
ATOM 6171 C CA . GLN B 1 34 ? 7.754 -35.625 -21.922 1 95.44 34 GLN B CA 1
ATOM 6172 C C . GLN B 1 34 ? 6.34 -35.062 -21.797 1 95.44 34 GLN B C 1
ATOM 6174 O O . GLN B 1 34 ? 5.516 -35.594 -21.047 1 95.44 34 GLN B O 1
ATOM 6179 N N . PRO B 1 35 ? 6.004 -34.031 -22.594 1 94.12 35 PRO B N 1
ATOM 6180 C CA . PRO B 1 35 ? 4.625 -33.531 -22.469 1 94.12 35 PRO B CA 1
ATOM 6181 C C . PRO B 1 35 ? 3.598 -34.562 -22.953 1 94.12 35 PRO B C 1
ATOM 6183 O O . PRO B 1 35 ? 2.48 -34.625 -22.422 1 94.12 35 PRO B O 1
ATOM 6186 N N . MET B 1 36 ? 3.939 -35.375 -23.891 1 94.31 36 MET B N 1
ATOM 6187 C CA . MET B 1 36 ? 3.023 -36.406 -24.391 1 94.31 36 MET B CA 1
ATOM 6188 C C . MET B 1 36 ? 2.621 -37.375 -23.281 1 94.31 36 MET B C 1
ATOM 6190 O O . MET B 1 36 ? 1.432 -37.594 -23.047 1 94.31 36 MET B O 1
ATOM 6194 N N . PHE B 1 37 ? 3.561 -37.875 -22.594 1 94.38 37 PHE B N 1
ATOM 6195 C CA . PHE B 1 37 ? 3.254 -38.844 -21.547 1 94.38 37 PHE B CA 1
ATOM 6196 C C . PHE B 1 37 ? 2.705 -38.156 -20.297 1 94.38 37 PHE B C 1
ATOM 6198 O O . PHE B 1 37 ? 1.938 -38.75 -19.547 1 94.38 37 PHE B O 1
ATOM 6205 N N . GLY B 1 38 ? 3.148 -36.938 -20.047 1 92.25 38 GLY B N 1
ATOM 6206 C CA . GLY B 1 38 ? 2.465 -36.188 -19.016 1 92.25 38 GLY B CA 1
ATOM 6207 C C . GLY B 1 38 ? 0.969 -36.094 -19.25 1 92.25 38 GLY B C 1
ATOM 6208 O O . GLY B 1 38 ? 0.178 -36.281 -18.328 1 92.25 38 GLY B O 1
ATOM 6209 N N . LYS B 1 39 ? 0.643 -35.781 -20.438 1 91.38 39 LYS B N 1
ATOM 6210 C CA . LYS B 1 39 ? -0.761 -35.656 -20.812 1 91.38 39 LYS B CA 1
ATOM 6211 C C . LYS B 1 39 ? -1.479 -37 -20.781 1 91.38 39 LYS B C 1
ATOM 6213 O O . LYS B 1 39 ? -2.658 -37.062 -20.422 1 91.38 39 LYS B O 1
ATOM 6218 N N . LEU B 1 40 ? -0.822 -38.062 -21.125 1 91.19 40 LEU B N 1
ATOM 6219 C CA . LEU B 1 40 ? -1.404 -39.375 -21.172 1 91.19 40 LEU B CA 1
ATOM 6220 C C . LEU B 1 40 ? -1.746 -39.906 -19.781 1 91.19 40 LEU B C 1
ATOM 6222 O O . LEU B 1 40 ? -2.752 -40.594 -19.594 1 91.19 40 LEU B O 1
ATOM 6226 N N . ILE B 1 41 ? -0.924 -39.562 -18.859 1 91.06 41 ILE B N 1
ATOM 6227 C CA . ILE B 1 41 ? -1.075 -40.156 -17.531 1 91.06 41 ILE B CA 1
ATOM 6228 C C . ILE B 1 41 ? -1.933 -39.25 -16.656 1 91.06 41 ILE B C 1
ATOM 6230 O O . ILE B 1 41 ? -2.504 -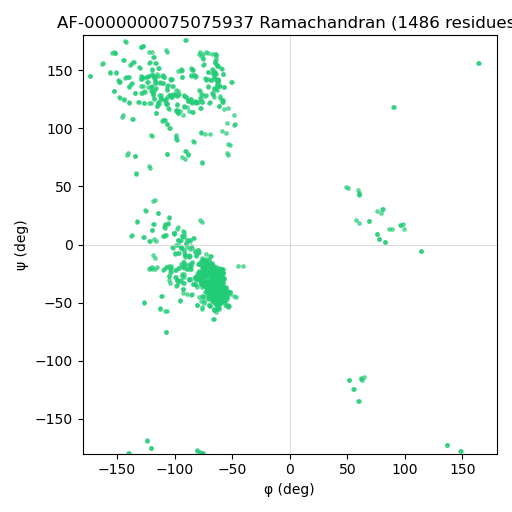39.719 -15.656 1 91.06 41 ILE B O 1
ATOM 6234 N N . LEU B 1 42 ? -2.109 -38.031 -16.969 1 87.38 42 LEU B N 1
ATOM 6235 C CA . LEU B 1 42 ? -2.764 -37 -16.188 1 87.38 42 LEU B CA 1
ATOM 6236 C C . LEU B 1 42 ? -4.188 -37.406 -15.812 1 87.38 42 LEU B C 1
ATOM 6238 O O . LEU B 1 42 ? -4.594 -37.281 -14.656 1 87.38 42 LEU B O 1
ATOM 6242 N N . PRO B 1 43 ? -4.926 -38 -16.734 1 84.25 43 PRO B N 1
ATOM 6243 C CA . PRO B 1 43 ? -6.324 -38.312 -16.453 1 84.25 43 PRO B CA 1
ATOM 6244 C C . PRO B 1 43 ? -6.469 -39.375 -15.359 1 84.25 43 PRO B C 1
ATOM 6246 O O . PRO B 1 43 ? -7.48 -39.406 -14.656 1 84.25 43 PRO B O 1
ATOM 6249 N N . LYS B 1 44 ? -5.516 -40.125 -15.18 1 85.94 44 LYS B N 1
ATOM 6250 C CA . LYS B 1 44 ? -5.598 -41.188 -14.203 1 85.94 44 LYS B CA 1
ATOM 6251 C C . LYS B 1 44 ? -5.473 -40.656 -12.781 1 85.94 44 LYS B C 1
ATOM 6253 O O . LYS B 1 44 ? -5.852 -41.344 -11.82 1 85.94 44 LYS B O 1
ATOM 6258 N N . LEU B 1 45 ? -4.988 -39.531 -12.656 1 87.38 45 LEU B N 1
ATOM 6259 C CA . LEU B 1 45 ? -4.73 -39 -11.328 1 87.38 45 LEU B CA 1
ATOM 6260 C C . LEU B 1 45 ? -5.41 -37.625 -11.148 1 87.38 45 LEU B C 1
ATOM 6262 O O . LEU B 1 45 ? -4.891 -36.75 -10.453 1 87.38 45 LEU B O 1
ATOM 6266 N N . GLY B 1 46 ? -6.473 -37.406 -11.797 1 81.06 46 GLY B N 1
ATOM 6267 C CA . GLY B 1 46 ? -7.363 -36.281 -11.539 1 81.06 46 GLY B CA 1
ATOM 6268 C C . GLY B 1 46 ? -6.852 -34.969 -12.094 1 81.06 46 GLY B C 1
ATOM 6269 O O . GLY B 1 46 ? -7.309 -33.906 -11.703 1 81.06 46 GLY B O 1
ATOM 6270 N N . GLY B 1 47 ? -5.77 -34.906 -12.805 1 81.31 47 GLY B N 1
ATOM 6271 C CA . GLY B 1 47 ? -5.301 -33.688 -13.438 1 81.31 47 GLY B CA 1
ATOM 6272 C C . GLY B 1 47 ? -4.559 -32.781 -12.492 1 81.31 47 GLY B C 1
ATOM 6273 O O . GLY B 1 47 ? -4.605 -31.547 -12.641 1 81.31 47 GLY B O 1
ATOM 6274 N N . THR B 1 48 ? -3.891 -33.188 -11.516 1 87.12 48 THR B N 1
ATOM 6275 C CA . THR B 1 48 ? -3.207 -32.406 -10.508 1 87.12 48 THR B CA 1
ATOM 6276 C C . THR B 1 48 ? -1.812 -32 -10.984 1 87.12 48 THR B C 1
ATOM 6278 O O . THR B 1 48 ? -1.184 -32.719 -11.758 1 87.12 48 THR B O 1
ATOM 6281 N N . PRO B 1 49 ? -1.279 -30.891 -10.547 1 87.94 49 PRO B N 1
ATOM 6282 C CA . PRO B 1 49 ? 0.061 -30.422 -10.922 1 87.94 49 PRO B CA 1
ATOM 6283 C C . PRO B 1 49 ? 1.16 -31.375 -10.453 1 87.94 49 PRO B C 1
ATOM 6285 O O . PRO B 1 49 ? 2.232 -31.438 -11.062 1 87.94 49 PRO B O 1
ATOM 6288 N N . ALA B 1 50 ? 0.926 -32.156 -9.453 1 91.38 50 ALA B N 1
ATOM 6289 C CA . ALA B 1 50 ? 1.917 -33.062 -8.906 1 91.38 50 ALA B CA 1
ATOM 6290 C C . ALA B 1 50 ? 2.283 -34.156 -9.93 1 91.38 50 ALA B C 1
ATOM 6292 O O . ALA B 1 50 ? 3.369 -34.719 -9.859 1 91.38 50 ALA B O 1
ATOM 6293 N N . VAL B 1 51 ? 1.4 -34.375 -10.836 1 92.44 51 VAL B N 1
ATOM 6294 C CA . VAL B 1 51 ? 1.665 -35.375 -11.867 1 92.44 51 VAL B CA 1
ATOM 6295 C C . VAL B 1 51 ? 2.871 -34.969 -12.703 1 92.44 51 VAL B C 1
ATOM 6297 O O . VAL B 1 51 ? 3.83 -35.719 -12.852 1 92.44 51 VAL B O 1
ATOM 6300 N N . TRP B 1 52 ? 2.838 -33.75 -13.148 1 92.81 52 TRP B N 1
ATOM 6301 C CA . TRP B 1 52 ? 3.947 -33.25 -13.961 1 92.81 52 TRP B CA 1
ATOM 6302 C C . TRP B 1 52 ? 5.238 -33.219 -13.148 1 92.81 52 TRP B C 1
ATOM 6304 O O . TRP B 1 52 ? 6.305 -33.594 -13.648 1 92.81 52 TRP B O 1
ATOM 6314 N N . ASN B 1 53 ? 5.184 -32.75 -11.977 1 93.94 53 ASN B N 1
ATOM 6315 C CA . ASN B 1 53 ? 6.375 -32.719 -11.141 1 93.94 53 ASN B CA 1
ATOM 6316 C C . ASN B 1 53 ? 6.992 -34.094 -10.953 1 93.94 53 ASN B C 1
ATOM 6318 O O . ASN B 1 53 ? 8.219 -34.25 -11 1 93.94 53 ASN B O 1
ATOM 6322 N N . THR B 1 54 ? 6.16 -35.031 -10.797 1 95.06 54 THR B N 1
ATOM 6323 C CA . THR B 1 54 ? 6.637 -36.375 -10.648 1 95.06 54 THR B CA 1
ATOM 6324 C C . THR B 1 54 ? 7.223 -36.906 -11.961 1 95.06 54 THR B C 1
ATOM 6326 O O . THR B 1 54 ? 8.25 -37.594 -11.961 1 95.06 54 THR B O 1
ATOM 6329 N N . CYS B 1 55 ? 6.59 -36.594 -13.016 1 95.88 55 CYS B N 1
ATOM 6330 C CA . CYS B 1 55 ? 7.137 -36.938 -14.32 1 95.88 55 CYS B CA 1
ATOM 6331 C C . CYS B 1 55 ? 8.531 -36.344 -14.5 1 95.88 55 CYS B C 1
ATOM 6333 O O . CYS B 1 55 ? 9.438 -37.031 -14.984 1 95.88 55 CYS B O 1
ATOM 6335 N N . MET B 1 56 ? 8.68 -35.125 -14.109 1 96 56 MET B N 1
ATOM 6336 C CA . MET B 1 56 ? 9.961 -34.438 -14.25 1 96 56 MET B CA 1
ATOM 6337 C C . MET B 1 56 ? 11.047 -35.156 -13.438 1 96 56 MET B C 1
ATOM 6339 O O . MET B 1 56 ? 12.18 -35.281 -13.898 1 96 56 MET B O 1
ATOM 6343 N N . VAL B 1 57 ? 10.711 -35.562 -12.281 1 96.19 57 VAL B N 1
ATOM 6344 C CA . VAL B 1 57 ? 11.664 -36.281 -11.453 1 96.19 57 VAL B CA 1
ATOM 6345 C C . VAL B 1 57 ? 12.07 -37.594 -12.164 1 96.19 57 VAL B C 1
ATOM 6347 O O . VAL B 1 57 ? 13.25 -37.938 -12.164 1 96.19 57 VAL B O 1
ATOM 6350 N N . PHE B 1 58 ? 11.125 -38.281 -12.703 1 97.25 58 PHE B N 1
ATOM 6351 C CA . PHE B 1 58 ? 11.414 -39.5 -13.469 1 97.25 58 PHE B CA 1
ATOM 6352 C C . PHE B 1 58 ? 12.398 -39.188 -14.594 1 97.25 58 PHE B C 1
ATOM 6354 O O . PHE B 1 58 ? 13.414 -39.875 -14.727 1 97.25 58 PHE B O 1
ATOM 6361 N N . TYR B 1 59 ? 12.094 -38.188 -15.383 1 97.31 59 TYR B N 1
ATOM 6362 C CA . TYR B 1 59 ? 12.938 -37.844 -16.516 1 97.31 59 TYR B CA 1
ATOM 6363 C C . TYR B 1 59 ? 14.336 -37.469 -16.062 1 97.31 59 TYR B C 1
ATOM 6365 O O . TYR B 1 59 ? 15.336 -37.875 -16.656 1 97.31 59 TYR B O 1
ATOM 6373 N N . GLN B 1 60 ? 14.398 -36.656 -15.039 1 96.19 60 GLN B N 1
ATOM 6374 C CA . GLN B 1 60 ? 15.695 -36.219 -14.516 1 96.19 60 GLN B CA 1
ATOM 6375 C C . GLN B 1 60 ? 16.484 -37.375 -13.961 1 96.19 60 GLN B C 1
ATOM 6377 O O . GLN B 1 60 ? 17.719 -37.438 -14.094 1 96.19 60 GLN B O 1
ATOM 6382 N N . SER B 1 61 ? 15.805 -38.281 -13.359 1 96.88 61 SER B N 1
ATOM 6383 C CA . SER B 1 61 ? 16.469 -39.469 -12.805 1 96.88 61 SER B CA 1
ATOM 6384 C C . SER B 1 61 ? 17.031 -40.344 -13.906 1 96.88 61 SER B C 1
ATOM 6386 O O . SER B 1 61 ? 18.172 -40.812 -13.82 1 96.88 61 SER B O 1
ATOM 6388 N N . ILE B 1 62 ? 16.234 -40.594 -14.891 1 96.94 62 ILE B N 1
ATOM 6389 C CA . ILE B 1 62 ? 16.688 -41.438 -15.992 1 96.94 62 ILE B CA 1
ATOM 6390 C C . ILE B 1 62 ? 17.812 -40.719 -16.75 1 96.94 62 ILE B C 1
ATOM 6392 O O . ILE B 1 62 ? 18.75 -41.344 -17.234 1 96.94 62 ILE B O 1
ATOM 6396 N N . LEU B 1 63 ? 17.641 -39.438 -16.891 1 94.75 63 LEU B N 1
ATOM 6397 C CA . LEU B 1 63 ? 18.719 -38.656 -17.516 1 94.75 63 LEU B CA 1
ATOM 6398 C C . LEU B 1 63 ? 20.031 -38.812 -16.766 1 94.75 63 LEU B C 1
ATOM 6400 O O . LEU B 1 63 ? 21.078 -39 -17.375 1 94.75 63 LEU B O 1
ATOM 6404 N N . PHE B 1 64 ? 20 -38.719 -15.469 1 95.12 64 PHE B N 1
ATOM 6405 C CA . PHE B 1 64 ? 21.172 -38.938 -14.648 1 95.12 64 PHE B CA 1
ATOM 6406 C C . PHE B 1 64 ? 21.75 -40.312 -14.867 1 95.12 64 PHE B C 1
ATOM 6408 O O . PHE B 1 64 ? 22.969 -40.469 -15.039 1 95.12 64 PHE B O 1
ATOM 6415 N N . LEU B 1 65 ? 20.922 -41.312 -14.891 1 95.5 65 LEU B N 1
ATOM 6416 C CA . LEU B 1 65 ? 21.359 -42.688 -15.109 1 95.5 65 LEU B CA 1
ATOM 6417 C C . LEU B 1 65 ? 21.969 -42.844 -16.5 1 95.5 65 LEU B C 1
ATOM 6419 O O . LEU B 1 65 ? 22.938 -43.594 -16.672 1 95.5 65 LEU B O 1
ATOM 6423 N N . GLY B 1 66 ? 21.391 -42.188 -17.453 1 94.38 66 GLY B N 1
ATOM 6424 C CA . GLY B 1 66 ? 21.953 -42.219 -18.797 1 94.38 66 GLY B CA 1
ATOM 6425 C C . GLY B 1 66 ? 23.344 -41.625 -18.859 1 94.38 66 GLY B C 1
ATOM 6426 O O . GLY B 1 66 ? 24.234 -42.188 -19.5 1 94.38 66 GLY B O 1
ATOM 6427 N N . TYR B 1 67 ? 23.5 -40.5 -18.234 1 91.75 67 TYR B N 1
ATOM 6428 C CA . TYR B 1 67 ? 24.812 -39.875 -18.172 1 91.75 67 TYR B CA 1
ATOM 6429 C C . TYR B 1 67 ? 25.828 -40.781 -17.469 1 91.75 67 TYR B C 1
ATOM 6431 O O . TYR B 1 67 ? 26.969 -40.875 -17.922 1 91.75 67 TYR B O 1
ATOM 6439 N N . MET B 1 68 ? 25.359 -41.375 -16.406 1 93.75 68 MET B N 1
ATOM 6440 C CA . MET B 1 68 ? 26.219 -42.281 -15.656 1 93.75 68 MET B CA 1
ATOM 6441 C C . MET B 1 68 ? 26.625 -43.469 -16.516 1 93.75 68 MET B C 1
ATOM 6443 O O . MET B 1 68 ? 27.781 -43.875 -16.547 1 93.75 68 MET B O 1
ATOM 6447 N N . TYR B 1 69 ? 25.703 -44 -17.25 1 95 69 TYR B N 1
ATOM 6448 C CA . TYR B 1 69 ? 25.938 -45.094 -18.172 1 95 69 TYR B CA 1
ATOM 6449 C C . TYR B 1 69 ? 26.953 -44.719 -19.25 1 95 69 TYR B C 1
ATOM 6451 O O . TYR B 1 69 ? 27.906 -45.469 -19.5 1 95 6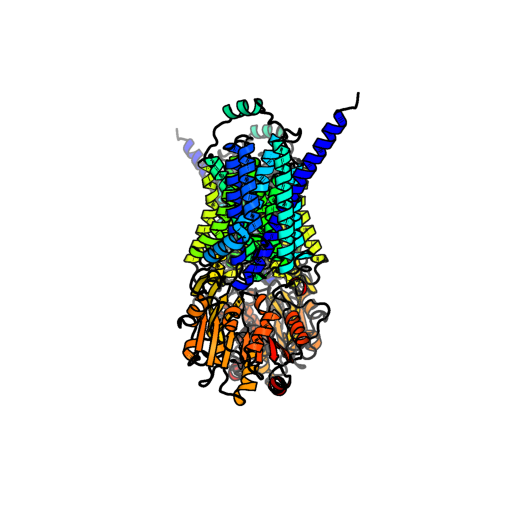9 TYR B O 1
ATOM 6459 N N . ALA B 1 70 ? 26.719 -43.625 -19.844 1 91.25 70 ALA B N 1
ATOM 6460 C CA . ALA B 1 70 ? 27.625 -43.156 -20.906 1 91.25 70 ALA B CA 1
ATOM 6461 C C . ALA B 1 70 ? 29.047 -42.969 -20.375 1 91.25 70 ALA B C 1
ATOM 6463 O O . ALA B 1 70 ? 30.016 -43.312 -21.047 1 91.25 70 ALA B O 1
ATOM 6464 N N . HIS B 1 71 ? 29.141 -42.5 -19.188 1 87.88 71 HIS B N 1
ATOM 6465 C CA . HIS B 1 71 ? 30.438 -42.281 -18.562 1 87.88 71 HIS B CA 1
ATOM 6466 C C . HIS B 1 71 ? 31.141 -43.625 -18.312 1 87.88 71 HIS B C 1
ATOM 6468 O O . HIS B 1 71 ? 32.312 -43.781 -18.688 1 87.88 71 HIS B O 1
ATOM 6474 N N . PHE B 1 72 ? 30.453 -44.5 -17.75 1 91.38 72 PHE B N 1
ATOM 6475 C CA . PHE B 1 72 ? 31.047 -45.812 -17.406 1 91.38 72 PHE B CA 1
ATOM 6476 C C . PHE B 1 72 ? 31.406 -46.562 -18.672 1 91.38 72 PHE B C 1
ATOM 6478 O O . PHE B 1 72 ? 32.469 -47.188 -18.75 1 91.38 72 PHE B O 1
ATOM 6485 N N . LEU B 1 73 ? 30.578 -46.531 -19.641 1 91.06 73 LEU B N 1
ATOM 6486 C CA . LEU B 1 73 ? 30.797 -47.25 -20.891 1 91.06 73 LEU B CA 1
ATOM 6487 C C . LEU B 1 73 ? 32 -46.688 -21.656 1 91.06 73 LEU B C 1
ATOM 6489 O O . LEU B 1 73 ? 32.812 -47.469 -22.188 1 91.06 73 LEU B O 1
ATOM 6493 N N . SER B 1 74 ? 32.125 -45.469 -21.734 1 85.62 74 SER B N 1
ATOM 6494 C CA . SER B 1 74 ? 33.156 -44.812 -22.516 1 85.62 74 SER B CA 1
ATOM 6495 C C . SER B 1 74 ? 34.5 -44.844 -21.797 1 85.62 74 SER B C 1
ATOM 6497 O O . SER B 1 74 ? 35.562 -44.781 -22.438 1 85.62 74 SER B O 1
ATOM 6499 N N . THR B 1 75 ? 34.531 -44.969 -20.469 1 83.81 75 THR B N 1
ATOM 6500 C CA . THR B 1 75 ? 35.781 -44.938 -19.734 1 83.81 75 THR B CA 1
ATOM 6501 C C . THR B 1 75 ? 36.281 -46.344 -19.391 1 83.81 75 THR B C 1
ATOM 6503 O O . THR B 1 75 ? 37.469 -46.562 -19.281 1 83.81 75 THR B O 1
ATOM 6506 N N . ARG B 1 76 ? 35.438 -47.281 -19.25 1 88.19 76 ARG B N 1
ATOM 6507 C CA . ARG B 1 76 ? 35.844 -48.562 -18.719 1 88.19 76 ARG B CA 1
ATOM 6508 C C . ARG B 1 76 ? 35.938 -49.594 -19.828 1 88.19 76 ARG B C 1
ATOM 6510 O O . ARG B 1 76 ? 36.562 -50.656 -19.672 1 88.19 76 ARG B O 1
ATOM 6517 N N . GLN B 1 77 ? 35.281 -49.344 -20.906 1 88.81 77 GLN B N 1
ATOM 6518 C CA . GLN B 1 77 ? 35.219 -50.375 -21.953 1 88.81 77 GLN B CA 1
ATOM 6519 C C . GLN B 1 77 ? 35.969 -49.906 -23.219 1 88.81 77 GLN B C 1
ATOM 6521 O O . GLN B 1 77 ? 36.031 -48.719 -23.484 1 88.81 77 GLN B O 1
ATOM 6526 N N . ASP B 1 78 ? 36.438 -50.938 -23.875 1 87.25 78 ASP B N 1
ATOM 6527 C CA . ASP B 1 78 ? 37.062 -50.656 -25.156 1 87.25 78 ASP B CA 1
ATOM 6528 C C . ASP B 1 78 ? 36 -50.344 -26.219 1 87.25 78 ASP B C 1
ATOM 6530 O O . ASP B 1 78 ? 34.812 -50.594 -26 1 87.25 78 ASP B O 1
ATOM 6534 N N . THR B 1 79 ? 36.281 -49.781 -27.328 1 87.81 79 THR B N 1
ATOM 6535 C CA . THR B 1 79 ? 35.375 -49.312 -28.359 1 87.81 79 THR B CA 1
ATOM 6536 C C . THR B 1 79 ? 34.5 -50.438 -28.891 1 87.81 79 THR B C 1
ATOM 6538 O O . THR B 1 79 ? 33.281 -50.25 -29.062 1 87.81 79 THR B O 1
ATOM 6541 N N . ARG B 1 80 ? 35.125 -51.562 -29.156 1 88.69 80 ARG B N 1
ATOM 6542 C CA . ARG B 1 80 ? 34.375 -52.688 -29.688 1 88.69 80 ARG B CA 1
ATOM 6543 C C . ARG B 1 80 ? 33.312 -53.156 -28.688 1 88.69 80 ARG B C 1
ATOM 6545 O O . ARG B 1 80 ? 32.156 -53.375 -29.062 1 88.69 80 ARG B O 1
ATOM 6552 N N . ARG B 1 81 ? 33.688 -53.312 -27.484 1 92 81 ARG B N 1
ATOM 6553 C CA . ARG B 1 81 ? 32.781 -53.75 -26.453 1 92 81 ARG B CA 1
ATOM 6554 C C . ARG B 1 81 ? 31.703 -52.688 -26.188 1 92 81 ARG B C 1
ATOM 6556 O O . ARG B 1 81 ? 30.547 -53 -25.891 1 92 81 ARG B O 1
ATOM 6563 N N . GLN B 1 82 ? 32.094 -51.438 -26.266 1 92.25 82 GLN B N 1
ATOM 6564 C CA . GLN B 1 82 ? 31.172 -50.312 -26.109 1 92.25 82 GLN B CA 1
ATOM 6565 C C . GLN B 1 82 ? 30.047 -50.406 -27.141 1 92.25 82 GLN B C 1
ATOM 6567 O O . GLN B 1 82 ? 28.859 -50.281 -26.797 1 92.25 82 GLN B O 1
ATOM 6572 N N . LEU B 1 83 ? 30.406 -50.688 -28.312 1 93.25 83 LEU B N 1
ATOM 6573 C CA . LEU B 1 83 ? 29.438 -50.719 -29.406 1 93.25 83 LEU B CA 1
ATOM 6574 C C . LEU B 1 83 ? 28.547 -51.969 -29.297 1 93.25 83 LEU B C 1
ATOM 6576 O O . LEU B 1 83 ? 27.344 -51.875 -29.594 1 93.25 83 LEU B O 1
ATOM 6580 N N . GLN B 1 84 ? 29.125 -53.062 -28.828 1 94.44 84 GLN B N 1
ATOM 6581 C CA . GLN B 1 84 ? 28.328 -54.281 -28.656 1 94.44 84 GLN B CA 1
ATOM 6582 C C . GLN B 1 84 ? 27.297 -54.125 -27.547 1 94.44 84 GLN B C 1
ATOM 6584 O O . GLN B 1 84 ? 26.141 -54.5 -27.719 1 94.44 84 GLN B O 1
ATOM 6589 N N . ILE B 1 85 ? 27.781 -53.594 -26.484 1 95.62 85 ILE B N 1
ATOM 6590 C CA . ILE B 1 85 ? 26.906 -53.406 -25.344 1 95.62 85 ILE B CA 1
ATOM 6591 C C . ILE B 1 85 ? 25.781 -52.438 -25.703 1 95.62 85 ILE B C 1
ATOM 6593 O O . ILE B 1 85 ? 24.609 -52.688 -25.438 1 95.62 85 ILE B O 1
ATOM 6597 N N . HIS B 1 86 ? 26.125 -51.25 -26.281 1 95.75 86 HIS B N 1
ATOM 6598 C CA . HIS B 1 86 ? 25.125 -50.25 -26.594 1 95.75 86 HIS B CA 1
ATOM 6599 C C . HIS B 1 86 ? 24.188 -50.75 -27.703 1 95.75 86 HIS B C 1
ATOM 6601 O O . HIS B 1 86 ? 23 -50.375 -27.719 1 95.75 86 HIS B O 1
ATOM 6607 N N . ALA B 1 87 ? 24.719 -51.562 -28.609 1 95.12 87 ALA B N 1
ATOM 6608 C CA . ALA B 1 87 ? 23.875 -52.156 -29.641 1 95.12 87 ALA B CA 1
ATOM 6609 C C . ALA B 1 87 ? 22.844 -53.094 -29.016 1 95.12 87 ALA B C 1
ATOM 6611 O O . ALA B 1 87 ? 21.688 -53.156 -29.453 1 95.12 87 ALA B O 1
ATOM 6612 N N . ALA B 1 88 ? 23.266 -53.812 -28.047 1 95.69 88 ALA B N 1
ATOM 6613 C CA . ALA B 1 88 ? 22.344 -54.688 -27.344 1 95.69 88 ALA B CA 1
ATOM 6614 C C . ALA B 1 88 ? 21.25 -53.906 -26.656 1 95.69 88 ALA B C 1
ATOM 6616 O O . ALA B 1 88 ? 20.078 -54.281 -26.688 1 95.69 88 ALA B O 1
ATOM 6617 N N . VAL B 1 89 ? 21.625 -52.844 -26.016 1 96.12 89 VAL B N 1
ATOM 6618 C CA . VAL B 1 89 ? 20.672 -51.969 -25.328 1 96.12 89 VAL B CA 1
ATOM 6619 C C . VAL B 1 89 ? 19.688 -51.375 -26.328 1 96.12 89 VAL B C 1
ATOM 6621 O O . VAL B 1 89 ? 18.484 -51.344 -26.062 1 96.12 89 VAL B O 1
ATOM 6624 N N . LEU B 1 90 ? 20.188 -50.938 -27.484 1 96.5 90 LEU B N 1
ATOM 6625 C CA . LEU B 1 90 ? 19.328 -50.406 -28.547 1 96.5 90 LEU B CA 1
ATOM 6626 C C . LEU B 1 90 ? 18.328 -51.438 -29.031 1 96.5 90 LEU B C 1
ATOM 6628 O O . LEU B 1 90 ? 17.141 -51.156 -29.172 1 96.5 90 LEU B O 1
ATOM 6632 N N . PHE B 1 91 ? 18.828 -52.625 -29.156 1 95.06 91 PHE B N 1
ATOM 6633 C CA . PHE B 1 91 ? 17.984 -53.719 -29.672 1 95.06 91 PHE B CA 1
ATOM 6634 C C . PHE B 1 91 ? 16.875 -54.062 -28.672 1 95.06 91 PHE B C 1
ATOM 6636 O O . PHE B 1 91 ? 15.719 -54.219 -29.047 1 95.06 91 PHE B O 1
ATOM 6643 N N . ILE B 1 92 ? 17.188 -54.188 -27.438 1 95.25 92 ILE B N 1
ATOM 6644 C CA . ILE B 1 92 ? 16.203 -54.5 -26.391 1 95.25 92 ILE B CA 1
ATOM 6645 C C . ILE B 1 92 ? 15.164 -53.375 -26.312 1 95.25 92 ILE B C 1
ATOM 6647 O O . ILE B 1 92 ? 13.977 -53.656 -26.094 1 95.25 92 ILE B O 1
ATOM 6651 N N . SER B 1 93 ? 15.625 -52.156 -26.469 1 95.44 93 SER B N 1
ATOM 6652 C CA . SER B 1 93 ? 14.719 -51 -26.375 1 95.44 93 SER B CA 1
ATOM 6653 C C . SER B 1 93 ? 13.727 -51 -27.531 1 95.44 93 SER B C 1
ATOM 6655 O O . SER B 1 93 ? 12.609 -50.469 -27.391 1 95.44 93 SER B O 1
ATOM 6657 N N . LEU B 1 94 ? 14.078 -51.562 -28.688 1 94.75 94 LEU B N 1
ATOM 6658 C CA . LEU B 1 94 ? 13.203 -51.594 -29.859 1 94.75 94 LEU B CA 1
ATOM 6659 C C . LEU B 1 94 ? 12.078 -52.594 -29.672 1 94.75 94 LEU B C 1
ATOM 6661 O O . LEU B 1 94 ? 11 -52.438 -30.25 1 94.75 94 LEU B O 1
ATOM 6665 N N . VAL B 1 95 ? 12.219 -53.531 -28.766 1 91.25 95 VAL B N 1
ATOM 6666 C CA . VAL B 1 95 ? 11.227 -54.594 -28.531 1 91.25 95 VAL B CA 1
ATOM 6667 C C . VAL B 1 95 ? 10.055 -54 -27.734 1 91.25 95 VAL B C 1
ATOM 6669 O O . VAL B 1 95 ? 8.93 -54.5 -27.844 1 91.25 95 VAL B O 1
ATOM 6672 N N . ILE B 1 96 ? 10.266 -53.031 -27.078 1 88.06 96 ILE B N 1
ATOM 6673 C CA . ILE B 1 96 ? 9.258 -52.438 -26.188 1 88.06 96 ILE B CA 1
ATOM 6674 C C . ILE B 1 96 ? 8.375 -51.469 -26.984 1 88.06 96 ILE B C 1
ATOM 6676 O O . ILE B 1 96 ? 7.34 -51.031 -26.484 1 88.06 96 ILE B O 1
ATOM 6680 N N . LEU B 1 97 ? 8.609 -51.25 -28.281 1 90.44 97 LEU B N 1
ATOM 6681 C CA . LEU B 1 97 ? 7.84 -50.344 -29.094 1 90.44 97 LEU B CA 1
ATOM 6682 C C . LEU B 1 97 ? 6.559 -51 -29.609 1 90.44 97 LEU B C 1
ATOM 6684 O O . LEU B 1 97 ? 6.508 -52.219 -29.781 1 90.44 97 LEU B O 1
ATOM 6688 N N . PRO B 1 98 ? 5.512 -50.188 -29.719 1 91.44 98 PRO B N 1
ATOM 6689 C CA . PRO B 1 98 ? 5.402 -48.719 -29.562 1 91.44 98 PRO B CA 1
ATOM 6690 C C . PRO B 1 98 ? 5.211 -48.312 -28.094 1 91.44 98 PRO B C 1
ATOM 6692 O O . PRO B 1 98 ? 4.68 -49.094 -27.297 1 91.44 98 PRO B O 1
ATOM 6695 N N . VAL B 1 99 ? 5.676 -47.156 -27.766 1 93.44 99 VAL B N 1
ATOM 6696 C CA . VAL B 1 99 ? 5.531 -46.656 -26.391 1 93.44 99 VAL B CA 1
ATOM 6697 C C . VAL B 1 99 ? 4.051 -46.469 -26.078 1 93.44 99 VAL B C 1
ATOM 6699 O O . VAL B 1 99 ? 3.295 -45.938 -26.906 1 93.44 99 VAL B O 1
ATOM 6702 N N . ALA B 1 100 ? 3.574 -46.906 -24.969 1 92.25 100 ALA B N 1
ATOM 6703 C CA . ALA B 1 100 ? 2.189 -46.812 -24.516 1 92.25 100 ALA B CA 1
ATOM 6704 C C . ALA B 1 100 ? 2.088 -47.062 -23 1 92.25 100 ALA B C 1
ATOM 6706 O O . ALA B 1 100 ? 2.979 -47.656 -22.406 1 92.25 100 ALA B O 1
ATOM 6707 N N . LEU B 1 101 ? 1.08 -46.531 -22.516 1 90.94 101 LEU B N 1
ATOM 6708 C CA . LEU B 1 101 ? 0.816 -46.875 -21.125 1 90.94 101 LEU B CA 1
ATOM 6709 C C . LEU B 1 101 ? 0.35 -48.312 -20.969 1 90.94 101 LEU B C 1
ATOM 6711 O O . LEU B 1 101 ? -0.417 -48.812 -21.812 1 90.94 101 LEU B O 1
ATOM 6715 N N . PRO B 1 102 ? 0.928 -48.969 -19.953 1 88.12 102 PRO B N 1
ATOM 6716 C CA . PRO B 1 102 ? 0.465 -50.344 -19.734 1 88.12 102 PRO B CA 1
ATOM 6717 C C . PRO B 1 102 ? -1.035 -50.438 -19.469 1 88.12 102 PRO B C 1
ATOM 6719 O O . PRO B 1 102 ? -1.597 -49.562 -18.812 1 88.12 102 PRO B O 1
ATOM 6722 N N . ASP B 1 103 ? -1.451 -51.562 -19.969 1 77.81 103 ASP B N 1
ATOM 6723 C CA . ASP B 1 103 ? -2.885 -51.812 -19.828 1 77.81 103 ASP B CA 1
ATOM 6724 C C . ASP B 1 103 ? -3.23 -52.25 -18.406 1 77.81 103 ASP B C 1
ATOM 6726 O O . ASP B 1 103 ? -2.42 -52.875 -17.734 1 77.81 103 ASP B O 1
ATOM 6730 N N . ASN B 1 104 ? -4.148 -51.625 -17.672 1 72.69 104 ASN B N 1
ATOM 6731 C CA . ASN B 1 104 ? -4.773 -52.156 -16.469 1 72.69 104 ASN B CA 1
ATOM 6732 C C . ASN B 1 104 ? -4.117 -51.594 -15.203 1 72.69 104 ASN B C 1
ATOM 6734 O O . ASN B 1 104 ? -4.207 -52.219 -14.133 1 72.69 104 ASN B O 1
ATOM 6738 N N . LEU B 1 105 ? -3.406 -50.656 -15.375 1 82.31 105 LEU B N 1
ATOM 6739 C CA . LEU B 1 105 ? -2.848 -50.094 -14.141 1 82.31 105 LEU B CA 1
ATOM 6740 C C . LEU B 1 105 ? -3.721 -48.969 -13.609 1 82.31 105 LEU B C 1
ATOM 6742 O O . LEU B 1 105 ? -3.945 -47.969 -14.305 1 82.31 105 LEU B O 1
ATOM 6746 N N . SER B 1 106 ? -4.301 -49.281 -12.508 1 86.31 106 SER B N 1
ATOM 6747 C CA . SER B 1 106 ? -5.086 -48.25 -11.805 1 86.31 106 SER B CA 1
ATOM 6748 C C . SER B 1 106 ? -4.312 -47.688 -10.617 1 86.31 106 SER B C 1
ATOM 6750 O O . SER B 1 106 ? -3.609 -48.406 -9.914 1 86.31 106 SER B O 1
ATOM 6752 N N . PRO B 1 107 ? -4.367 -46.406 -10.492 1 90.19 107 PRO B N 1
ATOM 6753 C CA . PRO B 1 107 ? -3.654 -45.812 -9.367 1 90.19 107 PRO B CA 1
ATOM 6754 C C . PRO B 1 107 ? -4.227 -46.219 -8.008 1 90.19 107 PRO B C 1
ATOM 6756 O O . PRO B 1 107 ? -5.398 -46.594 -7.918 1 90.19 107 PRO B O 1
ATOM 6759 N N . PRO B 1 108 ? -3.398 -46.125 -7.012 1 88.69 108 PRO B N 1
ATOM 6760 C CA . PRO B 1 108 ? -3.904 -46.406 -5.668 1 88.69 108 PRO B CA 1
ATOM 6761 C C . PRO B 1 108 ? -4.848 -45.312 -5.152 1 88.69 108 PRO B C 1
ATOM 6763 O O . PRO B 1 108 ? -4.664 -44.125 -5.461 1 88.69 108 PRO B O 1
ATOM 6766 N N . THR B 1 109 ? -5.797 -45.688 -4.352 1 84.12 109 THR B N 1
ATOM 6767 C CA . THR B 1 109 ? -6.805 -44.75 -3.873 1 84.12 109 THR B CA 1
ATOM 6768 C C . THR B 1 109 ? -6.516 -44.344 -2.434 1 84.12 109 THR B C 1
ATOM 6770 O O . THR B 1 109 ? -6.949 -43.281 -1.989 1 84.12 109 THR B O 1
ATOM 6773 N N . GLU B 1 110 ? -5.824 -45.125 -1.721 1 81.94 110 GLU B N 1
ATOM 6774 C CA . GLU B 1 110 ? -5.668 -44.844 -0.294 1 81.94 110 GLU B CA 1
ATOM 6775 C C . GLU B 1 110 ? -4.293 -44.25 0.011 1 81.94 110 GLU B C 1
ATOM 6777 O O . GLU B 1 110 ? -4.082 -43.688 1.081 1 81.94 110 GLU B O 1
ATOM 6782 N N . SER B 1 111 ? -3.4 -44.438 -0.911 1 84.31 111 SER B N 1
ATOM 6783 C CA . SER B 1 111 ? -2.037 -44 -0.633 1 84.31 111 SER B CA 1
ATOM 6784 C C . SER B 1 111 ? -1.566 -43 -1.667 1 84.31 111 SER B C 1
ATOM 6786 O O . SER B 1 111 ? -2.242 -42.75 -2.672 1 84.31 111 SER B O 1
ATOM 6788 N N . ASN B 1 112 ? -0.462 -42.344 -1.295 1 90.75 112 ASN B N 1
ATOM 6789 C CA . ASN B 1 112 ? 0.177 -41.406 -2.217 1 90.75 112 ASN B CA 1
ATOM 6790 C C . ASN B 1 112 ? 0.586 -42.094 -3.516 1 90.75 112 ASN B C 1
ATOM 6792 O O . ASN B 1 112 ? 1.351 -43.062 -3.498 1 90.75 112 ASN B O 1
ATOM 6796 N N . PRO B 1 113 ? 0.139 -41.656 -4.605 1 93.56 113 PRO B N 1
ATOM 6797 C CA . PRO B 1 113 ? 0.344 -42.344 -5.867 1 93.56 113 PRO B CA 1
ATOM 6798 C C . PRO B 1 113 ? 1.692 -42.031 -6.512 1 93.56 113 PRO B C 1
ATOM 6800 O O . PRO B 1 113 ? 1.967 -42.5 -7.629 1 93.56 113 PRO B O 1
ATOM 6803 N N . THR B 1 114 ? 2.572 -41.312 -5.895 1 94.38 114 THR B N 1
ATOM 6804 C CA . THR B 1 114 ? 3.828 -40.875 -6.48 1 94.38 114 THR B CA 1
ATOM 6805 C C . THR B 1 114 ? 4.684 -42.031 -6.918 1 94.38 114 THR B C 1
ATOM 6807 O O . THR B 1 114 ? 5.16 -42.094 -8.055 1 94.38 114 THR B O 1
ATOM 6810 N N . LEU B 1 115 ? 4.871 -43 -6.062 1 94.44 115 LEU B N 1
ATOM 6811 C CA . LEU B 1 115 ? 5.699 -44.156 -6.395 1 94.44 115 LEU B CA 1
ATOM 6812 C C . LEU B 1 115 ? 5.051 -45 -7.496 1 94.44 115 LEU B C 1
ATOM 6814 O O . LEU B 1 115 ? 5.746 -45.562 -8.344 1 94.44 115 LEU B O 1
ATOM 6818 N N . TRP B 1 116 ? 3.744 -45.094 -7.438 1 94.69 116 TRP B N 1
ATOM 6819 C CA . TRP B 1 116 ? 3.02 -45.812 -8.492 1 94.69 116 TRP B CA 1
ATOM 6820 C C . TRP B 1 116 ? 3.246 -45.125 -9.844 1 94.69 116 TRP B C 1
ATOM 6822 O O . TRP B 1 116 ? 3.469 -45.812 -10.852 1 94.69 116 TRP B O 1
ATOM 6832 N N . LEU B 1 117 ? 3.178 -43.844 -9.859 1 95.12 117 LEU B N 1
ATOM 6833 C CA . LEU B 1 117 ? 3.381 -43.094 -11.078 1 95.12 117 LEU B CA 1
ATOM 6834 C C . LEU B 1 117 ? 4.781 -43.312 -11.633 1 95.12 117 LEU B C 1
ATOM 6836 O O . LEU B 1 117 ? 4.949 -43.5 -12.836 1 95.12 117 LEU B O 1
ATOM 6840 N N . LEU B 1 118 ? 5.77 -43.281 -10.805 1 95.88 118 LEU B N 1
ATOM 6841 C CA . LEU B 1 118 ? 7.145 -43.531 -11.227 1 95.88 118 LEU B CA 1
ATOM 6842 C C . LEU B 1 118 ? 7.293 -44.938 -11.797 1 95.88 118 LEU B C 1
ATOM 6844 O O . LEU B 1 118 ? 7.934 -45.125 -12.828 1 95.88 118 LEU B O 1
ATOM 6848 N N . GLY B 1 119 ? 6.695 -45.844 -11.086 1 95.31 119 GLY B N 1
ATOM 6849 C CA . GLY B 1 119 ? 6.738 -47.219 -11.578 1 95.31 119 GLY B CA 1
ATOM 6850 C C . GLY B 1 119 ? 6.055 -47.375 -12.922 1 95.31 119 GLY B C 1
ATOM 6851 O O . GLY B 1 119 ? 6.566 -48.094 -13.789 1 95.31 119 GLY B O 1
ATOM 6852 N N . THR B 1 120 ? 4.949 -46.75 -13.07 1 95.44 120 THR B N 1
ATOM 6853 C CA . THR B 1 120 ? 4.199 -46.844 -14.32 1 95.44 120 THR B CA 1
ATOM 6854 C C . THR B 1 120 ? 5.008 -46.25 -15.477 1 95.44 120 THR B C 1
ATOM 6856 O O . THR B 1 120 ? 5.055 -46.844 -16.562 1 95.44 120 THR B O 1
ATOM 6859 N N . LEU B 1 121 ? 5.641 -45.125 -15.25 1 96.06 121 LEU B N 1
ATOM 6860 C CA . LEU B 1 121 ? 6.469 -44.5 -16.281 1 96.06 121 LEU B CA 1
ATOM 6861 C C . LEU B 1 121 ? 7.676 -45.375 -16.609 1 96.06 121 LEU B C 1
ATOM 6863 O O . LEU B 1 121 ? 8.062 -45.5 -17.781 1 96.06 121 LEU B O 1
ATOM 6867 N N . PHE B 1 122 ? 8.281 -45.969 -15.602 1 95.88 122 PHE B N 1
ATOM 6868 C CA . PHE B 1 122 ? 9.438 -46.844 -15.797 1 95.88 122 PHE B CA 1
ATOM 6869 C C . PHE B 1 122 ? 9.086 -48 -16.703 1 95.88 122 PHE B C 1
ATOM 6871 O O . PHE B 1 122 ? 9.844 -48.344 -17.625 1 95.88 122 PHE B O 1
ATOM 6878 N N . LEU B 1 123 ? 7.938 -48.531 -16.5 1 93.81 123 LEU B N 1
ATOM 6879 C CA . LEU B 1 123 ? 7.496 -49.688 -17.297 1 93.81 123 LEU B CA 1
ATOM 6880 C C . LEU B 1 123 ? 7.113 -49.25 -18.703 1 93.81 123 LEU B C 1
ATOM 6882 O O . LEU B 1 123 ? 7.352 -49.969 -19.672 1 93.81 123 LEU B O 1
ATOM 6886 N N . ALA B 1 124 ? 6.555 -48.094 -18.812 1 94.69 124 ALA B N 1
ATOM 6887 C CA . ALA B 1 124 ? 6.012 -47.625 -20.078 1 94.69 124 ALA B CA 1
ATOM 6888 C C . ALA B 1 124 ? 7.125 -47.156 -21 1 94.69 124 ALA B C 1
ATOM 6890 O O . ALA B 1 124 ? 7.145 -47.469 -22.188 1 94.69 124 ALA B O 1
ATOM 6891 N N . ILE B 1 125 ? 8.047 -46.312 -20.453 1 95.81 125 ILE B N 1
ATOM 6892 C CA . ILE B 1 125 ? 8.984 -45.656 -21.344 1 95.81 125 ILE B CA 1
ATOM 6893 C C . ILE B 1 125 ? 10.383 -45.688 -20.734 1 95.81 125 ILE B C 1
ATOM 6895 O O . ILE B 1 125 ? 11.305 -45.031 -21.25 1 95.81 125 ILE B O 1
ATOM 6899 N N . GLY B 1 126 ? 10.703 -46.344 -19.688 1 95.94 126 GLY B N 1
ATOM 6900 C CA . GLY B 1 126 ? 11.977 -46.344 -18.984 1 95.94 126 GLY B CA 1
ATOM 6901 C C . GLY B 1 126 ? 13.156 -46.625 -19.891 1 95.94 126 GLY B C 1
ATOM 6902 O O . GLY B 1 126 ? 14.109 -45.844 -19.938 1 95.94 126 GLY B O 1
ATOM 6903 N N . LEU B 1 127 ? 13.094 -47.625 -20.578 1 95.56 127 LEU B N 1
ATOM 6904 C CA . LEU B 1 127 ? 14.227 -48.062 -21.391 1 95.56 127 LEU B CA 1
ATOM 6905 C C . LEU B 1 127 ? 14.406 -47.188 -22.609 1 95.56 127 LEU B C 1
ATOM 6907 O O . LEU B 1 127 ? 15.516 -46.719 -22.891 1 95.56 127 LEU B O 1
ATOM 6911 N N . PRO B 1 128 ? 13.352 -46.938 -23.391 1 96.38 128 PRO B N 1
ATOM 6912 C CA . PRO B 1 128 ? 13.531 -46.031 -24.516 1 96.38 128 PRO B CA 1
ATOM 6913 C C . PRO B 1 128 ? 14.055 -44.656 -24.094 1 96.38 128 PRO B C 1
ATOM 6915 O O . PRO B 1 128 ? 14.938 -44.094 -24.766 1 96.38 128 PRO B O 1
ATOM 6918 N N . PHE B 1 129 ? 13.477 -44.125 -23.062 1 97 129 PHE B N 1
ATOM 6919 C CA . PHE B 1 129 ? 13.93 -42.812 -22.609 1 97 129 PHE B CA 1
ATOM 6920 C C . PHE B 1 129 ? 15.367 -42.875 -22.109 1 97 129 PHE B C 1
ATOM 6922 O O . PHE B 1 129 ? 16.141 -41.938 -22.266 1 97 129 PHE B O 1
ATOM 6929 N N . PHE B 1 130 ? 15.766 -43.938 -21.5 1 97.06 130 PHE B N 1
ATOM 6930 C CA . PHE B 1 130 ? 17.141 -44.156 -21.062 1 97.06 130 PHE B CA 1
ATOM 6931 C C . PHE B 1 130 ? 18.094 -44.125 -22.266 1 97.06 130 PHE B C 1
ATOM 6933 O O . PHE B 1 130 ? 19.125 -43.438 -22.203 1 97.06 130 PHE B O 1
ATOM 6940 N N . VAL B 1 131 ? 17.797 -44.75 -23.297 1 96.62 131 VAL B N 1
ATOM 6941 C CA . VAL B 1 131 ? 18.625 -44.75 -24.5 1 96.62 131 VAL B CA 1
ATOM 6942 C C . VAL B 1 131 ? 18.766 -43.344 -25.031 1 96.62 131 VAL B C 1
ATOM 6944 O O . VAL B 1 131 ? 19.875 -42.906 -25.359 1 96.62 131 VAL B O 1
ATOM 6947 N N . VAL B 1 132 ? 17.641 -42.688 -25.125 1 96.31 132 VAL B N 1
ATOM 6948 C CA . VAL B 1 132 ? 17.656 -41.312 -25.609 1 96.31 132 VAL B CA 1
ATOM 6949 C C . VAL B 1 132 ? 18.562 -40.469 -24.719 1 96.31 132 VAL B C 1
ATOM 6951 O O . VAL B 1 132 ? 19.312 -39.625 -25.219 1 96.31 132 VAL B O 1
ATOM 6954 N N . SER B 1 133 ? 18.547 -40.688 -23.438 1 94.88 133 SER B N 1
ATOM 6955 C CA . SER B 1 133 ? 19.312 -39.906 -22.469 1 94.88 133 SER B CA 1
ATOM 6956 C C . SER B 1 133 ? 20.812 -40.188 -22.594 1 94.88 133 SER B C 1
ATOM 6958 O O . SER B 1 133 ? 21.641 -39.344 -22.203 1 94.88 133 SER B O 1
ATOM 6960 N N . THR B 1 134 ? 21.219 -41.312 -23.109 1 94.56 134 THR B N 1
ATOM 6961 C CA . THR B 1 134 ? 22.625 -41.688 -23.25 1 94.56 134 THR B CA 1
ATOM 6962 C C . THR B 1 134 ? 23.219 -41.125 -24.531 1 94.56 134 THR B C 1
ATOM 6964 O O . THR B 1 134 ? 24.438 -41.062 -24.688 1 94.56 134 THR B O 1
ATOM 6967 N N . THR B 1 135 ? 22.406 -40.719 -25.375 1 93.19 135 THR B N 1
ATOM 6968 C CA . THR B 1 135 ? 22.828 -40.406 -26.75 1 93.19 135 THR B CA 1
ATOM 6969 C C . THR B 1 135 ? 23.75 -39.188 -26.781 1 93.19 135 THR B C 1
ATOM 6971 O O . THR B 1 135 ? 24.844 -39.25 -27.359 1 93.19 135 THR B O 1
ATOM 6974 N N . ALA B 1 136 ? 23.312 -38.188 -26.109 1 89.75 136 ALA B N 1
ATOM 6975 C CA . ALA B 1 136 ? 24.078 -36.938 -26.172 1 89.75 136 ALA B CA 1
ATOM 6976 C C . ALA B 1 136 ? 25.484 -37.125 -25.625 1 89.75 136 ALA B C 1
ATOM 6978 O O . ALA B 1 136 ? 26.469 -36.875 -26.312 1 89.75 136 ALA B O 1
ATOM 6979 N N . PRO B 1 137 ? 25.672 -37.625 -24.422 1 87.88 137 PRO B N 1
ATOM 6980 C CA . PRO B 1 137 ? 27.031 -37.781 -23.906 1 87.88 137 PRO B CA 1
ATOM 6981 C C . PRO B 1 137 ? 27.844 -38.844 -24.672 1 87.88 137 PRO B C 1
ATOM 6983 O O . PRO B 1 137 ? 29.047 -38.656 -24.891 1 87.88 137 PRO B O 1
ATOM 6986 N N . LEU B 1 138 ? 27.312 -39.875 -25.141 1 89.88 138 LEU B N 1
ATOM 6987 C CA . LEU B 1 138 ? 28.016 -40.906 -25.875 1 89.88 138 LEU B CA 1
ATOM 6988 C C . LEU B 1 138 ? 28.484 -40.438 -27.234 1 89.88 138 LEU B C 1
ATOM 6990 O O . LEU B 1 138 ? 29.625 -40.656 -27.625 1 89.88 138 LEU B O 1
ATOM 6994 N N . LEU B 1 139 ? 27.578 -39.75 -27.938 1 90.38 139 LEU B N 1
ATOM 6995 C CA . LEU B 1 139 ? 27.922 -39.281 -29.266 1 90.38 139 LEU B CA 1
ATOM 6996 C C . LEU B 1 139 ? 28.984 -38.219 -29.219 1 90.38 139 LEU B C 1
ATOM 6998 O O . LEU B 1 139 ? 29.812 -38.094 -30.125 1 90.38 139 LEU B O 1
ATOM 7002 N N . GLN B 1 140 ? 28.875 -37.438 -28.219 1 84.38 140 GLN B N 1
ATOM 7003 C CA . GLN B 1 140 ? 29.922 -36.438 -28.062 1 84.38 140 GLN B CA 1
ATOM 7004 C C . GLN B 1 140 ? 31.281 -37.094 -27.844 1 84.38 140 GLN B C 1
ATOM 7006 O O . GLN B 1 140 ? 32.281 -36.656 -28.422 1 84.38 140 GLN B O 1
ATOM 7011 N N . LYS B 1 141 ? 31.344 -38.094 -27.078 1 83.62 141 LYS B N 1
ATOM 7012 C CA . LYS B 1 141 ? 32.594 -38.812 -26.844 1 83.62 141 LYS B CA 1
ATOM 7013 C C . LYS B 1 141 ? 33.031 -39.562 -28.109 1 83.62 141 LYS B C 1
ATOM 7015 O O . LYS B 1 141 ? 34.219 -39.562 -28.438 1 83.62 141 LYS B O 1
ATOM 7020 N N . TRP B 1 142 ? 32.156 -40.156 -28.75 1 86.5 142 TRP B N 1
ATOM 7021 C CA . TRP B 1 142 ? 32.438 -40.875 -29.984 1 86.5 142 TRP B CA 1
ATOM 7022 C C . TRP B 1 142 ? 32.969 -39.938 -31.047 1 86.5 142 TRP B C 1
ATOM 7024 O O . TRP B 1 142 ? 33.938 -40.281 -31.766 1 86.5 142 TRP B O 1
ATOM 7034 N N . PHE B 1 143 ? 32.344 -38.812 -31.109 1 86.25 143 PHE B N 1
ATOM 7035 C CA . PHE B 1 143 ? 32.781 -37.812 -32.094 1 86.25 143 PHE B CA 1
ATOM 7036 C C . PHE B 1 143 ? 34.188 -37.344 -31.797 1 86.25 143 PHE B C 1
ATOM 7038 O O . PHE B 1 143 ? 35 -37.156 -32.719 1 86.25 143 PHE B O 1
ATOM 7045 N N . ALA B 1 144 ? 34.469 -37.188 -30.578 1 79.88 144 ALA B N 1
ATOM 7046 C CA . ALA B 1 144 ? 35.812 -36.812 -30.188 1 79.88 144 ALA B CA 1
ATOM 7047 C C . ALA B 1 144 ? 36.812 -37.906 -30.531 1 79.88 144 ALA B C 1
ATOM 7049 O O . ALA B 1 144 ? 37.938 -37.594 -30.938 1 79.88 144 ALA B O 1
ATOM 7050 N N . GLN B 1 145 ? 36.5 -39.094 -30.453 1 80 145 GLN B N 1
ATOM 7051 C CA . GLN B 1 145 ? 37.375 -40.219 -30.703 1 80 145 GLN B CA 1
ATOM 7052 C C . GLN B 1 145 ? 37.625 -40.406 -32.188 1 80 145 GLN B C 1
ATOM 7054 O O . GLN B 1 145 ? 38.656 -40.906 -32.594 1 80 145 GLN B O 1
ATOM 7059 N N . VAL B 1 146 ? 36.719 -40.031 -32.906 1 80.25 146 VAL B N 1
ATOM 7060 C CA . VAL B 1 146 ? 36.875 -40.156 -34.344 1 80.25 146 VAL B CA 1
ATOM 7061 C C . VAL B 1 146 ? 37.875 -39.125 -34.875 1 80.25 146 VAL B C 1
ATOM 7063 O O . VAL B 1 146 ? 38.5 -39.344 -35.906 1 80.25 146 VAL B O 1
ATOM 7066 N N . GLY B 1 147 ? 38.344 -38.156 -34.062 1 68.5 147 GLY B N 1
ATOM 7067 C CA . GLY B 1 147 ? 39.469 -37.281 -34.344 1 68.5 147 GLY B CA 1
ATOM 7068 C C . GLY B 1 147 ? 39.125 -36.188 -35.344 1 68.5 147 GLY B C 1
ATOM 7069 O O . GLY B 1 147 ? 40 -35.812 -36.156 1 68.5 147 GLY B O 1
ATOM 7070 N N . HIS B 1 148 ? 37.938 -35.781 -35.406 1 65.56 148 HIS B N 1
ATOM 7071 C CA . HIS B 1 148 ? 37.625 -34.656 -36.281 1 65.56 148 HIS B CA 1
ATOM 7072 C C . HIS B 1 148 ? 38.281 -33.375 -35.75 1 65.56 148 HIS B C 1
ATOM 7074 O O . HIS B 1 148 ? 38.531 -33.25 -34.562 1 65.56 148 HIS B O 1
ATOM 7080 N N . HIS B 1 149 ? 38.688 -32.438 -36.625 1 62.06 149 HIS B N 1
ATOM 7081 C CA . HIS B 1 149 ? 39.438 -31.234 -36.281 1 62.06 149 HIS B CA 1
ATOM 7082 C C . HIS B 1 149 ? 38.625 -30.344 -35.312 1 62.06 149 HIS B C 1
ATOM 7084 O O . HIS B 1 149 ? 39.219 -29.562 -34.562 1 62.06 149 HIS B O 1
ATOM 7090 N N . THR B 1 150 ? 37.312 -30.422 -35.344 1 62.66 150 THR B N 1
ATOM 7091 C CA . THR B 1 150 ? 36.5 -29.594 -34.469 1 62.66 150 THR B CA 1
ATOM 7092 C C . THR B 1 150 ? 36.094 -30.359 -33.219 1 62.66 150 THR B C 1
ATOM 7094 O O . THR B 1 150 ? 35.156 -29.969 -32.5 1 62.66 150 THR B O 1
ATOM 7097 N N . SER B 1 151 ? 36.781 -31.453 -33.031 1 64.19 151 SER B N 1
ATOM 7098 C CA . SER B 1 151 ? 36.406 -32.312 -31.922 1 64.19 151 SER B CA 1
ATOM 7099 C C . SER B 1 151 ? 36.688 -31.625 -30.578 1 64.19 151 SER B C 1
ATOM 7101 O O . SER B 1 151 ? 36.031 -31.953 -29.578 1 64.19 151 SER B O 1
ATOM 7103 N N . HIS B 1 152 ? 37.562 -30.609 -30.641 1 59.69 152 HIS B N 1
ATOM 7104 C CA . HIS B 1 152 ? 37.906 -29.938 -29.391 1 59.69 152 HIS B CA 1
ATOM 7105 C C . HIS B 1 152 ? 36.812 -29 -28.938 1 59.69 152 HIS B C 1
ATOM 7107 O O . HIS B 1 152 ? 36.625 -28.75 -27.75 1 59.69 152 HIS B O 1
ATOM 7113 N N . ASP B 1 153 ? 36.062 -28.453 -29.859 1 62.28 153 ASP B N 1
ATOM 7114 C CA . ASP B 1 153 ? 34.906 -27.625 -29.531 1 62.28 153 ASP B CA 1
ATOM 7115 C C . ASP B 1 153 ? 33.75 -27.891 -30.484 1 62.28 153 ASP B C 1
ATOM 7117 O O . ASP B 1 153 ? 33.531 -27.125 -31.422 1 62.28 153 ASP B O 1
ATOM 7121 N N . PRO B 1 154 ? 33.125 -29 -30.141 1 68.56 154 PRO B N 1
ATOM 7122 C CA . PRO B 1 154 ? 32.094 -29.375 -31.125 1 68.56 154 PRO B CA 1
ATOM 7123 C C . PRO B 1 154 ? 30.828 -28.516 -31 1 68.56 154 PRO B C 1
ATOM 7125 O O . PRO B 1 154 ? 29.75 -29.047 -30.688 1 68.56 154 PRO B O 1
ATOM 7128 N N . TYR B 1 155 ? 30.875 -27.219 -31.375 1 68.94 155 TYR B N 1
ATOM 7129 C CA . TYR B 1 155 ? 29.797 -26.234 -31.281 1 68.94 155 TYR B CA 1
ATOM 7130 C C . TYR B 1 155 ? 28.578 -26.688 -32.062 1 68.94 155 TYR B C 1
ATOM 7132 O O . TYR B 1 155 ? 27.438 -26.484 -31.609 1 68.94 155 TYR B O 1
ATOM 7140 N N . TYR B 1 156 ? 28.766 -27.359 -33.094 1 76.81 156 TYR B N 1
ATOM 7141 C CA . TYR B 1 156 ? 27.672 -27.75 -33.969 1 76.81 156 TYR B CA 1
ATOM 7142 C C . TYR B 1 156 ? 26.797 -28.812 -33.344 1 76.81 156 TYR B C 1
ATOM 7144 O O . TYR B 1 156 ? 25.578 -28.828 -33.5 1 76.81 156 TYR B O 1
ATOM 7152 N N . LEU B 1 157 ? 27.438 -29.656 -32.594 1 81.75 157 LEU B N 1
ATOM 7153 C CA . LEU B 1 157 ? 26.672 -30.719 -31.938 1 81.75 157 LEU B CA 1
ATOM 7154 C C . LEU B 1 157 ? 25.797 -30.156 -30.828 1 81.75 157 LEU B C 1
ATOM 7156 O O . LEU B 1 157 ? 24.625 -30.516 -30.719 1 81.75 157 LEU B O 1
ATOM 7160 N N . TYR B 1 158 ? 26.297 -29.188 -30.188 1 81 158 TYR B N 1
ATOM 7161 C CA . TYR B 1 158 ? 25.516 -28.547 -29.125 1 81 158 TYR B CA 1
ATOM 7162 C C . TYR B 1 158 ? 24.375 -27.719 -29.703 1 81 158 TYR B C 1
ATOM 7164 O O . TYR B 1 158 ? 23.266 -27.719 -29.172 1 81 158 TYR B O 1
ATOM 7172 N N . ALA B 1 159 ? 24.688 -27.078 -30.766 1 84.12 159 ALA B N 1
ATOM 7173 C CA . ALA B 1 159 ? 23.672 -26.266 -31.406 1 84.12 159 ALA B CA 1
ATOM 7174 C C . ALA B 1 159 ? 22.516 -27.125 -31.938 1 84.12 159 ALA B C 1
ATOM 7176 O O . ALA B 1 159 ? 21.344 -26.734 -31.812 1 84.12 159 ALA B O 1
ATOM 7177 N N . ALA B 1 160 ? 22.922 -28.219 -32.469 1 87.12 160 ALA B N 1
ATOM 7178 C CA . ALA B 1 160 ? 21.906 -29.125 -32.969 1 87.12 160 ALA B CA 1
ATOM 7179 C C . ALA B 1 160 ? 21.031 -29.672 -31.859 1 87.12 160 ALA B C 1
ATOM 7181 O O . ALA B 1 160 ? 19.797 -29.688 -31.984 1 87.12 160 ALA B O 1
ATOM 7182 N N . SER B 1 161 ? 21.594 -30.094 -30.859 1 90.19 161 SER B N 1
ATOM 7183 C CA . SER B 1 161 ? 20.859 -30.609 -29.703 1 90.19 161 SER B CA 1
ATOM 7184 C C . SER B 1 161 ? 19.953 -29.547 -29.094 1 90.19 161 SER B C 1
ATOM 7186 O O . SER B 1 161 ? 18.781 -29.797 -28.797 1 90.19 161 SER B O 1
ATOM 7188 N N . ASN B 1 162 ? 20.422 -28.359 -29.016 1 89.25 162 ASN B N 1
ATOM 7189 C CA . ASN B 1 162 ? 19.641 -27.25 -28.469 1 89.25 162 ASN B CA 1
ATOM 7190 C C . ASN B 1 162 ? 18.469 -26.875 -29.359 1 89.25 162 ASN B C 1
ATOM 7192 O O . ASN B 1 162 ? 17.359 -26.641 -28.875 1 89.25 162 ASN B O 1
ATOM 7196 N N . ALA B 1 163 ? 18.766 -26.812 -30.562 1 89.31 163 ALA B N 1
ATOM 7197 C CA . ALA B 1 163 ? 17.703 -26.516 -31.516 1 89.31 163 ALA B CA 1
ATOM 7198 C C . ALA B 1 163 ? 16.594 -27.562 -31.469 1 89.31 163 ALA B C 1
ATOM 7200 O O . ALA B 1 163 ? 15.406 -27.219 -31.453 1 89.31 163 ALA B O 1
ATOM 7201 N N . GLY B 1 164 ? 17.016 -28.797 -31.453 1 93.44 164 GLY B N 1
ATOM 7202 C CA . GLY B 1 164 ? 16.031 -29.859 -31.359 1 93.44 164 GLY B CA 1
ATOM 7203 C C . GLY B 1 164 ? 15.188 -29.781 -30.109 1 93.44 164 GLY B C 1
ATOM 7204 O O . GLY B 1 164 ? 13.969 -29.953 -30.156 1 93.44 164 GLY B O 1
ATOM 7205 N N . SER B 1 165 ? 15.797 -29.516 -29.031 1 94.06 165 SER B N 1
ATOM 7206 C CA . SER B 1 165 ? 15.094 -29.422 -27.75 1 94.06 165 SER B CA 1
ATOM 7207 C C . SER B 1 165 ? 14.109 -28.266 -27.75 1 94.06 165 SER B C 1
ATOM 7209 O O . SER B 1 165 ? 12.945 -28.422 -27.375 1 94.06 165 SER B O 1
ATOM 7211 N N . LEU B 1 166 ? 14.523 -27.047 -28.188 1 93.44 166 LEU B N 1
ATOM 7212 C CA . LEU B 1 166 ? 13.68 -25.844 -28.156 1 93.44 166 LEU B CA 1
ATOM 7213 C C . LEU B 1 166 ? 12.531 -25.969 -29.156 1 93.44 166 LEU B C 1
ATOM 7215 O O . LEU B 1 166 ? 11.398 -25.578 -28.859 1 93.44 166 LEU B O 1
ATOM 7219 N N . LEU B 1 167 ? 12.852 -26.484 -30.234 1 93.19 167 LEU B N 1
ATOM 7220 C CA . LEU B 1 167 ? 11.82 -26.656 -31.25 1 93.19 167 LEU B CA 1
ATOM 7221 C C . LEU B 1 167 ? 10.758 -27.641 -30.781 1 93.19 167 LEU B C 1
ATOM 7223 O O . LEU B 1 167 ? 9.562 -27.422 -31 1 93.19 167 LEU B O 1
ATOM 7227 N N . ALA B 1 168 ? 11.211 -28.719 -30.219 1 94.25 168 ALA B N 1
ATOM 7228 C CA . ALA B 1 168 ? 10.266 -29.703 -29.719 1 94.25 168 ALA B CA 1
ATOM 7229 C C . ALA B 1 168 ? 9.383 -29.125 -28.609 1 94.25 168 ALA B C 1
ATOM 7231 O O . ALA B 1 168 ? 8.164 -29.297 -28.625 1 94.25 168 ALA B O 1
ATOM 7232 N N . LEU B 1 169 ? 9.969 -28.438 -27.75 1 92.81 169 LEU B N 1
ATOM 7233 C CA . LEU B 1 169 ? 9.242 -27.859 -26.609 1 92.81 169 LEU B CA 1
ATOM 7234 C C . LEU B 1 169 ? 8.234 -26.828 -27.094 1 92.81 169 LEU B C 1
ATOM 7236 O O . LEU B 1 169 ? 7.074 -26.844 -26.672 1 92.81 169 LEU B O 1
ATOM 7240 N N . LEU B 1 170 ? 8.609 -25.953 -27.969 1 92.06 170 LEU B N 1
ATOM 7241 C CA . LEU B 1 170 ? 7.742 -24.875 -28.391 1 92.06 170 LEU B CA 1
ATOM 7242 C C . LEU B 1 170 ? 6.691 -25.359 -29.375 1 92.06 170 LEU B C 1
ATOM 7244 O O . LEU B 1 170 ? 5.574 -24.844 -29.422 1 92.06 170 LEU B O 1
ATOM 7248 N N . SER B 1 171 ? 7.016 -26.344 -30.062 1 93.62 171 SER B N 1
ATOM 7249 C CA . SER B 1 171 ? 6.082 -26.844 -31.078 1 93.62 171 SER B CA 1
ATOM 7250 C C . SER B 1 171 ? 4.996 -27.703 -30.438 1 93.62 171 SER B C 1
ATOM 7252 O O . SER B 1 171 ? 3.904 -27.844 -31 1 93.62 171 SER B O 1
ATOM 7254 N N . TYR B 1 172 ? 5.25 -28.234 -29.328 1 93.62 172 TYR B N 1
ATOM 7255 C CA . TYR B 1 172 ? 4.293 -29.188 -28.766 1 93.62 172 TYR B CA 1
ATOM 7256 C C . TYR B 1 172 ? 2.959 -28.5 -28.484 1 93.62 172 TYR B C 1
ATOM 7258 O O . TYR B 1 172 ? 1.922 -28.922 -29 1 93.62 172 TYR B O 1
ATOM 7266 N N . PRO B 1 173 ? 2.904 -27.406 -27.719 1 89.62 173 PRO B N 1
ATOM 7267 C CA . PRO B 1 173 ? 1.604 -26.812 -27.406 1 89.62 173 PRO B CA 1
ATOM 7268 C C . PRO B 1 173 ? 0.997 -26.062 -28.578 1 89.62 173 PRO B C 1
ATOM 7270 O O . PRO B 1 173 ? -0.227 -25.938 -28.672 1 89.62 173 PRO B O 1
ATOM 7273 N N . PHE B 1 174 ? 1.804 -25.672 -29.547 1 90.31 174 PHE B N 1
ATOM 7274 C CA . PHE B 1 174 ? 1.283 -24.766 -30.562 1 90.31 174 PHE B CA 1
ATOM 7275 C C . PHE B 1 174 ? 1.071 -25.484 -31.891 1 90.31 174 PHE B C 1
ATOM 7277 O O . PHE B 1 174 ? 0.318 -25.016 -32.75 1 90.31 174 PHE B O 1
ATOM 7284 N N . VAL B 1 175 ? 1.722 -26.609 -32.031 1 92.62 175 VAL B N 1
ATOM 7285 C CA . VAL B 1 175 ? 1.612 -27.281 -33.312 1 92.62 175 VAL B CA 1
ATOM 7286 C C . VAL B 1 175 ? 1.169 -28.734 -33.094 1 92.62 175 VAL B C 1
ATOM 7288 O O . VAL B 1 175 ? 0.164 -29.172 -33.656 1 92.62 175 VAL B O 1
ATOM 7291 N N . ILE B 1 176 ? 1.759 -29.469 -32.25 1 93.19 176 ILE B N 1
ATOM 7292 C CA . ILE B 1 176 ? 1.541 -30.906 -32.094 1 93.19 176 ILE B CA 1
ATOM 7293 C C . ILE B 1 176 ? 0.221 -31.156 -31.375 1 93.19 176 ILE B C 1
ATOM 7295 O O . ILE B 1 176 ? -0.68 -31.797 -31.922 1 93.19 176 ILE B O 1
ATOM 7299 N N . GLU B 1 177 ? 0.09 -30.594 -30.25 1 90.56 177 GLU B N 1
ATOM 7300 C CA . GLU B 1 177 ? -1.071 -30.844 -29.406 1 90.56 177 GLU B CA 1
ATOM 7301 C C . GLU B 1 177 ? -2.365 -30.438 -30.109 1 90.56 177 GLU B C 1
ATOM 7303 O O . GLU B 1 177 ? -3.35 -31.172 -30.078 1 90.56 177 GLU B O 1
ATOM 7308 N N . PRO B 1 178 ? -2.363 -29.266 -30.766 1 89.25 178 PRO B N 1
ATOM 7309 C CA . PRO B 1 178 ? -3.627 -28.828 -31.359 1 89.25 178 PRO B CA 1
ATOM 7310 C C . PRO B 1 178 ? -3.959 -29.594 -32.656 1 89.25 178 PRO B C 1
ATOM 7312 O O . PRO B 1 178 ? -5.109 -29.594 -33.094 1 89.25 178 PRO B O 1
ATOM 7315 N N . ASN B 1 179 ? -2.982 -30.375 -33.219 1 91.56 179 ASN B N 1
ATOM 7316 C CA . ASN B 1 179 ? -3.223 -30.922 -34.531 1 91.56 179 ASN B CA 1
ATOM 7317 C C . ASN B 1 179 ? -3.152 -32.438 -34.562 1 91.56 179 ASN B C 1
ATOM 7319 O O . ASN B 1 179 ? -3.67 -33.094 -35.469 1 91.56 179 ASN B O 1
ATOM 7323 N N . ILE B 1 180 ? -2.51 -33 -33.594 1 93.69 180 ILE B N 1
ATOM 7324 C CA . ILE B 1 180 ? -2.273 -34.438 -33.656 1 93.69 180 ILE B CA 1
ATOM 7325 C C . ILE B 1 180 ? -2.789 -35.062 -32.344 1 93.69 180 ILE B C 1
ATOM 7327 O O . ILE B 1 180 ? -2.455 -34.625 -31.25 1 93.69 180 ILE B O 1
ATOM 7331 N N . GLY B 1 181 ? -3.572 -36.156 -32.5 1 93.44 181 GLY B N 1
ATOM 7332 C CA . GLY B 1 181 ? -4.051 -36.906 -31.344 1 93.44 181 GLY B CA 1
ATOM 7333 C C . GLY B 1 181 ? -2.961 -37.688 -30.641 1 93.44 181 GLY B C 1
ATOM 7334 O O . GLY B 1 181 ? -1.896 -37.938 -31.219 1 93.44 181 GLY B O 1
ATOM 7335 N N . LEU B 1 182 ? -3.166 -38.156 -29.453 1 94.12 182 LEU B N 1
ATOM 7336 C CA . LEU B 1 182 ? -2.172 -38.812 -28.609 1 94.12 182 LEU B CA 1
ATOM 7337 C C . LEU B 1 182 ? -1.771 -40.156 -29.203 1 94.12 182 LEU B C 1
ATOM 7339 O O . LEU B 1 182 ? -0.597 -40.531 -29.172 1 94.12 182 LEU B O 1
ATOM 7343 N N . ALA B 1 183 ? -2.676 -40.875 -29.75 1 94.56 183 ALA B N 1
ATOM 7344 C CA . ALA B 1 183 ? -2.369 -42.156 -30.359 1 94.56 183 ALA B CA 1
ATOM 7345 C C . ALA B 1 183 ? -1.405 -42.031 -31.531 1 94.56 183 ALA B C 1
ATOM 7347 O O . ALA B 1 183 ? -0.434 -42.781 -31.641 1 94.56 183 ALA B O 1
ATOM 7348 N N . SER B 1 184 ? -1.71 -41.031 -32.344 1 95.5 184 SER B N 1
ATOM 7349 C CA . SER B 1 184 ? -0.838 -40.75 -33.469 1 95.5 184 SER B CA 1
ATOM 7350 C C . SER B 1 184 ? 0.526 -40.25 -33 1 95.5 184 SER B C 1
ATOM 7352 O O . SER B 1 184 ? 1.545 -40.531 -33.656 1 95.5 184 SER B O 1
ATOM 7354 N N . GLN B 1 185 ? 0.555 -39.531 -31.953 1 95.88 185 GLN B N 1
ATOM 7355 C CA . GLN B 1 185 ? 1.818 -39.062 -31.391 1 95.88 185 GLN B CA 1
ATOM 7356 C C . GLN B 1 185 ? 2.689 -40.219 -30.938 1 95.88 185 GLN B C 1
ATOM 7358 O O . GLN B 1 185 ? 3.898 -40.25 -31.172 1 95.88 185 GLN B O 1
ATOM 7363 N N . GLN B 1 186 ? 2.064 -41.188 -30.281 1 96 186 GLN B N 1
ATOM 7364 C CA . GLN B 1 186 ? 2.791 -42.344 -29.781 1 96 186 GLN B CA 1
ATOM 7365 C C . GLN B 1 186 ? 3.42 -43.125 -30.938 1 96 186 GLN B C 1
ATOM 7367 O O . GLN B 1 186 ? 4.574 -43.562 -30.844 1 96 186 GLN B O 1
ATOM 7372 N N . ILE B 1 187 ? 2.711 -43.25 -32 1 96 187 ILE B N 1
ATOM 7373 C CA . ILE B 1 187 ? 3.199 -43.969 -33.156 1 96 187 ILE B CA 1
ATOM 7374 C C . ILE B 1 187 ? 4.305 -43.188 -33.844 1 96 187 ILE B C 1
ATOM 7376 O O . ILE B 1 187 ? 5.348 -43.75 -34.219 1 96 187 ILE B O 1
ATOM 7380 N N . ALA B 1 188 ? 4.008 -41.938 -34 1 96.38 188 ALA B N 1
ATOM 7381 C CA . ALA B 1 188 ? 5 -41.062 -34.656 1 96.38 188 ALA B CA 1
ATOM 7382 C C . ALA B 1 188 ? 6.297 -41.031 -33.844 1 96.38 188 ALA B C 1
ATOM 7384 O O . ALA B 1 188 ? 7.391 -41.062 -34.406 1 96.38 188 ALA B O 1
ATOM 7385 N N . TRP B 1 189 ? 6.156 -40.906 -32.562 1 96.88 189 TRP B N 1
ATOM 7386 C CA . TRP B 1 189 ? 7.332 -40.906 -31.719 1 96.88 189 TRP B CA 1
ATOM 7387 C C . TRP B 1 189 ? 8.094 -42.219 -31.797 1 96.88 189 TRP B C 1
ATOM 7389 O O . TRP B 1 189 ? 9.328 -42.219 -31.875 1 96.88 189 TRP B O 1
ATOM 7399 N N . SER B 1 190 ? 7.41 -43.375 -31.812 1 97.25 190 SER B N 1
ATOM 7400 C CA . SER B 1 190 ? 8.023 -44.688 -31.906 1 97.25 190 SER B CA 1
ATOM 7401 C C . SER B 1 190 ? 8.766 -44.875 -33.219 1 97.25 190 SER B C 1
ATOM 7403 O O . SER B 1 190 ? 9.844 -45.469 -33.25 1 97.25 190 SER B O 1
ATOM 7405 N N . GLY B 1 191 ? 8.125 -44.344 -34.25 1 96.69 191 GLY B N 1
ATOM 7406 C CA . GLY B 1 191 ? 8.828 -44.344 -35.531 1 96.69 191 GLY B CA 1
ATOM 7407 C C . GLY B 1 191 ? 10.094 -43.531 -35.5 1 96.69 191 GLY B C 1
ATOM 7408 O O . GLY B 1 191 ? 11.133 -43.938 -36 1 96.69 191 GLY B O 1
ATOM 7409 N N . GLY B 1 192 ? 9.961 -42.312 -35 1 97.25 192 GLY B N 1
ATOM 7410 C CA . GLY B 1 192 ? 11.133 -41.469 -34.844 1 97.25 192 GLY B CA 1
ATOM 7411 C C . GLY B 1 192 ? 12.227 -42.125 -34 1 97.25 192 GLY B C 1
ATOM 7412 O O . GLY B 1 192 ? 13.414 -41.969 -34.312 1 97.25 192 GLY B O 1
ATOM 7413 N N . TYR B 1 193 ? 11.859 -42.844 -32.969 1 97.62 193 TYR B N 1
ATOM 7414 C CA . TYR B 1 193 ? 12.805 -43.531 -32.125 1 97.62 193 TYR B CA 1
ATOM 7415 C C . TYR B 1 193 ? 13.539 -44.625 -32.875 1 97.62 193 TYR B C 1
ATOM 7417 O O . TYR B 1 193 ? 14.742 -44.812 -32.688 1 97.62 193 TYR B O 1
ATOM 7425 N N . ALA B 1 194 ? 12.859 -45.344 -33.688 1 97.12 194 ALA B N 1
ATOM 7426 C CA . ALA B 1 194 ? 13.492 -46.344 -34.5 1 97.12 194 ALA B CA 1
ATOM 7427 C C . ALA B 1 194 ? 14.531 -45.75 -35.438 1 97.12 194 ALA B C 1
ATOM 7429 O O . ALA B 1 194 ? 15.625 -46.281 -35.625 1 97.12 194 ALA B O 1
ATOM 7430 N N . ILE B 1 195 ? 14.117 -44.688 -36 1 97.44 195 ILE B N 1
ATOM 7431 C CA . ILE B 1 195 ? 15.047 -43.969 -36.875 1 97.44 195 ILE B CA 1
ATOM 7432 C C . ILE B 1 195 ? 16.266 -43.531 -36.062 1 97.44 195 ILE B C 1
ATOM 7434 O O . ILE B 1 195 ? 17.406 -43.625 -36.562 1 97.44 195 ILE B O 1
ATOM 7438 N N . LEU B 1 196 ? 16.047 -43.031 -34.875 1 97.62 196 LEU B N 1
ATOM 7439 C CA . LEU B 1 196 ? 17.156 -42.625 -34 1 97.62 196 LEU B CA 1
ATOM 7440 C C . LEU B 1 196 ? 18.094 -43.781 -33.719 1 97.62 196 LEU B C 1
ATOM 7442 O O . LEU B 1 196 ? 19.312 -43.625 -33.781 1 97.62 196 LEU B O 1
ATOM 7446 N N . CYS B 1 197 ? 17.578 -44.969 -33.438 1 96.75 197 CYS B N 1
ATOM 7447 C CA . CYS B 1 197 ? 18.391 -46.156 -33.188 1 96.75 197 CYS B CA 1
ATOM 7448 C C . CYS B 1 197 ? 19.266 -46.469 -34.375 1 96.75 197 CYS B C 1
ATOM 7450 O O . CYS B 1 197 ? 20.453 -46.812 -34.219 1 96.75 197 CYS B O 1
ATOM 7452 N N . LEU B 1 198 ? 18.719 -46.312 -35.562 1 96.25 198 LEU B N 1
ATOM 7453 C CA . LEU B 1 198 ? 19.484 -46.562 -36.781 1 96.25 198 LEU B CA 1
ATOM 7454 C C . LEU B 1 198 ? 20.594 -45.531 -36.969 1 96.25 198 LEU B C 1
ATOM 7456 O O . LEU B 1 198 ? 21.703 -45.844 -37.375 1 96.25 198 LEU B O 1
ATOM 7460 N N . MET B 1 199 ? 20.203 -44.344 -36.594 1 97 199 MET B N 1
ATOM 7461 C CA . MET B 1 199 ? 21.188 -43.25 -36.688 1 97 199 MET B CA 1
ATOM 7462 C C . MET B 1 199 ? 22.328 -43.469 -35.719 1 97 199 MET B C 1
ATOM 7464 O O . MET B 1 199 ? 23.484 -43.25 -36.031 1 97 199 MET B O 1
ATOM 7468 N N . ILE B 1 200 ? 22 -43.875 -34.469 1 96.62 200 ILE B N 1
ATOM 7469 C CA . ILE B 1 200 ? 23.016 -44.156 -33.469 1 96.62 200 ILE B CA 1
ATOM 7470 C C . ILE B 1 200 ? 23.906 -45.281 -33.938 1 96.62 200 ILE B C 1
ATOM 7472 O O . ILE B 1 200 ? 25.141 -45.219 -33.812 1 96.62 200 ILE B O 1
ATOM 7476 N N . ALA B 1 201 ? 23.328 -46.312 -34.5 1 94.5 201 ALA B N 1
ATOM 7477 C CA . ALA B 1 201 ? 24.094 -47.438 -35.062 1 94.5 201 ALA B CA 1
ATOM 7478 C C . ALA B 1 201 ? 25.016 -46.969 -36.188 1 94.5 201 ALA B C 1
ATOM 7480 O O . ALA B 1 201 ? 26.141 -47.469 -36.312 1 94.5 201 ALA B O 1
ATOM 7481 N N . GLY B 1 202 ? 24.469 -46.094 -36.969 1 93.62 202 GLY B N 1
ATOM 7482 C CA . GLY B 1 202 ? 25.297 -45.531 -38 1 93.62 202 GLY B CA 1
ATOM 7483 C C . GLY B 1 202 ? 26.516 -44.812 -37.469 1 93.62 202 GLY B C 1
ATOM 7484 O O . GLY B 1 202 ? 27.625 -44.938 -38 1 93.62 202 GLY B O 1
ATOM 7485 N N . CYS B 1 203 ? 26.344 -44.031 -36.406 1 93.69 203 CYS B N 1
ATOM 7486 C CA . CYS B 1 203 ? 27.469 -43.344 -35.75 1 93.69 203 CYS B CA 1
ATOM 7487 C C . CYS B 1 203 ? 28.453 -44.344 -35.188 1 93.69 203 CYS B C 1
ATOM 7489 O O . CYS B 1 203 ? 29.672 -44.156 -35.281 1 93.69 203 CYS B O 1
ATOM 7491 N N . GLY B 1 204 ? 27.859 -45.406 -34.531 1 91.75 204 GLY B N 1
ATOM 7492 C CA . GLY B 1 204 ? 28.719 -46.469 -34.031 1 91.75 204 GLY B CA 1
ATOM 7493 C C . GLY B 1 204 ? 29.531 -47.156 -35.094 1 91.75 204 GLY B C 1
ATOM 7494 O O . GLY B 1 204 ? 30.703 -47.469 -34.875 1 91.75 204 GLY B O 1
ATOM 7495 N N . TRP B 1 205 ? 28.938 -47.344 -36.219 1 90.88 205 TRP B N 1
ATOM 7496 C CA . TRP B 1 205 ? 29.625 -48 -37.344 1 90.88 205 TRP B CA 1
ATOM 7497 C C . TRP B 1 205 ? 30.766 -47.125 -37.844 1 90.88 205 TRP B C 1
ATOM 7499 O O . TRP B 1 205 ? 31.844 -47.656 -38.156 1 90.88 205 TRP B O 1
ATOM 7509 N N . ARG B 1 206 ? 30.5 -45.875 -37.906 1 89.56 206 ARG B N 1
ATOM 7510 C CA . ARG B 1 206 ? 31.547 -44.969 -38.344 1 89.56 206 ARG B CA 1
ATOM 7511 C C . ARG B 1 206 ? 32.719 -44.969 -37.344 1 89.56 206 ARG B C 1
ATOM 7513 O O . ARG B 1 206 ? 33.875 -44.812 -37.75 1 89.56 206 ARG B O 1
ATOM 7520 N N . LEU B 1 207 ? 32.375 -45 -36.062 1 87.69 207 LEU B N 1
ATOM 7521 C CA . LEU B 1 207 ? 33.375 -45.062 -35.031 1 87.69 207 LEU B CA 1
ATOM 7522 C C . LEU B 1 207 ? 34.188 -46.375 -35.156 1 87.69 207 LEU B C 1
ATOM 7524 O O . LEU B 1 207 ? 35.406 -46.344 -35 1 87.69 207 LEU B O 1
ATOM 7528 N N . TRP B 1 208 ? 33.531 -47.469 -35.438 1 86.31 208 TRP B N 1
ATOM 7529 C CA . TRP B 1 208 ? 34.156 -48.781 -35.594 1 86.31 208 TRP B CA 1
ATOM 7530 C C . TRP B 1 208 ? 35.125 -48.781 -36.75 1 86.31 208 TRP B C 1
ATOM 7532 O O . TRP B 1 208 ? 36.188 -49.406 -36.656 1 86.31 208 TRP B O 1
ATOM 7542 N N . GLN B 1 209 ? 34.906 -48.094 -37.781 1 84.31 209 GLN B N 1
ATOM 7543 C CA . GLN B 1 209 ? 35.719 -48.062 -39 1 84.31 209 GLN B CA 1
ATOM 7544 C C . GLN B 1 209 ? 36.969 -47.219 -38.781 1 84.31 209 GLN B C 1
ATOM 7546 O O . GLN B 1 209 ? 38 -47.406 -39.438 1 84.31 209 GLN B O 1
ATOM 7551 N N . ASN B 1 210 ? 36.75 -46.25 -37.969 1 75.69 210 ASN B N 1
ATOM 7552 C CA . ASN B 1 210 ? 37.875 -45.344 -37.812 1 75.69 210 ASN B CA 1
ATOM 7553 C C . ASN B 1 210 ? 38.844 -45.781 -36.719 1 75.69 210 ASN B C 1
ATOM 7555 O O . ASN B 1 210 ? 38.406 -46.25 -35.688 1 75.69 210 ASN B O 1
ATOM 7559 N N . LYS B 1 211 ? 40.125 -46.156 -37.031 1 64.69 211 LYS B N 1
ATOM 7560 C CA . LYS B 1 211 ? 41.188 -46.562 -36.125 1 64.69 211 LYS B CA 1
ATOM 7561 C C . LYS B 1 211 ? 41.406 -45.5 -35.031 1 64.69 211 LYS B C 1
ATOM 7563 O O . LYS B 1 211 ? 41.562 -44.312 -35.344 1 64.69 211 LYS B O 1
ATOM 7568 N N . PRO B 1 212 ? 41.188 -45.844 -33.75 1 60.22 212 PRO B N 1
ATOM 7569 C CA . PRO B 1 212 ? 41.281 -44.906 -32.625 1 60.22 212 PRO B CA 1
ATOM 7570 C C . PRO B 1 212 ? 42.625 -44.188 -32.594 1 60.22 212 PRO B C 1
ATOM 7572 O O . PRO B 1 212 ? 43.688 -44.812 -32.812 1 60.22 212 PRO B O 1
ATOM 7575 N N . ARG B 1 213 ? 42.75 -42.938 -32.969 1 55.59 213 ARG B N 1
ATOM 7576 C CA . ARG B 1 213 ? 44 -42.219 -32.75 1 55.59 213 ARG B CA 1
ATOM 7577 C C . ARG B 1 213 ? 44.219 -41.969 -31.25 1 55.59 213 ARG B C 1
ATOM 7579 O O . ARG B 1 213 ? 43.344 -41.406 -30.578 1 55.59 213 ARG B O 1
ATOM 7586 N N . THR B 1 214 ? 44.969 -42.875 -30.656 1 50.34 214 THR B N 1
ATOM 7587 C CA . THR B 1 214 ? 45.344 -42.625 -29.266 1 50.34 214 THR B CA 1
ATOM 7588 C C . THR B 1 214 ? 46.031 -41.25 -29.125 1 50.34 214 THR B C 1
ATOM 7590 O O . THR B 1 214 ? 47.094 -41.031 -29.703 1 50.34 214 THR B O 1
ATOM 7593 N N . ASP B 1 215 ? 45.5 -40.25 -29.094 1 45.62 215 ASP B N 1
ATOM 7594 C CA . ASP B 1 215 ? 46.188 -39 -28.844 1 45.62 215 ASP B CA 1
ATOM 7595 C C . ASP B 1 215 ? 46.969 -39.031 -27.547 1 45.62 215 ASP B C 1
ATOM 7597 O O . ASP B 1 215 ? 46.375 -39.125 -26.453 1 45.62 215 ASP B O 1
ATOM 7601 N N . ALA B 1 216 ? 48.125 -39.281 -27.438 1 51.03 216 ALA B N 1
ATOM 7602 C CA . ALA B 1 216 ? 49.125 -39.25 -26.359 1 51.03 216 ALA B CA 1
ATOM 7603 C C . ALA B 1 216 ? 49.062 -37.969 -25.578 1 51.03 216 ALA B C 1
ATOM 7605 O O . ALA B 1 216 ? 49.375 -37.938 -24.375 1 51.03 216 ALA B O 1
ATOM 7606 N N . SER B 1 217 ? 48.969 -36.812 -26.141 1 47.19 217 SER B N 1
ATOM 7607 C CA . SER B 1 217 ? 49.125 -35.5 -25.5 1 47.19 217 SER B CA 1
ATOM 7608 C C . SER B 1 217 ? 48.062 -35.281 -24.438 1 47.19 217 SER B C 1
ATOM 7610 O O . SER B 1 217 ? 48.188 -34.406 -23.578 1 47.19 217 SER B O 1
ATOM 7612 N N . ALA B 1 218 ? 46.906 -35.875 -24.453 1 53.47 218 ALA B N 1
ATOM 7613 C CA . ALA B 1 218 ? 45.812 -35.75 -23.516 1 53.47 218 ALA B CA 1
ATOM 7614 C C . ALA B 1 218 ? 46.125 -36.469 -22.203 1 53.47 218 ALA B C 1
ATOM 7616 O O . ALA B 1 218 ? 45.594 -36.094 -21.156 1 53.47 218 ALA B O 1
ATOM 7617 N N . GLN B 1 219 ? 47 -37.5 -22.219 1 49.78 219 GLN B N 1
ATOM 7618 C CA . GLN B 1 219 ? 47.438 -38.188 -21.016 1 49.78 219 GLN B CA 1
ATOM 7619 C C . GLN B 1 219 ? 48.312 -37.312 -20.156 1 49.78 219 GLN B C 1
ATOM 7621 O O . GLN B 1 219 ? 48.281 -37.375 -18.922 1 49.78 219 GLN B O 1
ATOM 7626 N N . GLU B 1 220 ? 49.25 -36.625 -20.734 1 50.44 220 GLU B N 1
ATOM 7627 C CA . GLU B 1 220 ? 50.125 -35.781 -19.953 1 50.44 220 GLU B CA 1
ATOM 7628 C C . GLU B 1 220 ? 49.344 -34.688 -19.219 1 50.44 220 GLU B C 1
ATOM 7630 O O . GLU B 1 220 ? 49.688 -34.312 -18.094 1 50.44 220 GLU B O 1
ATOM 7635 N N . ASP B 1 221 ? 48.375 -34.062 -19.734 1 51.53 221 ASP B N 1
ATOM 7636 C CA . ASP B 1 221 ? 47.594 -33 -19.125 1 51.53 221 ASP B CA 1
ATOM 7637 C C . ASP B 1 221 ? 46.781 -33.5 -17.922 1 51.53 221 ASP B C 1
ATOM 7639 O O . ASP B 1 221 ? 46.469 -32.75 -17.016 1 51.53 221 ASP B O 1
ATOM 7643 N N . ILE B 1 222 ? 46.5 -34.719 -17.828 1 54.16 222 ILE B N 1
ATOM 7644 C CA . ILE B 1 222 ? 45.75 -35.344 -16.734 1 54.16 222 ILE B CA 1
ATOM 7645 C C . ILE B 1 222 ? 46.625 -35.375 -15.477 1 54.16 222 ILE B C 1
ATOM 7647 O O . ILE B 1 222 ? 46.094 -35.188 -14.367 1 54.16 222 ILE B O 1
ATOM 7651 N N . LEU B 1 223 ? 47.875 -35.625 -15.633 1 53.38 223 LEU B N 1
ATOM 7652 C CA . LEU B 1 223 ? 48.719 -35.812 -14.461 1 53.38 223 LEU B CA 1
ATOM 7653 C C . LEU B 1 223 ? 48.906 -34.5 -13.711 1 53.38 223 LEU B C 1
ATOM 7655 O O . LEU B 1 223 ? 49.156 -34.5 -12.5 1 53.38 223 LEU B O 1
ATOM 7659 N N . LEU B 1 224 ? 48.75 -33.312 -14.328 1 55.66 224 LEU B N 1
ATOM 7660 C CA . LEU B 1 224 ? 49.125 -32.062 -13.656 1 55.66 224 LEU B CA 1
ATOM 7661 C C . LEU B 1 224 ? 47.875 -31.344 -13.141 1 55.66 224 LEU B C 1
ATOM 7663 O O . LEU B 1 224 ? 47.969 -30.281 -12.539 1 55.66 224 LEU B O 1
ATOM 7667 N N . SER B 1 225 ? 46.719 -31.828 -13.359 1 61.28 225 SER B N 1
ATOM 7668 C CA . SER B 1 225 ? 45.562 -31 -12.977 1 61.28 225 SER B CA 1
ATOM 7669 C C . SER B 1 225 ? 45.219 -31.219 -11.516 1 61.28 225 SER B C 1
ATOM 7671 O O . SER B 1 225 ? 45.25 -32.344 -11.023 1 61.28 225 SER B O 1
ATOM 7673 N N . PRO B 1 226 ? 45.219 -30.188 -10.734 1 66.44 226 PRO B N 1
ATOM 7674 C CA . PRO B 1 226 ? 44.938 -30.25 -9.305 1 66.44 226 PRO B CA 1
ATOM 7675 C C . PRO B 1 226 ? 43.656 -31.016 -9 1 66.44 226 PRO B C 1
ATOM 7677 O O . PRO B 1 226 ? 42.75 -31.062 -9.828 1 66.44 226 PRO B O 1
ATOM 7680 N N . GLU B 1 227 ? 43.719 -31.797 -7.957 1 75.56 227 GLU B N 1
ATOM 7681 C CA . GLU B 1 227 ? 42.594 -32.562 -7.465 1 75.56 227 GLU B CA 1
ATOM 7682 C C . GLU B 1 227 ? 41.406 -31.656 -7.129 1 75.56 227 GLU B C 1
ATOM 7684 O O . GLU B 1 227 ? 41.594 -30.5 -6.723 1 75.56 227 GLU B O 1
ATOM 7689 N N . LEU B 1 228 ? 40.219 -32.031 -7.52 1 80.5 228 LEU B N 1
ATOM 7690 C CA . LEU B 1 228 ? 39 -31.281 -7.297 1 80.5 228 LEU B CA 1
ATOM 7691 C C . LEU B 1 228 ? 38.625 -31.281 -5.816 1 80.5 228 LEU B C 1
ATOM 7693 O O . LEU B 1 228 ? 38.594 -32.344 -5.18 1 80.5 228 LEU B O 1
ATOM 7697 N N . ASP B 1 229 ? 38.5 -30.125 -5.242 1 87.12 229 ASP B N 1
ATOM 7698 C CA . ASP B 1 229 ? 38.094 -29.953 -3.85 1 87.12 229 ASP B CA 1
ATOM 7699 C C . ASP B 1 229 ? 36.625 -30.234 -3.668 1 87.12 229 ASP B C 1
ATOM 7701 O O . ASP B 1 229 ? 35.812 -30.016 -4.586 1 87.12 229 ASP B O 1
ATOM 7705 N N . ASN B 1 230 ? 36.156 -30.828 -2.582 1 90.44 230 ASN B N 1
ATOM 7706 C CA . ASN B 1 230 ? 34.75 -31.156 -2.258 1 90.44 230 ASN B CA 1
ATOM 7707 C C . ASN B 1 230 ? 33.906 -29.891 -2.148 1 90.44 230 ASN B C 1
ATOM 7709 O O . ASN B 1 230 ? 32.688 -29.938 -2.418 1 90.44 230 ASN B O 1
ATOM 7713 N N . LYS B 1 231 ? 34.469 -28.828 -1.812 1 88.5 231 LYS B N 1
ATOM 7714 C CA . LYS B 1 231 ? 33.75 -27.578 -1.717 1 88.5 231 LYS B CA 1
ATOM 7715 C C . LYS B 1 231 ? 33.25 -27.125 -3.09 1 88.5 231 LYS B C 1
ATOM 7717 O O . LYS B 1 231 ? 32.125 -26.625 -3.225 1 88.5 231 LYS B O 1
ATOM 7722 N N . THR B 1 232 ? 34.094 -27.281 -4.008 1 91.12 232 THR B N 1
ATOM 7723 C CA . THR B 1 232 ? 33.719 -26.906 -5.371 1 91.12 232 THR B CA 1
ATOM 7724 C C . THR B 1 232 ? 32.625 -27.812 -5.902 1 91.12 232 THR B C 1
ATOM 7726 O O . THR B 1 232 ? 31.672 -27.344 -6.547 1 91.12 232 THR B O 1
ATOM 7729 N N . ARG B 1 233 ? 32.656 -29.109 -5.582 1 93.75 233 ARG B N 1
ATOM 7730 C CA . ARG B 1 233 ? 31.641 -30.047 -6.004 1 93.75 233 ARG B CA 1
ATOM 7731 C C . ARG B 1 233 ? 30.297 -29.703 -5.375 1 93.75 233 ARG B C 1
ATOM 7733 O O . ARG B 1 233 ? 29.266 -29.766 -6.047 1 93.75 233 ARG B O 1
ATOM 7740 N N . LEU B 1 234 ? 30.391 -29.391 -4.121 1 94.06 234 LEU B N 1
ATOM 7741 C CA . LEU B 1 234 ? 29.156 -29.016 -3.422 1 94.06 234 LEU B CA 1
ATOM 7742 C C . LEU B 1 234 ? 28.578 -27.719 -4 1 94.06 234 LEU B C 1
ATOM 7744 O O . LEU B 1 234 ? 27.359 -27.578 -4.105 1 94.06 234 LEU B O 1
ATOM 7748 N N . HIS B 1 235 ? 29.453 -26.828 -4.328 1 93.94 235 HIS B N 1
ATOM 7749 C CA . HIS B 1 235 ? 29.016 -25.562 -4.926 1 93.94 235 HIS B CA 1
ATOM 7750 C C . HIS B 1 235 ? 28.328 -25.812 -6.266 1 93.94 235 HIS B C 1
ATOM 7752 O O . HIS B 1 235 ? 27.281 -25.219 -6.555 1 93.94 235 HIS B O 1
ATOM 7758 N N . TRP B 1 236 ? 28.922 -26.719 -7.082 1 95.75 236 TRP B N 1
ATOM 7759 C CA . TRP B 1 236 ? 28.281 -27.109 -8.336 1 95.75 236 TRP B CA 1
ATOM 7760 C C . TRP B 1 236 ? 26.906 -27.688 -8.086 1 95.75 236 TRP B C 1
ATOM 7762 O O . TRP B 1 236 ? 25.938 -27.359 -8.781 1 95.75 236 TRP B O 1
ATOM 7772 N N . LEU B 1 237 ? 26.859 -28.516 -7.098 1 97 237 LEU B N 1
ATOM 7773 C CA . LEU B 1 237 ? 25.625 -29.219 -6.766 1 97 237 LEU B CA 1
ATOM 7774 C C . LEU B 1 237 ? 24.516 -28.25 -6.41 1 97 237 LEU B C 1
ATOM 7776 O O . LEU B 1 237 ? 23.406 -28.344 -6.949 1 97 237 LEU B O 1
ATOM 7780 N N . VAL B 1 238 ? 24.766 -27.266 -5.578 1 96.94 238 VAL B N 1
ATOM 7781 C CA . VAL B 1 238 ? 23.734 -26.344 -5.102 1 96.94 238 VAL B CA 1
ATOM 7782 C C . VAL B 1 238 ? 23.328 -25.391 -6.23 1 96.94 238 VAL B C 1
ATOM 7784 O O . VAL B 1 238 ? 22.156 -25.031 -6.344 1 96.94 238 VAL B O 1
ATOM 7787 N N . LEU B 1 239 ? 24.297 -25.016 -7.059 1 97.31 239 LEU B N 1
ATOM 7788 C CA . LEU B 1 239 ? 24.031 -24.094 -8.172 1 97.31 239 LEU B CA 1
ATOM 7789 C C . LEU B 1 239 ? 23.109 -24.75 -9.195 1 97.31 239 LEU B C 1
ATOM 7791 O O . LEU B 1 239 ? 22.406 -24.062 -9.938 1 97.31 239 LEU B O 1
ATOM 7795 N N . ALA B 1 240 ? 23.109 -26.094 -9.203 1 97.31 240 ALA B N 1
ATOM 7796 C CA . ALA B 1 240 ? 22.234 -26.812 -10.125 1 97.31 240 ALA B CA 1
ATOM 7797 C C . ALA B 1 240 ? 20.953 -27.266 -9.43 1 97.31 240 ALA B C 1
ATOM 7799 O O . ALA B 1 240 ? 19.891 -27.344 -10.055 1 97.31 240 ALA B O 1
ATOM 7800 N N . PHE B 1 241 ? 21.016 -27.531 -8.18 1 98.19 241 PHE B N 1
ATOM 7801 C CA . PHE B 1 241 ? 19.906 -28 -7.363 1 98.19 241 PHE B CA 1
ATOM 7802 C C . PHE B 1 241 ? 18.812 -26.938 -7.262 1 98.19 241 PHE B C 1
ATOM 7804 O O . PHE B 1 241 ? 17.641 -27.219 -7.496 1 98.19 241 PHE B O 1
ATOM 7811 N N . VAL B 1 242 ? 19.156 -25.719 -6.965 1 98.31 242 VAL B N 1
ATOM 7812 C CA . VAL B 1 242 ? 18.234 -24.641 -6.656 1 98.31 242 VAL B CA 1
ATOM 7813 C C . VAL B 1 242 ? 17.406 -24.297 -7.898 1 98.31 242 VAL B C 1
ATOM 7815 O O . VAL B 1 242 ? 16.172 -24.234 -7.844 1 98.31 242 VAL B O 1
ATOM 7818 N N . PRO B 1 243 ? 18.062 -24.141 -9.031 1 98.19 243 PRO B N 1
ATOM 7819 C CA . PRO B 1 243 ? 17.281 -23.844 -10.242 1 98.19 243 PRO B CA 1
ATOM 7820 C C . PRO B 1 243 ? 16.297 -24.969 -10.594 1 98.19 243 PRO B C 1
ATOM 7822 O O . PRO B 1 243 ? 15.188 -24.703 -11.039 1 98.19 243 PRO B O 1
ATOM 7825 N N . SER B 1 244 ? 16.734 -26.172 -10.414 1 97.94 244 SER B N 1
ATOM 7826 C CA . SER B 1 244 ? 15.844 -27.297 -10.703 1 97.94 244 SER B CA 1
ATOM 7827 C C . SER B 1 244 ? 14.625 -27.297 -9.797 1 97.94 244 SER B C 1
ATOM 7829 O O . SER B 1 244 ? 13.5 -27.484 -10.258 1 97.94 244 SER B O 1
ATOM 7831 N N . SER B 1 245 ? 14.836 -27.094 -8.578 1 98 245 SER B N 1
ATOM 7832 C CA . SER B 1 245 ? 13.727 -26.984 -7.637 1 98 245 SER B CA 1
ATOM 7833 C C . SER B 1 245 ? 12.836 -25.797 -7.965 1 98 245 SER B C 1
ATOM 7835 O O . SER B 1 245 ? 11.609 -25.891 -7.891 1 98 245 SER B O 1
ATOM 7837 N N . LEU B 1 246 ? 13.438 -24.672 -8.336 1 97.5 246 LEU B N 1
ATOM 7838 C CA . LEU B 1 246 ? 12.68 -23.484 -8.711 1 97.5 246 LEU B CA 1
ATOM 7839 C C . LEU B 1 246 ? 11.805 -23.75 -9.93 1 97.5 246 LEU B C 1
ATOM 7841 O O . LEU B 1 246 ? 10.68 -23.25 -10.016 1 97.5 246 LEU B O 1
ATOM 7845 N N . LEU B 1 247 ? 12.328 -24.5 -10.828 1 97.44 247 LEU B N 1
ATOM 7846 C CA . LEU B 1 247 ? 11.578 -24.859 -12.023 1 97.44 247 LEU B CA 1
ATOM 7847 C C . LEU B 1 247 ? 10.266 -25.547 -11.656 1 97.44 247 LEU B C 1
ATOM 7849 O O . LEU B 1 247 ? 9.195 -25.141 -12.117 1 97.44 247 LEU B O 1
ATOM 7853 N N . LEU B 1 248 ? 10.352 -26.484 -10.797 1 96.38 248 LEU B N 1
ATOM 7854 C CA . LEU B 1 248 ? 9.164 -27.234 -10.414 1 96.38 248 LEU B CA 1
ATOM 7855 C C . LEU B 1 248 ? 8.273 -26.406 -9.492 1 96.38 248 LEU B C 1
ATOM 7857 O O . LEU B 1 248 ? 7.047 -26.547 -9.523 1 96.38 248 LEU B O 1
ATOM 7861 N N . GLY B 1 249 ? 8.93 -25.594 -8.719 1 94.69 249 GLY B N 1
ATOM 7862 C CA . GLY B 1 249 ? 8.148 -24.688 -7.902 1 94.69 249 GLY B CA 1
ATOM 7863 C C . GLY B 1 249 ? 7.305 -23.719 -8.719 1 94.69 249 GLY B C 1
ATOM 7864 O O . GLY B 1 249 ? 6.121 -23.531 -8.43 1 94.69 249 GLY B O 1
ATOM 7865 N N . LEU B 1 250 ? 7.887 -23.109 -9.719 1 94.38 250 LEU B N 1
ATOM 7866 C CA . LEU B 1 250 ? 7.164 -22.188 -10.594 1 94.38 250 LEU B CA 1
ATOM 7867 C C . LEU B 1 250 ? 6.066 -22.922 -11.359 1 94.38 250 LEU B C 1
ATOM 7869 O O . LEU B 1 250 ? 4.953 -22.406 -11.492 1 94.38 250 LEU B O 1
ATOM 7873 N N . THR B 1 251 ? 6.375 -24.062 -11.812 1 93.69 251 THR B N 1
ATOM 7874 C CA . THR B 1 251 ? 5.391 -24.859 -12.547 1 93.69 251 THR B CA 1
ATOM 7875 C C . THR B 1 251 ? 4.176 -25.156 -11.672 1 93.69 251 THR B C 1
ATOM 7877 O O . THR B 1 251 ? 3.035 -25.047 -12.125 1 93.69 251 THR B O 1
ATOM 7880 N N . ASN B 1 252 ? 4.473 -25.562 -10.508 1 91.44 252 ASN B N 1
ATOM 7881 C CA . ASN B 1 252 ? 3.387 -25.812 -9.57 1 91.44 252 ASN B CA 1
ATOM 7882 C C . ASN B 1 252 ? 2.531 -24.578 -9.336 1 91.44 252 ASN B C 1
ATOM 7884 O O . ASN B 1 252 ? 1.303 -24.672 -9.281 1 91.44 252 ASN B O 1
ATOM 7888 N N . PHE B 1 253 ? 3.117 -23.5 -9.219 1 87.19 253 PHE B N 1
ATOM 7889 C CA . PHE B 1 253 ? 2.418 -22.25 -8.992 1 87.19 253 PHE B CA 1
ATOM 7890 C C . PHE B 1 253 ? 1.501 -21.922 -10.164 1 87.19 253 PHE B C 1
ATOM 7892 O O . PHE B 1 253 ? 0.326 -21.594 -9.969 1 87.19 253 PHE B O 1
ATOM 7899 N N . ILE B 1 254 ? 1.998 -22.016 -11.352 1 86.12 254 ILE B N 1
ATOM 7900 C CA . ILE B 1 254 ? 1.26 -21.641 -12.555 1 86.12 254 ILE B CA 1
ATOM 7901 C C . ILE B 1 254 ? 0.134 -22.656 -12.797 1 86.12 254 ILE B C 1
ATOM 7903 O O . ILE B 1 254 ? -0.994 -22.266 -13.109 1 86.12 254 ILE B O 1
ATOM 7907 N N . SER B 1 255 ? 0.391 -23.859 -12.531 1 86.31 255 SER B N 1
ATOM 7908 C CA . SER B 1 255 ? -0.55 -24.922 -12.875 1 86.31 255 SER B CA 1
ATOM 7909 C C . SER B 1 255 ? -1.67 -25.016 -11.844 1 86.31 255 SER B C 1
ATOM 7911 O O . SER B 1 255 ? -2.771 -25.469 -12.156 1 86.31 255 SER B O 1
ATOM 7913 N N . THR B 1 256 ? -1.386 -24.578 -10.641 1 80.5 256 THR B N 1
ATOM 7914 C CA . THR B 1 256 ? -2.406 -24.656 -9.602 1 80.5 256 THR B CA 1
ATOM 7915 C C . THR B 1 256 ? -3.531 -23.656 -9.891 1 80.5 256 THR B C 1
ATOM 7917 O O . THR B 1 256 ? -4.711 -23.984 -9.742 1 80.5 256 THR B O 1
ATOM 7920 N N . ASP B 1 257 ? -3.26 -22.562 -10.367 1 71.88 257 ASP B N 1
ATOM 7921 C CA . ASP B 1 257 ? -4.273 -21.516 -10.492 1 71.88 257 ASP B CA 1
ATOM 7922 C C . ASP B 1 257 ? -4.949 -21.578 -11.859 1 71.88 257 ASP B C 1
ATOM 7924 O O . ASP B 1 257 ? -6.09 -21.125 -12.016 1 71.88 257 ASP B O 1
ATOM 7928 N N . ILE B 1 258 ? -4.258 -22.078 -12.883 1 69.06 258 ILE B N 1
ATOM 7929 C CA . ILE B 1 258 ? -4.824 -22.047 -14.227 1 69.06 258 ILE B CA 1
ATOM 7930 C C . ILE B 1 258 ? -5.23 -23.469 -14.633 1 69.06 258 ILE B C 1
ATOM 7932 O O . ILE B 1 258 ? -6.422 -23.781 -14.688 1 69.06 258 ILE B O 1
ATOM 7936 N N . ALA B 1 259 ? -4.336 -24.281 -14.953 1 73.56 259 ALA B N 1
ATOM 7937 C CA . ALA B 1 259 ? -4.562 -25.656 -15.336 1 73.56 259 ALA B CA 1
ATOM 7938 C C . ALA B 1 259 ? -3.24 -26.406 -15.508 1 73.56 259 ALA B C 1
ATOM 7940 O O . ALA B 1 259 ? -2.223 -25.812 -15.859 1 73.56 259 ALA B O 1
ATOM 7941 N N . SER B 1 260 ? -3.336 -27.656 -15.133 1 75.88 260 SER B N 1
ATOM 7942 C CA . SER B 1 260 ? -2.172 -28.5 -15.398 1 75.88 260 SER B CA 1
ATOM 7943 C C . SER B 1 260 ? -2.189 -29.031 -16.828 1 75.88 260 SER B C 1
ATOM 7945 O O . SER B 1 260 ? -2.738 -30.109 -17.078 1 75.88 260 SER B O 1
ATOM 7947 N N . VAL B 1 261 ? -1.597 -28.234 -17.75 1 79.06 261 VAL B N 1
ATOM 7948 C CA . VAL B 1 261 ? -1.556 -28.562 -19.172 1 79.06 261 VAL B CA 1
ATOM 7949 C C . VAL B 1 261 ? -0.155 -28.297 -19.719 1 79.06 261 VAL B C 1
ATOM 7951 O O . VAL B 1 261 ? 0.616 -27.531 -19.125 1 79.06 261 VAL B O 1
ATOM 7954 N N . PRO B 1 262 ? 0.095 -28.984 -20.797 1 78.56 262 PRO B N 1
ATOM 7955 C CA . PRO B 1 262 ? 1.441 -28.875 -21.375 1 78.56 262 PRO B CA 1
ATOM 7956 C C . PRO B 1 262 ? 1.867 -27.422 -21.594 1 78.56 262 PRO B C 1
ATOM 7958 O O . PRO B 1 262 ? 3.014 -27.062 -21.312 1 78.56 262 PRO B O 1
ATOM 7961 N N . LEU B 1 263 ? 1.007 -26.656 -22.062 1 77.5 263 LEU B N 1
ATOM 7962 C CA . LEU B 1 263 ? 1.36 -25.266 -22.312 1 77.5 263 LEU B CA 1
ATOM 7963 C C . LEU B 1 263 ? 1.983 -24.625 -21.078 1 77.5 263 LEU B C 1
ATOM 7965 O O . LEU B 1 263 ? 3.016 -23.969 -21.172 1 77.5 263 LEU B O 1
ATOM 7969 N N . LEU B 1 264 ? 1.476 -24.906 -19.953 1 85.31 264 LEU B N 1
ATOM 7970 C CA . LEU B 1 264 ? 1.902 -24.266 -18.719 1 85.31 264 LEU B CA 1
ATOM 7971 C C . LEU B 1 264 ? 3.104 -24.984 -18.109 1 85.31 264 LEU B C 1
ATOM 7973 O O . LEU B 1 264 ? 3.838 -24.406 -17.312 1 85.31 264 LEU B O 1
ATOM 7977 N N . TRP B 1 265 ? 3.316 -26.219 -18.516 1 90.81 265 TRP B N 1
ATOM 7978 C CA . TRP B 1 265 ? 4.508 -26.953 -18.125 1 90.81 265 TRP B CA 1
ATOM 7979 C C . TRP B 1 265 ? 5.727 -26.484 -18.906 1 90.81 265 TRP B C 1
ATOM 7981 O O . TRP B 1 265 ? 6.832 -26.406 -18.375 1 90.81 265 TRP B O 1
ATOM 7991 N N . ILE B 1 266 ? 5.465 -26.141 -20.094 1 91.44 266 ILE B N 1
ATOM 7992 C CA . ILE B 1 266 ? 6.535 -25.938 -21.062 1 91.44 266 ILE B CA 1
ATOM 7993 C C . ILE B 1 266 ? 7.156 -24.562 -20.875 1 91.44 266 ILE B C 1
ATOM 7995 O O . ILE B 1 266 ? 8.359 -24.375 -21.078 1 91.44 266 ILE B O 1
ATOM 7999 N N . ILE B 1 267 ? 6.434 -23.625 -20.406 1 91.62 267 ILE B N 1
ATOM 8000 C CA . ILE B 1 267 ? 6.938 -22.266 -20.266 1 91.62 267 ILE B CA 1
ATOM 8001 C C . ILE B 1 267 ? 8.125 -22.234 -19.297 1 91.62 267 ILE B C 1
ATOM 8003 O O . ILE B 1 267 ? 9.234 -21.844 -19.672 1 91.62 267 ILE B O 1
ATOM 8007 N N . PRO B 1 268 ? 7.98 -22.734 -18.094 1 94.88 268 PRO B N 1
ATOM 8008 C CA . PRO B 1 268 ? 9.141 -22.75 -17.203 1 94.88 268 PRO B CA 1
ATOM 8009 C C . PRO B 1 268 ? 10.273 -23.641 -17.719 1 94.88 268 PRO B C 1
ATOM 8011 O O . PRO B 1 268 ? 11.445 -23.297 -17.562 1 94.88 268 PRO B O 1
ATOM 8014 N N . LEU B 1 269 ? 9.906 -24.703 -18.297 1 95.12 269 LEU B N 1
ATOM 8015 C CA . LEU B 1 269 ? 10.914 -25.625 -18.797 1 95.12 269 LEU B CA 1
ATOM 8016 C C . LEU B 1 269 ? 11.711 -25 -19.938 1 95.12 269 LEU B C 1
ATOM 8018 O O . LEU B 1 269 ? 12.922 -25.188 -20.016 1 95.12 269 LEU B O 1
ATOM 8022 N N . THR B 1 270 ? 11.016 -24.297 -20.797 1 95.44 270 THR B N 1
ATOM 8023 C CA . THR B 1 270 ? 11.688 -23.594 -21.891 1 95.44 270 THR B CA 1
ATOM 8024 C C . THR B 1 270 ? 12.664 -22.547 -21.359 1 95.44 270 THR B C 1
ATOM 8026 O O . THR B 1 270 ? 13.797 -22.453 -21.828 1 95.44 270 THR B O 1
ATOM 8029 N N . LEU B 1 271 ? 12.25 -21.828 -20.406 1 96.38 271 LEU B N 1
ATOM 8030 C CA . LEU B 1 271 ? 13.125 -20.844 -19.797 1 96.38 271 LEU B CA 1
ATOM 8031 C C . LEU B 1 271 ? 14.328 -21.516 -19.141 1 96.38 271 LEU B C 1
ATOM 8033 O O . LEU B 1 271 ? 15.453 -21 -19.219 1 96.38 271 LEU B O 1
ATOM 8037 N N . TYR B 1 272 ? 14.086 -22.609 -18.469 1 96.38 272 TYR B N 1
ATOM 8038 C CA . TYR B 1 272 ? 15.141 -23.391 -17.812 1 96.38 272 TYR B CA 1
ATOM 8039 C C . TYR B 1 272 ? 16.188 -23.844 -18.828 1 96.38 272 TYR B C 1
ATOM 8041 O O . TYR B 1 272 ? 17.375 -23.656 -18.625 1 96.38 272 TYR B O 1
ATOM 8049 N N . LEU B 1 273 ? 15.766 -24.344 -19.922 1 94.44 273 LEU B N 1
ATOM 8050 C CA . LEU B 1 273 ? 16.672 -24.812 -20.969 1 94.44 273 LEU B CA 1
ATOM 8051 C C . LEU B 1 273 ? 17.391 -23.641 -21.625 1 94.44 273 LEU B C 1
ATOM 8053 O O . LEU B 1 273 ? 18.578 -23.734 -21.938 1 94.44 273 LEU B O 1
ATOM 8057 N N . LEU B 1 274 ? 16.625 -22.625 -21.859 1 94.69 274 LEU B N 1
ATOM 8058 C CA . LEU B 1 274 ? 17.203 -21.422 -22.469 1 94.69 274 LEU B CA 1
ATOM 8059 C C . LEU B 1 274 ? 18.344 -20.891 -21.609 1 94.69 274 LEU B C 1
ATOM 8061 O O . LEU B 1 274 ? 19.344 -20.391 -22.156 1 94.69 274 LEU B O 1
ATOM 8065 N N . SER B 1 275 ? 18.234 -20.969 -20.344 1 95.62 275 SER B N 1
ATOM 8066 C CA . SER B 1 275 ? 19.297 -20.5 -19.469 1 95.62 275 SER B CA 1
ATOM 8067 C C . SER B 1 275 ? 20.594 -21.281 -19.688 1 95.62 275 SER B C 1
ATOM 8069 O O . SER B 1 275 ? 21.672 -20.688 -19.766 1 95.62 275 SER B O 1
ATOM 8071 N N . PHE B 1 276 ? 20.516 -22.594 -19.844 1 92.56 276 PHE B N 1
ATOM 8072 C CA . PHE B 1 276 ? 21.703 -23.406 -20.109 1 92.56 276 PHE B CA 1
ATOM 8073 C C . PHE B 1 276 ? 22.312 -23.031 -21.453 1 92.56 276 PHE B C 1
ATOM 8075 O O . PHE B 1 276 ? 23.531 -22.922 -21.578 1 92.56 276 PHE B O 1
ATOM 8082 N N . ILE B 1 277 ? 21.469 -22.844 -22.422 1 91.69 277 ILE B N 1
ATOM 8083 C CA . ILE B 1 277 ? 21.922 -22.516 -23.781 1 91.69 277 ILE B CA 1
ATOM 8084 C C . ILE B 1 277 ? 22.688 -21.203 -23.766 1 91.69 277 ILE B C 1
ATOM 8086 O O . ILE B 1 277 ? 23.766 -21.094 -24.359 1 91.69 277 ILE B O 1
ATOM 8090 N N . ILE B 1 278 ? 22.234 -20.266 -23.047 1 92.88 278 ILE B N 1
ATOM 8091 C CA . ILE B 1 278 ? 22.828 -18.938 -23.031 1 92.88 278 ILE B CA 1
ATOM 8092 C C . ILE B 1 278 ? 24.109 -18.953 -22.219 1 92.88 278 ILE B C 1
ATOM 8094 O O . ILE B 1 278 ? 25.156 -18.469 -22.672 1 92.88 278 ILE B O 1
ATOM 8098 N N . VAL B 1 279 ? 24.125 -19.594 -21.062 1 93.19 279 VAL B N 1
ATOM 8099 C CA . VAL B 1 279 ? 25.234 -19.453 -20.141 1 93.19 279 VAL B CA 1
ATOM 8100 C C . VAL B 1 279 ? 26.422 -20.297 -20.641 1 93.19 279 VAL B C 1
ATOM 8102 O O . VAL B 1 279 ? 27.578 -19.969 -20.359 1 93.19 279 VAL B O 1
ATOM 8105 N N . PHE B 1 280 ? 26.203 -21.359 -21.328 1 87 280 PHE B N 1
ATOM 8106 C CA . PHE B 1 280 ? 27.312 -22.203 -21.797 1 87 280 PHE B CA 1
ATOM 8107 C C . PHE B 1 280 ? 27.719 -21.797 -23.203 1 87 280 PHE B C 1
ATOM 8109 O O . PHE B 1 280 ? 28.578 -22.453 -23.812 1 87 280 PHE B O 1
ATOM 8116 N N . SER B 1 281 ? 27.125 -20.688 -23.672 1 86.31 281 SER B N 1
ATOM 8117 C CA . SER B 1 281 ? 27.547 -20.094 -24.938 1 86.31 281 SER B CA 1
ATOM 8118 C C . SER B 1 281 ? 28.656 -19.062 -24.719 1 86.31 281 SER B C 1
ATOM 8120 O O . SER B 1 281 ? 29.062 -18.828 -23.578 1 86.31 281 SER B O 1
ATOM 8122 N N . LYS B 1 282 ? 29.188 -18.5 -25.875 1 84.25 282 LYS B N 1
ATOM 8123 C CA . LYS B 1 282 ? 30.25 -17.5 -25.812 1 84.25 282 LYS B CA 1
ATOM 8124 C C . LYS B 1 282 ? 29.734 -16.188 -25.234 1 84.25 282 LYS B C 1
ATOM 8126 O O . LYS B 1 282 ? 30.531 -15.344 -24.797 1 84.25 282 LYS B O 1
ATOM 8131 N N . TRP B 1 283 ? 28.438 -16.109 -25.094 1 85.62 283 TRP B N 1
ATOM 8132 C CA . TRP B 1 283 ? 27.828 -14.852 -24.656 1 85.62 283 TRP B CA 1
ATOM 8133 C C . TRP B 1 283 ? 27.797 -14.75 -23.141 1 85.62 283 TRP B C 1
ATOM 8135 O O . TRP B 1 283 ? 27.469 -13.695 -22.594 1 85.62 283 TRP B O 1
ATOM 8145 N N . ASN B 1 284 ? 28.109 -15.828 -22.391 1 84.81 284 ASN B N 1
ATOM 8146 C CA . ASN B 1 284 ? 27.984 -15.836 -20.938 1 84.81 284 ASN B CA 1
ATOM 8147 C C . ASN B 1 284 ? 28.844 -14.75 -20.297 1 84.81 284 ASN B C 1
ATOM 8149 O O . ASN B 1 284 ? 28.438 -14.148 -19.297 1 84.81 284 ASN B O 1
ATOM 8153 N N . LEU B 1 285 ? 29.969 -14.406 -20.906 1 88.94 285 LEU B N 1
ATOM 8154 C CA . LEU B 1 285 ? 30.859 -13.406 -20.328 1 88.94 285 LEU B CA 1
ATOM 8155 C C . LEU B 1 285 ? 30.203 -12.031 -20.312 1 88.94 285 LEU B C 1
ATOM 8157 O O . LEU B 1 285 ? 30.422 -11.242 -19.391 1 88.94 285 LEU B O 1
ATOM 8161 N N . LYS B 1 286 ? 29.375 -11.797 -21.281 1 92.62 286 LYS B N 1
ATOM 8162 C CA . LYS B 1 286 ? 28.719 -10.5 -21.391 1 92.62 286 LYS B CA 1
ATOM 8163 C C . LYS B 1 286 ? 27.359 -10.516 -20.672 1 92.62 286 LYS B C 1
ATOM 8165 O O . LYS B 1 286 ? 26.969 -9.523 -20.062 1 92.62 286 LYS B O 1
ATOM 8170 N N . THR B 1 287 ? 26.688 -11.656 -20.688 1 94 287 THR B N 1
ATOM 8171 C CA . THR B 1 287 ? 25.312 -11.727 -20.203 1 94 287 THR B CA 1
ATOM 8172 C C . THR B 1 287 ? 25.297 -11.898 -18.688 1 94 287 THR B C 1
ATOM 8174 O O . THR B 1 287 ? 24.406 -11.383 -18.016 1 94 287 THR B O 1
ATOM 8177 N N . HIS B 1 288 ? 26.25 -12.594 -18.094 1 95.38 288 HIS B N 1
ATOM 8178 C CA . HIS B 1 288 ? 26.203 -12.938 -16.672 1 95.38 288 HIS B CA 1
ATOM 8179 C C . HIS B 1 288 ? 26.203 -11.68 -15.797 1 95.38 288 HIS B C 1
ATOM 8181 O O . HIS B 1 288 ? 25.359 -11.555 -14.898 1 95.38 288 HIS B O 1
ATOM 8187 N N . PRO B 1 289 ? 27.047 -10.656 -16.125 1 94.75 289 PRO B N 1
ATOM 8188 C CA . PRO B 1 289 ? 27 -9.445 -15.312 1 94.75 289 PRO B CA 1
ATOM 8189 C C . PRO B 1 289 ? 25.688 -8.68 -15.461 1 94.75 289 PRO B C 1
ATOM 8191 O O . PRO B 1 289 ? 25.219 -8.078 -14.5 1 94.75 289 PRO B O 1
ATOM 8194 N N . VAL B 1 290 ? 25.156 -8.695 -16.594 1 95.94 290 VAL B N 1
ATOM 8195 C CA . VAL B 1 290 ? 23.891 -8 -16.844 1 95.94 290 VAL B CA 1
ATOM 8196 C C . VAL B 1 290 ? 22.766 -8.68 -16.062 1 95.94 290 VAL B C 1
ATOM 8198 O O . VAL B 1 290 ? 21.953 -8 -15.422 1 95.94 290 VAL B O 1
ATOM 8201 N N . MET B 1 291 ? 22.75 -10.016 -16.094 1 96.69 291 MET B N 1
ATOM 8202 C CA . MET B 1 291 ? 21.734 -10.758 -15.383 1 96.69 291 MET B CA 1
ATOM 8203 C C . MET B 1 291 ? 21.875 -10.57 -13.875 1 96.69 291 MET B C 1
ATOM 8205 O O . MET B 1 291 ? 20.875 -10.445 -13.164 1 96.69 291 MET B O 1
ATOM 8209 N N . THR B 1 292 ? 23.062 -10.523 -13.391 1 95.75 292 THR B N 1
ATOM 8210 C CA . THR B 1 292 ? 23.312 -10.32 -11.969 1 95.75 292 THR B CA 1
ATOM 8211 C C . THR B 1 292 ? 22.875 -8.93 -11.539 1 95.75 292 THR B C 1
ATOM 8213 O O . THR B 1 292 ? 22.391 -8.742 -10.414 1 95.75 292 THR B O 1
ATOM 8216 N N . ALA B 1 293 ? 23 -7.973 -12.461 1 95.31 293 ALA B N 1
ATOM 8217 C CA . ALA B 1 293 ? 22.594 -6.605 -12.156 1 95.31 293 ALA B CA 1
ATOM 8218 C C . ALA B 1 293 ? 21.078 -6.461 -12.227 1 95.31 293 ALA B C 1
ATOM 8220 O O . ALA B 1 293 ? 20.484 -5.672 -11.484 1 95.31 293 ALA B O 1
ATOM 8221 N N . LEU B 1 294 ? 20.406 -7.191 -13.055 1 95.88 294 LEU B N 1
ATOM 8222 C CA . LEU B 1 294 ? 18.969 -7.07 -13.289 1 95.88 294 LEU B CA 1
ATOM 8223 C C . LEU B 1 294 ? 18.172 -7.82 -12.219 1 95.88 294 LEU B C 1
ATOM 8225 O O . LEU B 1 294 ? 17.047 -7.449 -11.898 1 95.88 294 LEU B O 1
ATOM 8229 N N . GLN B 1 295 ? 18.766 -8.852 -11.656 1 96.5 295 GLN B N 1
ATOM 8230 C CA . GLN B 1 295 ? 18.078 -9.727 -10.711 1 96.5 295 GLN B CA 1
ATOM 8231 C C . GLN B 1 295 ? 17.516 -8.922 -9.539 1 96.5 295 GLN B C 1
ATOM 8233 O O . GLN B 1 295 ? 16.328 -9.008 -9.227 1 96.5 295 GLN B O 1
ATOM 8238 N N . PRO B 1 296 ? 18.312 -8.008 -8.883 1 94.44 296 PRO B N 1
ATOM 8239 C CA . PRO B 1 296 ? 17.75 -7.242 -7.77 1 94.44 296 PRO B CA 1
ATOM 8240 C C . PRO B 1 296 ? 16.719 -6.211 -8.219 1 94.44 296 PRO B C 1
ATOM 8242 O O . PRO B 1 296 ? 15.82 -5.848 -7.445 1 94.44 296 PRO B O 1
ATOM 8245 N N . VAL B 1 297 ? 16.797 -5.711 -9.414 1 93.88 297 VAL B N 1
ATOM 8246 C CA . VAL B 1 297 ? 15.844 -4.734 -9.938 1 93.88 297 VAL B CA 1
ATOM 8247 C C . VAL B 1 297 ? 14.461 -5.367 -10.055 1 93.88 297 VAL B C 1
ATOM 8249 O O . VAL B 1 297 ? 13.469 -4.797 -9.586 1 93.88 297 VAL B O 1
ATOM 8252 N N . ILE B 1 298 ? 14.383 -6.574 -10.578 1 94.25 298 ILE B N 1
ATOM 8253 C CA . ILE B 1 298 ? 13.109 -7.246 -10.805 1 94.25 298 ILE B CA 1
ATOM 8254 C C . ILE B 1 298 ? 12.578 -7.797 -9.484 1 94.25 298 ILE B C 1
ATOM 8256 O O . ILE B 1 298 ? 11.367 -7.961 -9.32 1 94.25 298 ILE B O 1
ATOM 8260 N N . LEU B 1 299 ? 13.492 -8.078 -8.57 1 91.5 299 LEU B N 1
ATOM 8261 C CA . LEU B 1 299 ? 13.102 -8.578 -7.258 1 91.5 299 LEU B CA 1
ATOM 8262 C C . LEU B 1 299 ? 12.164 -7.59 -6.562 1 91.5 299 LEU B C 1
ATOM 8264 O O . LEU B 1 299 ? 11.266 -8 -5.828 1 91.5 299 LEU B O 1
ATOM 8268 N N . LEU B 1 300 ? 12.266 -6.27 -6.863 1 93.06 300 LEU B N 1
ATOM 8269 C CA . LEU B 1 300 ? 11.492 -5.23 -6.195 1 93.06 300 LEU B CA 1
ATOM 8270 C C . LEU B 1 300 ? 10.008 -5.371 -6.516 1 93.06 300 LEU B C 1
ATOM 8272 O O . LEU B 1 300 ? 9.203 -5.684 -5.633 1 93.06 300 LEU B O 1
ATOM 8276 N N . PRO B 1 301 ? 9.68 -5.203 -7.766 1 91.31 301 PRO B N 1
ATOM 8277 C CA . PRO B 1 301 ? 8.25 -5.387 -8.055 1 91.31 301 PRO B CA 1
ATOM 8278 C C . PRO B 1 301 ? 7.773 -6.809 -7.785 1 91.31 301 PRO B C 1
ATOM 8280 O O . PRO B 1 301 ? 6.602 -7.02 -7.461 1 91.31 301 PRO B O 1
ATOM 8283 N N . PHE B 1 302 ? 8.609 -7.785 -7.887 1 93.44 302 PHE B N 1
ATOM 8284 C CA . PHE B 1 302 ? 8.234 -9.172 -7.648 1 93.44 302 PHE B CA 1
ATOM 8285 C C . PHE B 1 302 ? 7.762 -9.375 -6.215 1 93.44 302 PHE B C 1
ATOM 8287 O O . PHE B 1 302 ? 6.699 -9.953 -5.98 1 93.44 302 PHE B O 1
ATOM 8294 N N . ILE B 1 303 ? 8.539 -8.906 -5.207 1 91.06 303 ILE B N 1
ATOM 8295 C CA . ILE B 1 303 ? 8.156 -9.047 -3.807 1 91.06 303 ILE B CA 1
ATOM 8296 C C . ILE B 1 303 ? 6.93 -8.188 -3.518 1 91.06 303 ILE B C 1
ATOM 8298 O O . ILE B 1 303 ? 5.977 -8.648 -2.887 1 91.06 303 ILE B O 1
ATOM 8302 N N . ALA B 1 304 ? 6.891 -6.992 -4.027 1 90.12 304 ALA B N 1
ATOM 8303 C CA . ALA B 1 304 ? 5.832 -6.035 -3.723 1 90.12 304 ALA B CA 1
ATOM 8304 C C . ALA B 1 304 ? 4.492 -6.496 -4.289 1 90.12 304 ALA B C 1
ATOM 8306 O O . ALA B 1 304 ? 3.477 -6.469 -3.59 1 90.12 304 ALA B O 1
ATOM 8307 N N . TYR B 1 305 ? 4.523 -6.953 -5.508 1 86.81 305 TYR B N 1
ATOM 8308 C CA . TYR B 1 305 ? 3.266 -7.207 -6.203 1 86.81 305 TYR B CA 1
ATOM 8309 C C . TYR B 1 305 ? 2.885 -8.68 -6.125 1 86.81 305 TYR B C 1
ATOM 8311 O O . TYR B 1 305 ? 1.702 -9.023 -6.145 1 86.81 305 TYR B O 1
ATOM 8319 N N . SER B 1 306 ? 3.871 -9.539 -6.07 1 85.81 306 SER B N 1
ATOM 8320 C CA . SER B 1 306 ? 3.541 -10.961 -6.141 1 85.81 306 SER B CA 1
ATOM 8321 C C . SER B 1 306 ? 3.385 -11.555 -4.746 1 85.81 306 SER B C 1
ATOM 8323 O O . SER B 1 306 ? 2.674 -12.547 -4.566 1 85.81 306 SER B O 1
ATOM 8325 N N . PHE B 1 307 ? 4.027 -10.961 -3.738 1 84.69 307 PHE B N 1
ATOM 8326 C CA . PHE B 1 307 ? 3.963 -11.539 -2.4 1 84.69 307 PHE B CA 1
ATOM 8327 C C . PHE B 1 307 ? 3.162 -10.648 -1.463 1 84.69 307 PHE B C 1
ATOM 8329 O O . PHE B 1 307 ? 2.229 -11.109 -0.803 1 84.69 307 PHE B O 1
ATOM 8336 N N . ILE B 1 308 ? 3.391 -9.43 -1.504 1 84.38 308 ILE B N 1
ATOM 8337 C CA . ILE B 1 308 ? 2.758 -8.547 -0.526 1 84.38 308 ILE B CA 1
ATOM 8338 C C . ILE B 1 308 ? 1.321 -8.25 -0.952 1 84.38 308 ILE B C 1
ATOM 8340 O O . ILE B 1 308 ? 0.385 -8.438 -0.17 1 84.38 308 ILE B O 1
ATOM 8344 N N . ASN B 1 309 ? 1.181 -7.812 -2.191 1 80.5 309 ASN B N 1
ATOM 8345 C CA . ASN B 1 309 ? -0.165 -7.484 -2.65 1 80.5 309 ASN B CA 1
ATOM 8346 C C . ASN B 1 309 ? -0.437 -8.055 -4.039 1 80.5 309 ASN B C 1
ATOM 8348 O O . ASN B 1 309 ? -0.585 -7.301 -5.004 1 80.5 309 ASN B O 1
ATOM 8352 N N . PRO B 1 310 ? -0.68 -9.32 -4.164 1 74.38 310 PRO B N 1
ATOM 8353 C CA . PRO B 1 310 ? -0.851 -9.945 -5.477 1 74.38 310 PRO B CA 1
ATOM 8354 C C . PRO B 1 310 ? -2.184 -9.586 -6.129 1 74.38 310 PRO B C 1
ATOM 8356 O O . PRO B 1 310 ? -2.334 -9.727 -7.348 1 74.38 310 PRO B O 1
ATOM 8359 N N . ALA B 1 311 ? -3.133 -9.039 -5.445 1 69.81 311 ALA B N 1
ATOM 8360 C CA . ALA B 1 311 ? -4.484 -8.805 -5.945 1 69.81 311 ALA B CA 1
ATOM 8361 C C . ALA B 1 311 ? -4.531 -7.566 -6.836 1 69.81 311 ALA B C 1
ATOM 8363 O O . ALA B 1 311 ? -5.484 -7.375 -7.594 1 69.81 311 ALA B O 1
ATOM 8364 N N . ILE B 1 312 ? -3.486 -6.945 -6.855 1 77 312 ILE B N 1
ATOM 8365 C CA . ILE B 1 312 ? -3.537 -5.652 -7.527 1 77 312 ILE B CA 1
ATOM 8366 C C . ILE B 1 312 ? -3.186 -5.828 -9 1 77 312 ILE B C 1
ATOM 8368 O O . ILE B 1 312 ? -3.621 -5.043 -9.852 1 77 312 ILE B O 1
ATOM 8372 N N . LEU B 1 313 ? -2.564 -6.93 -9.375 1 83.12 313 LEU B N 1
ATOM 8373 C CA . LEU B 1 313 ? -2.125 -7.113 -10.758 1 83.12 313 LEU B CA 1
ATOM 8374 C C . LEU B 1 313 ? -3.049 -8.078 -11.492 1 83.12 313 LEU B C 1
ATOM 8376 O O . LEU B 1 313 ? -3.533 -9.047 -10.914 1 83.12 313 LEU B O 1
ATOM 8380 N N . PRO B 1 314 ? -3.223 -7.691 -12.766 1 83 314 PRO B N 1
ATOM 8381 C CA . PRO B 1 314 ? -3.834 -8.742 -13.578 1 83 314 PRO B CA 1
ATOM 8382 C C . PRO B 1 314 ? -3 -10.023 -13.617 1 83 314 PRO B C 1
ATOM 8384 O O . PRO B 1 314 ? -1.772 -9.969 -13.508 1 83 314 PRO B O 1
ATOM 8387 N N . TYR B 1 315 ? -3.621 -11.125 -13.789 1 81.44 315 TYR B N 1
ATOM 8388 C CA . TYR B 1 315 ? -2.988 -12.438 -13.664 1 81.44 315 TYR B CA 1
ATOM 8389 C C . TYR B 1 315 ? -1.85 -12.586 -14.672 1 81.44 315 TYR B C 1
ATOM 8391 O O . TYR B 1 315 ? -0.793 -13.125 -14.344 1 81.44 315 TYR B O 1
ATOM 8399 N N . TRP B 1 316 ? -2.059 -12.133 -15.977 1 84.44 316 TRP B N 1
ATOM 8400 C CA . TRP B 1 316 ? -1.026 -12.312 -16.984 1 84.44 316 TRP B CA 1
ATOM 8401 C C . TRP B 1 316 ? 0.246 -11.562 -16.609 1 84.44 316 TRP B C 1
ATOM 8403 O O . TRP B 1 316 ? 1.354 -12.023 -16.891 1 84.44 316 TRP B O 1
ATOM 8413 N N . LEU B 1 317 ? 0.045 -10.391 -15.961 1 88.25 317 LEU B N 1
ATOM 8414 C CA . LEU B 1 317 ? 1.204 -9.609 -15.539 1 88.25 317 LEU B CA 1
ATOM 8415 C C . LEU B 1 317 ? 1.904 -10.273 -14.359 1 88.25 317 LEU B C 1
ATOM 8417 O O . LEU B 1 317 ? 3.133 -10.227 -14.258 1 88.25 317 LEU B O 1
ATOM 8421 N N . ASP B 1 318 ? 1.146 -10.859 -13.539 1 88.94 318 ASP B N 1
ATOM 8422 C CA . ASP B 1 318 ? 1.729 -11.594 -12.422 1 88.94 318 ASP B CA 1
ATOM 8423 C C . ASP B 1 318 ? 2.512 -12.812 -12.922 1 88.94 318 ASP B C 1
ATOM 8425 O O . ASP B 1 318 ? 3.611 -13.086 -12.43 1 88.94 318 ASP B O 1
ATOM 8429 N N . LEU B 1 319 ? 2.002 -13.516 -13.891 1 89.31 319 LEU B N 1
ATOM 8430 C CA . LEU B 1 319 ? 2.691 -14.648 -14.484 1 89.31 319 LEU B CA 1
ATOM 8431 C C . LEU B 1 319 ? 4 -14.211 -15.141 1 89.31 319 LEU B C 1
ATOM 8433 O O . LEU B 1 319 ? 5.023 -14.891 -15 1 89.31 319 LEU B O 1
ATOM 8437 N N . ALA B 1 320 ? 3.922 -13.117 -15.805 1 92.62 320 ALA B N 1
ATOM 8438 C CA . ALA B 1 320 ? 5.125 -12.578 -16.438 1 92.62 320 ALA B CA 1
ATOM 8439 C C . ALA B 1 320 ? 6.18 -12.219 -15.391 1 92.62 320 ALA B C 1
ATOM 8441 O O . ALA B 1 320 ? 7.371 -12.445 -15.602 1 92.62 320 ALA B O 1
ATOM 8442 N N . LEU B 1 321 ? 5.719 -11.688 -14.328 1 93.19 321 LEU B N 1
ATOM 8443 C CA . LEU B 1 321 ? 6.633 -11.297 -13.258 1 93.19 321 LEU B CA 1
ATOM 8444 C C . LEU B 1 321 ? 7.293 -12.523 -12.633 1 93.19 321 LEU B C 1
ATOM 8446 O O . LEU B 1 321 ? 8.508 -12.539 -12.422 1 93.19 321 LEU B O 1
ATOM 8450 N N . HIS B 1 322 ? 6.543 -13.586 -12.359 1 94.12 322 HIS B N 1
ATOM 8451 C CA . HIS B 1 322 ? 7.086 -14.828 -11.828 1 94.12 322 HIS B CA 1
ATOM 8452 C C . HIS B 1 322 ? 8.062 -15.469 -12.805 1 94.12 322 HIS B C 1
ATOM 8454 O O . HIS B 1 322 ? 9.141 -15.922 -12.414 1 94.12 322 HIS B O 1
ATOM 8460 N N . SER B 1 323 ? 7.727 -15.438 -14.055 1 95.81 323 SER B N 1
ATOM 8461 C CA . SER B 1 323 ? 8.578 -16.047 -15.078 1 95.81 323 SER B CA 1
ATOM 8462 C C . SER B 1 323 ? 9.891 -15.281 -15.227 1 95.81 323 SER B C 1
ATOM 8464 O O . SER B 1 323 ? 10.961 -15.883 -15.336 1 95.81 323 SER B O 1
ATOM 8466 N N . THR B 1 324 ? 9.766 -13.961 -15.188 1 96.94 324 THR B N 1
ATOM 8467 C CA . THR B 1 324 ? 10.961 -13.133 -15.312 1 96.94 324 THR B CA 1
ATOM 8468 C C . THR B 1 324 ? 11.867 -13.297 -14.102 1 96.94 324 THR B C 1
ATOM 8470 O O . THR B 1 324 ? 13.086 -13.438 -14.242 1 96.94 324 THR B O 1
ATOM 8473 N N . ALA B 1 325 ? 11.273 -13.281 -12.938 1 96.44 325 ALA B N 1
ATOM 8474 C CA . ALA B 1 325 ? 12.055 -13.484 -11.719 1 96.44 325 ALA B CA 1
ATOM 8475 C C . ALA B 1 325 ? 12.727 -14.852 -11.719 1 96.44 325 ALA B C 1
ATOM 8477 O O . ALA B 1 325 ? 13.898 -14.977 -11.336 1 96.44 325 ALA B O 1
ATOM 8478 N N . PHE B 1 326 ? 12.031 -15.844 -12.133 1 97.12 326 PHE B N 1
ATOM 8479 C CA . PHE B 1 326 ? 12.555 -17.188 -12.25 1 97.12 326 PHE B CA 1
ATOM 8480 C C . PHE B 1 326 ? 13.727 -17.234 -13.227 1 97.12 326 PHE B C 1
ATOM 8482 O O . PHE B 1 326 ? 14.805 -17.734 -12.898 1 97.12 326 PHE B O 1
ATOM 8489 N N . PHE B 1 327 ? 13.547 -16.688 -14.367 1 98.12 327 PHE B N 1
ATOM 8490 C CA . PHE B 1 327 ? 14.562 -16.719 -15.414 1 98.12 327 PHE B CA 1
ATOM 8491 C C . PHE B 1 327 ? 15.836 -16.016 -14.945 1 98.12 327 PHE B C 1
ATOM 8493 O O . PHE B 1 327 ? 16.938 -16.531 -15.156 1 98.12 327 PHE B O 1
ATOM 8500 N N . LEU B 1 328 ? 15.656 -14.891 -14.328 1 97.81 328 LEU B N 1
ATOM 8501 C CA . LEU B 1 328 ? 16.828 -14.164 -13.852 1 97.81 328 LEU B CA 1
ATOM 8502 C C . LEU B 1 328 ? 17.547 -14.945 -12.758 1 97.81 328 LEU B C 1
ATOM 8504 O O . LEU B 1 328 ? 18.781 -15 -12.727 1 97.81 328 LEU B O 1
ATOM 8508 N N . ALA B 1 329 ? 16.812 -15.562 -11.867 1 97.5 329 ALA B N 1
ATOM 8509 C CA . ALA B 1 329 ? 17.406 -16.344 -10.781 1 97.5 329 ALA B CA 1
ATOM 8510 C C . ALA B 1 329 ? 18.219 -17.516 -11.336 1 97.5 329 ALA B C 1
ATOM 8512 O O . ALA B 1 329 ? 19.359 -17.734 -10.914 1 97.5 329 ALA B O 1
ATOM 8513 N N . ILE B 1 330 ? 17.672 -18.188 -12.273 1 97.88 330 ILE B N 1
ATOM 8514 C CA . ILE B 1 330 ? 18.359 -19.375 -12.758 1 97.88 330 ILE B CA 1
ATOM 8515 C C . ILE B 1 330 ? 19.516 -18.953 -13.672 1 97.88 330 ILE B C 1
ATOM 8517 O O . ILE B 1 330 ? 20.547 -19.625 -13.727 1 97.88 330 ILE B O 1
ATOM 8521 N N . MET B 1 331 ? 19.359 -17.828 -14.375 1 97.69 331 MET B N 1
ATOM 8522 C CA . MET B 1 331 ? 20.453 -17.297 -15.188 1 97.69 331 MET B CA 1
ATOM 8523 C C . MET B 1 331 ? 21.672 -17 -14.32 1 97.69 331 MET B C 1
ATOM 8525 O O . MET B 1 331 ? 22.797 -17.281 -14.719 1 97.69 331 MET B O 1
ATOM 8529 N N . VAL B 1 332 ? 21.422 -16.469 -13.172 1 97.38 332 VAL B N 1
ATOM 8530 C CA . VAL B 1 332 ? 22.531 -16.141 -12.281 1 97.38 332 VAL B CA 1
ATOM 8531 C C . VAL B 1 332 ? 23.156 -17.406 -11.734 1 97.38 332 VAL B C 1
ATOM 8533 O O . VAL B 1 332 ? 24.391 -17.562 -11.734 1 97.38 332 VAL B O 1
ATOM 8536 N N . CYS B 1 333 ? 22.391 -18.375 -11.32 1 97.44 333 CYS B N 1
ATOM 8537 C CA . CYS B 1 333 ? 22.906 -19.641 -10.789 1 97.44 333 CYS B CA 1
ATOM 8538 C C . CYS B 1 333 ? 23.672 -20.422 -11.859 1 97.44 333 CYS B C 1
ATOM 8540 O O . CYS B 1 333 ? 24.812 -20.797 -11.648 1 97.44 333 CYS B O 1
ATOM 8542 N N . HIS B 1 334 ? 23.062 -20.609 -12.961 1 97.12 334 HIS B N 1
ATOM 8543 C CA . HIS B 1 334 ? 23.703 -21.328 -14.055 1 97.12 334 HIS B CA 1
ATOM 8544 C C . HIS B 1 334 ? 24.922 -20.578 -14.57 1 97.12 334 HIS B C 1
ATOM 8546 O O . HIS B 1 334 ? 25.906 -21.188 -14.977 1 97.12 334 HIS B O 1
ATOM 8552 N N . GLY B 1 335 ? 24.719 -19.25 -14.609 1 95.81 335 GLY B N 1
ATOM 8553 C CA . GLY B 1 335 ? 25.859 -18.453 -15.008 1 95.81 335 GLY B CA 1
ATOM 8554 C C . GLY B 1 335 ? 27.078 -18.688 -14.133 1 95.81 335 GLY B C 1
ATOM 8555 O O . GLY B 1 335 ? 28.203 -18.812 -14.641 1 95.81 335 GLY B O 1
ATOM 8556 N N . GLU B 1 336 ? 26.891 -18.719 -12.883 1 95.31 336 GLU B N 1
ATOM 8557 C CA . GLU B 1 336 ? 27.969 -19.031 -11.953 1 95.31 336 GLU B CA 1
ATOM 8558 C C . GLU B 1 336 ? 28.484 -20.438 -12.172 1 95.31 336 GLU B C 1
ATOM 8560 O O . GLU B 1 336 ? 29.688 -20.688 -12.086 1 95.31 336 GLU B O 1
ATOM 8565 N N . LEU B 1 337 ? 27.609 -21.344 -12.367 1 94.62 337 LEU B N 1
ATOM 8566 C CA . LEU B 1 337 ? 27.969 -22.734 -12.648 1 94.62 337 LEU B CA 1
ATOM 8567 C C . LEU B 1 337 ? 28.875 -22.828 -13.875 1 94.62 337 LEU B C 1
ATOM 8569 O O . LEU B 1 337 ? 29.891 -23.516 -13.852 1 94.62 337 LEU B O 1
ATOM 8573 N N . ALA B 1 338 ? 28.578 -22.141 -14.891 1 92.94 338 ALA B N 1
ATOM 8574 C CA . ALA B 1 338 ? 29.359 -22.125 -16.125 1 92.94 338 ALA B CA 1
ATOM 8575 C C . ALA B 1 338 ? 30.719 -21.484 -15.898 1 92.94 338 ALA B C 1
ATOM 8577 O O . ALA B 1 338 ? 31.719 -21.922 -16.469 1 92.94 338 ALA B O 1
ATOM 8578 N N . ARG B 1 339 ? 30.734 -20.5 -15.133 1 91.31 339 ARG B N 1
ATOM 8579 C CA . ARG B 1 339 ? 32 -19.828 -14.828 1 91.31 339 ARG B CA 1
ATOM 8580 C C . ARG B 1 339 ? 32.938 -20.734 -14.055 1 91.31 339 ARG B C 1
ATOM 8582 O O . ARG B 1 339 ? 34.156 -20.641 -14.195 1 91.31 339 ARG B O 1
ATOM 8589 N N . LEU B 1 340 ? 32.375 -21.594 -13.297 1 90.19 340 LEU B N 1
ATOM 8590 C CA . LEU B 1 340 ? 33.188 -22.484 -12.461 1 90.19 340 LEU B CA 1
ATOM 8591 C C . LEU B 1 340 ? 33.469 -23.781 -13.195 1 90.19 340 LEU B C 1
ATOM 8593 O O . LEU B 1 340 ? 33.906 -24.766 -12.578 1 90.19 340 LEU B O 1
ATOM 8597 N N . ARG B 1 341 ? 33.219 -23.891 -14.445 1 88.44 341 ARG B N 1
ATOM 8598 C CA . ARG B 1 341 ? 33.5 -25.078 -15.25 1 88.44 341 ARG B CA 1
ATOM 8599 C C . ARG B 1 341 ? 34.969 -25.438 -15.211 1 88.44 341 ARG B C 1
ATOM 8601 O O . ARG B 1 341 ? 35.812 -24.578 -15.469 1 88.44 341 ARG B O 1
ATOM 8608 N N . PRO B 1 342 ? 35.156 -26.641 -14.812 1 86.12 342 PRO B N 1
ATOM 8609 C CA . PRO B 1 342 ? 36.562 -27.016 -14.641 1 86.12 342 PRO B CA 1
ATOM 8610 C C . PRO B 1 342 ? 37.25 -27.328 -15.969 1 86.12 342 PRO B C 1
ATOM 8612 O O . PRO B 1 342 ? 36.625 -27.25 -17.031 1 86.12 342 PRO B O 1
ATOM 8615 N N . HIS B 1 343 ? 38.531 -27.703 -15.789 1 79 343 HIS B N 1
ATOM 8616 C CA . HIS B 1 343 ? 39.312 -28.156 -16.922 1 79 343 HIS B CA 1
ATOM 8617 C C . HIS B 1 343 ? 38.812 -29.469 -17.469 1 79 343 HIS B C 1
ATOM 8619 O O . HIS B 1 343 ? 38.031 -30.172 -16.797 1 79 343 HIS B O 1
ATOM 8625 N N . THR B 1 344 ? 39.156 -29.922 -18.656 1 73.88 344 THR B N 1
ATOM 8626 C CA . THR B 1 344 ? 38.656 -31.031 -19.453 1 73.88 344 THR B CA 1
ATOM 8627 C C . THR B 1 344 ? 38.781 -32.344 -18.688 1 73.88 344 THR B C 1
ATOM 8629 O O . THR B 1 344 ? 37.938 -33.25 -18.859 1 73.88 344 THR B O 1
ATOM 8632 N N . ARG B 1 345 ? 39.625 -32.469 -17.797 1 70.81 345 ARG B N 1
ATOM 8633 C CA . ARG B 1 345 ? 39.844 -33.719 -17.031 1 70.81 345 ARG B CA 1
ATOM 8634 C C . ARG B 1 345 ? 38.656 -33.969 -16.109 1 70.81 345 ARG B C 1
ATOM 8636 O O . ARG B 1 345 ? 38.281 -35.125 -15.867 1 70.81 345 ARG B O 1
ATOM 8643 N N . HIS B 1 346 ? 38.094 -32.906 -15.609 1 80.88 346 HIS B N 1
ATOM 8644 C CA . HIS B 1 346 ? 37.031 -33.062 -14.617 1 80.88 346 HIS B CA 1
ATOM 8645 C C . HIS B 1 346 ? 35.656 -32.688 -15.211 1 80.88 346 HIS B C 1
ATOM 8647 O O . HIS B 1 346 ? 34.688 -32.469 -14.477 1 80.88 346 HIS B O 1
ATOM 8653 N N . LEU B 1 347 ? 35.562 -32.656 -16.469 1 80.69 347 LEU B N 1
ATOM 8654 C CA . LEU B 1 347 ? 34.312 -32.25 -17.125 1 80.69 347 LEU B CA 1
ATOM 8655 C C . LEU B 1 347 ? 33.25 -33.281 -16.953 1 80.69 347 LEU B C 1
ATOM 8657 O O . LEU B 1 347 ? 32.062 -32.938 -16.797 1 80.69 347 LEU B O 1
ATOM 8661 N N . THR B 1 348 ? 33.625 -34.531 -17 1 80.31 348 THR B N 1
ATOM 8662 C CA . THR B 1 348 ? 32.656 -35.594 -16.828 1 80.31 348 THR B CA 1
ATOM 8663 C C . THR B 1 348 ? 32.062 -35.531 -15.422 1 80.31 348 THR B C 1
ATOM 8665 O O . THR B 1 348 ? 30.844 -35.688 -15.258 1 80.31 348 THR B O 1
ATOM 8668 N N . ASP B 1 349 ? 32.875 -35.281 -14.492 1 84.69 349 ASP B N 1
ATOM 8669 C CA . ASP B 1 349 ? 32.375 -35.125 -13.125 1 84.69 349 ASP B CA 1
ATOM 8670 C C . ASP B 1 349 ? 31.438 -33.938 -13.008 1 84.69 349 ASP B C 1
ATOM 8672 O O . ASP B 1 349 ? 30.422 -34.031 -12.32 1 84.69 349 ASP B O 1
ATOM 8676 N N . PHE B 1 350 ? 31.828 -32.938 -13.656 1 89.75 350 PHE B N 1
ATOM 8677 C CA . PHE B 1 350 ? 31.047 -31.688 -13.641 1 89.75 350 PHE B CA 1
ATOM 8678 C C . PHE B 1 350 ? 29.641 -31.953 -14.172 1 89.75 350 PHE B C 1
ATOM 8680 O O . PHE B 1 350 ? 28.641 -31.609 -13.523 1 89.75 350 PHE B O 1
ATOM 8687 N N . TYR B 1 351 ? 29.5 -32.625 -15.234 1 88.31 351 TYR B N 1
ATOM 8688 C CA . TYR B 1 351 ? 28.203 -32.844 -15.859 1 88.31 351 TYR B CA 1
ATOM 8689 C C . TYR B 1 351 ? 27.422 -33.906 -15.094 1 88.31 351 TYR B C 1
ATOM 8691 O O . TYR B 1 351 ? 26.188 -33.844 -15.016 1 88.31 351 TYR B O 1
ATOM 8699 N N . LEU B 1 352 ? 28.078 -34.844 -14.531 1 90.5 352 LEU B N 1
ATOM 8700 C CA . LEU B 1 352 ? 27.422 -35.844 -13.703 1 90.5 352 LEU B CA 1
ATOM 8701 C C . LEU B 1 352 ? 26.844 -35.188 -12.445 1 90.5 352 LEU B C 1
ATOM 8703 O O . LEU B 1 352 ? 25.703 -35.5 -12.07 1 90.5 352 LEU B O 1
ATOM 8707 N N . ILE B 1 353 ? 27.594 -34.344 -11.844 1 94.06 353 ILE B N 1
ATOM 8708 C CA . ILE B 1 353 ? 27.109 -33.656 -10.648 1 94.06 353 ILE B CA 1
ATOM 8709 C C . ILE B 1 353 ? 25.953 -32.719 -11.016 1 94.06 353 ILE B C 1
ATOM 8711 O O . ILE B 1 353 ? 24.969 -32.625 -10.273 1 94.06 353 ILE B O 1
ATOM 8715 N N . MET B 1 354 ? 26.047 -32.094 -12.125 1 94.12 354 MET B N 1
ATOM 8716 C CA . MET B 1 354 ? 24.984 -31.219 -12.586 1 94.12 354 MET B CA 1
ATOM 8717 C C . MET B 1 354 ? 23.688 -31.984 -12.789 1 94.12 354 MET B C 1
ATOM 8719 O O . MET B 1 354 ? 22.625 -31.547 -12.328 1 94.12 354 MET B O 1
ATOM 8723 N N . SER B 1 355 ? 23.781 -33.125 -13.414 1 94.25 355 SER B N 1
ATOM 8724 C CA . SER B 1 355 ? 22.594 -33.938 -13.656 1 94.25 355 SER B CA 1
ATOM 8725 C C . SER B 1 355 ? 22.062 -34.531 -12.359 1 94.25 355 SER B C 1
ATOM 8727 O O . SER B 1 355 ? 20.844 -34.625 -12.164 1 94.25 355 SER B O 1
ATOM 8729 N N . PHE B 1 356 ? 22.938 -34.938 -11.516 1 96.38 356 PHE B N 1
ATOM 8730 C CA . PHE B 1 356 ? 22.547 -35.438 -10.203 1 96.38 356 PHE B CA 1
ATOM 8731 C C . PHE B 1 356 ? 21.812 -34.375 -9.398 1 96.38 356 PHE B C 1
ATOM 8733 O O . PHE B 1 356 ? 20.797 -34.625 -8.773 1 96.38 356 PHE B O 1
ATOM 8740 N N . ALA B 1 357 ? 22.375 -33.188 -9.43 1 97.25 357 ALA B N 1
ATOM 8741 C CA . ALA B 1 357 ? 21.797 -32.062 -8.711 1 97.25 357 ALA B CA 1
ATOM 8742 C C . ALA B 1 357 ? 20.406 -31.75 -9.25 1 97.25 357 ALA B C 1
ATOM 8744 O O . ALA B 1 357 ? 19.5 -31.391 -8.492 1 97.25 357 ALA B O 1
ATOM 8745 N N . GLY B 1 358 ? 20.281 -31.797 -10.547 1 95.69 358 GLY B N 1
ATOM 8746 C CA . GLY B 1 358 ? 18.969 -31.594 -11.141 1 95.69 358 GLY B CA 1
ATOM 8747 C C . GLY B 1 358 ? 17.922 -32.594 -10.648 1 95.69 358 GLY B C 1
ATOM 8748 O O . GLY B 1 358 ? 16.812 -32.219 -10.305 1 95.69 358 GLY B O 1
ATOM 8749 N N . MET B 1 359 ? 18.328 -33.781 -10.57 1 96.5 359 MET B N 1
ATOM 8750 C CA . MET B 1 359 ? 17.453 -34.812 -10.047 1 96.5 359 MET B CA 1
ATOM 8751 C C . MET B 1 359 ? 17.094 -34.562 -8.586 1 96.5 359 MET B C 1
ATOM 8753 O O . MET B 1 359 ? 15.938 -34.656 -8.195 1 96.5 359 MET B O 1
ATOM 8757 N N . LEU B 1 360 ? 18.047 -34.188 -7.824 1 97.25 360 LEU B N 1
ATOM 8758 C CA . LEU B 1 360 ? 17.844 -33.938 -6.402 1 97.25 360 LEU B CA 1
ATOM 8759 C C . LEU B 1 360 ? 16.875 -32.781 -6.199 1 97.25 360 LEU B C 1
ATOM 8761 O O . LEU B 1 360 ? 16.062 -32.781 -5.273 1 97.25 360 LEU B O 1
ATOM 8765 N N . GLY B 1 361 ? 17.047 -31.766 -7.004 1 97.31 361 GLY B N 1
ATOM 8766 C CA . GLY B 1 361 ? 16.109 -30.641 -6.934 1 97.31 361 GLY B CA 1
ATOM 8767 C C . GLY B 1 361 ? 14.672 -31.062 -7.152 1 97.31 361 GLY B C 1
ATOM 8768 O O . GLY B 1 361 ? 13.781 -30.656 -6.402 1 97.31 361 GLY B O 1
ATOM 8769 N N . GLY B 1 362 ? 14.461 -31.844 -8.164 1 96.38 362 GLY B N 1
ATOM 8770 C CA . GLY B 1 362 ? 13.125 -32.375 -8.414 1 96.38 362 GLY B CA 1
ATOM 8771 C C . GLY B 1 362 ? 12.625 -33.281 -7.297 1 96.38 362 GLY B C 1
ATOM 8772 O O . GLY B 1 362 ? 11.461 -33.188 -6.91 1 96.38 362 GLY B O 1
ATOM 8773 N N . MET B 1 363 ? 13.492 -34.094 -6.801 1 96.62 363 MET B N 1
ATOM 8774 C CA . MET B 1 363 ? 13.141 -35 -5.715 1 96.62 363 MET B CA 1
ATOM 8775 C C . MET B 1 363 ? 12.75 -34.219 -4.461 1 96.62 363 MET B C 1
ATOM 8777 O O . MET B 1 363 ? 11.883 -34.656 -3.705 1 96.62 363 MET B O 1
ATOM 8781 N N . PHE B 1 364 ? 13.391 -33.156 -4.258 1 97.25 364 PHE B N 1
ATOM 8782 C CA . PHE B 1 364 ? 13.039 -32.312 -3.117 1 97.25 364 PHE B CA 1
ATOM 8783 C C . PHE B 1 364 ? 11.594 -31.844 -3.211 1 97.25 364 PHE B C 1
ATOM 8785 O O . PHE B 1 364 ? 10.852 -31.906 -2.229 1 97.25 364 PHE B O 1
ATOM 8792 N N . ASN B 1 365 ? 11.117 -31.375 -4.375 1 96.62 365 ASN B N 1
ATOM 8793 C CA . ASN B 1 365 ? 9.773 -30.844 -4.574 1 96.62 365 ASN B CA 1
ATOM 8794 C C . ASN B 1 365 ? 8.719 -31.953 -4.52 1 96.62 365 ASN B C 1
ATOM 8796 O O . ASN B 1 365 ? 7.562 -31.703 -4.184 1 96.62 365 ASN B O 1
ATOM 8800 N N . THR B 1 366 ? 9.117 -33.219 -4.801 1 95.06 366 THR B N 1
ATOM 8801 C CA . THR B 1 366 ? 8.148 -34.281 -4.969 1 95.06 366 THR B CA 1
ATOM 8802 C C . THR B 1 366 ? 8.109 -35.188 -3.738 1 95.06 366 THR B C 1
ATOM 8804 O O . THR B 1 366 ? 7.043 -35.688 -3.352 1 95.06 366 THR B O 1
ATOM 8807 N N . PHE B 1 367 ? 9.273 -35.375 -3.061 1 94 367 PHE B N 1
ATOM 8808 C CA . PHE B 1 367 ? 9.328 -36.375 -2.01 1 94 367 PHE B CA 1
ATOM 8809 C C . PHE B 1 367 ? 9.578 -35.75 -0.653 1 94 367 PHE B C 1
ATOM 8811 O O . PHE B 1 367 ? 9.312 -36.344 0.387 1 94 367 PHE B O 1
ATOM 8818 N N . VAL B 1 368 ? 10.07 -34.594 -0.611 1 95.25 368 VAL B N 1
ATOM 8819 C CA . VAL B 1 368 ? 10.43 -34 0.67 1 95.25 368 VAL B CA 1
ATOM 8820 C C . VAL B 1 368 ? 9.438 -32.875 1.016 1 95.25 368 VAL B C 1
ATOM 8822 O O . VAL B 1 368 ? 8.758 -32.938 2.043 1 95.25 368 VAL B O 1
ATOM 8825 N N . ALA B 1 369 ? 9.32 -31.938 0.178 1 95.31 369 ALA B N 1
ATOM 8826 C CA . ALA B 1 369 ? 8.555 -30.719 0.457 1 95.31 369 ALA B CA 1
ATOM 8827 C C . ALA B 1 369 ? 7.117 -31.062 0.83 1 95.31 369 ALA B C 1
ATOM 8829 O O . ALA B 1 369 ? 6.598 -30.562 1.835 1 95.31 369 ALA B O 1
ATOM 8830 N N . PRO B 1 370 ? 6.398 -31.969 0.092 1 91.88 370 PRO B N 1
ATOM 8831 C CA . PRO B 1 370 ? 4.996 -32.25 0.422 1 91.88 370 PRO B CA 1
ATOM 8832 C C . PRO B 1 370 ? 4.828 -32.938 1.765 1 91.88 370 PRO B C 1
ATOM 8834 O O . PRO B 1 370 ? 3.74 -32.938 2.344 1 91.88 370 PRO B O 1
ATOM 8837 N N . PHE B 1 371 ? 5.879 -33.562 2.271 1 91.31 371 PHE B N 1
ATOM 8838 C CA . PHE B 1 371 ? 5.781 -34.344 3.516 1 91.31 371 PHE B CA 1
ATOM 8839 C C . PHE B 1 371 ? 6.246 -33.5 4.695 1 91.31 371 PHE B C 1
ATOM 8841 O O . PHE B 1 371 ? 5.934 -33.781 5.848 1 91.31 371 PHE B O 1
ATOM 8848 N N . VAL B 1 372 ? 6.977 -32.5 4.363 1 94 372 VAL B N 1
ATOM 8849 C CA . VAL B 1 372 ? 7.516 -31.641 5.422 1 94 372 VAL B CA 1
ATOM 8850 C C . VAL B 1 372 ? 6.645 -30.391 5.586 1 94 372 VAL B C 1
ATOM 8852 O O . VAL B 1 372 ? 6.441 -29.922 6.703 1 94 372 VAL B O 1
ATOM 8855 N N . PHE B 1 373 ? 6.117 -29.906 4.492 1 94.44 373 PHE B N 1
ATOM 8856 C CA . PHE B 1 373 ? 5.395 -28.641 4.516 1 94.44 373 PHE B CA 1
ATOM 8857 C C . PHE B 1 373 ? 3.904 -28.859 4.281 1 94.44 373 PHE B C 1
ATOM 8859 O O . PHE B 1 373 ? 3.518 -29.703 3.467 1 94.44 373 PHE B O 1
ATOM 8866 N N . ASN B 1 374 ? 3.045 -28.078 4.91 1 93.69 374 ASN B N 1
ATOM 8867 C CA . ASN B 1 374 ? 1.601 -28.141 4.719 1 93.69 374 ASN B CA 1
ATOM 8868 C C . ASN B 1 374 ? 1.129 -27.156 3.658 1 93.69 374 ASN B C 1
ATOM 8870 O O . ASN B 1 374 ? -0.073 -27 3.432 1 93.69 374 ASN B O 1
ATOM 8874 N N . ALA B 1 375 ? 2.037 -26.391 3.133 1 91.62 375 ALA B N 1
ATOM 8875 C CA . ALA B 1 375 ? 1.817 -25.516 1.98 1 91.62 375 ALA B CA 1
ATOM 8876 C C . ALA B 1 375 ? 3.018 -25.547 1.039 1 91.62 375 ALA B C 1
ATOM 8878 O O . ALA B 1 375 ? 3.961 -26.312 1.245 1 91.62 375 ALA B O 1
ATOM 8879 N N . VAL B 1 376 ? 2.996 -24.828 -0.014 1 91.56 376 VAL B N 1
ATOM 8880 C CA . VAL B 1 376 ? 4.062 -24.859 -1.011 1 91.56 376 VAL B CA 1
ATOM 8881 C C . VAL B 1 376 ? 5.141 -23.844 -0.649 1 91.56 376 VAL B C 1
ATOM 8883 O O . VAL B 1 376 ? 5.328 -22.844 -1.353 1 91.56 376 VAL B O 1
ATOM 8886 N N . TYR B 1 377 ? 5.996 -24.172 0.321 1 93.69 377 TYR B N 1
ATOM 8887 C CA . TYR B 1 377 ? 7.004 -23.25 0.834 1 93.69 377 TYR B CA 1
ATOM 8888 C C . TYR B 1 377 ? 8.32 -23.422 0.088 1 93.69 377 TYR B C 1
ATOM 8890 O O . TYR B 1 377 ? 9.211 -22.578 0.2 1 93.69 377 TYR B O 1
ATOM 8898 N N . GLU B 1 378 ? 8.445 -24.516 -0.641 1 94.88 378 GLU B N 1
ATOM 8899 C CA . GLU B 1 378 ? 9.703 -24.75 -1.34 1 94.88 378 GLU B CA 1
ATOM 8900 C C . GLU B 1 378 ? 9.984 -23.672 -2.381 1 94.88 378 GLU B C 1
ATOM 8902 O O . GLU B 1 378 ? 11.141 -23.344 -2.65 1 94.88 378 GLU B O 1
ATOM 8907 N N . TYR B 1 379 ? 8.977 -23.109 -2.973 1 94.06 379 TYR B N 1
ATOM 8908 C CA . TYR B 1 379 ? 9.141 -22.109 -4.016 1 94.06 379 TYR B CA 1
ATOM 8909 C C . TYR B 1 379 ? 9.773 -20.844 -3.453 1 94.06 379 TYR B C 1
ATOM 8911 O O . TYR B 1 379 ? 10.875 -20.453 -3.867 1 94.06 379 TYR B O 1
ATOM 8919 N N . PRO B 1 380 ? 9.203 -20.203 -2.426 1 94.25 380 PRO B N 1
ATOM 8920 C CA . PRO B 1 380 ? 9.859 -19.031 -1.858 1 94.25 380 PRO B CA 1
ATOM 8921 C C . PRO B 1 380 ? 11.203 -19.344 -1.214 1 94.25 380 PRO B C 1
ATOM 8923 O O . PRO B 1 380 ? 12.125 -18.531 -1.255 1 94.25 380 PRO B O 1
ATOM 8926 N N . ILE B 1 381 ? 11.344 -20.469 -0.591 1 96.06 381 ILE B N 1
ATOM 8927 C CA . ILE B 1 381 ? 12.594 -20.859 0.037 1 96.06 381 ILE B CA 1
ATOM 8928 C C . ILE B 1 381 ? 13.703 -20.922 -1.014 1 96.06 381 ILE B C 1
ATOM 8930 O O . ILE B 1 381 ? 14.82 -20.453 -0.776 1 96.06 381 ILE B O 1
ATOM 8934 N N . MET B 1 382 ? 13.367 -21.453 -2.17 1 97.31 382 MET B N 1
ATOM 8935 C CA . MET B 1 382 ? 14.375 -21.594 -3.217 1 97.31 382 MET B CA 1
ATOM 8936 C C . MET B 1 382 ? 14.672 -20.25 -3.873 1 97.31 382 MET B C 1
ATOM 8938 O O . MET B 1 382 ? 15.766 -20.062 -4.418 1 97.31 382 MET B O 1
ATOM 8942 N N . ILE B 1 383 ? 13.75 -19.359 -3.826 1 95.81 383 ILE B N 1
ATOM 8943 C CA . ILE B 1 383 ? 14.039 -18 -4.273 1 95.81 383 ILE B CA 1
ATOM 8944 C C . ILE B 1 383 ? 15.117 -17.375 -3.385 1 95.81 383 ILE B C 1
ATOM 8946 O O . ILE B 1 383 ? 16.078 -16.797 -3.885 1 95.81 383 ILE B O 1
ATOM 8950 N N . ILE B 1 384 ? 15 -17.562 -2.098 1 96.44 384 ILE B N 1
ATOM 8951 C CA . ILE B 1 384 ? 15.969 -17.047 -1.136 1 96.44 384 ILE B CA 1
ATOM 8952 C C . ILE B 1 384 ? 17.312 -17.734 -1.354 1 96.44 384 ILE B C 1
ATOM 8954 O O . ILE B 1 384 ? 18.359 -17.078 -1.348 1 96.44 384 ILE B O 1
ATOM 8958 N N . ALA B 1 385 ? 17.234 -19.031 -1.605 1 97.31 385 ALA B N 1
ATOM 8959 C CA . ALA B 1 385 ? 18.453 -19.781 -1.855 1 97.31 385 ALA B CA 1
ATOM 8960 C C . ALA B 1 385 ? 19.172 -19.266 -3.107 1 97.31 385 ALA B C 1
ATOM 8962 O O . ALA B 1 385 ? 20.391 -19.156 -3.127 1 97.31 385 ALA B O 1
ATOM 8963 N N . ALA B 1 386 ? 18.406 -18.984 -4.156 1 97.44 386 ALA B N 1
ATOM 8964 C CA . ALA B 1 386 ? 18.984 -18.469 -5.398 1 97.44 386 ALA B CA 1
ATOM 8965 C C . ALA B 1 386 ? 19.688 -17.141 -5.164 1 97.44 386 ALA B C 1
ATOM 8967 O O . ALA B 1 386 ? 20.734 -16.875 -5.746 1 97.44 386 ALA B O 1
ATOM 8968 N N . LEU B 1 387 ? 19.125 -16.328 -4.297 1 96.19 387 LEU B N 1
ATOM 8969 C CA . LEU B 1 387 ? 19.734 -15.031 -3.986 1 96.19 387 LEU B CA 1
ATOM 8970 C C . LEU B 1 387 ? 21.016 -15.219 -3.188 1 96.19 387 LEU B C 1
ATOM 8972 O O . LEU B 1 387 ? 21.969 -14.445 -3.35 1 96.19 387 LEU B O 1
ATOM 8976 N N . LEU B 1 388 ? 21.078 -16.219 -2.314 1 94.5 388 LEU B N 1
ATOM 8977 C CA . LEU B 1 388 ? 22.266 -16.516 -1.521 1 94.5 388 LEU B CA 1
ATOM 8978 C C . LEU B 1 388 ? 23.422 -16.953 -2.416 1 94.5 388 LEU B C 1
ATOM 8980 O O . LEU B 1 388 ? 24.594 -16.781 -2.066 1 94.5 388 LEU B O 1
ATOM 8984 N N . LEU B 1 389 ? 23.062 -17.469 -3.572 1 95.25 389 LEU B N 1
ATOM 8985 C CA . LEU B 1 389 ? 24.062 -18.047 -4.453 1 95.25 389 LEU B CA 1
ATOM 8986 C C . LEU B 1 389 ? 24.594 -17.016 -5.441 1 95.25 389 LEU B C 1
ATOM 8988 O O . LEU B 1 389 ? 25.375 -17.344 -6.332 1 95.25 389 LEU B O 1
ATOM 8992 N N . ARG B 1 390 ? 24.203 -15.789 -5.281 1 94.06 390 ARG B N 1
ATOM 8993 C CA . ARG B 1 390 ? 24.75 -14.711 -6.102 1 94.06 390 ARG B CA 1
ATOM 8994 C C . ARG B 1 390 ? 26.25 -14.562 -5.887 1 94.06 390 ARG B C 1
ATOM 8996 O O . ARG B 1 390 ? 26.781 -14.945 -4.84 1 94.06 390 ARG B O 1
ATOM 9003 N N . PRO B 1 391 ? 26.875 -14.039 -6.945 1 92.19 391 PRO B N 1
ATOM 9004 C CA . PRO B 1 391 ? 28.312 -13.828 -6.754 1 92.19 391 PRO B CA 1
ATOM 9005 C C . PRO B 1 391 ? 28.625 -12.805 -5.668 1 92.19 391 PRO B C 1
ATOM 9007 O O . PRO B 1 391 ? 27.875 -11.844 -5.484 1 92.19 391 PRO B O 1
ATOM 9010 N N . GLY B 1 392 ? 29.703 -12.961 -4.934 1 82.19 392 GLY B N 1
ATOM 9011 C CA . GLY B 1 392 ? 30.141 -11.984 -3.947 1 82.19 392 GLY B CA 1
ATOM 9012 C C . GLY B 1 392 ? 30.078 -12.508 -2.525 1 82.19 392 GLY B C 1
ATOM 9013 O O . GLY B 1 392 ? 30.531 -11.844 -1.592 1 82.19 392 GLY B O 1
ATOM 9014 N N . LEU B 1 393 ? 29.516 -13.719 -2.418 1 78.25 393 LEU B N 1
ATOM 9015 C CA . LEU B 1 393 ? 29.469 -14.305 -1.082 1 78.25 393 LEU B CA 1
ATOM 9016 C C . LEU B 1 393 ? 30.844 -14.852 -0.689 1 78.25 393 LEU B C 1
ATOM 9018 O O . LEU B 1 393 ? 31.359 -15.75 -1.346 1 78.25 393 LEU B O 1
ATOM 9022 N N . ASP B 1 394 ? 31.562 -14.023 0.041 1 75.81 394 ASP B N 1
ATOM 9023 C CA . ASP B 1 394 ? 32.875 -14.438 0.506 1 75.81 394 ASP B CA 1
ATOM 9024 C C . ASP B 1 394 ? 32.844 -14.797 1.99 1 75.81 394 ASP B C 1
ATOM 9026 O O . ASP B 1 394 ? 32.906 -13.914 2.85 1 75.81 394 ASP B O 1
ATOM 9030 N N . ILE B 1 395 ? 32.781 -16.094 2.279 1 69.62 395 ILE B N 1
ATOM 9031 C CA . ILE B 1 395 ? 32.688 -16.594 3.648 1 69.62 395 ILE B CA 1
ATOM 9032 C C . ILE B 1 395 ? 34.031 -16.484 4.336 1 69.62 395 ILE B C 1
ATOM 9034 O O . ILE B 1 395 ? 34.125 -16.438 5.566 1 69.62 395 ILE B O 1
ATOM 9038 N N . SER B 1 396 ? 35.031 -16.266 3.514 1 68.31 396 SER B N 1
ATOM 9039 C CA . SER B 1 396 ? 36.406 -16.25 4.051 1 68.31 396 SER B CA 1
ATOM 9040 C C . SER B 1 396 ? 36.688 -14.945 4.785 1 68.31 396 SER B C 1
ATOM 9042 O O . SER B 1 396 ? 37.656 -14.859 5.559 1 68.31 396 SER B O 1
ATOM 9044 N N . THR B 1 397 ? 35.875 -13.938 4.469 1 68.56 397 THR B N 1
ATOM 9045 C CA . THR B 1 397 ? 36.219 -12.625 5.012 1 68.56 397 THR B CA 1
ATOM 9046 C C . THR B 1 397 ? 35.812 -12.539 6.484 1 68.56 397 THR B C 1
ATOM 9048 O O . THR B 1 397 ? 35.844 -11.461 7.082 1 68.56 397 THR B O 1
ATOM 9051 N N . GLY B 1 398 ? 35.625 -13.688 7.242 1 62.94 398 GLY B N 1
ATOM 9052 C CA . GLY B 1 398 ? 35.438 -13.75 8.68 1 62.94 398 GLY B CA 1
ATOM 9053 C C . GLY B 1 398 ? 34.188 -13.031 9.156 1 62.94 398 GLY B C 1
ATOM 9054 O O . GLY B 1 398 ? 33.094 -13.352 8.727 1 62.94 398 GLY B O 1
ATOM 9055 N N . TYR B 1 399 ? 34.438 -11.898 9.969 1 68.88 399 TYR B N 1
ATOM 9056 C CA . TYR B 1 399 ? 33.406 -11.195 10.711 1 68.88 399 TYR B CA 1
ATOM 9057 C C . TYR B 1 399 ? 32.594 -10.297 9.797 1 68.88 399 TYR B C 1
ATOM 9059 O O . TYR B 1 399 ? 31.422 -10.016 10.078 1 68.88 399 TYR B O 1
ATOM 9067 N N . ARG B 1 400 ? 32.969 -10.008 8.711 1 75 400 ARG B N 1
ATOM 9068 C CA . ARG B 1 400 ? 32.344 -9.047 7.82 1 75 400 ARG B CA 1
ATOM 9069 C C . ARG B 1 400 ? 31.094 -9.648 7.172 1 75 400 ARG B C 1
ATOM 9071 O O . ARG B 1 400 ? 30.109 -8.945 6.945 1 75 400 ARG B O 1
ATOM 9078 N N . TRP B 1 401 ? 31.219 -10.984 6.93 1 77.69 401 TRP B N 1
ATOM 9079 C CA . TRP B 1 401 ? 30.047 -11.57 6.301 1 77.69 401 TRP B CA 1
ATOM 9080 C C . TRP B 1 401 ? 28.906 -11.688 7.293 1 77.69 401 TRP B C 1
ATOM 9082 O O . TRP B 1 401 ? 27.734 -11.5 6.934 1 77.69 401 TRP B O 1
ATOM 9092 N N . ALA B 1 402 ? 29.234 -11.789 8.586 1 80.38 402 ALA B N 1
ATOM 9093 C CA . ALA B 1 402 ? 28.203 -11.922 9.617 1 80.38 402 ALA B CA 1
ATOM 9094 C C . ALA B 1 402 ? 27.484 -10.594 9.836 1 80.38 402 ALA B C 1
ATOM 9096 O O . ALA B 1 402 ? 26.297 -10.578 10.203 1 80.38 402 ALA B O 1
ATOM 9097 N N . MET B 1 403 ? 28.141 -9.516 9.523 1 86.62 403 MET B N 1
ATOM 9098 C CA . MET B 1 403 ? 27.547 -8.195 9.695 1 86.62 403 MET B CA 1
ATOM 9099 C C . MET B 1 403 ? 26.422 -7.961 8.68 1 86.62 403 MET B C 1
ATOM 9101 O O . MET B 1 403 ? 25.547 -7.121 8.891 1 86.62 403 MET B O 1
ATOM 9105 N N . GLN B 1 404 ? 26.438 -8.766 7.59 1 89.81 404 GLN B N 1
ATOM 9106 C CA . GLN B 1 404 ? 25.391 -8.625 6.578 1 89.81 404 GLN B CA 1
ATOM 9107 C C . GLN B 1 404 ? 24.047 -9.117 7.105 1 89.81 404 GLN B C 1
ATOM 9109 O O . GLN B 1 404 ? 23 -8.773 6.562 1 89.81 404 GLN B O 1
ATOM 9114 N N . ALA B 1 405 ? 24.172 -9.891 8.188 1 91.5 405 ALA B N 1
ATOM 9115 C CA . ALA B 1 405 ? 22.938 -10.469 8.719 1 91.5 405 ALA B CA 1
ATOM 9116 C C . ALA B 1 405 ? 22.328 -9.57 9.797 1 91.5 405 ALA B C 1
ATOM 9118 O O . ALA B 1 405 ? 21.219 -9.805 10.242 1 91.5 405 ALA B O 1
ATOM 9119 N N . VAL B 1 406 ? 22.984 -8.547 10.148 1 91.88 406 VAL B N 1
ATOM 9120 C CA . VAL B 1 406 ? 22.578 -7.73 11.281 1 91.88 406 VAL B CA 1
ATOM 9121 C C . VAL B 1 406 ? 21.281 -6.984 10.945 1 91.88 406 VAL B C 1
ATOM 9123 O O . VAL B 1 406 ? 20.312 -7.035 11.703 1 91.88 406 VAL B O 1
ATOM 9126 N N . PHE B 1 407 ? 21.297 -6.277 9.828 1 92.5 407 PHE B N 1
ATOM 9127 C CA . PHE B 1 407 ? 20.109 -5.484 9.5 1 92.5 407 PHE B CA 1
ATOM 9128 C C . PHE B 1 407 ? 18.891 -6.375 9.344 1 92.5 407 PHE B C 1
ATOM 9130 O O . PHE B 1 407 ? 17.844 -6.109 9.938 1 92.5 407 PHE B O 1
ATOM 9137 N N . PRO B 1 408 ? 18.938 -7.492 8.555 1 94.5 408 PRO B N 1
ATOM 9138 C CA . PRO B 1 408 ? 17.797 -8.391 8.5 1 94.5 408 PRO B CA 1
ATOM 9139 C C . PRO B 1 408 ? 17.375 -8.898 9.875 1 94.5 408 PRO B C 1
ATOM 9141 O O . PRO B 1 408 ? 16.172 -9.031 10.148 1 94.5 408 PRO B O 1
ATOM 9144 N N . ALA B 1 409 ? 18.328 -9.141 10.711 1 94.69 409 ALA B N 1
ATOM 9145 C CA . ALA B 1 409 ? 18.016 -9.602 12.062 1 94.69 409 ALA B CA 1
ATOM 9146 C C . ALA B 1 409 ? 17.266 -8.531 12.844 1 94.69 409 ALA B C 1
ATOM 9148 O O . ALA B 1 409 ? 16.328 -8.836 13.594 1 94.69 409 ALA B O 1
ATOM 9149 N N . ILE B 1 410 ? 17.609 -7.324 12.641 1 94.38 410 ILE B N 1
ATOM 9150 C CA . ILE B 1 410 ? 16.922 -6.219 13.297 1 94.38 410 ILE B CA 1
ATOM 9151 C C . ILE B 1 410 ? 15.492 -6.117 12.781 1 94.38 410 ILE B C 1
ATOM 9153 O O . ILE B 1 410 ? 14.555 -5.91 13.555 1 94.38 410 ILE B O 1
ATOM 9157 N N . VAL B 1 411 ? 15.328 -6.254 11.492 1 95 411 VAL B N 1
ATOM 9158 C CA . VAL B 1 411 ? 13.992 -6.191 10.906 1 95 411 VAL B CA 1
ATOM 9159 C C . VAL B 1 411 ? 13.133 -7.316 11.461 1 95 411 VAL B C 1
ATOM 9161 O O . VAL B 1 411 ? 11.961 -7.102 11.805 1 95 411 VAL B O 1
ATOM 9164 N N . ILE B 1 412 ? 13.664 -8.555 11.602 1 95.44 412 ILE B N 1
ATOM 9165 C CA . ILE B 1 412 ? 12.938 -9.695 12.148 1 95.44 412 ILE B CA 1
ATOM 9166 C C . ILE B 1 412 ? 12.562 -9.422 13.602 1 95.44 412 ILE B C 1
ATOM 9168 O O . ILE B 1 412 ? 11.43 -9.648 14.016 1 95.44 412 ILE B O 1
ATOM 9172 N N . ALA B 1 413 ? 13.523 -8.906 14.312 1 95.44 413 ALA B N 1
ATOM 9173 C CA . ALA B 1 413 ? 13.281 -8.609 15.727 1 95.44 413 ALA B CA 1
ATOM 9174 C C . ALA B 1 413 ? 12.188 -7.555 15.883 1 95.44 413 ALA B C 1
ATOM 9176 O O . ALA B 1 413 ? 11.281 -7.715 16.703 1 95.44 413 ALA B O 1
ATOM 9177 N N . CYS B 1 414 ? 12.242 -6.477 15.086 1 94.19 414 CYS B N 1
ATOM 9178 C CA . CYS B 1 414 ? 11.234 -5.43 15.141 1 94.19 414 CYS B CA 1
ATOM 9179 C C . CYS B 1 414 ? 9.859 -5.98 14.781 1 94.19 414 CYS B C 1
ATOM 9181 O O . CYS B 1 414 ? 8.867 -5.688 15.453 1 94.19 414 CYS B O 1
ATOM 9183 N N . GLY B 1 415 ? 9.797 -6.793 13.719 1 93.69 415 GLY B N 1
ATOM 9184 C CA . GLY B 1 415 ? 8.531 -7.402 13.32 1 93.69 415 GLY B CA 1
ATOM 9185 C C . GLY B 1 415 ? 7.945 -8.305 14.391 1 93.69 415 GLY B C 1
ATOM 9186 O O . GLY B 1 415 ? 6.738 -8.266 14.641 1 93.69 415 GLY B O 1
ATOM 9187 N N . LEU B 1 416 ? 8.836 -9.055 15.078 1 93.75 416 LEU B N 1
ATOM 9188 C CA . LEU B 1 416 ? 8.375 -9.961 16.125 1 93.75 416 LEU B CA 1
ATOM 9189 C C . LEU B 1 416 ? 7.922 -9.195 17.359 1 93.75 416 LEU B C 1
ATOM 9191 O O . LEU B 1 416 ? 6.949 -9.578 18.016 1 93.75 416 LEU B O 1
ATOM 9195 N N . ILE B 1 417 ? 8.578 -8.102 17.641 1 93.56 417 ILE B N 1
ATOM 9196 C CA . ILE B 1 417 ? 8.188 -7.254 18.766 1 93.56 417 ILE B CA 1
ATOM 9197 C C . ILE B 1 417 ? 6.809 -6.652 18.5 1 93.56 417 ILE B C 1
ATOM 9199 O O . ILE B 1 417 ? 5.945 -6.645 19.375 1 93.56 417 ILE B O 1
ATOM 9203 N N . ILE B 1 418 ? 6.598 -6.211 17.312 1 91.62 418 ILE B N 1
ATOM 9204 C CA . ILE B 1 418 ? 5.301 -5.656 16.938 1 91.62 418 ILE B CA 1
ATOM 9205 C C . ILE B 1 418 ? 4.227 -6.742 17.047 1 91.62 418 ILE B C 1
ATOM 9207 O O . ILE B 1 418 ? 3.152 -6.508 17.594 1 91.62 418 ILE B O 1
ATOM 9211 N N . TYR B 1 419 ? 4.523 -7.965 16.609 1 91.19 419 TYR B N 1
ATOM 9212 C CA . TYR B 1 419 ? 3.58 -9.078 16.641 1 91.19 419 TYR B CA 1
ATOM 9213 C C . TYR B 1 419 ? 3.227 -9.445 18.078 1 91.19 419 TYR B C 1
ATOM 9215 O O . TYR B 1 419 ? 2.066 -9.734 18.391 1 91.19 419 TYR B O 1
ATOM 9223 N N . LEU B 1 420 ? 4.211 -9.297 19 1 91.44 420 LEU B N 1
ATOM 9224 C CA . LEU B 1 420 ? 4.016 -9.742 20.375 1 91.44 420 LEU B CA 1
ATOM 9225 C C . LEU B 1 420 ? 3.408 -8.633 21.234 1 91.44 420 LEU B C 1
ATOM 9227 O O . LEU B 1 420 ? 2.793 -8.906 22.266 1 91.44 420 LEU B O 1
ATOM 9231 N N . THR B 1 421 ? 3.529 -7.332 20.812 1 90.38 421 THR B N 1
ATOM 9232 C CA . THR B 1 421 ? 3.133 -6.219 21.672 1 90.38 421 THR B CA 1
ATOM 9233 C C . THR B 1 421 ? 1.812 -5.617 21.203 1 90.38 421 THR B C 1
ATOM 9235 O O . THR B 1 421 ? 1.084 -5.012 22 1 90.38 421 THR B O 1
ATOM 9238 N N . VAL B 1 422 ? 1.551 -5.746 19.938 1 87.94 422 VAL B N 1
ATOM 9239 C CA . VAL B 1 422 ? 0.338 -5.129 19.406 1 87.94 422 VAL B CA 1
ATOM 9240 C C . VAL B 1 422 ? -0.815 -6.129 19.453 1 87.94 422 VAL B C 1
ATOM 9242 O O . VAL B 1 422 ? -0.72 -7.223 18.906 1 87.94 422 VAL B O 1
ATOM 9245 N N . ASP B 1 423 ? -1.855 -5.879 20.156 1 84.69 423 ASP B N 1
ATOM 9246 C CA . ASP B 1 423 ? -2.98 -6.789 20.344 1 84.69 423 ASP B CA 1
ATOM 9247 C C . ASP B 1 423 ? -3.795 -6.945 19.062 1 84.69 423 ASP B C 1
ATOM 9249 O O . ASP B 1 423 ? -4.094 -8.062 18.656 1 84.69 423 ASP B O 1
ATOM 9253 N N . ASP B 1 424 ? -4.23 -5.75 18.438 1 86.56 424 ASP B N 1
ATOM 9254 C CA . ASP B 1 424 ? -5.035 -5.828 17.219 1 86.56 424 ASP B CA 1
ATOM 9255 C C . ASP B 1 424 ? -4.215 -5.43 15.992 1 86.56 424 ASP B C 1
ATOM 9257 O O . ASP B 1 424 ? -4.445 -4.371 15.398 1 86.56 424 ASP B O 1
ATOM 9261 N N . LEU B 1 425 ? -3.42 -6.441 15.617 1 87 425 LEU B N 1
ATOM 9262 C CA . LEU B 1 425 ? -2.496 -6.203 14.508 1 87 425 LEU B CA 1
ATOM 9263 C C . LEU B 1 425 ? -3.254 -5.922 13.219 1 87 425 LEU B C 1
ATOM 9265 O O . LEU B 1 425 ? -2.779 -5.168 12.367 1 87 425 LEU B O 1
ATOM 9269 N N . LEU B 1 426 ? -4.426 -6.547 13.117 1 86.06 426 LEU B N 1
ATOM 9270 C CA . LEU B 1 426 ? -5.188 -6.465 11.875 1 86.06 426 LEU B CA 1
ATOM 9271 C C . LEU B 1 426 ? -5.688 -5.043 11.641 1 86.06 426 LEU B C 1
ATOM 9273 O O . LEU B 1 426 ? -5.941 -4.648 10.5 1 86.06 426 LEU B O 1
ATOM 9277 N N . GLN B 1 427 ? -5.824 -4.27 12.664 1 85.19 427 GLN B N 1
ATOM 9278 C CA . GLN B 1 427 ? -6.238 -2.877 12.539 1 85.19 427 GLN B CA 1
ATOM 9279 C C . GLN B 1 427 ? -5.168 -2.047 11.836 1 85.19 427 GLN B C 1
ATOM 9281 O O . GLN B 1 427 ? -5.469 -1.008 11.242 1 85.19 427 GLN B O 1
ATOM 9286 N N . TYR B 1 428 ? -3.955 -2.594 11.789 1 87.75 428 TYR B N 1
ATOM 9287 C CA . TYR B 1 428 ? -2.84 -1.844 11.227 1 87.75 428 TYR B CA 1
ATOM 9288 C C . TYR B 1 428 ? -2.324 -2.51 9.953 1 87.75 428 TYR B C 1
ATOM 9290 O O . TYR B 1 428 ? -1.148 -2.371 9.609 1 87.75 428 TYR B O 1
ATOM 9298 N N . LEU B 1 429 ? -3.146 -3.223 9.266 1 87.75 429 LEU B N 1
ATOM 9299 C CA . LEU B 1 429 ? -2.74 -3.98 8.086 1 87.75 429 LEU B CA 1
ATOM 9300 C C . LEU B 1 429 ? -2.174 -3.057 7.016 1 87.75 429 LEU B C 1
ATOM 9302 O O . LEU B 1 429 ? -1.139 -3.357 6.418 1 87.75 429 LEU B O 1
ATOM 9306 N N . ASP B 1 430 ? -2.781 -1.915 6.824 1 87.38 430 ASP B N 1
ATOM 9307 C CA . ASP B 1 430 ? -2.328 -0.988 5.793 1 87.38 430 ASP B CA 1
ATOM 9308 C C . ASP B 1 430 ? -0.979 -0.375 6.156 1 87.38 430 ASP B C 1
ATOM 9310 O O . ASP B 1 430 ? -0.116 -0.2 5.297 1 87.38 430 ASP B O 1
ATOM 9314 N N . THR B 1 431 ? -0.859 -0.071 7.426 1 89 431 THR B N 1
ATOM 9315 C CA . THR B 1 431 ? 0.401 0.486 7.902 1 89 431 THR B CA 1
ATOM 9316 C C . THR B 1 431 ? 1.533 -0.525 7.746 1 89 431 THR B C 1
ATOM 9318 O O . THR B 1 431 ? 2.621 -0.182 7.281 1 89 431 THR B O 1
ATOM 9321 N N . ILE B 1 432 ? 1.25 -1.716 8.094 1 90.5 432 ILE B N 1
ATOM 9322 C CA . ILE B 1 432 ? 2.25 -2.775 8.016 1 90.5 432 ILE B CA 1
ATOM 9323 C C . ILE B 1 432 ? 2.566 -3.076 6.555 1 90.5 432 ILE B C 1
ATOM 9325 O O . ILE B 1 432 ? 3.732 -3.242 6.188 1 90.5 432 ILE B O 1
ATOM 9329 N N . GLY B 1 433 ? 1.479 -3.199 5.727 1 90.5 433 GLY B N 1
ATOM 9330 C CA . GLY B 1 433 ? 1.699 -3.406 4.305 1 90.5 433 GLY B CA 1
ATOM 9331 C C . GLY B 1 433 ? 2.586 -2.348 3.676 1 90.5 433 GLY B C 1
ATOM 9332 O O . GLY B 1 433 ? 3.488 -2.666 2.898 1 90.5 433 GLY B O 1
ATOM 9333 N N . THR B 1 434 ? 2.391 -1.122 4 1 91.25 434 THR B N 1
ATOM 9334 C CA . THR B 1 434 ? 3.195 -0.014 3.498 1 91.25 434 THR B CA 1
ATOM 9335 C C . THR B 1 434 ? 4.648 -0.161 3.938 1 91.25 434 THR B C 1
ATOM 9337 O O . THR B 1 434 ? 5.57 0.047 3.143 1 91.25 434 THR B O 1
ATOM 9340 N N . ALA B 1 435 ? 4.84 -0.524 5.164 1 92.75 435 ALA B N 1
ATOM 9341 C CA . ALA B 1 435 ? 6.191 -0.72 5.684 1 92.75 435 ALA B CA 1
ATOM 9342 C C . ALA B 1 435 ? 6.914 -1.832 4.926 1 92.75 435 ALA B C 1
ATOM 9344 O O . ALA B 1 435 ? 8.094 -1.696 4.586 1 92.75 435 ALA B O 1
ATOM 9345 N N . LEU B 1 436 ? 6.211 -2.889 4.668 1 94.31 436 LEU B N 1
ATOM 9346 C CA . LEU B 1 436 ? 6.816 -4.023 3.979 1 94.31 436 LEU B CA 1
ATOM 9347 C C . LEU B 1 436 ? 7.184 -3.656 2.545 1 94.31 436 LEU B C 1
ATOM 9349 O O . LEU B 1 436 ? 8.258 -4.027 2.061 1 94.31 436 LEU B O 1
ATOM 9353 N N . ILE B 1 437 ? 6.324 -2.924 1.851 1 93.75 437 ILE B N 1
ATOM 9354 C CA . ILE B 1 437 ? 6.613 -2.488 0.488 1 93.75 437 ILE B CA 1
ATOM 9355 C C . ILE B 1 437 ? 7.809 -1.539 0.49 1 93.75 437 ILE B C 1
ATOM 9357 O O . ILE B 1 437 ? 8.68 -1.624 -0.38 1 93.75 437 ILE B O 1
ATOM 9361 N N . LEU B 1 438 ? 7.797 -0.665 1.445 1 93.56 438 LEU B N 1
ATOM 9362 C CA . LEU B 1 438 ? 8.914 0.266 1.598 1 93.56 438 LEU B CA 1
ATOM 9363 C C . LEU B 1 438 ? 10.227 -0.484 1.789 1 93.56 438 LEU B C 1
ATOM 9365 O O . LEU B 1 438 ? 11.227 -0.157 1.152 1 93.56 438 LEU B O 1
ATOM 9369 N N . LEU B 1 439 ? 10.234 -1.463 2.682 1 93.94 439 LEU B N 1
ATOM 9370 C CA . LEU B 1 439 ? 11.422 -2.277 2.941 1 93.94 439 LEU B CA 1
ATOM 9371 C C . LEU B 1 439 ? 11.82 -3.068 1.702 1 93.94 439 LEU B C 1
ATOM 9373 O O . LEU B 1 439 ? 13.008 -3.299 1.464 1 93.94 439 LEU B O 1
ATOM 9377 N N . ALA B 1 440 ? 10.797 -3.521 0.926 1 94.38 440 ALA B N 1
ATOM 9378 C CA . ALA B 1 440 ? 11.102 -4.199 -0.332 1 94.38 440 ALA B CA 1
ATOM 9379 C C . ALA B 1 440 ? 11.93 -3.307 -1.253 1 94.38 440 ALA B C 1
ATOM 9381 O O . ALA B 1 440 ? 12.891 -3.766 -1.875 1 94.38 440 ALA B O 1
ATOM 9382 N N . GLY B 1 441 ? 11.555 -2.021 -1.36 1 93.38 441 GLY B N 1
ATOM 9383 C CA . GLY B 1 441 ? 12.352 -1.087 -2.139 1 93.38 441 GLY B CA 1
ATOM 9384 C C . GLY B 1 441 ? 13.75 -0.894 -1.589 1 93.38 441 GLY B C 1
ATOM 9385 O O . GLY B 1 441 ? 14.719 -0.796 -2.35 1 93.38 441 GLY B O 1
ATOM 9386 N N . LEU B 1 442 ? 13.875 -0.934 -0.284 1 93.31 442 LEU B N 1
ATOM 9387 C CA . LEU B 1 442 ? 15.141 -0.723 0.408 1 93.31 442 LEU B CA 1
ATOM 9388 C C . LEU B 1 442 ? 16.109 -1.871 0.135 1 93.31 442 LEU B C 1
ATOM 9390 O O . LEU B 1 442 ? 17.328 -1.697 0.226 1 93.31 442 LEU B O 1
ATOM 9394 N N . THR B 1 443 ? 15.594 -3.062 -0.215 1 92.81 443 THR B N 1
ATOM 9395 C CA . THR B 1 443 ? 16.438 -4.234 -0.435 1 92.81 443 THR B CA 1
ATOM 9396 C C . THR B 1 443 ? 17.453 -3.967 -1.53 1 92.81 443 THR B C 1
ATOM 9398 O O . THR B 1 443 ? 18.562 -4.523 -1.507 1 92.81 443 THR B O 1
ATOM 9401 N N . TYR B 1 444 ? 17.109 -3.111 -2.494 1 93.62 444 TYR B N 1
ATOM 9402 C CA . TYR B 1 444 ? 18.016 -2.838 -3.607 1 93.62 444 TYR B CA 1
ATOM 9403 C C . TYR B 1 444 ? 19.328 -2.248 -3.113 1 93.62 444 TYR B C 1
ATOM 9405 O O . TYR B 1 444 ? 20.375 -2.432 -3.74 1 93.62 444 TYR B O 1
ATOM 9413 N N . ALA B 1 445 ? 19.281 -1.494 -1.982 1 92.69 445 ALA B N 1
ATOM 9414 C CA . ALA B 1 445 ? 20.484 -0.873 -1.423 1 92.69 445 ALA B CA 1
ATOM 9415 C C . ALA B 1 445 ? 21.516 -1.926 -1.038 1 92.69 445 ALA B C 1
ATOM 9417 O O . ALA B 1 445 ? 22.703 -1.628 -0.947 1 92.69 445 ALA B O 1
ATOM 9418 N N . PHE B 1 446 ? 21.109 -3.184 -0.84 1 92.12 446 PHE B N 1
ATOM 9419 C CA . PHE B 1 446 ? 22 -4.258 -0.413 1 92.12 446 PHE B CA 1
ATOM 9420 C C . PHE B 1 446 ? 22.328 -5.191 -1.573 1 92.12 446 PHE B C 1
ATOM 9422 O O . PHE B 1 446 ? 22.656 -6.359 -1.364 1 92.12 446 PHE B O 1
ATOM 9429 N N . ARG B 1 447 ? 22.219 -4.762 -2.83 1 91.69 447 ARG B N 1
ATOM 9430 C CA . ARG B 1 447 ? 22.359 -5.574 -4.035 1 91.69 447 ARG B CA 1
ATOM 9431 C C . ARG B 1 447 ? 23.75 -6.188 -4.117 1 91.69 447 ARG B C 1
ATOM 9433 O O . ARG B 1 447 ? 23.938 -7.242 -4.73 1 91.69 447 ARG B O 1
ATOM 9440 N N . ASN B 1 448 ? 24.797 -5.605 -3.461 1 91.12 448 ASN B N 1
ATOM 9441 C CA . ASN B 1 448 ? 26.156 -6.102 -3.545 1 91.12 448 ASN B CA 1
ATOM 9442 C C . ASN B 1 448 ? 26.5 -6.992 -2.355 1 91.12 448 ASN B C 1
ATOM 9444 O O . ASN B 1 448 ? 27.656 -7.395 -2.191 1 91.12 448 ASN B O 1
ATOM 9448 N N . GLN B 1 449 ? 25.531 -7.258 -1.48 1 92.38 449 GLN B N 1
ATOM 9449 C CA . GLN B 1 449 ? 25.656 -8.141 -0.329 1 92.38 449 GLN B CA 1
ATOM 9450 C C . GLN B 1 449 ? 24.672 -9.297 -0.401 1 92.38 449 GLN B C 1
ATOM 9452 O O . GLN B 1 449 ? 23.562 -9.203 0.127 1 92.38 449 GLN B O 1
ATOM 9457 N N . PRO B 1 450 ? 25.062 -10.461 -0.947 1 92.31 450 PRO B N 1
ATOM 9458 C CA . PRO B 1 450 ? 24.125 -11.547 -1.212 1 92.31 450 PRO B CA 1
ATOM 9459 C C . PRO B 1 450 ? 23.438 -12.062 0.055 1 92.31 450 PRO B C 1
ATOM 9461 O O . PRO B 1 450 ? 22.25 -12.375 0.037 1 92.31 450 PRO B O 1
ATOM 9464 N N . LEU B 1 451 ? 24.156 -12.133 1.152 1 93.38 451 LEU B N 1
ATOM 9465 C CA . LEU B 1 451 ? 23.547 -12.641 2.377 1 93.38 451 LEU B CA 1
ATOM 9466 C C . LEU B 1 451 ? 22.484 -11.688 2.889 1 93.38 451 LEU B C 1
ATOM 9468 O O . LEU B 1 451 ? 21.391 -12.117 3.26 1 93.38 451 LEU B O 1
ATOM 9472 N N . SER B 1 452 ? 22.75 -10.32 2.902 1 94.12 452 SER B N 1
ATOM 9473 C CA . SER B 1 452 ? 21.766 -9.336 3.326 1 94.12 452 SER B CA 1
ATOM 9474 C C . SER B 1 452 ? 20.547 -9.344 2.408 1 94.12 452 SER B C 1
ATOM 9476 O O . SER B 1 452 ? 19.406 -9.289 2.879 1 94.12 452 SER B O 1
ATOM 9478 N N . LEU B 1 453 ? 20.875 -9.422 1.139 1 94.81 453 LEU B N 1
ATOM 9479 C CA . LEU B 1 453 ? 19.797 -9.414 0.151 1 94.81 453 LEU B CA 1
ATOM 9480 C C . LEU B 1 453 ? 18.891 -10.617 0.335 1 94.81 453 LEU B C 1
ATOM 9482 O O . LEU B 1 453 ? 17.656 -10.469 0.381 1 94.81 453 LEU B O 1
ATOM 9486 N N . ALA B 1 454 ? 19.422 -11.82 0.49 1 95.88 454 ALA B N 1
ATOM 9487 C CA . ALA B 1 454 ? 18.656 -13.062 0.637 1 95.88 454 ALA B CA 1
ATOM 9488 C C . ALA B 1 454 ? 17.875 -13.078 1.947 1 95.88 454 ALA B C 1
ATOM 9490 O O . ALA B 1 454 ? 16.688 -13.375 1.961 1 95.88 454 ALA B O 1
ATOM 9491 N N . LEU B 1 455 ? 18.547 -12.695 3.014 1 95.38 455 LEU B N 1
ATOM 9492 C CA . LEU B 1 455 ? 17.906 -12.742 4.324 1 95.38 455 LEU B CA 1
ATOM 9493 C C . LEU B 1 455 ? 16.797 -11.695 4.422 1 95.38 455 LEU B C 1
ATOM 9495 O O . LEU B 1 455 ? 15.758 -11.938 5.039 1 95.38 455 LEU B O 1
ATOM 9499 N N . LEU B 1 456 ? 17.062 -10.516 3.859 1 95.75 456 LEU B N 1
ATOM 9500 C CA . LEU B 1 456 ? 16.031 -9.492 3.873 1 95.75 456 LEU B CA 1
ATOM 9501 C C . LEU B 1 456 ? 14.828 -9.922 3.037 1 95.75 456 LEU B C 1
ATOM 9503 O O . LEU B 1 456 ? 13.688 -9.758 3.459 1 95.75 456 LEU B O 1
ATOM 9507 N N . ALA B 1 457 ? 15.07 -10.484 1.852 1 96.06 457 ALA B N 1
ATOM 9508 C CA . ALA B 1 457 ? 13.984 -11.008 1.031 1 96.06 457 ALA B CA 1
ATOM 9509 C C . ALA B 1 457 ? 13.219 -12.102 1.77 1 96.06 457 ALA B C 1
ATOM 9511 O O . ALA B 1 457 ? 11.984 -12.117 1.773 1 96.06 457 ALA B O 1
ATOM 9512 N N . GLY B 1 458 ? 14.023 -13.008 2.416 1 96.44 458 GLY B N 1
ATOM 9513 C CA . GLY B 1 458 ? 13.398 -14.07 3.199 1 96.44 458 GLY B CA 1
ATOM 9514 C C . GLY B 1 458 ? 12.555 -13.539 4.344 1 96.44 458 GLY B C 1
ATOM 9515 O O . GLY B 1 458 ? 11.469 -14.062 4.605 1 96.44 458 GLY B O 1
ATOM 9516 N N . THR B 1 459 ? 13.031 -12.5 5.02 1 95.69 459 THR B N 1
ATOM 9517 C CA . THR B 1 459 ? 12.305 -11.891 6.125 1 95.69 459 THR B CA 1
ATOM 9518 C C . THR B 1 459 ? 10.992 -11.273 5.633 1 95.69 459 THR B C 1
ATOM 9520 O O . THR B 1 459 ? 9.953 -11.43 6.266 1 95.69 459 THR B O 1
ATOM 9523 N N . LEU B 1 460 ? 11.062 -10.586 4.523 1 95.44 460 LEU B N 1
ATOM 9524 C CA . LEU B 1 460 ? 9.875 -9.969 3.953 1 95.44 460 LEU B CA 1
ATOM 9525 C C . LEU B 1 460 ? 8.844 -11.023 3.561 1 95.44 460 LEU B C 1
ATOM 9527 O O . LEU B 1 460 ? 7.656 -10.867 3.85 1 95.44 460 LEU B O 1
ATOM 9531 N N . ILE B 1 461 ? 9.273 -12.094 2.932 1 94.31 461 ILE B N 1
ATOM 9532 C CA . ILE B 1 461 ? 8.375 -13.172 2.535 1 94.31 461 ILE B CA 1
ATOM 9533 C C . ILE B 1 461 ? 7.793 -13.836 3.777 1 94.31 461 ILE B C 1
ATOM 9535 O O . ILE B 1 461 ? 6.598 -14.141 3.822 1 94.31 461 ILE B O 1
ATOM 9539 N N . PHE B 1 462 ? 8.625 -14 4.805 1 93.94 462 PHE B N 1
ATOM 9540 C CA . PHE B 1 462 ? 8.195 -14.602 6.062 1 93.94 462 PHE B CA 1
ATOM 9541 C C . PHE B 1 462 ? 7.094 -13.773 6.711 1 93.94 462 PHE B C 1
ATOM 9543 O O . PHE B 1 462 ? 6.051 -14.312 7.094 1 93.94 462 PHE B O 1
ATOM 9550 N N . PHE B 1 463 ? 7.234 -12.523 6.793 1 93.56 463 PHE B N 1
ATOM 9551 C CA . PHE B 1 463 ? 6.242 -11.648 7.414 1 93.56 463 PHE B CA 1
ATOM 9552 C C . PHE B 1 463 ? 4.988 -11.562 6.555 1 93.56 463 PHE B C 1
ATOM 9554 O O . PHE B 1 463 ? 3.873 -11.516 7.078 1 93.56 463 PHE B O 1
ATOM 9561 N N . THR B 1 464 ? 5.195 -11.469 5.281 1 92.62 464 THR B N 1
ATOM 9562 C CA . THR B 1 464 ? 4.043 -11.398 4.387 1 92.62 464 THR B CA 1
ATOM 9563 C C . THR B 1 464 ? 3.193 -12.664 4.496 1 92.62 464 THR B C 1
ATOM 9565 O O . THR B 1 464 ? 1.968 -12.586 4.602 1 92.62 464 THR B O 1
ATOM 9568 N N . GLN B 1 465 ? 3.842 -13.828 4.488 1 90.5 465 GLN B N 1
ATOM 9569 C CA . GLN B 1 465 ? 3.125 -15.094 4.633 1 90.5 465 GLN B CA 1
ATOM 9570 C C . GLN B 1 465 ? 2.461 -15.195 6.004 1 90.5 465 GLN B C 1
ATOM 9572 O O . GLN B 1 465 ? 1.354 -15.719 6.125 1 90.5 465 GLN B O 1
ATOM 9577 N N . GLY B 1 466 ? 3.186 -14.688 6.996 1 87.94 466 GLY B N 1
ATOM 9578 C CA . GLY B 1 466 ? 2.607 -14.656 8.328 1 87.94 466 GLY B CA 1
ATOM 9579 C C . GLY B 1 466 ? 1.369 -13.789 8.422 1 87.94 466 GLY B C 1
ATOM 9580 O O . GLY B 1 466 ? 0.372 -14.18 9.031 1 87.94 466 GLY B O 1
ATOM 9581 N N . LEU B 1 467 ? 1.427 -12.68 7.805 1 88.12 467 LEU B N 1
ATOM 9582 C CA . LEU B 1 467 ? 0.296 -11.758 7.816 1 88.12 467 LEU B CA 1
ATOM 9583 C C . LEU B 1 467 ? -0.891 -12.352 7.059 1 88.12 467 LEU B C 1
ATOM 9585 O O . LEU B 1 467 ? -2.033 -12.242 7.512 1 88.12 467 LEU B O 1
ATOM 9589 N N . HIS B 1 468 ? -0.628 -12.953 5.945 1 86.44 468 HIS B N 1
ATOM 9590 C CA . HIS B 1 468 ? -1.692 -13.602 5.191 1 86.44 468 HIS B CA 1
ATOM 9591 C C . HIS B 1 468 ? -2.334 -14.727 6.004 1 86.44 468 HIS B C 1
ATOM 9593 O O . HIS B 1 468 ? -3.549 -14.93 5.938 1 86.44 468 HIS B O 1
ATOM 9599 N N . GLY B 1 469 ? -1.526 -15.445 6.707 1 85.19 469 GLY B N 1
ATOM 9600 C CA . GLY B 1 469 ? -2.033 -16.5 7.574 1 85.19 469 GLY B CA 1
ATOM 9601 C C . GLY B 1 469 ? -2.926 -15.984 8.688 1 85.19 469 GLY B C 1
ATOM 9602 O O . GLY B 1 469 ? -3.957 -16.578 8.992 1 85.19 469 GLY B O 1
ATOM 9603 N N . LEU B 1 470 ? -2.576 -14.844 9.195 1 85.25 470 LEU B N 1
ATOM 9604 C CA . LEU B 1 470 ? -3.367 -14.242 10.266 1 85.25 470 LEU B CA 1
ATOM 9605 C C . LEU B 1 470 ? -4.695 -13.719 9.734 1 85.25 470 LEU B C 1
ATOM 9607 O O . LEU B 1 470 ? -5.738 -13.891 10.375 1 85.25 470 LEU B O 1
ATOM 9611 N N . VAL B 1 471 ? -4.633 -13.148 8.609 1 87.06 471 VAL B N 1
ATOM 9612 C CA . VAL B 1 471 ? -5.824 -12.539 8.031 1 87.06 471 VAL B CA 1
ATOM 9613 C C . VAL B 1 471 ? -6.777 -13.625 7.547 1 87.06 471 VAL B C 1
ATOM 9615 O O . VAL B 1 471 ? -8 -13.461 7.605 1 87.06 471 VAL B O 1
ATOM 9618 N N . SER B 1 472 ? -6.242 -14.719 7.105 1 88.38 472 SER B N 1
ATOM 9619 C CA . SER B 1 472 ? -7.066 -15.773 6.531 1 88.38 472 SER B CA 1
ATOM 9620 C C . SER B 1 472 ? -7.785 -16.562 7.621 1 88.38 472 SER B C 1
ATOM 9622 O O . SER B 1 472 ? -8.727 -17.312 7.336 1 88.38 472 SER B O 1
ATOM 9624 N N . ASN B 1 473 ? -7.473 -16.484 8.859 1 90.38 473 ASN B N 1
ATOM 9625 C CA . ASN B 1 473 ? -8.094 -17.203 9.961 1 90.38 473 ASN B CA 1
ATOM 9626 C C . ASN B 1 473 ? -8.18 -18.703 9.672 1 90.38 473 ASN B C 1
ATOM 9628 O O . ASN B 1 473 ? -9.258 -19.297 9.75 1 90.38 473 ASN B O 1
ATOM 9632 N N . THR B 1 474 ? -7.078 -19.312 9.234 1 93.44 474 THR B N 1
ATOM 9633 C CA . THR B 1 474 ? -7.016 -20.734 8.875 1 93.44 474 THR B CA 1
ATOM 9634 C C . THR B 1 474 ? -6.973 -21.609 10.125 1 93.44 474 THR B C 1
ATOM 9636 O O . THR B 1 474 ? -6.098 -21.438 10.977 1 93.44 474 THR B O 1
ATOM 9639 N N . ILE B 1 475 ? -7.895 -22.5 10.281 1 94.06 475 ILE B N 1
ATOM 9640 C CA . ILE B 1 475 ? -7.945 -23.344 11.469 1 94.06 475 ILE B CA 1
ATOM 9641 C C . ILE B 1 475 ? -7.328 -24.703 11.156 1 94.06 475 ILE B C 1
ATOM 9643 O O . ILE B 1 475 ? -6.93 -25.438 12.062 1 94.06 475 ILE B O 1
ATOM 9647 N N . PHE B 1 476 ? -7.312 -25.016 9.844 1 95.69 476 PHE B N 1
ATOM 9648 C CA . PHE B 1 476 ? -6.707 -26.266 9.391 1 95.69 476 PHE B CA 1
ATOM 9649 C C . PHE B 1 476 ? -6.078 -26.094 8.016 1 95.69 476 PHE B C 1
ATOM 9651 O O . PHE B 1 476 ? -6.617 -25.391 7.16 1 95.69 476 PHE B O 1
ATOM 9658 N N . GLN B 1 477 ? -4.949 -26.672 7.828 1 95.38 477 GLN B N 1
ATOM 9659 C CA . GLN B 1 477 ? -4.293 -26.672 6.527 1 95.38 477 GLN B CA 1
ATOM 9660 C C . GLN B 1 477 ? -3.402 -27.906 6.367 1 95.38 477 GLN B C 1
ATOM 9662 O O . GLN B 1 477 ? -2.652 -28.25 7.277 1 95.38 477 GLN B O 1
ATOM 9667 N N . ASP B 1 478 ? -3.543 -28.531 5.301 1 95.56 478 ASP B N 1
ATOM 9668 C CA . ASP B 1 478 ? -2.703 -29.688 4.98 1 95.56 478 ASP B CA 1
ATOM 9669 C C . ASP B 1 478 ? -2.543 -29.844 3.469 1 95.56 478 ASP B C 1
ATOM 9671 O O . ASP B 1 478 ? -3.211 -29.156 2.693 1 95.56 478 ASP B O 1
ATOM 9675 N N . ARG B 1 479 ? -1.565 -30.641 3.148 1 93.56 479 ARG B N 1
ATOM 9676 C CA . ARG B 1 479 ? -1.2 -30.797 1.745 1 93.56 479 ARG B CA 1
ATOM 9677 C C . ARG B 1 479 ? -1.14 -32.281 1.353 1 93.56 479 ARG B C 1
ATOM 9679 O O . ARG B 1 479 ? -0.624 -33.094 2.107 1 93.56 479 ARG B O 1
ATOM 9686 N N . THR B 1 480 ? -1.766 -32.656 0.278 1 93.06 480 THR B N 1
ATOM 9687 C CA . THR B 1 480 ? -1.7 -34 -0.299 1 93.06 480 THR B CA 1
ATOM 9688 C C . THR B 1 480 ? -1.165 -33.938 -1.728 1 93.06 480 THR B C 1
ATOM 9690 O O . THR B 1 480 ? -0.68 -32.906 -2.176 1 93.06 480 THR B O 1
ATOM 9693 N N . PHE B 1 481 ? -1.161 -35.094 -2.371 1 92.38 481 PHE B N 1
ATOM 9694 C CA . PHE B 1 481 ? -0.754 -35.188 -3.768 1 92.38 481 PHE B CA 1
ATOM 9695 C C . PHE B 1 481 ? -1.633 -34.312 -4.648 1 92.38 481 PHE B C 1
ATOM 9697 O O . PHE B 1 481 ? -1.169 -33.781 -5.656 1 92.38 481 PHE B O 1
ATOM 9704 N N . PHE B 1 482 ? -2.811 -3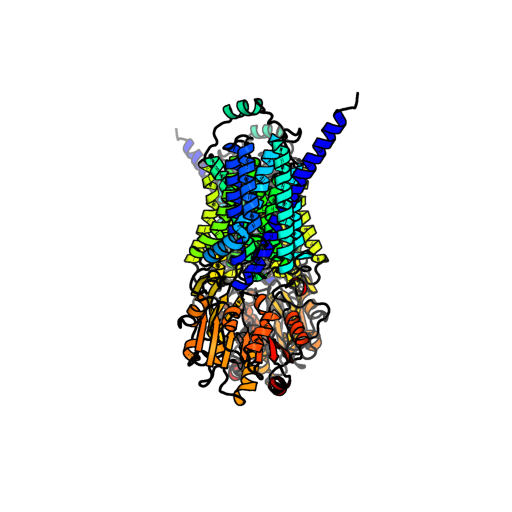4.062 -4.211 1 91.62 482 PHE B N 1
ATOM 9705 C CA . PHE B 1 482 ? -3.812 -33.406 -5.047 1 91.62 482 PHE B CA 1
ATOM 9706 C C . PHE B 1 482 ? -3.848 -31.891 -4.785 1 91.62 482 PHE B C 1
ATOM 9708 O O . PHE B 1 482 ? -4.551 -31.156 -5.477 1 91.62 482 PHE B O 1
ATOM 9715 N N . GLY B 1 483 ? -3.139 -31.469 -3.826 1 90.88 483 GLY B N 1
ATOM 9716 C CA . GLY B 1 483 ? -3.051 -30.031 -3.584 1 90.88 483 GLY B CA 1
ATOM 9717 C C . GLY B 1 483 ? -3.148 -29.672 -2.113 1 90.88 483 GLY B C 1
ATOM 9718 O O . GLY B 1 483 ? -3.135 -30.547 -1.25 1 90.88 483 GLY B O 1
ATOM 9719 N N . VAL B 1 484 ? -3.236 -28.359 -1.88 1 93.19 484 VAL B N 1
ATOM 9720 C CA . VAL B 1 484 ? -3.312 -27.859 -0.516 1 93.19 484 VAL B CA 1
ATOM 9721 C C . VAL B 1 484 ? -4.766 -27.547 -0.156 1 93.19 484 VAL B C 1
ATOM 9723 O O . VAL B 1 484 ? -5.48 -26.906 -0.921 1 93.19 484 VAL B O 1
ATOM 9726 N N . LEU B 1 485 ? -5.227 -28.062 0.947 1 95.69 485 LEU B N 1
ATOM 9727 C CA . LEU B 1 485 ? -6.562 -27.812 1.472 1 95.69 485 LEU B CA 1
ATOM 9728 C C . LEU B 1 485 ? -6.496 -27.016 2.766 1 95.69 485 LEU B C 1
ATOM 9730 O O . LEU B 1 485 ? -5.602 -27.219 3.586 1 95.69 485 LEU B O 1
ATOM 9734 N N . SER B 1 486 ? -7.383 -26.109 2.873 1 95.62 486 SER B N 1
ATOM 9735 C CA . SER B 1 486 ? -7.422 -25.328 4.105 1 95.62 486 SER B CA 1
ATOM 9736 C C . SER B 1 486 ? -8.859 -25.016 4.516 1 95.62 486 SER B C 1
ATOM 9738 O O . SER B 1 486 ? -9.742 -24.906 3.666 1 95.62 486 SER B O 1
ATOM 9740 N N . VAL B 1 487 ? -9.156 -25 5.789 1 97.69 487 VAL B N 1
ATOM 9741 C CA . VAL B 1 487 ? -10.422 -24.594 6.379 1 97.69 487 VAL B CA 1
ATOM 9742 C C . VAL B 1 487 ? -10.234 -23.266 7.109 1 97.69 487 VAL B C 1
ATOM 9744 O O . VAL B 1 487 ? -9.344 -23.125 7.953 1 97.69 487 VAL B O 1
ATOM 9747 N N . ARG B 1 488 ? -11.008 -22.344 6.742 1 96.38 488 ARG B N 1
ATOM 9748 C CA . ARG B 1 488 ? -10.906 -21 7.316 1 96.38 488 ARG B CA 1
ATOM 9749 C C . ARG B 1 488 ? -12.188 -20.625 8.055 1 96.38 488 ARG B C 1
ATOM 9751 O O . ARG B 1 488 ? -13.281 -21.031 7.652 1 96.38 488 ARG B O 1
ATOM 9758 N N . GLU B 1 489 ? -12.078 -19.922 9.133 1 96.12 489 GLU B N 1
ATOM 9759 C CA . GLU B 1 489 ? -13.219 -19.422 9.906 1 96.12 489 GLU B CA 1
ATOM 9760 C C . GLU B 1 489 ? -13.273 -17.891 9.883 1 96.12 489 GLU B C 1
ATOM 9762 O O . GLU B 1 489 ? -12.328 -17.219 10.297 1 96.12 489 GLU B O 1
ATOM 9767 N N . ASN B 1 490 ? -14.312 -17.375 9.383 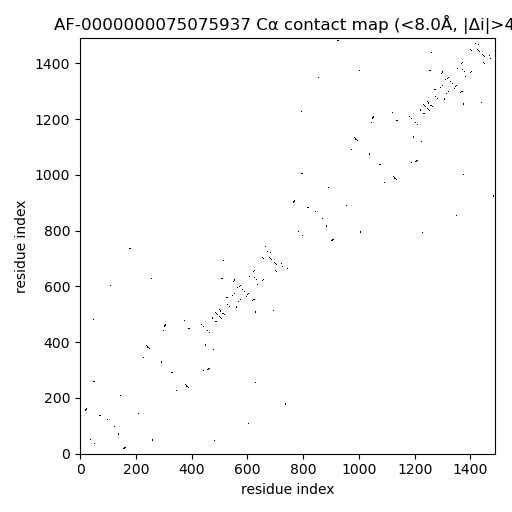1 92.94 490 ASN B N 1
ATOM 9768 C CA . ASN B 1 490 ? -14.484 -15.93 9.281 1 92.94 490 ASN B CA 1
ATOM 9769 C C . ASN B 1 490 ? -15.805 -15.469 9.891 1 92.94 490 ASN B C 1
ATOM 9771 O O . ASN B 1 490 ? -16.594 -16.297 10.375 1 92.94 490 ASN B O 1
ATOM 9775 N N . VAL B 1 491 ? -15.977 -14.141 10.023 1 92.25 491 VAL B N 1
ATOM 9776 C CA . VAL B 1 491 ? -17.172 -13.555 10.641 1 92.25 491 VAL B CA 1
ATOM 9777 C C . VAL B 1 491 ? -17.891 -12.68 9.617 1 92.25 491 VAL B C 1
ATOM 9779 O O . VAL B 1 491 ? -17.266 -11.945 8.852 1 92.25 491 VAL B O 1
ATOM 9782 N N . LEU B 1 492 ? -19.125 -12.875 9.453 1 89.38 492 LEU B N 1
ATOM 9783 C CA . LEU B 1 492 ? -19.969 -12.016 8.625 1 89.38 492 LEU B CA 1
ATOM 9784 C C . LEU B 1 492 ? -21.062 -11.367 9.461 1 89.38 492 LEU B C 1
ATOM 9786 O O . LEU B 1 492 ? -21.281 -11.734 10.617 1 89.38 492 LEU B O 1
ATOM 9790 N N . LEU B 1 493 ? -21.672 -10.25 8.914 1 83.88 493 LEU B N 1
ATOM 9791 C CA . LEU B 1 493 ? -22.844 -9.648 9.547 1 83.88 493 LEU B CA 1
ATOM 9792 C C . LEU B 1 493 ? -24.125 -10.297 9.031 1 83.88 493 LEU B C 1
ATOM 9794 O O . LEU B 1 493 ? -24.344 -10.391 7.824 1 83.88 493 LEU B O 1
ATOM 9798 N N . ASP B 1 494 ? -24.828 -10.773 9.953 1 83.12 494 ASP B N 1
ATOM 9799 C CA . ASP B 1 494 ? -26.078 -11.438 9.562 1 83.12 494 ASP B CA 1
ATOM 9800 C C . ASP B 1 494 ? -27.141 -10.414 9.18 1 83.12 494 ASP B C 1
ATOM 9802 O O . ASP B 1 494 ? -26.844 -9.227 9.008 1 83.12 494 ASP B O 1
ATOM 9806 N N . GLU B 1 495 ? -28.328 -10.93 8.812 1 74.12 495 GLU B N 1
ATOM 9807 C CA . GLU B 1 495 ? -29.453 -10.102 8.359 1 74.12 495 GLU B CA 1
ATOM 9808 C C . GLU B 1 495 ? -29.859 -9.086 9.414 1 74.12 495 GLU B C 1
ATOM 9810 O O . GLU B 1 495 ? -30.453 -8.055 9.102 1 74.12 495 GLU B O 1
ATOM 9815 N N . GLN B 1 496 ? -29.5 -9.328 10.703 1 72 496 GLN B N 1
ATOM 9816 C CA . GLN B 1 496 ? -29.766 -8.406 11.805 1 72 496 GLN B CA 1
ATOM 9817 C C . GLN B 1 496 ? -28.531 -7.594 12.164 1 72 496 GLN B C 1
ATOM 9819 O O . GLN B 1 496 ? -28.453 -7.031 13.258 1 72 496 GLN B O 1
ATOM 9824 N N . ASN B 1 497 ? -27.5 -7.695 11.32 1 70.88 497 ASN B N 1
ATOM 9825 C CA . ASN B 1 497 ? -26.25 -6.953 11.461 1 70.88 497 ASN B CA 1
ATOM 9826 C C . ASN B 1 497 ? -25.438 -7.414 12.672 1 70.88 497 ASN B C 1
ATOM 9828 O O . ASN B 1 497 ? -24.766 -6.609 13.312 1 70.88 497 ASN B O 1
ATOM 9832 N N . ARG B 1 498 ? -25.703 -8.609 13.156 1 82.06 498 ARG B N 1
ATOM 9833 C CA . ARG B 1 498 ? -24.922 -9.219 14.227 1 82.06 498 ARG B CA 1
ATOM 9834 C C . ARG B 1 498 ? -23.812 -10.102 13.664 1 82.06 498 ARG B C 1
ATOM 9836 O O . ARG B 1 498 ? -23.984 -10.742 12.625 1 82.06 498 ARG B O 1
ATOM 9843 N N . PRO B 1 499 ? -22.641 -10.086 14.391 1 89.19 499 PRO B N 1
ATOM 9844 C CA . PRO B 1 499 ? -21.547 -10.922 13.914 1 89.19 499 PRO B CA 1
ATOM 9845 C C . PRO B 1 499 ? -21.859 -12.414 14.008 1 89.19 499 PRO B C 1
ATOM 9847 O O . PRO B 1 499 ? -22.344 -12.883 15.047 1 89.19 499 PRO B O 1
ATOM 9850 N N . GLU B 1 500 ? -21.656 -13.141 12.875 1 91.94 500 GLU B N 1
ATOM 9851 C CA . GLU B 1 500 ? -21.875 -14.578 12.789 1 91.94 500 GLU B CA 1
ATOM 9852 C C . GLU B 1 500 ? -20.641 -15.281 12.188 1 91.94 500 GLU B C 1
ATOM 9854 O O . GLU B 1 500 ? -20.094 -14.828 11.18 1 91.94 500 GLU B O 1
ATOM 9859 N N . LYS B 1 501 ? -20.344 -16.406 12.859 1 93.81 501 LYS B N 1
ATOM 9860 C CA . LYS B 1 501 ? -19.188 -17.141 12.359 1 93.81 501 LYS B CA 1
ATOM 9861 C C . LYS B 1 501 ? -19.594 -18.094 11.234 1 93.81 501 LYS B C 1
ATOM 9863 O O . LYS B 1 501 ? -20.719 -18.594 11.211 1 93.81 501 LYS B O 1
ATOM 9868 N N . TYR B 1 502 ? -18.75 -18.266 10.32 1 95.81 502 TYR B N 1
ATOM 9869 C CA . TYR B 1 502 ? -18.922 -19.25 9.258 1 95.81 502 TYR B CA 1
ATOM 9870 C C . TYR B 1 502 ? -17.578 -19.859 8.867 1 95.81 502 TYR B C 1
ATOM 9872 O O . TYR B 1 502 ? -16.516 -19.328 9.188 1 95.81 502 TYR B O 1
ATOM 9880 N N . ARG B 1 503 ? -17.609 -21.031 8.266 1 97.25 503 ARG B N 1
ATOM 9881 C CA . ARG B 1 503 ? -16.406 -21.734 7.852 1 97.25 503 ARG B CA 1
ATOM 9882 C C . ARG B 1 503 ? -16.391 -21.953 6.344 1 97.25 503 ARG B C 1
ATOM 9884 O O . ARG B 1 503 ? -17.438 -22.109 5.727 1 97.25 503 ARG B O 1
ATOM 9891 N N . GLU B 1 504 ? -15.203 -21.906 5.789 1 97.19 504 GLU B N 1
ATOM 9892 C CA . GLU B 1 504 ? -15 -22.062 4.355 1 97.19 504 GLU B CA 1
ATOM 9893 C C . GLU B 1 504 ? -13.93 -23.109 4.066 1 97.19 504 GLU B C 1
ATOM 9895 O O . GLU B 1 504 ? -12.953 -23.234 4.809 1 97.19 504 GLU B O 1
ATOM 9900 N N . LEU B 1 505 ? -14.125 -23.875 3.053 1 97.31 505 LEU B N 1
ATOM 9901 C CA . LEU B 1 505 ? -13.141 -24.828 2.561 1 97.31 505 LEU B CA 1
ATOM 9902 C C . LEU B 1 505 ? -12.445 -24.312 1.312 1 97.31 505 LEU B C 1
ATOM 9904 O O . LEU B 1 505 ? -13.102 -23.906 0.347 1 97.31 505 LEU B O 1
ATOM 9908 N N . PHE B 1 506 ? -11.125 -24.312 1.387 1 94.5 506 PHE B N 1
ATOM 9909 C CA . PHE B 1 506 ? -10.336 -23.875 0.242 1 94.5 506 PHE B CA 1
ATOM 9910 C C . PHE B 1 506 ? -9.484 -25 -0.308 1 94.5 506 PHE B C 1
ATOM 9912 O O . PHE B 1 506 ? -8.953 -25.812 0.455 1 94.5 506 PHE B O 1
ATOM 9919 N N . HIS B 1 507 ? -9.406 -25.094 -1.537 1 92.69 507 HIS B N 1
ATOM 9920 C CA . HIS B 1 507 ? -8.406 -25.859 -2.277 1 92.69 507 HIS B CA 1
ATOM 9921 C C . HIS B 1 507 ? -7.535 -24.938 -3.129 1 92.69 507 HIS B C 1
ATOM 9923 O O . HIS B 1 507 ? -8.023 -24.312 -4.066 1 92.69 507 HIS B O 1
ATOM 9929 N N . GLY B 1 508 ? -6.285 -24.859 -2.756 1 87.75 508 GLY B N 1
ATOM 9930 C CA . GLY B 1 508 ? -5.477 -23.828 -3.389 1 87.75 508 GLY B CA 1
ATOM 9931 C C . GLY B 1 508 ? -5.965 -22.422 -3.1 1 87.75 508 GLY B C 1
ATOM 9932 O O . GLY B 1 508 ? -6.105 -22.031 -1.939 1 87.75 508 GLY B O 1
ATOM 9933 N N . THR B 1 509 ? -6.379 -21.734 -4.191 1 83.06 509 THR B N 1
ATOM 9934 C CA . THR B 1 509 ? -6.809 -20.344 -4.02 1 83.06 509 THR B CA 1
ATOM 9935 C C . THR B 1 509 ? -8.32 -20.219 -4.211 1 83.06 509 THR B C 1
ATOM 9937 O O . THR B 1 509 ? -8.859 -19.109 -4.215 1 83.06 509 THR B O 1
ATOM 9940 N N . THR B 1 510 ? -8.984 -21.312 -4.336 1 88.69 510 THR B N 1
ATOM 9941 C CA . THR B 1 510 ? -10.406 -21.266 -4.656 1 88.69 510 THR B CA 1
ATOM 9942 C C . THR B 1 510 ? -11.242 -21.812 -3.5 1 88.69 510 THR B C 1
ATOM 9944 O O . THR B 1 510 ? -10.867 -22.797 -2.871 1 88.69 510 THR B O 1
ATOM 9947 N N . LYS B 1 511 ? -12.414 -21.234 -3.305 1 90.88 511 LYS B N 1
ATOM 9948 C CA . LYS B 1 511 ? -13.375 -21.641 -2.285 1 90.88 511 LYS B CA 1
ATOM 9949 C C . LYS B 1 511 ? -14.273 -22.766 -2.795 1 90.88 511 LYS B C 1
ATOM 9951 O O . LYS B 1 511 ? -14.914 -22.641 -3.836 1 90.88 511 LYS B O 1
ATOM 9956 N N . HIS B 1 512 ? -14.289 -23.844 -2.051 1 92.44 512 HIS B N 1
ATOM 9957 C CA . HIS B 1 512 ? -15.07 -24.984 -2.514 1 92.44 512 HIS B CA 1
ATOM 9958 C C . HIS B 1 512 ? -16.188 -25.328 -1.534 1 92.44 512 HIS B C 1
ATOM 9960 O O . HIS B 1 512 ? -16.734 -26.422 -1.562 1 92.44 512 HIS B O 1
ATOM 9966 N N . GLY B 1 513 ? -16.5 -24.438 -0.697 1 94.94 513 GLY B N 1
ATOM 9967 C CA . GLY B 1 513 ? -17.609 -24.625 0.216 1 94.94 513 GLY B CA 1
ATOM 9968 C C . GLY B 1 513 ? -17.609 -23.641 1.376 1 94.94 513 GLY B C 1
ATOM 9969 O O . GLY B 1 513 ? -16.562 -23.062 1.703 1 94.94 513 GLY B O 1
ATOM 9970 N N . ALA B 1 514 ? -18.797 -23.438 1.933 1 96.81 514 ALA B N 1
ATOM 9971 C CA . ALA B 1 514 ? -18.953 -22.609 3.121 1 96.81 514 ALA B CA 1
ATOM 9972 C C . ALA B 1 514 ? -20.141 -23.062 3.957 1 96.81 514 ALA B C 1
ATOM 9974 O O . ALA B 1 514 ? -21.125 -23.594 3.42 1 96.81 514 ALA B O 1
ATOM 9975 N N . GLN B 1 515 ? -20.047 -22.906 5.234 1 97.25 515 GLN B N 1
ATOM 9976 C CA . GLN B 1 515 ? -21.125 -23.297 6.145 1 97.25 515 GLN B CA 1
ATOM 9977 C C . GLN B 1 515 ? -21.312 -22.266 7.246 1 97.25 515 GLN B C 1
ATOM 9979 O O . GLN B 1 515 ? -20.359 -21.875 7.918 1 97.25 515 GLN B O 1
ATOM 9984 N N . ARG B 1 516 ? -22.516 -21.766 7.277 1 95.44 516 ARG B N 1
ATOM 9985 C CA . ARG B 1 516 ? -22.859 -20.906 8.414 1 95.44 516 ARG B CA 1
ATOM 9986 C C . ARG B 1 516 ? -23.031 -21.734 9.688 1 95.44 516 ARG B C 1
ATOM 9988 O O . ARG B 1 516 ? -23.578 -22.844 9.648 1 95.44 516 ARG B O 1
ATOM 9995 N N . LEU B 1 517 ? -22.625 -21.281 10.789 1 93.81 517 LEU B N 1
ATOM 9996 C CA . LEU B 1 517 ? -22.531 -22.094 11.984 1 93.81 517 LEU B CA 1
ATOM 9997 C C . LEU B 1 517 ? -23.734 -21.859 12.898 1 93.81 517 LEU B C 1
ATOM 9999 O O . LEU B 1 517 ? -23.953 -22.609 13.852 1 93.81 517 LEU B O 1
ATOM 10003 N N . ALA B 1 518 ? -24.516 -20.875 12.531 1 91.5 518 ALA B N 1
ATOM 10004 C CA . ALA B 1 518 ? -25.734 -20.703 13.312 1 91.5 518 ALA B CA 1
ATOM 10005 C C . ALA B 1 518 ? -26.641 -21.922 13.203 1 91.5 518 ALA B C 1
ATOM 10007 O O . ALA B 1 518 ? -26.812 -22.469 12.109 1 91.5 518 ALA B O 1
ATOM 10008 N N . ALA B 1 519 ? -27.312 -22.375 14.266 1 88.75 519 ALA B N 1
ATOM 10009 C CA . ALA B 1 519 ? -28.031 -23.641 14.398 1 88.75 519 ALA B CA 1
ATOM 10010 C C . ALA B 1 519 ? -29.156 -23.734 13.359 1 88.75 519 ALA B C 1
ATOM 10012 O O . ALA B 1 519 ? -29.359 -24.797 12.766 1 88.75 519 ALA B O 1
ATOM 10013 N N . HIS B 1 520 ? -29.812 -22.672 13.133 1 89.56 520 HIS B N 1
ATOM 10014 C CA . HIS B 1 520 ? -30.953 -22.703 12.227 1 89.56 520 HIS B CA 1
ATOM 10015 C C . HIS B 1 520 ? -30.516 -22.609 10.773 1 89.56 520 HIS B C 1
ATOM 10017 O O . HIS B 1 520 ? -31.312 -22.797 9.852 1 89.56 520 HIS B O 1
ATOM 10023 N N . LEU B 1 521 ? -29.234 -22.391 10.484 1 92.5 521 LEU B N 1
ATOM 10024 C CA . LEU B 1 521 ? -28.75 -22.172 9.125 1 92.5 521 LEU B CA 1
ATOM 10025 C C . LEU B 1 521 ? -27.703 -23.203 8.758 1 92.5 521 LEU B C 1
ATOM 10027 O O . LEU B 1 521 ? -27.172 -23.203 7.645 1 92.5 521 LEU B O 1
ATOM 10031 N N . GLU B 1 522 ? -27.391 -24.156 9.602 1 92.75 522 GLU B N 1
ATOM 10032 C CA . GLU B 1 522 ? -26.297 -25.109 9.438 1 92.75 522 GLU B CA 1
ATOM 10033 C C . GLU B 1 522 ? -26.562 -26.078 8.289 1 92.75 522 GLU B C 1
ATOM 10035 O O . GLU B 1 522 ? -25.641 -26.688 7.754 1 92.75 522 GLU B O 1
ATOM 10040 N N . THR B 1 523 ? -27.766 -26.203 7.902 1 94.81 523 THR B N 1
ATOM 10041 C CA . THR B 1 523 ? -28.094 -27.172 6.863 1 94.81 523 THR B CA 1
ATOM 10042 C C . THR B 1 523 ? -28.422 -26.469 5.547 1 94.81 523 THR B C 1
ATOM 10044 O O . THR B 1 523 ? -28.906 -27.094 4.605 1 94.81 523 THR B O 1
ATOM 10047 N N . VAL B 1 524 ? -28.219 -25.203 5.473 1 94.81 524 VAL B N 1
ATOM 10048 C CA . VAL B 1 524 ? -28.484 -24.438 4.258 1 94.81 524 VAL B CA 1
ATOM 10049 C C . VAL B 1 524 ? -27.281 -24.531 3.318 1 94.81 524 VAL B C 1
ATOM 10051 O O . VAL B 1 524 ? -26.203 -24.062 3.65 1 94.81 524 VAL B O 1
ATOM 10054 N N . PRO B 1 525 ? -27.484 -25.172 2.16 1 95.81 525 PRO B N 1
ATOM 10055 C CA . PRO B 1 525 ? -26.375 -25.172 1.199 1 95.81 525 PRO B CA 1
ATOM 10056 C C . PRO B 1 525 ? -26.016 -23.766 0.711 1 95.81 525 PRO B C 1
ATOM 10058 O O . PRO B 1 525 ? -26.906 -22.969 0.434 1 95.81 525 PRO B O 1
ATOM 10061 N N . LEU B 1 526 ? -24.734 -23.516 0.614 1 95.19 526 LEU B N 1
ATOM 10062 C CA . LEU B 1 526 ? -24.281 -22.172 0.25 1 95.19 526 LEU B CA 1
ATOM 10063 C C . LEU B 1 526 ? -23.391 -22.234 -0.981 1 95.19 526 LEU B C 1
ATOM 10065 O O . LEU B 1 526 ? -23.406 -23.203 -1.733 1 95.19 526 LEU B O 1
ATOM 10069 N N . THR B 1 527 ? -22.672 -21.109 -1.342 1 94.5 527 THR B N 1
ATOM 10070 C CA . THR B 1 527 ? -21.781 -20.938 -2.479 1 94.5 527 THR B CA 1
ATOM 10071 C C . THR B 1 527 ? -22.484 -21.281 -3.785 1 94.5 527 THR B C 1
ATOM 10073 O O . THR B 1 527 ? -23.5 -20.672 -4.125 1 94.5 527 THR B O 1
ATOM 10076 N N . TYR B 1 528 ? -21.938 -22.188 -4.543 1 94.31 528 TYR B N 1
ATOM 10077 C CA . TYR B 1 528 ? -22.484 -22.516 -5.859 1 94.31 528 TYR B CA 1
ATOM 10078 C C . TYR B 1 528 ? -23.562 -23.562 -5.754 1 94.31 528 TYR B C 1
ATOM 10080 O O . TYR B 1 528 ? -24.156 -23.969 -6.766 1 94.31 528 TYR B O 1
ATOM 10088 N N . TYR B 1 529 ? -23.969 -24.031 -4.535 1 96.25 529 TYR B N 1
ATOM 10089 C CA . TYR B 1 529 ? -25.047 -24.984 -4.309 1 96.25 529 TYR B CA 1
ATOM 10090 C C . TYR B 1 529 ? -26.25 -24.312 -3.668 1 96.25 529 TYR B C 1
ATOM 10092 O O . TYR B 1 529 ? -27.156 -24.984 -3.186 1 96.25 529 TYR B O 1
ATOM 10100 N N . SER B 1 530 ? -26.328 -23.078 -3.672 1 95.06 530 SER B N 1
ATOM 10101 C CA . SER B 1 530 ? -27.328 -22.312 -2.941 1 95.06 530 SER B CA 1
ATOM 10102 C C . SER B 1 530 ? -28.734 -22.594 -3.469 1 95.06 530 SER B C 1
ATOM 10104 O O . SER B 1 530 ? -28.891 -23 -4.625 1 95.06 530 SER B O 1
ATOM 10106 N N . ARG B 1 531 ? -29.703 -22.359 -2.717 1 94 531 ARG B N 1
ATOM 10107 C CA . ARG B 1 531 ? -31.094 -22.641 -3.053 1 94 531 ARG B CA 1
ATOM 10108 C C . ARG B 1 531 ? -31.594 -21.734 -4.176 1 94 531 ARG B C 1
ATOM 10110 O O . ARG B 1 531 ? -32.281 -22.188 -5.082 1 94 531 ARG B O 1
ATOM 10117 N N . PRO B 1 532 ? -31.188 -20.453 -4.09 1 93.12 532 PRO B N 1
ATOM 10118 C CA . PRO B 1 532 ? -31.609 -19.625 -5.215 1 93.12 532 PRO B CA 1
ATOM 10119 C C . PRO B 1 532 ? -30.828 -19.922 -6.492 1 93.12 532 PRO B C 1
ATOM 10121 O O . PRO B 1 532 ? -31.234 -19.516 -7.582 1 93.12 532 PRO B O 1
ATOM 10124 N N . GLY B 1 533 ? -29.734 -20.578 -6.383 1 95.06 533 GLY B N 1
ATOM 10125 C CA . GLY B 1 533 ? -28.891 -20.875 -7.527 1 95.06 533 GLY B CA 1
ATOM 10126 C C . GLY B 1 533 ? -29.375 -22.062 -8.344 1 95.06 533 GLY B C 1
ATOM 10127 O O . GLY B 1 533 ? -30.422 -22.641 -8.047 1 95.06 533 GLY B O 1
ATOM 10128 N N . PRO B 1 534 ? -28.672 -22.422 -9.344 1 96.31 534 PRO B N 1
ATOM 10129 C CA . PRO B 1 534 ? -29.094 -23.453 -10.297 1 96.31 534 PRO B CA 1
ATOM 10130 C C . PRO B 1 534 ? -29.359 -24.797 -9.633 1 96.31 534 PRO B C 1
ATOM 10132 O O . PRO B 1 534 ? -30.344 -25.469 -9.969 1 96.31 534 PRO B O 1
ATOM 10135 N N . MET B 1 535 ? -28.562 -25.25 -8.727 1 95.62 535 MET B N 1
ATOM 10136 C CA . MET B 1 535 ? -28.75 -26.547 -8.078 1 95.62 535 MET B CA 1
ATOM 10137 C C . MET B 1 535 ? -30 -26.562 -7.219 1 95.62 535 MET B C 1
ATOM 10139 O O . MET B 1 535 ? -30.734 -27.547 -7.199 1 95.62 535 MET B O 1
ATOM 10143 N N . GLY B 1 536 ? -30.141 -25.469 -6.492 1 95.25 536 GLY B N 1
ATOM 10144 C CA . GLY B 1 536 ? -31.375 -25.359 -5.746 1 95.25 536 GLY B CA 1
ATOM 10145 C C . GLY B 1 536 ? -32.625 -25.375 -6.629 1 95.25 536 GLY B C 1
ATOM 10146 O O . GLY B 1 536 ? -33.625 -26.016 -6.285 1 95.25 536 GLY B O 1
ATOM 10147 N N . GLN B 1 537 ? -32.5 -24.75 -7.719 1 95.25 537 GLN B N 1
ATOM 10148 C CA . GLN B 1 537 ? -33.594 -24.703 -8.68 1 95.25 537 GLN B CA 1
ATOM 10149 C C . GLN B 1 537 ? -33.875 -26.078 -9.266 1 95.25 537 GLN B C 1
ATOM 10151 O O . GLN B 1 537 ? -35.031 -26.469 -9.461 1 95.25 537 GLN B O 1
ATOM 10156 N N . LEU B 1 538 ? -32.844 -26.781 -9.547 1 95.81 538 LEU B N 1
ATOM 10157 C CA . LEU B 1 538 ? -32.969 -28.125 -10.102 1 95.81 538 LEU B CA 1
ATOM 10158 C C . LEU B 1 538 ? -33.688 -29.047 -9.125 1 95.81 538 LEU B C 1
ATOM 10160 O O . LEU B 1 538 ? -34.688 -29.688 -9.492 1 95.81 538 LEU B O 1
ATOM 10164 N N . PHE B 1 539 ? -33.281 -29.094 -7.895 1 94.5 539 PHE B N 1
ATOM 10165 C CA . PHE B 1 539 ? -33.906 -29.984 -6.91 1 94.5 539 PHE B CA 1
ATOM 10166 C C . PHE B 1 539 ? -35.344 -29.578 -6.641 1 94.5 539 PHE B C 1
ATOM 10168 O O . PHE B 1 539 ? -36.219 -30.422 -6.516 1 94.5 539 PHE B O 1
ATOM 10175 N N . LYS B 1 540 ? -35.562 -28.297 -6.594 1 93.19 540 LYS B N 1
ATOM 10176 C CA . LYS B 1 540 ? -36.906 -27.812 -6.355 1 93.19 540 LYS B CA 1
ATOM 10177 C C . LYS B 1 540 ? -37.844 -28.219 -7.488 1 93.19 540 LYS B C 1
ATOM 10179 O O . LYS B 1 540 ? -39 -28.594 -7.246 1 93.19 540 LYS B O 1
ATOM 10184 N N . SER B 1 541 ? -37.375 -28.172 -8.648 1 93.25 541 SER B N 1
ATOM 10185 C CA . SER B 1 541 ? -38.188 -28.453 -9.828 1 93.25 541 SER B CA 1
ATOM 10186 C C . SER B 1 541 ? -38.5 -29.938 -9.93 1 93.25 541 SER B C 1
ATOM 10188 O O . SER B 1 541 ? -39.531 -30.312 -10.492 1 93.25 541 SER B O 1
ATOM 10190 N N . TYR B 1 542 ? -37.75 -30.828 -9.352 1 91.12 542 TYR B N 1
ATOM 10191 C CA . TYR B 1 542 ? -37.938 -32.25 -9.594 1 91.12 542 TYR B CA 1
ATOM 10192 C C . TYR B 1 542 ? -38.281 -32.969 -8.305 1 91.12 542 TYR B C 1
ATOM 10194 O O . TYR B 1 542 ? -38.625 -34.156 -8.328 1 91.12 542 TYR B O 1
ATOM 10202 N N . ASP B 1 543 ? -38.219 -32.406 -7.215 1 83.19 543 ASP B N 1
ATOM 10203 C CA . ASP B 1 543 ? -38.5 -33.031 -5.918 1 83.19 543 ASP B CA 1
ATOM 10204 C C . ASP B 1 543 ? -39.875 -33.625 -5.891 1 83.19 543 ASP B C 1
ATOM 10206 O O . ASP B 1 543 ? -40.094 -34.688 -5.312 1 83.19 543 ASP B O 1
ATOM 10210 N N . GLU B 1 544 ? -40.812 -32.969 -6.461 1 77.44 544 GLU B N 1
ATOM 10211 C CA . GLU B 1 544 ? -42.219 -33.406 -6.395 1 77.44 544 GLU B CA 1
ATOM 10212 C C . GLU B 1 544 ? -42.469 -34.531 -7.398 1 77.44 544 GLU B C 1
ATOM 10214 O O . GLU B 1 544 ? -43.438 -35.281 -7.254 1 77.44 544 GLU B O 1
ATOM 10219 N N . GLN B 1 545 ? -41.625 -34.656 -8.281 1 77 545 GLN B N 1
ATOM 10220 C CA . GLN B 1 545 ? -41.875 -35.625 -9.328 1 77 545 GLN B CA 1
ATOM 10221 C C . GLN B 1 545 ? -41.406 -37.031 -8.906 1 77 545 GLN B C 1
ATOM 10223 O O . GLN B 1 545 ? -42.062 -38.031 -9.18 1 77 545 GLN B O 1
ATOM 10228 N N . ASN B 1 546 ? -40.281 -37.094 -8.328 1 75.44 546 ASN B N 1
ATOM 10229 C CA . ASN B 1 546 ? -39.688 -38.375 -7.906 1 75.44 546 ASN B CA 1
ATOM 10230 C C . ASN B 1 546 ? -38.906 -38.219 -6.613 1 75.44 546 ASN B C 1
ATOM 10232 O O . ASN B 1 546 ? -37.812 -37.656 -6.609 1 75.44 546 ASN B O 1
ATOM 10236 N N . GLY B 1 547 ? -39.406 -38.781 -5.617 1 77.38 547 GLY B N 1
ATOM 10237 C CA . GLY B 1 547 ? -38.75 -38.688 -4.316 1 77.38 547 GLY B CA 1
ATOM 10238 C C . GLY B 1 547 ? -37.75 -39.812 -4.07 1 77.38 547 GLY B C 1
ATOM 10239 O O . GLY B 1 547 ? -37.062 -39.812 -3.047 1 77.38 547 GLY B O 1
ATOM 10240 N N . ASP B 1 548 ? -37.562 -40.688 -5.008 1 88.12 548 ASP B N 1
ATOM 10241 C CA . ASP B 1 548 ? -36.719 -41.875 -4.797 1 88.12 548 ASP B CA 1
ATOM 10242 C C . ASP B 1 548 ? -35.531 -41.875 -5.75 1 88.12 548 ASP B C 1
ATOM 10244 O O . ASP B 1 548 ? -35.125 -42.938 -6.23 1 88.12 548 ASP B O 1
ATOM 10248 N N . TRP B 1 549 ? -35 -40.719 -5.996 1 92.5 549 TRP B N 1
ATOM 10249 C CA . TRP B 1 549 ? -33.875 -40.594 -6.934 1 92.5 549 TRP B CA 1
ATOM 10250 C C . TRP B 1 549 ? -32.656 -41.344 -6.426 1 92.5 549 TRP B C 1
ATOM 10252 O O . TRP B 1 549 ? -32.375 -41.375 -5.219 1 92.5 549 TRP B O 1
ATOM 10262 N N . VAL B 1 550 ? -31.953 -41.969 -7.316 1 95.38 550 VAL B N 1
ATOM 10263 C CA . VAL B 1 550 ? -30.562 -42.375 -7.098 1 95.38 550 VAL B CA 1
ATOM 10264 C C . VAL B 1 550 ? -29.609 -41.344 -7.668 1 95.38 550 VAL B C 1
ATOM 10266 O O . VAL B 1 550 ? -29.547 -41.156 -8.883 1 95.38 550 VAL B O 1
ATOM 10269 N N . VAL B 1 551 ? -28.844 -40.688 -6.789 1 95.81 551 VAL B N 1
ATOM 10270 C CA . VAL B 1 551 ? -28.047 -39.531 -7.184 1 95.81 551 VAL B CA 1
ATOM 10271 C C . VAL B 1 551 ? -26.562 -39.844 -7.062 1 95.81 551 VAL B C 1
ATOM 10273 O O . VAL B 1 551 ? -26.125 -40.375 -6.039 1 95.81 551 VAL B O 1
ATOM 10276 N N . GLY B 1 552 ? -25.781 -39.719 -8.117 1 97.5 552 GLY B N 1
ATOM 10277 C CA . GLY B 1 552 ? -24.328 -39.688 -8.086 1 97.5 552 GLY B CA 1
ATOM 10278 C C . GLY B 1 552 ? -23.75 -38.312 -8.156 1 97.5 552 GLY B C 1
ATOM 10279 O O . GLY B 1 552 ? -24.156 -37.5 -9 1 97.5 552 GLY B O 1
ATOM 10280 N N . ALA B 1 553 ? -22.859 -37.969 -7.262 1 97.31 553 ALA B N 1
ATOM 10281 C CA . ALA B 1 553 ? -22.25 -36.656 -7.234 1 97.31 553 ALA B CA 1
ATOM 10282 C C . ALA B 1 553 ? -20.719 -36.75 -7.23 1 97.31 553 ALA B C 1
ATOM 10284 O O . ALA B 1 553 ? -20.141 -37.375 -6.336 1 97.31 553 ALA B O 1
ATOM 10285 N N . VAL B 1 554 ? -20.141 -36.156 -8.211 1 97.12 554 VAL B N 1
ATOM 10286 C CA . VAL B 1 554 ? -18.672 -36.094 -8.281 1 97.12 554 VAL B CA 1
ATOM 10287 C C . VAL B 1 554 ? -18.188 -34.812 -7.613 1 97.12 554 VAL B C 1
ATOM 10289 O O . VAL B 1 554 ? -18.594 -33.688 -8 1 97.12 554 VAL B O 1
ATOM 10292 N N . GLY B 1 555 ? -17.25 -34.938 -6.703 1 95.81 555 GLY B N 1
ATOM 10293 C CA . GLY B 1 555 ? -16.812 -33.812 -5.898 1 95.81 555 GLY B CA 1
ATOM 10294 C C . GLY B 1 555 ? -17.609 -33.656 -4.617 1 95.81 555 GLY B C 1
ATOM 10295 O O . GLY B 1 555 ? -18.812 -33.406 -4.648 1 95.81 555 GLY B O 1
ATOM 10296 N N . LEU B 1 556 ? -17 -33.75 -3.521 1 96 556 LEU B N 1
ATOM 10297 C CA . LEU B 1 556 ? -17.672 -33.688 -2.232 1 96 556 LEU B CA 1
ATOM 10298 C C . LEU B 1 556 ? -17.641 -32.281 -1.66 1 96 556 LEU B C 1
ATOM 10300 O O . LEU B 1 556 ? -18.656 -31.75 -1.229 1 96 556 LEU B O 1
ATOM 10304 N N . GLY B 1 557 ? -16.438 -31.656 -1.676 1 95.69 557 GLY B N 1
ATOM 10305 C CA . GLY B 1 557 ? -16.25 -30.375 -1.033 1 95.69 557 GLY B CA 1
ATOM 10306 C C . GLY B 1 557 ? -16.547 -30.391 0.454 1 95.69 557 GLY B C 1
ATOM 10307 O O . GLY B 1 557 ? -16.156 -31.328 1.154 1 95.69 557 GLY B O 1
ATOM 10308 N N . ALA B 1 558 ? -17.281 -29.391 0.908 1 96.88 558 ALA B N 1
ATOM 10309 C CA . ALA B 1 558 ? -17.641 -29.328 2.322 1 96.88 558 ALA B CA 1
ATOM 10310 C C . ALA B 1 558 ? -18.844 -30.219 2.623 1 96.88 558 ALA B C 1
ATOM 10312 O O . ALA B 1 558 ? -19.188 -30.438 3.787 1 96.88 558 ALA B O 1
ATOM 10313 N N . GLY B 1 559 ? -19.469 -30.734 1.642 1 96.44 559 GLY B N 1
ATOM 10314 C CA . GLY B 1 559 ? -20.594 -31.656 1.803 1 96.44 559 GLY B CA 1
ATOM 10315 C C . GLY B 1 559 ? -21.938 -30.953 1.722 1 96.44 559 GLY B C 1
ATOM 10316 O O . GLY B 1 559 ? -22.969 -31.547 2.07 1 96.44 559 GLY B O 1
ATOM 10317 N N . ALA B 1 560 ? -22 -29.781 1.227 1 96.44 560 ALA B N 1
ATOM 10318 C CA . ALA B 1 560 ? -23.203 -28.969 1.232 1 96.44 560 ALA B CA 1
ATOM 10319 C C . ALA B 1 560 ? -24.297 -29.578 0.358 1 96.44 560 ALA B C 1
ATOM 10321 O O . ALA B 1 560 ? -25.484 -29.469 0.662 1 96.44 560 ALA B O 1
ATOM 10322 N N . LEU B 1 561 ? -23.922 -30.219 -0.718 1 96 561 LEU B N 1
ATOM 10323 C CA . LEU B 1 561 ? -24.859 -30.797 -1.667 1 96 561 LEU B CA 1
ATOM 10324 C C . LEU B 1 561 ? -25.703 -31.875 -0.998 1 96 561 LEU B C 1
ATOM 10326 O O . LEU B 1 561 ? -26.844 -32.125 -1.4 1 96 561 LEU B O 1
ATOM 10330 N N . ALA B 1 562 ? -25.25 -32.5 0.02 1 95.38 562 ALA B N 1
ATOM 10331 C CA . ALA B 1 562 ? -25.922 -33.562 0.734 1 95.38 562 ALA B CA 1
ATOM 10332 C C . ALA B 1 562 ? -27.203 -33.062 1.396 1 95.38 562 ALA B C 1
ATOM 10334 O O . ALA B 1 562 ? -28.109 -33.875 1.695 1 95.38 562 ALA B O 1
ATOM 10335 N N . CYS B 1 563 ? -27.312 -31.828 1.578 1 95.56 563 CYS B N 1
ATOM 10336 C CA . CYS B 1 563 ? -28.453 -31.266 2.293 1 95.56 563 CYS B CA 1
ATOM 10337 C C . CYS B 1 563 ? -29.672 -31.172 1.384 1 95.56 563 CYS B C 1
ATOM 10339 O O . CYS B 1 563 ? -30.766 -30.828 1.837 1 95.56 563 CYS B O 1
ATOM 10341 N N . TYR B 1 564 ? -29.516 -31.484 0.153 1 94.75 564 TYR B N 1
ATOM 10342 C CA . TYR B 1 564 ? -30.656 -31.625 -0.742 1 94.75 564 TYR B CA 1
ATOM 10343 C C . TYR B 1 564 ? -31.219 -33.062 -0.688 1 94.75 564 TYR B C 1
ATOM 10345 O O . TYR B 1 564 ? -32.281 -33.312 -1.244 1 94.75 564 TYR B O 1
ATOM 10353 N N . ALA B 1 565 ? -30.531 -33.969 -0.036 1 93 565 ALA B N 1
ATOM 10354 C CA . ALA B 1 565 ? -30.891 -35.406 -0.01 1 93 565 ALA B CA 1
ATOM 10355 C C . ALA B 1 565 ? -32.188 -35.625 0.782 1 93 565 ALA B C 1
ATOM 10357 O O . ALA B 1 565 ? -32.406 -34.969 1.816 1 93 565 ALA B O 1
ATOM 10358 N N . LYS B 1 566 ? -32.938 -36.5 0.285 1 90.06 566 LYS B N 1
ATOM 10359 C CA . LYS B 1 566 ? -34.156 -36.938 0.979 1 90.06 566 LYS B CA 1
ATOM 10360 C C . LYS B 1 566 ? -33.969 -38.344 1.549 1 90.06 566 LYS B C 1
ATOM 10362 O O . LYS B 1 566 ? -33.062 -39.094 1.147 1 90.06 566 LYS B O 1
ATOM 10367 N N . ASP B 1 567 ? -34.906 -38.781 2.451 1 86.75 567 ASP B N 1
ATOM 10368 C CA . ASP B 1 567 ? -34.75 -40 3.225 1 86.75 567 ASP B CA 1
ATOM 10369 C C . ASP B 1 567 ? -34.812 -41.25 2.318 1 86.75 567 ASP B C 1
ATOM 10371 O O . ASP B 1 567 ? -34.125 -42.219 2.566 1 86.75 567 ASP B O 1
ATOM 10375 N N . ASN B 1 568 ? -35.562 -41.125 1.268 1 88.25 568 ASN B N 1
ATOM 10376 C CA . ASN B 1 568 ? -35.75 -42.312 0.426 1 88.25 568 ASN B CA 1
ATOM 10377 C C . ASN B 1 568 ? -34.75 -42.312 -0.736 1 88.25 568 ASN B C 1
ATOM 10379 O O . ASN B 1 568 ? -34.75 -43.25 -1.537 1 88.25 568 ASN B O 1
ATOM 10383 N N . GLN B 1 569 ? -33.906 -41.375 -0.76 1 91.56 569 GLN B N 1
ATOM 10384 C CA . GLN B 1 569 ? -32.938 -41.281 -1.866 1 91.56 569 GLN B CA 1
ATOM 10385 C C . GLN B 1 569 ? -31.625 -41.969 -1.516 1 91.56 569 GLN B C 1
ATOM 10387 O O . GLN B 1 569 ? -31.266 -42.062 -0.341 1 91.56 569 GLN B O 1
ATOM 10392 N N . GLN B 1 570 ? -30.984 -42.469 -2.559 1 92.81 570 GLN B N 1
ATOM 10393 C CA . GLN B 1 570 ? -29.625 -43 -2.428 1 92.81 570 GLN B CA 1
ATOM 10394 C C . GLN B 1 570 ? -28.594 -42.062 -3.057 1 92.81 570 GLN B C 1
ATOM 10396 O O . GLN B 1 570 ? -28.734 -41.688 -4.219 1 92.81 570 GLN B O 1
ATOM 10401 N N . TRP B 1 571 ? -27.609 -41.719 -2.27 1 95.44 571 TRP B N 1
ATOM 10402 C CA . TRP B 1 571 ? -26.578 -40.781 -2.746 1 95.44 571 TRP B CA 1
ATOM 10403 C C . TRP B 1 571 ? -25.203 -41.438 -2.709 1 95.44 571 TRP B C 1
ATOM 10405 O O . TRP B 1 571 ? -24.859 -42.125 -1.748 1 95.44 571 TRP B O 1
ATOM 10415 N N . THR B 1 572 ? -24.438 -41.344 -3.75 1 96.88 572 THR B N 1
ATOM 10416 C CA . THR B 1 572 ? -23.031 -41.75 -3.785 1 96.88 572 THR B CA 1
ATOM 10417 C C . THR B 1 572 ? -22.156 -40.562 -4.18 1 96.88 572 THR B C 1
ATOM 10419 O O . THR B 1 572 ? -22.344 -39.969 -5.242 1 96.88 572 THR B O 1
ATOM 10422 N N . PHE B 1 573 ? -21.203 -40.219 -3.311 1 97.06 573 PHE B N 1
ATOM 10423 C CA . PHE B 1 573 ? -20.234 -39.156 -3.619 1 97.06 573 PHE B CA 1
ATOM 10424 C C . PHE B 1 573 ? -18.922 -39.781 -4.113 1 97.06 573 PHE B C 1
ATOM 10426 O O . PHE B 1 573 ? -18.422 -40.75 -3.531 1 97.06 573 PHE B O 1
ATOM 10433 N N . TYR B 1 574 ? -18.422 -39.281 -5.152 1 96.25 574 TYR B N 1
ATOM 10434 C CA . TYR B 1 574 ? -17.109 -39.656 -5.68 1 96.25 574 TYR B CA 1
ATOM 10435 C C . TYR B 1 574 ? -16.078 -38.594 -5.41 1 96.25 574 TYR B C 1
ATOM 10437 O O . TYR B 1 574 ? -16.219 -37.438 -5.871 1 96.25 574 TYR B O 1
ATOM 10445 N N . GLU B 1 575 ? -15.094 -38.906 -4.656 1 95.12 575 GLU B N 1
ATOM 10446 C CA . GLU B 1 575 ? -14.047 -37.969 -4.266 1 95.12 575 GLU B CA 1
ATOM 10447 C C . GLU B 1 575 ? -12.664 -38.594 -4.395 1 95.12 575 GLU B C 1
ATOM 10449 O O . GLU B 1 575 ? -12.414 -39.688 -3.871 1 95.12 575 GLU B O 1
ATOM 10454 N N . ILE B 1 576 ? -11.805 -37.875 -5.051 1 92.81 576 ILE B N 1
ATOM 10455 C CA . ILE B 1 576 ? -10.5 -38.438 -5.363 1 92.81 576 ILE B CA 1
ATOM 10456 C C . ILE B 1 576 ? -9.57 -38.312 -4.16 1 92.81 576 ILE B C 1
ATOM 10458 O O . ILE B 1 576 ? -8.688 -39.125 -3.947 1 92.81 576 ILE B O 1
ATOM 10462 N N . ASP B 1 577 ? -9.664 -37.25 -3.361 1 93.69 577 ASP B N 1
ATOM 10463 C CA . ASP B 1 577 ? -8.773 -36.938 -2.252 1 93.69 577 ASP B CA 1
ATOM 10464 C C . ASP B 1 577 ? -9.375 -37.406 -0.919 1 93.69 577 ASP B C 1
ATOM 10466 O O . ASP B 1 577 ? -10.344 -36.781 -0.443 1 93.69 577 ASP B O 1
ATOM 10470 N N . PRO B 1 578 ? -8.773 -38.312 -0.319 1 94.75 578 PRO B N 1
ATOM 10471 C CA . PRO B 1 578 ? -9.305 -38.781 0.962 1 94.75 578 PRO B CA 1
ATOM 10472 C C . PRO B 1 578 ? -9.344 -37.688 2.025 1 94.75 578 PRO B C 1
ATOM 10474 O O . PRO B 1 578 ? -10.203 -37.719 2.906 1 94.75 578 PRO B O 1
ATOM 10477 N N . LEU B 1 579 ? -8.461 -36.75 1.908 1 94.81 579 LEU B N 1
ATOM 10478 C CA . LEU B 1 579 ? -8.414 -35.688 2.893 1 94.81 579 LEU B CA 1
ATOM 10479 C C . LEU B 1 579 ? -9.68 -34.844 2.828 1 94.81 579 LEU B C 1
ATOM 10481 O O . LEU B 1 579 ? -10.141 -34.312 3.852 1 94.81 579 LEU B O 1
ATOM 10485 N N . VAL B 1 580 ? -10.266 -34.656 1.683 1 96.25 580 VAL B N 1
ATOM 10486 C CA . VAL B 1 580 ? -11.508 -33.906 1.541 1 96.25 580 VAL B CA 1
ATOM 10487 C C . VAL B 1 580 ? -12.617 -34.594 2.32 1 96.25 580 VAL B C 1
ATOM 10489 O O . VAL B 1 580 ? -13.414 -33.938 3.004 1 96.25 580 VAL B O 1
ATOM 10492 N N . VAL B 1 581 ? -12.672 -35.875 2.219 1 95.94 581 VAL B N 1
ATOM 10493 C CA . VAL B 1 581 ? -13.68 -36.688 2.922 1 95.94 581 VAL B CA 1
ATOM 10494 C C . VAL B 1 581 ? -13.484 -36.531 4.43 1 95.94 581 VAL B C 1
ATOM 10496 O O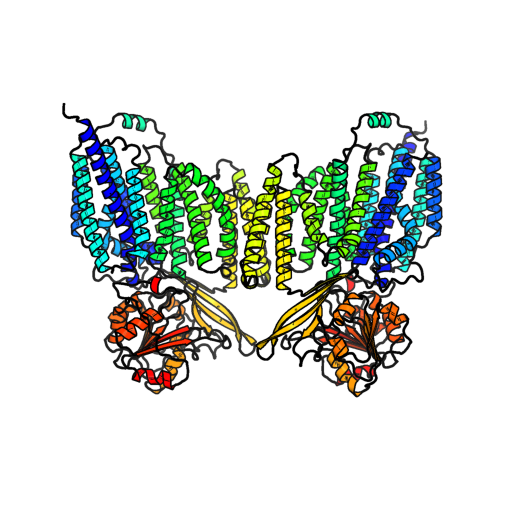 . VAL B 1 581 ? -14.453 -36.344 5.168 1 95.94 581 VAL B O 1
ATOM 10499 N N . GLU B 1 582 ? -12.25 -36.656 4.816 1 96.06 582 GLU B N 1
ATOM 10500 C CA . GLU B 1 582 ? -11.93 -36.5 6.234 1 96.06 582 GLU B CA 1
ATOM 10501 C C . GLU B 1 582 ? -12.375 -35.156 6.773 1 96.06 582 GLU B C 1
ATOM 10503 O O . GLU B 1 582 ? -12.961 -35.062 7.855 1 96.06 582 GLU B O 1
ATOM 10508 N N . ILE B 1 583 ? -12.125 -34.094 6.039 1 97.31 583 ILE B N 1
ATOM 10509 C CA . ILE B 1 583 ? -12.461 -32.75 6.441 1 97.31 583 ILE B CA 1
ATOM 10510 C C . ILE B 1 583 ? -13.977 -32.562 6.492 1 97.31 583 ILE B C 1
ATOM 10512 O O . ILE B 1 583 ? -14.516 -32.031 7.465 1 97.31 583 ILE B O 1
ATOM 10516 N N . ALA B 1 584 ? -14.656 -33.062 5.492 1 97 584 ALA B N 1
ATOM 10517 C CA . ALA B 1 584 ? -16.109 -32.906 5.387 1 97 584 ALA B CA 1
ATOM 10518 C C . ALA B 1 584 ? -16.828 -33.688 6.484 1 97 584 ALA B C 1
ATOM 10520 O O . ALA B 1 584 ? -17.891 -33.281 6.945 1 97 584 ALA B O 1
ATOM 10521 N N . GLU B 1 585 ? -16.266 -34.781 6.914 1 95.94 585 GLU B N 1
ATOM 10522 C CA . GLU B 1 585 ? -16.891 -35.656 7.902 1 95.94 585 GLU B CA 1
ATOM 10523 C C . GLU B 1 585 ? -16.578 -35.188 9.32 1 95.94 585 GLU B C 1
ATOM 10525 O O . GLU B 1 585 ? -17.25 -35.594 10.273 1 95.94 585 GLU B O 1
ATOM 10530 N N . ASN B 1 586 ? -15.523 -34.406 9.484 1 96.94 586 ASN B N 1
ATOM 10531 C CA . ASN B 1 586 ? -15.117 -33.969 10.812 1 96.94 586 ASN B CA 1
ATOM 10532 C C . ASN B 1 586 ? -16.016 -32.812 11.312 1 96.94 586 ASN B C 1
ATOM 10534 O O . ASN B 1 586 ? -15.969 -31.719 10.789 1 96.94 586 ASN B O 1
ATOM 10538 N N . PRO B 1 587 ? -16.719 -33.031 12.359 1 94.94 587 PRO B N 1
ATOM 10539 C CA . PRO B 1 587 ? -17.688 -32.031 12.836 1 94.94 587 PRO B CA 1
ATOM 10540 C C . PRO B 1 587 ? -17 -30.766 13.352 1 94.94 587 PRO B C 1
ATOM 10542 O O . PRO B 1 587 ? -17.656 -29.734 13.508 1 94.94 587 PRO B O 1
ATOM 10545 N N . ASP B 1 588 ? -15.75 -30.891 13.586 1 95.75 588 ASP B N 1
ATOM 10546 C CA . ASP B 1 588 ? -15.023 -29.703 14.016 1 95.75 588 ASP B CA 1
ATOM 10547 C C . ASP B 1 588 ? -14.844 -28.719 12.867 1 95.75 588 ASP B C 1
ATOM 10549 O O . ASP B 1 588 ? -14.547 -27.531 13.094 1 95.75 588 ASP B O 1
ATOM 10553 N N . TYR B 1 589 ? -15.062 -29.234 11.648 1 97.31 589 TYR B N 1
ATOM 10554 C CA . TYR B 1 589 ? -14.883 -28.359 10.484 1 97.31 589 TYR B CA 1
ATOM 10555 C C . TYR B 1 589 ? -16.219 -28.094 9.789 1 97.31 589 TYR B C 1
ATOM 10557 O O . TYR B 1 589 ? -16.609 -26.938 9.609 1 97.31 589 TYR B O 1
ATOM 10565 N N . PHE B 1 590 ? -16.922 -29.156 9.43 1 97.12 590 PHE B N 1
ATOM 10566 C CA . PHE B 1 590 ? -18.219 -29.031 8.766 1 97.12 590 PHE B CA 1
ATOM 10567 C C . PHE B 1 590 ? -19.219 -30.047 9.312 1 97.12 590 PHE B C 1
ATOM 10569 O O . PHE B 1 590 ? -18.828 -31.125 9.758 1 97.12 590 PHE B O 1
ATOM 10576 N N . THR B 1 591 ? -20.547 -29.734 9.219 1 96.44 591 THR B N 1
ATOM 10577 C CA . THR B 1 591 ? -21.547 -30.641 9.781 1 96.44 591 THR B CA 1
ATOM 10578 C C . THR B 1 591 ? -22.594 -31.016 8.734 1 96.44 591 THR B C 1
ATOM 10580 O O . THR B 1 591 ? -23.609 -31.641 9.055 1 96.44 591 THR B O 1
ATOM 10583 N N . TYR B 1 592 ? -22.422 -30.641 7.566 1 96.38 592 TYR B N 1
ATOM 10584 C CA . TYR B 1 592 ? -23.391 -30.922 6.508 1 96.38 592 TYR B CA 1
ATOM 10585 C C . TYR B 1 592 ? -23.703 -32.406 6.445 1 96.38 592 TYR B C 1
ATOM 10587 O O . TYR B 1 592 ? -24.859 -32.812 6.48 1 96.38 592 TYR B O 1
ATOM 10595 N N . LEU B 1 593 ? -22.656 -33.281 6.32 1 95.06 593 LEU B N 1
ATOM 10596 C CA . LEU B 1 593 ? -22.828 -34.719 6.148 1 95.06 593 LEU B CA 1
ATOM 10597 C C . LEU B 1 593 ? -23.484 -35.344 7.379 1 95.06 593 LEU B C 1
ATOM 10599 O O . LEU B 1 593 ? -24.344 -36.188 7.258 1 95.06 593 LEU B O 1
ATOM 10603 N N . LYS B 1 594 ? -23.094 -34.875 8.523 1 92.44 594 LYS B N 1
ATOM 10604 C CA . LYS B 1 594 ? -23.656 -35.406 9.766 1 92.44 594 LYS B CA 1
ATOM 10605 C C . LYS B 1 594 ? -25.125 -35.062 9.898 1 92.44 594 LYS B C 1
ATOM 10607 O O . LYS B 1 594 ? -25.922 -35.875 10.352 1 92.44 594 LYS B O 1
ATOM 10612 N N . ARG B 1 595 ? -25.516 -33.938 9.422 1 93 595 ARG B N 1
ATOM 10613 C CA . ARG B 1 595 ? -26.859 -33.438 9.664 1 93 595 ARG B CA 1
ATOM 10614 C C . ARG B 1 595 ? -27.797 -33.812 8.523 1 93 595 ARG B C 1
ATOM 10616 O O . ARG B 1 595 ? -29 -34 8.742 1 93 595 ARG B O 1
ATOM 10623 N N . CYS B 1 596 ? -27.25 -33.906 7.395 1 91.5 596 CYS B N 1
ATOM 10624 C CA . CYS B 1 596 ? -28.125 -34.062 6.234 1 91.5 596 CYS B CA 1
ATOM 10625 C C . CYS B 1 596 ? -28.016 -35.469 5.645 1 91.5 596 CYS B C 1
ATOM 10627 O O . CYS B 1 596 ? -28.875 -35.906 4.883 1 91.5 596 CYS B O 1
ATOM 10629 N N . ALA B 1 597 ? -26.953 -36.219 5.875 1 75.88 597 ALA B N 1
ATOM 10630 C CA . ALA B 1 597 ? -26.609 -37.406 5.105 1 75.88 597 ALA B CA 1
ATOM 10631 C C . ALA B 1 597 ? -27.078 -38.688 5.812 1 75.88 597 ALA B C 1
ATOM 10633 O O . ALA B 1 597 ? -26.438 -39.156 6.742 1 75.88 597 ALA B O 1
ATOM 10634 N N . ARG B 1 598 ? -28.234 -39.25 5.641 1 76.19 598 ARG B N 1
ATOM 10635 C CA . ARG B 1 598 ? -28.672 -40.5 6.281 1 76.19 598 ARG B CA 1
ATOM 10636 C C . ARG B 1 598 ? -28.297 -41.719 5.449 1 76.19 598 ARG B C 1
ATOM 10638 O O . ARG B 1 598 ? -27.734 -42.688 5.977 1 76.19 598 ARG B O 1
ATOM 10645 N N . ASN B 1 599 ? -28.469 -41.656 4.113 1 83.75 599 ASN B N 1
ATOM 10646 C CA . ASN B 1 599 ? -28.156 -42.781 3.205 1 83.75 599 ASN B CA 1
ATOM 10647 C C . ASN B 1 599 ? -27.125 -42.375 2.158 1 83.75 599 ASN B C 1
ATOM 10649 O O . ASN B 1 599 ? -27.438 -42.312 0.965 1 83.75 599 ASN B O 1
ATOM 10653 N N . LEU B 1 600 ? -25.844 -42.062 2.641 1 90.56 600 LEU B N 1
ATOM 10654 C CA . LEU B 1 600 ? -24.812 -41.562 1.737 1 90.56 600 LEU B CA 1
ATOM 10655 C C . LEU B 1 600 ? -23.594 -42.5 1.741 1 90.56 600 LEU B C 1
ATOM 10657 O O . LEU B 1 600 ? -23.188 -42.969 2.797 1 90.56 600 LEU B O 1
ATOM 10661 N N . THR B 1 601 ? -23.062 -42.812 0.592 1 92.69 601 THR B N 1
ATOM 10662 C CA . THR B 1 601 ? -21.844 -43.562 0.426 1 92.69 601 THR B CA 1
ATOM 10663 C C . THR B 1 601 ? -20.766 -42.75 -0.251 1 92.69 601 THR B C 1
ATOM 10665 O O . THR B 1 601 ? -21.062 -41.906 -1.121 1 92.69 601 THR B O 1
ATOM 10668 N N . HIS B 1 602 ? -19.516 -42.938 0.224 1 93.06 602 HIS B N 1
ATOM 10669 C CA . HIS B 1 602 ? -18.375 -42.312 -0.408 1 93.06 602 HIS B CA 1
ATOM 10670 C C . HIS B 1 602 ? -17.562 -43.312 -1.222 1 93.06 602 HIS B C 1
ATOM 10672 O O . HIS B 1 602 ? -17.312 -44.406 -0.764 1 93.06 602 HIS B O 1
ATOM 10678 N N . ASN B 1 603 ? -17.312 -43 -2.365 1 95.06 603 ASN B N 1
ATOM 10679 C CA . ASN B 1 603 ? -16.375 -43.719 -3.203 1 95.06 603 ASN B CA 1
ATOM 10680 C C . ASN B 1 603 ? -15.102 -42.906 -3.471 1 95.06 603 ASN B C 1
ATOM 10682 O O . ASN B 1 603 ? -15.133 -41.938 -4.227 1 95.06 603 ASN B O 1
ATOM 10686 N N . ILE B 1 604 ? -13.992 -43.312 -2.846 1 93.75 604 ILE B N 1
ATOM 10687 C CA . ILE B 1 604 ? -12.734 -42.562 -2.953 1 93.75 604 ILE B CA 1
ATOM 10688 C C . ILE B 1 604 ? -11.969 -43.062 -4.184 1 93.75 604 ILE B C 1
ATOM 10690 O O . ILE B 1 604 ? -11.664 -44.25 -4.316 1 93.75 604 ILE B O 1
ATOM 10694 N N . GLY B 1 605 ? -11.617 -42.156 -5.086 1 90.62 605 GLY B N 1
ATOM 10695 C CA . GLY B 1 605 ? -10.906 -42.469 -6.32 1 90.62 605 GLY B CA 1
ATOM 10696 C C . GLY B 1 605 ? -11.281 -41.531 -7.461 1 90.62 605 GLY B C 1
ATOM 10697 O O . GLY B 1 605 ? -12.078 -40.594 -7.281 1 90.62 605 GLY B O 1
ATOM 10698 N N . ASP B 1 606 ? -10.711 -41.812 -8.523 1 90.94 606 ASP B N 1
ATOM 10699 C CA . ASP B 1 606 ? -11.07 -41.031 -9.711 1 90.94 606 ASP B CA 1
ATOM 10700 C C . ASP B 1 606 ? -12.523 -41.281 -10.117 1 90.94 606 ASP B C 1
ATOM 10702 O O . ASP B 1 606 ? -12.969 -42.438 -10.148 1 90.94 606 ASP B O 1
ATOM 10706 N N . ALA B 1 607 ? -13.195 -40.281 -10.391 1 94.19 607 ALA B N 1
ATOM 10707 C CA . ALA B 1 607 ? -14.633 -40.375 -10.633 1 94.19 607 ALA B CA 1
ATOM 10708 C C . ALA B 1 607 ? -14.914 -41.188 -11.906 1 94.19 607 ALA B C 1
ATOM 10710 O O . ALA B 1 607 ? -15.828 -42 -11.93 1 94.19 607 ALA B O 1
ATOM 10711 N N . ARG B 1 608 ? -14.188 -40.875 -12.953 1 93.25 608 ARG B N 1
ATOM 10712 C CA . ARG B 1 608 ? -14.453 -41.562 -14.219 1 93.25 608 ARG B CA 1
ATOM 10713 C C . ARG B 1 608 ? -14.203 -43.062 -14.086 1 93.25 608 ARG B C 1
ATOM 10715 O O . ARG B 1 608 ? -15 -43.875 -14.555 1 93.25 608 ARG B O 1
ATOM 10722 N N . LEU B 1 609 ? -13.125 -43.406 -13.453 1 90.06 609 LEU B N 1
ATOM 10723 C CA . LEU B 1 609 ? -12.805 -44.812 -13.242 1 90.06 609 LEU B CA 1
ATOM 10724 C C . LEU B 1 609 ? -13.852 -45.469 -12.352 1 90.06 609 LEU B C 1
ATOM 10726 O O . LEU B 1 609 ? -14.273 -46.594 -12.617 1 90.06 609 LEU B O 1
ATOM 10730 N N . SER B 1 610 ? -14.242 -44.781 -11.344 1 93.75 610 SER B N 1
ATOM 10731 C CA . SER B 1 610 ? -15.227 -45.344 -10.414 1 93.75 610 SER B CA 1
ATOM 10732 C C . SER B 1 610 ? -16.594 -45.5 -11.078 1 93.75 610 SER B C 1
ATOM 10734 O O . SER B 1 610 ? -17.281 -46.5 -10.867 1 93.75 610 SER B O 1
ATOM 10736 N N . LEU B 1 611 ? -16.969 -44.531 -11.867 1 96.44 611 LEU B N 1
ATOM 10737 C CA . LEU B 1 611 ? -18.266 -44.562 -12.539 1 96.44 611 LEU B CA 1
ATOM 10738 C C . LEU B 1 611 ? -18.312 -45.719 -13.562 1 96.44 611 LEU B C 1
ATOM 10740 O O . LEU B 1 611 ? -19.359 -46.312 -13.797 1 96.44 611 LEU B O 1
ATOM 10744 N N . ALA B 1 612 ? -17.172 -45.969 -14.195 1 94.06 612 ALA B N 1
ATOM 10745 C CA . ALA B 1 612 ? -17.094 -47.062 -15.172 1 94.06 612 ALA B CA 1
ATOM 10746 C C . ALA B 1 612 ? -17.469 -48.406 -14.531 1 94.06 612 ALA B C 1
ATOM 10748 O O . ALA B 1 612 ? -17.984 -49.281 -15.203 1 94.06 612 ALA B O 1
ATOM 10749 N N . GLU B 1 613 ? -17.312 -48.469 -13.242 1 94 613 GLU B N 1
ATOM 10750 C CA . GLU B 1 613 ? -17.578 -49.719 -12.531 1 94 613 GLU B CA 1
ATOM 10751 C C . GLU B 1 613 ? -19.016 -49.781 -12.055 1 94 613 GLU B C 1
ATOM 10753 O O . GLU B 1 613 ? -19.5 -50.844 -11.664 1 94 613 GLU B O 1
ATOM 10758 N N . GLU B 1 614 ? -19.719 -48.75 -12.148 1 96.94 614 GLU B N 1
ATOM 10759 C CA . GLU B 1 614 ? -21.109 -48.719 -11.719 1 96.94 614 GLU B CA 1
ATOM 10760 C C . GLU B 1 614 ? -22 -49.438 -12.719 1 96.94 614 GLU B C 1
ATOM 10762 O O . GLU B 1 614 ? -21.688 -49.531 -13.906 1 96.94 614 GLU B O 1
ATOM 10767 N N . PRO B 1 615 ? -23.141 -49.938 -12.242 1 96.81 615 PRO B N 1
ATOM 10768 C CA . PRO B 1 615 ? -24.094 -50.531 -13.18 1 96.81 615 PRO B CA 1
ATOM 10769 C C . PRO B 1 615 ? -24.703 -49.531 -14.141 1 96.81 615 PRO B C 1
ATOM 10771 O O . PRO B 1 615 ? -24.844 -48.344 -13.789 1 96.81 615 PRO B O 1
ATOM 10774 N N . ASN B 1 616 ? -25.062 -49.969 -15.352 1 97.56 616 ASN B N 1
ATOM 10775 C CA . ASN B 1 616 ? -25.734 -49.125 -16.328 1 97.56 616 ASN B CA 1
ATOM 10776 C C . ASN B 1 616 ? -27.125 -48.719 -15.852 1 97.56 616 ASN B C 1
ATOM 10778 O O . ASN B 1 616 ? -27.797 -49.5 -15.156 1 97.56 616 ASN B O 1
ATOM 10782 N N . HIS B 1 617 ? -27.531 -47.5 -16.188 1 97.5 617 HIS B N 1
ATOM 10783 C CA . HIS B 1 617 ? -28.875 -47 -15.906 1 97.5 617 HIS B CA 1
ATOM 10784 C C . HIS B 1 617 ? -29.156 -47 -14.406 1 97.5 617 HIS B C 1
ATOM 10786 O O . HIS B 1 617 ? -30.25 -47.406 -13.977 1 97.5 617 HIS B O 1
ATOM 10792 N N . LYS B 1 618 ? -28.203 -46.594 -13.727 1 97.12 618 LYS B N 1
ATOM 10793 C CA . LYS B 1 618 ? -28.328 -46.594 -12.266 1 97.12 618 LYS B CA 1
ATOM 10794 C C . LYS B 1 618 ? -28.844 -45.25 -11.773 1 97.12 618 LYS B C 1
ATOM 10796 O O . LYS B 1 618 ? -29.719 -45.188 -10.906 1 97.12 618 LYS B O 1
ATOM 10801 N N . PHE B 1 619 ? -28.453 -44.219 -12.328 1 97.88 619 PHE B N 1
ATOM 10802 C CA . PHE B 1 619 ? -28.609 -42.906 -11.711 1 97.88 619 PHE B CA 1
ATOM 10803 C C . PHE B 1 619 ? -29.781 -42.156 -12.352 1 97.88 619 PHE B C 1
ATOM 10805 O O . PHE B 1 619 ? -29.969 -42.188 -13.562 1 97.88 619 PHE B O 1
ATOM 10812 N N . ASP B 1 620 ? -30.5 -41.438 -11.508 1 96.75 620 ASP B N 1
ATOM 10813 C CA . ASP B 1 620 ? -31.484 -40.469 -11.969 1 96.75 620 ASP B CA 1
ATOM 10814 C C . ASP B 1 620 ? -30.859 -39.094 -12.211 1 96.75 620 ASP B C 1
ATOM 10816 O O . ASP B 1 620 ? -31.328 -38.312 -13.055 1 96.75 620 ASP B O 1
ATOM 10820 N N . LEU B 1 621 ? -29.875 -38.875 -11.445 1 97.19 621 LEU B N 1
ATOM 10821 C CA . LEU B 1 621 ? -29.156 -37.625 -11.516 1 97.19 621 LEU B CA 1
ATOM 10822 C C . LEU B 1 621 ? -27.672 -37.812 -11.266 1 97.19 621 LEU B C 1
ATOM 10824 O O . LEU B 1 621 ? -27.281 -38.469 -10.289 1 97.19 621 LEU B O 1
ATOM 10828 N N . LEU B 1 622 ? -26.875 -37.375 -12.164 1 98.12 622 LEU B N 1
ATOM 10829 C CA . LEU B 1 622 ? -25.422 -37.344 -12.008 1 98.12 622 LEU B CA 1
ATOM 10830 C C . LEU B 1 622 ? -24.938 -35.875 -11.969 1 98.12 622 LEU B C 1
ATOM 10832 O O . LEU B 1 622 ? -25.203 -35.125 -12.898 1 98.12 622 LEU B O 1
ATOM 10836 N N . ILE B 1 623 ? -24.297 -35.5 -10.898 1 98.12 623 ILE B N 1
ATOM 10837 C CA . ILE B 1 623 ? -23.766 -34.156 -10.727 1 98.12 623 ILE B CA 1
ATOM 10838 C C . ILE B 1 623 ? -22.234 -34.156 -10.859 1 98.12 623 ILE B C 1
ATOM 10840 O O . ILE B 1 623 ? -21.547 -34.875 -10.109 1 98.12 623 ILE B O 1
ATOM 10844 N N . MET B 1 624 ? -21.719 -33.406 -11.781 1 97.38 624 MET B N 1
ATOM 10845 C CA . MET B 1 624 ? -20.281 -33.344 -12.031 1 97.38 624 MET B CA 1
ATOM 10846 C C . MET B 1 624 ? -19.703 -32 -11.516 1 97.38 624 MET B C 1
ATOM 10848 O O . MET B 1 624 ? -19.766 -31 -12.211 1 97.38 624 MET B O 1
ATOM 10852 N N . ASP B 1 625 ? -19.047 -32 -10.422 1 96 625 ASP B N 1
ATOM 10853 C CA . ASP B 1 625 ? -18.391 -30.844 -9.805 1 96 625 ASP B CA 1
ATOM 10854 C C . ASP B 1 625 ? -16.984 -31.188 -9.344 1 96 625 ASP B C 1
ATOM 10856 O O . ASP B 1 625 ? -16.672 -31.094 -8.156 1 96 625 ASP B O 1
ATOM 10860 N N . ALA B 1 626 ? -16.219 -31.547 -10.297 1 91.19 626 ALA B N 1
ATOM 10861 C CA . ALA B 1 626 ? -14.828 -31.891 -10.008 1 91.19 626 ALA B CA 1
ATOM 10862 C C . ALA B 1 626 ? -13.898 -30.719 -10.305 1 91.19 626 ALA B C 1
ATOM 10864 O O . ALA B 1 626 ? -13.75 -30.312 -11.453 1 91.19 626 ALA B O 1
ATOM 10865 N N . PHE B 1 627 ? -13.273 -30.203 -9.281 1 83.12 627 PHE B N 1
ATOM 10866 C CA . PHE B 1 627 ? -12.359 -29.078 -9.438 1 83.12 627 PHE B CA 1
ATOM 10867 C C . PHE B 1 627 ? -11.102 -29.281 -8.609 1 83.12 627 PHE B C 1
ATOM 10869 O O . PHE B 1 627 ? -11.156 -29.844 -7.512 1 83.12 627 PHE B O 1
ATOM 10876 N N . SER B 1 628 ? -10.031 -28.984 -9.078 1 81 628 SER B N 1
ATOM 10877 C CA . SER B 1 628 ? -8.789 -28.719 -8.359 1 81 628 SER B CA 1
ATOM 10878 C C . SER B 1 628 ? -8.43 -27.234 -8.406 1 81 628 SER B C 1
ATOM 10880 O O . SER B 1 628 ? -7.887 -26.766 -9.406 1 81 628 SER B O 1
ATOM 10882 N N . SER B 1 629 ? -8.594 -26.656 -7.332 1 83.25 629 SER B N 1
ATOM 10883 C CA . SER B 1 629 ? -8.586 -25.188 -7.348 1 83.25 629 SER B CA 1
ATOM 10884 C C . SER B 1 629 ? -9.547 -24.641 -8.398 1 83.25 629 SER B C 1
ATOM 10886 O O . SER B 1 629 ? -10.75 -24.938 -8.367 1 83.25 629 SER B O 1
ATOM 10888 N N . ASP B 1 630 ? -9.07 -23.969 -9.375 1 80.62 630 ASP B N 1
ATOM 10889 C CA . ASP B 1 630 ? -9.961 -23.438 -10.398 1 80.62 630 ASP B CA 1
ATOM 10890 C C . ASP B 1 630 ? -9.945 -24.312 -11.656 1 80.62 630 ASP B C 1
ATOM 10892 O O . ASP B 1 630 ? -10.672 -24.031 -12.609 1 80.62 630 ASP B O 1
ATOM 10896 N N . ALA B 1 631 ? -9.336 -25.422 -11.547 1 80.81 631 ALA B N 1
ATOM 10897 C CA . ALA B 1 631 ? -9.133 -26.234 -12.742 1 80.81 631 ALA B CA 1
ATOM 10898 C C . ALA B 1 631 ? -10.07 -27.438 -12.742 1 80.81 631 ALA B C 1
ATOM 10900 O O . ALA B 1 631 ? -10.273 -28.078 -11.703 1 80.81 631 ALA B O 1
ATOM 10901 N N . VAL B 1 632 ? -10.664 -27.734 -13.922 1 85.62 632 VAL B N 1
ATOM 10902 C CA . VAL B 1 632 ? -11.453 -28.953 -14.141 1 85.62 632 VAL B CA 1
ATOM 10903 C C . VAL B 1 632 ? -10.641 -29.953 -14.938 1 85.62 632 VAL B C 1
ATOM 10905 O O . VAL B 1 632 ? -10.078 -29.625 -15.984 1 85.62 632 VAL B O 1
ATOM 10908 N N . PRO B 1 633 ? -10.555 -31.156 -14.438 1 88.25 633 PRO B N 1
ATOM 10909 C CA . PRO B 1 633 ? -9.82 -32.188 -15.203 1 88.25 633 PRO B CA 1
ATOM 10910 C C . PRO B 1 633 ? -10.43 -32.438 -16.578 1 88.25 633 PRO B C 1
ATOM 10912 O O . PRO B 1 633 ? -11.617 -32.781 -16.688 1 88.25 633 PRO B O 1
ATOM 10915 N N . THR B 1 634 ? -9.664 -32.344 -17.562 1 87.94 634 THR B N 1
ATOM 10916 C CA . THR B 1 634 ? -10.148 -32.375 -18.938 1 87.94 634 THR B CA 1
ATOM 10917 C C . THR B 1 634 ? -10.719 -33.75 -19.281 1 87.94 634 THR B C 1
ATOM 10919 O O . THR B 1 634 ? -11.633 -33.875 -20.094 1 87.94 634 THR B O 1
ATOM 10922 N N . HIS B 1 635 ? -10.258 -34.812 -18.625 1 89.88 635 HIS B N 1
ATOM 10923 C CA . HIS B 1 635 ? -10.695 -36.156 -18.969 1 89.88 635 HIS B CA 1
ATOM 10924 C C . HIS B 1 635 ? -12.148 -36.375 -18.562 1 89.88 635 HIS B C 1
ATOM 10926 O O . HIS B 1 635 ? -12.773 -37.344 -18.984 1 89.88 635 HIS B O 1
ATOM 10932 N N . LEU B 1 636 ? -12.641 -35.5 -17.766 1 94.12 636 LEU B N 1
ATOM 10933 C CA . LEU B 1 636 ? -14.031 -35.594 -17.344 1 94.12 636 LEU B CA 1
ATOM 10934 C C . LEU B 1 636 ? -14.953 -34.906 -18.328 1 94.12 636 LEU B C 1
ATOM 10936 O O . LEU B 1 636 ? -16.172 -35 -18.234 1 94.12 636 LEU B O 1
ATOM 10940 N N . LEU B 1 637 ? -14.383 -34.281 -19.344 1 94.19 637 LEU B N 1
ATOM 10941 C CA . LEU B 1 637 ? -15.172 -33.438 -20.25 1 94.19 637 LEU B CA 1
ATOM 10942 C C . LEU B 1 637 ? -15.164 -34 -21.656 1 94.19 637 LEU B C 1
ATOM 10944 O O . LEU B 1 637 ? -15.758 -33.406 -22.562 1 94.19 637 LEU B O 1
ATOM 10948 N N . THR B 1 638 ? -14.547 -35.125 -21.891 1 95.06 638 THR B N 1
ATOM 10949 C CA . THR B 1 638 ? -14.391 -35.656 -23.234 1 95.06 638 THR B CA 1
ATOM 10950 C C . THR B 1 638 ? -15.688 -36.312 -23.703 1 95.06 638 THR B C 1
ATOM 10952 O O . THR B 1 638 ? -16.578 -36.594 -22.906 1 95.06 638 THR B O 1
ATOM 10955 N N . ARG B 1 639 ? -15.766 -36.562 -25 1 96.38 639 ARG B N 1
ATOM 10956 C CA . ARG B 1 639 ? -16.906 -37.219 -25.594 1 96.38 639 ARG B CA 1
ATOM 10957 C C . ARG B 1 639 ? -17.109 -38.625 -24.969 1 96.38 639 ARG B C 1
ATOM 10959 O O . ARG B 1 639 ? -18.219 -39 -24.641 1 96.38 639 ARG B O 1
ATOM 10966 N N . GLU B 1 640 ? -15.984 -39.281 -24.797 1 96.12 640 GLU B N 1
ATOM 10967 C CA . GLU B 1 640 ? -16.031 -40.625 -24.203 1 96.12 640 GLU B CA 1
ATOM 10968 C C . GLU B 1 640 ? -16.531 -40.562 -22.766 1 96.12 640 GLU B C 1
ATOM 10970 O O . GLU B 1 640 ? -17.25 -41.469 -22.328 1 96.12 640 GLU B O 1
ATOM 10975 N N . ALA B 1 641 ? -16.188 -39.625 -22.078 1 96.38 641 ALA B N 1
ATOM 10976 C CA . ALA B 1 641 ? -16.672 -39.469 -20.719 1 96.38 641 ALA B CA 1
ATOM 10977 C C . ALA B 1 641 ? -18.172 -39.25 -20.688 1 96.38 641 ALA B C 1
ATOM 10979 O O . ALA B 1 641 ? -18.891 -39.875 -19.891 1 96.38 641 ALA B O 1
ATOM 10980 N N . LEU B 1 642 ? -18.656 -38.375 -21.562 1 97.56 642 LEU B N 1
ATOM 10981 C CA . LEU B 1 642 ? -20.078 -38.125 -21.625 1 97.56 642 LEU B CA 1
ATOM 10982 C C . LEU B 1 642 ? -20.844 -39.375 -22.016 1 97.56 642 LEU B C 1
ATOM 10984 O O . LEU B 1 642 ? -21.922 -39.656 -21.484 1 97.56 642 LEU B O 1
ATOM 10988 N N . ASP B 1 643 ? -20.25 -40.094 -22.922 1 97.31 643 ASP B N 1
ATOM 10989 C CA . ASP B 1 643 ? -20.859 -41.375 -23.297 1 97.31 643 ASP B CA 1
ATOM 10990 C C . ASP B 1 643 ? -21 -42.281 -22.078 1 97.31 643 ASP B C 1
ATOM 10992 O O . ASP B 1 643 ? -22.047 -42.906 -21.875 1 97.31 643 ASP B O 1
ATOM 10996 N N . LEU B 1 644 ? -19.984 -42.344 -21.328 1 97.56 644 LEU B N 1
ATOM 10997 C CA . LEU B 1 644 ? -20 -43.156 -20.109 1 97.56 644 LEU B CA 1
ATOM 10998 C C . LEU B 1 644 ? -21.094 -42.656 -19.156 1 97.56 644 LEU B C 1
ATOM 11000 O O . LEU B 1 644 ? -21.844 -43.469 -18.594 1 97.56 644 LEU B O 1
ATOM 11004 N N . TYR B 1 645 ? -21.172 -41.344 -18.938 1 98.44 645 TYR B N 1
ATOM 11005 C CA . TYR B 1 645 ? -22.172 -40.812 -18.016 1 98.44 645 TYR B CA 1
ATOM 11006 C C . TYR B 1 645 ? -23.578 -41.188 -18.453 1 98.44 645 TYR B C 1
ATOM 11008 O O . TYR B 1 645 ? -24.391 -41.625 -17.625 1 98.44 645 TYR B O 1
ATOM 11016 N N . PHE B 1 646 ? -23.875 -41.062 -19.719 1 97.94 646 PHE B N 1
ATOM 11017 C CA . PHE B 1 646 ? -25.219 -41.312 -20.203 1 97.94 646 PHE B CA 1
ATOM 11018 C C . PHE B 1 646 ? -25.516 -42.812 -20.25 1 97.94 646 PHE B C 1
ATOM 11020 O O . PHE B 1 646 ? -26.672 -43.25 -20.297 1 97.94 646 PHE B O 1
ATOM 11027 N N . GLU B 1 647 ? -24.453 -43.594 -20.266 1 97.94 647 GLU B N 1
ATOM 11028 C CA . GLU B 1 647 ? -24.625 -45.031 -20.109 1 97.94 647 GLU B CA 1
ATOM 11029 C C . GLU B 1 647 ? -25.062 -45.406 -18.688 1 97.94 647 GLU B C 1
ATOM 11031 O O . GLU B 1 647 ? -25.797 -46.344 -18.484 1 97.94 647 GLU B O 1
ATOM 11036 N N . LYS B 1 648 ? -24.562 -44.656 -17.75 1 98.31 648 LYS B N 1
ATOM 11037 C CA . LYS B 1 648 ? -24.844 -44.938 -16.344 1 98.31 648 LYS B CA 1
ATOM 11038 C C . LYS B 1 648 ? -26.141 -44.281 -15.891 1 98.31 648 LYS B C 1
ATOM 11040 O O . LYS B 1 648 ? -26.719 -44.656 -14.883 1 98.31 648 LYS B O 1
ATOM 11045 N N . LEU B 1 649 ? -26.594 -43.312 -16.672 1 98.12 649 LEU B N 1
ATOM 11046 C CA . LEU B 1 649 ? -27.844 -42.594 -16.375 1 98.12 649 LEU B CA 1
ATOM 11047 C C . LEU B 1 649 ? -29.047 -43.406 -16.859 1 98.12 649 LEU B C 1
ATOM 11049 O O . LEU B 1 649 ? -28.969 -44.062 -17.906 1 98.12 649 LEU B O 1
ATOM 11053 N N . LYS B 1 650 ? -30.125 -43.312 -16.109 1 96.81 650 LYS B N 1
ATOM 11054 C CA . LYS B 1 650 ? -31.391 -43.844 -16.594 1 96.81 650 LYS B CA 1
ATOM 11055 C C . LYS B 1 650 ? -31.859 -43.094 -17.844 1 96.81 650 LYS B C 1
ATOM 11057 O O . LYS B 1 650 ? -31.391 -42 -18.109 1 96.81 650 LYS B O 1
ATOM 11062 N N . PRO B 1 651 ? -32.781 -43.719 -18.562 1 95.06 651 PRO B N 1
ATOM 11063 C CA . PRO B 1 651 ? -33.25 -43.062 -19.797 1 95.06 651 PRO B CA 1
ATOM 11064 C C . PRO B 1 651 ? -33.812 -41.656 -19.547 1 95.06 651 PRO B C 1
ATOM 11066 O O . PRO B 1 651 ? -33.625 -40.75 -20.391 1 95.06 651 PRO B O 1
ATOM 11069 N N . ASN B 1 652 ? -34.344 -41.438 -18.375 1 94.19 652 ASN B N 1
ATOM 11070 C CA . ASN B 1 652 ? -34.875 -40.094 -18.031 1 94.19 652 ASN B CA 1
ATOM 11071 C C . ASN B 1 652 ? -33.938 -39.375 -17.062 1 94.19 652 ASN B C 1
ATOM 11073 O O . ASN B 1 652 ? -34.375 -38.469 -16.344 1 94.19 652 ASN B O 1
ATOM 11077 N N . GLY B 1 653 ? -32.719 -39.875 -17 1 96.25 653 GLY B N 1
ATOM 11078 C CA . GLY B 1 653 ? -31.797 -39.281 -16.062 1 96.25 653 GLY B CA 1
ATOM 11079 C C . GLY B 1 653 ? -31.25 -37.938 -16.516 1 96.25 653 GLY B C 1
ATOM 11080 O O . GLY B 1 653 ? -31.375 -37.594 -17.688 1 96.25 653 GLY B O 1
ATOM 11081 N N . ILE B 1 654 ? -30.719 -37.125 -15.57 1 97.44 654 ILE B N 1
ATOM 11082 C CA . ILE B 1 654 ? -30.203 -35.781 -15.82 1 97.44 654 ILE B CA 1
ATOM 11083 C C . ILE B 1 654 ? -28.734 -35.719 -15.453 1 97.44 654 ILE B C 1
ATOM 11085 O O . ILE B 1 654 ? -28.297 -36.281 -14.445 1 97.44 654 ILE B O 1
ATOM 11089 N N . LEU B 1 655 ? -27.984 -35.094 -16.312 1 98.38 655 LEU B N 1
ATOM 11090 C CA . LEU B 1 655 ? -26.578 -34.812 -16.062 1 98.38 655 LEU B CA 1
ATOM 11091 C C . LEU B 1 655 ? -26.391 -33.312 -15.789 1 98.38 655 LEU B C 1
ATOM 11093 O O . LEU B 1 655 ? -26.75 -32.469 -16.609 1 98.38 655 LEU B O 1
ATOM 11097 N N . ALA B 1 656 ? -25.875 -32.938 -14.625 1 98.25 656 ALA B N 1
ATOM 11098 C CA . ALA B 1 656 ? -25.609 -31.562 -14.266 1 98.25 656 ALA B CA 1
ATOM 11099 C C . ALA B 1 656 ? -24.109 -31.312 -14.133 1 98.25 656 ALA B C 1
ATOM 11101 O O . ALA B 1 656 ? -23.422 -32 -13.391 1 98.25 656 ALA B O 1
ATOM 11102 N N . PHE B 1 657 ? -23.578 -30.266 -14.82 1 97.44 657 PHE B N 1
ATOM 11103 C CA . PHE B 1 657 ? -22.156 -29.938 -14.812 1 97.44 657 PHE B CA 1
ATOM 11104 C C . PHE B 1 657 ? -21.922 -28.562 -14.211 1 97.44 657 PHE B C 1
ATOM 11106 O O . PHE B 1 657 ? -22.516 -27.578 -14.656 1 97.44 657 PHE B O 1
ATOM 11113 N N . HIS B 1 658 ? -21.078 -28.531 -13.227 1 96.81 658 HIS B N 1
ATOM 11114 C CA . HIS B 1 658 ? -20.562 -27.25 -12.758 1 96.81 658 HIS B CA 1
ATOM 11115 C C . HIS B 1 658 ? -19.406 -26.781 -13.625 1 96.81 658 HIS B C 1
ATOM 11117 O O . HIS B 1 658 ? -18.359 -27.438 -13.703 1 96.81 658 HIS B O 1
ATOM 11123 N N . ILE B 1 659 ? -19.5 -25.531 -14.242 1 95.31 659 ILE B N 1
ATOM 11124 C CA . ILE B 1 659 ? -18.469 -25.188 -15.219 1 95.31 659 ILE B CA 1
ATOM 11125 C C . ILE B 1 659 ? -17.953 -23.781 -14.945 1 95.31 659 ILE B C 1
ATOM 11127 O O . ILE B 1 659 ? -17.422 -23.125 -15.844 1 95.31 659 ILE B O 1
ATOM 11131 N N . THR B 1 660 ? -18.172 -23.297 -13.727 1 93.12 660 THR B N 1
ATOM 11132 C CA . THR B 1 660 ? -17.641 -22 -13.367 1 93.12 660 THR B CA 1
ATOM 11133 C C . THR B 1 660 ? -16.109 -21.984 -13.438 1 93.12 660 THR B C 1
ATOM 11135 O O . THR B 1 660 ? -15.453 -22.781 -12.75 1 93.12 660 THR B O 1
ATOM 11138 N N . ASN B 1 661 ? -15.586 -21.203 -14.227 1 89.12 661 ASN B N 1
ATOM 11139 C CA . ASN B 1 661 ? -14.141 -21.125 -14.406 1 89.12 661 ASN B CA 1
ATOM 11140 C C . ASN B 1 661 ? -13.695 -19.719 -14.766 1 89.12 661 ASN B C 1
ATOM 11142 O O . ASN B 1 661 ? -14.352 -19.031 -15.562 1 89.12 661 ASN B O 1
ATOM 11146 N N . ARG B 1 662 ? -12.586 -19.203 -14.273 1 82.44 662 ARG B N 1
ATOM 11147 C CA . ARG B 1 662 ? -12.102 -17.828 -14.445 1 82.44 662 ARG B CA 1
ATOM 11148 C C . ARG B 1 662 ? -11.391 -17.672 -15.781 1 82.44 662 ARG B C 1
ATOM 11150 O O . ARG B 1 662 ? -11.383 -16.578 -16.359 1 82.44 662 ARG B O 1
ATOM 11157 N N . HIS B 1 663 ? -10.836 -18.781 -16.234 1 83.19 663 HIS B N 1
ATOM 11158 C CA . HIS B 1 663 ? -9.867 -18.609 -17.312 1 83.19 663 HIS B CA 1
ATOM 11159 C C . HIS B 1 663 ? -10.305 -19.359 -18.578 1 83.19 663 HIS B C 1
ATOM 11161 O O . HIS B 1 663 ? -9.852 -19.047 -19.672 1 83.19 663 HIS B O 1
ATOM 11167 N N . LEU B 1 664 ? -11.211 -20.344 -18.438 1 88.06 664 LEU B N 1
ATOM 11168 C CA . LEU B 1 664 ? -11.578 -21.203 -19.562 1 88.06 664 LEU B CA 1
ATOM 11169 C C . LEU B 1 664 ? -13.086 -21.172 -19.797 1 88.06 664 LEU B C 1
ATOM 11171 O O . LEU B 1 664 ? -13.867 -21.156 -18.844 1 88.06 664 LEU B O 1
ATOM 11175 N N . ALA B 1 665 ? -13.414 -21.141 -21.047 1 92.62 665 ALA B N 1
ATOM 11176 C CA . ALA B 1 665 ? -14.82 -21.203 -21.438 1 92.62 665 ALA B CA 1
ATOM 11177 C C . ALA B 1 665 ? -15.266 -22.641 -21.656 1 92.62 665 ALA B C 1
ATOM 11179 O O . ALA B 1 665 ? -15.492 -23.062 -22.797 1 92.62 665 ALA B O 1
ATOM 11180 N N . LEU B 1 666 ? -15.562 -23.312 -20.656 1 93.06 666 LEU B N 1
ATOM 11181 C CA . LEU B 1 666 ? -15.891 -24.734 -20.688 1 93.06 666 LEU B CA 1
ATOM 11182 C C . LEU B 1 666 ? -17.234 -24.969 -21.375 1 93.06 666 LEU B C 1
ATOM 11184 O O . LEU B 1 666 ? -17.5 -26.062 -21.875 1 93.06 666 LEU B O 1
ATOM 11188 N N . LYS B 1 667 ? -18.047 -23.953 -21.391 1 94.94 667 LYS B N 1
ATOM 11189 C CA . LYS B 1 667 ? -19.359 -24.062 -22.031 1 94.94 667 LYS B CA 1
ATOM 11190 C C . LYS B 1 667 ? -19.219 -24.406 -23.516 1 94.94 667 LYS B C 1
ATOM 11192 O O . LYS B 1 667 ? -20.078 -25.062 -24.094 1 94.94 667 LYS B O 1
ATOM 11197 N N . LYS B 1 668 ? -18.141 -24.031 -24.125 1 95.38 668 LYS B N 1
ATOM 11198 C CA . LYS B 1 668 ? -17.906 -24.328 -25.531 1 95.38 668 LYS B CA 1
ATOM 11199 C C . LYS B 1 668 ? -17.75 -25.828 -25.766 1 95.38 668 LYS B C 1
ATOM 11201 O O . LYS B 1 668 ? -18.281 -26.359 -26.75 1 95.38 668 LYS B O 1
ATOM 11206 N N . VAL B 1 669 ? -17.062 -26.469 -24.906 1 95.12 669 VAL B N 1
ATOM 11207 C CA . VAL B 1 669 ? -16.797 -27.891 -25.016 1 95.12 669 VAL B CA 1
ATOM 11208 C C . VAL B 1 669 ? -18.109 -28.672 -24.859 1 95.12 669 VAL B C 1
ATOM 11210 O O . VAL B 1 669 ? -18.422 -29.531 -25.672 1 95.12 669 VAL B O 1
ATOM 11213 N N . LEU B 1 670 ? -18.859 -28.312 -23.875 1 96.44 670 LEU B N 1
ATOM 11214 C CA . LEU B 1 670 ? -20.109 -29.031 -23.578 1 96.44 670 LEU B CA 1
ATOM 11215 C C . LEU B 1 670 ? -21.156 -28.766 -24.656 1 96.44 670 LEU B C 1
ATOM 11217 O O . LEU B 1 670 ? -21.953 -29.641 -24.984 1 96.44 670 LEU B O 1
ATOM 11221 N N . ALA B 1 671 ? -21.156 -27.547 -25.125 1 96.31 671 ALA B N 1
ATOM 11222 C CA . ALA B 1 671 ? -22.062 -27.203 -26.203 1 96.31 671 ALA B CA 1
ATOM 11223 C C . ALA B 1 671 ? -21.797 -28.062 -27.438 1 96.31 671 ALA B C 1
ATOM 11225 O O . ALA B 1 671 ? -22.734 -28.531 -28.094 1 96.31 671 ALA B O 1
ATOM 11226 N N . ASP B 1 672 ? -20.609 -28.188 -27.766 1 95.56 672 ASP B N 1
ATOM 11227 C CA . ASP B 1 672 ? -20.219 -29 -28.906 1 95.56 672 ASP B CA 1
ATOM 11228 C C . ASP B 1 672 ? -20.672 -30.453 -28.719 1 95.56 672 ASP B C 1
ATOM 11230 O O . ASP B 1 672 ? -21.188 -31.078 -29.641 1 95.56 672 ASP B O 1
ATOM 11234 N N . HIS B 1 673 ? -20.438 -31 -27.578 1 96.44 673 HIS B N 1
ATOM 11235 C CA . HIS B 1 673 ? -20.844 -32.375 -27.281 1 96.44 673 HIS B CA 1
ATOM 11236 C C . HIS B 1 673 ? -22.359 -32.531 -27.359 1 96.44 673 HIS B C 1
ATOM 11238 O O . HIS B 1 673 ? -22.859 -33.531 -27.859 1 96.44 673 HIS B O 1
ATOM 11244 N N . ALA B 1 674 ? -23.047 -31.625 -26.766 1 96 674 ALA B N 1
ATOM 11245 C CA . ALA B 1 674 ? -24.5 -31.672 -26.781 1 96 674 ALA B CA 1
ATOM 11246 C C . ALA B 1 674 ? -25.031 -31.734 -28.219 1 96 674 ALA B C 1
ATOM 11248 O O . ALA B 1 674 ? -25.953 -32.5 -28.516 1 96 674 ALA B O 1
ATOM 11249 N N . LYS B 1 675 ? -24.484 -30.953 -29.031 1 94.62 675 LYS B N 1
ATOM 11250 C CA . LYS B 1 675 ? -24.875 -30.922 -30.438 1 94.62 675 LYS B CA 1
ATOM 11251 C C . LYS B 1 675 ? -24.547 -32.25 -31.125 1 94.62 675 LYS B C 1
ATOM 11253 O O . LYS B 1 675 ? -25.422 -32.812 -31.781 1 94.62 675 LYS B O 1
ATOM 11258 N N . GLN B 1 676 ? -23.391 -32.688 -30.969 1 93.81 676 GLN B N 1
ATOM 11259 C CA . GLN B 1 676 ? -22.922 -33.875 -31.672 1 93.81 676 GLN B CA 1
ATOM 11260 C C . GLN B 1 676 ? -23.688 -35.125 -31.203 1 93.81 676 GLN B C 1
ATOM 11262 O O . GLN B 1 676 ? -23.953 -36.031 -32 1 93.81 676 GLN B O 1
ATOM 11267 N N . MET B 1 677 ? -24 -35.125 -29.984 1 95.44 677 MET B N 1
ATOM 11268 C CA . MET B 1 677 ? -24.656 -36.312 -29.406 1 95.44 677 MET B CA 1
ATOM 11269 C C . MET B 1 677 ? -26.172 -36.125 -29.422 1 95.44 677 MET B C 1
ATOM 11271 O O . MET B 1 677 ? -26.891 -37.031 -28.969 1 95.44 677 MET B O 1
ATOM 11275 N N . GLN B 1 678 ? -26.656 -35 -29.859 1 95.12 678 GLN B N 1
ATOM 11276 C CA . GLN B 1 678 ? -28.078 -34.688 -29.953 1 95.12 678 GLN B CA 1
ATOM 11277 C C . GLN B 1 678 ? -28.75 -34.781 -28.578 1 95.12 678 GLN B C 1
ATOM 11279 O O . GLN B 1 678 ? -29.781 -35.438 -28.438 1 95.12 678 GLN B O 1
ATOM 11284 N N . LEU B 1 679 ? -28.094 -34.188 -27.641 1 96.75 679 LEU B N 1
ATOM 11285 C CA . LEU B 1 679 ? -28.625 -34.125 -26.281 1 96.75 679 LEU B CA 1
ATOM 11286 C C . LEU B 1 679 ? -29.344 -32.781 -26.062 1 96.75 679 LEU B C 1
ATOM 11288 O O . LEU B 1 679 ? -29 -31.781 -26.688 1 96.75 679 LEU B O 1
ATOM 11292 N N . ALA B 1 680 ? -30.375 -32.812 -25.203 1 97.19 680 ALA B N 1
ATOM 11293 C CA . ALA B 1 680 ? -30.938 -31.562 -24.703 1 97.19 680 ALA B CA 1
ATOM 11294 C C . ALA B 1 680 ? -30.047 -30.938 -23.625 1 97.19 680 ALA B C 1
ATOM 11296 O O . ALA B 1 680 ? -29.562 -31.656 -22.734 1 97.19 680 ALA B O 1
ATOM 11297 N N . ALA B 1 681 ? -29.75 -29.719 -23.797 1 97.75 681 ALA B N 1
ATOM 11298 C CA . ALA B 1 681 ? -28.859 -29.078 -22.844 1 97.75 681 ALA B CA 1
ATOM 11299 C C . ALA B 1 681 ? -29.312 -27.656 -22.531 1 97.75 681 ALA B C 1
ATOM 11301 O O . ALA B 1 681 ? -29.734 -26.922 -23.438 1 97.75 681 ALA B O 1
ATOM 11302 N N . LEU B 1 682 ? -29.297 -27.266 -21.266 1 97.62 682 LEU B N 1
ATOM 11303 C CA . LEU B 1 682 ? -29.578 -25.922 -20.781 1 97.62 682 LEU B CA 1
ATOM 11304 C C . LEU B 1 682 ? -28.406 -25.375 -19.969 1 97.62 682 LEU B C 1
ATOM 11306 O O . LEU B 1 682 ? -27.703 -26.141 -19.312 1 97.62 682 LEU B O 1
ATOM 11310 N N . ILE B 1 683 ? -28.172 -24.141 -20.062 1 97.56 683 ILE B N 1
ATOM 11311 C CA . ILE B 1 683 ? -27.125 -23.484 -19.281 1 97.56 683 ILE B CA 1
ATOM 11312 C C . ILE B 1 683 ? -27.734 -22.328 -18.484 1 97.56 683 ILE B C 1
ATOM 11314 O O . ILE B 1 683 ? -28.688 -21.703 -18.922 1 97.56 683 ILE B O 1
ATOM 11318 N N . GLN B 1 684 ? -27.234 -22.125 -17.297 1 96.5 684 GLN B N 1
ATOM 11319 C CA . GLN B 1 684 ? -27.531 -20.922 -16.516 1 96.5 684 GLN B CA 1
ATOM 11320 C C . GLN B 1 684 ? -26.25 -20.297 -15.961 1 96.5 684 GLN B C 1
ATOM 11322 O O . GLN B 1 684 ? -25.469 -20.969 -15.273 1 96.5 684 GLN B O 1
ATOM 11327 N N . GLU B 1 685 ? -26.062 -19.109 -16.297 1 95.44 685 GLU B N 1
ATOM 11328 C CA . GLU B 1 685 ? -25.016 -18.281 -15.688 1 95.44 685 GLU B CA 1
ATOM 11329 C C . GLU B 1 685 ? -25.609 -17.375 -14.594 1 95.44 685 GLU B C 1
ATOM 11331 O O . GLU B 1 685 ? -26 -16.25 -14.859 1 95.44 685 GLU B O 1
ATOM 11336 N N . PHE B 1 686 ? -25.547 -17.938 -13.422 1 94.38 686 PHE B N 1
ATOM 11337 C CA . PHE B 1 686 ? -26.188 -17.312 -12.273 1 94.38 686 PHE B CA 1
ATOM 11338 C C . PHE B 1 686 ? -25.312 -16.203 -11.695 1 94.38 686 PHE B C 1
ATOM 11340 O O . PHE B 1 686 ? -24.156 -16.422 -11.359 1 94.38 686 PHE B O 1
ATOM 11347 N N . LYS B 1 687 ? -25.844 -14.977 -11.617 1 91.75 687 LYS B N 1
ATOM 11348 C CA . LYS B 1 687 ? -25.172 -13.828 -11.008 1 91.75 687 LYS B CA 1
ATOM 11349 C C . LYS B 1 687 ? -25.859 -13.43 -9.703 1 91.75 687 LYS B C 1
ATOM 11351 O O . LYS B 1 687 ? -27.078 -13.57 -9.562 1 91.75 687 LYS B O 1
ATOM 11356 N N . THR B 1 688 ? -25.094 -13.109 -8.742 1 88.19 688 THR B N 1
ATOM 11357 C CA . THR B 1 688 ? -25.641 -12.68 -7.457 1 88.19 688 THR B CA 1
ATOM 11358 C C . THR B 1 688 ? -25.406 -11.188 -7.242 1 88.19 688 THR B C 1
ATOM 11360 O O . THR B 1 688 ? -24.438 -10.625 -7.75 1 88.19 688 THR B O 1
ATOM 11363 N N . ASP B 1 689 ? -26.328 -10.484 -6.617 1 77.69 689 ASP B N 1
ATOM 11364 C CA . ASP B 1 689 ? -26.172 -9.07 -6.289 1 77.69 689 ASP B CA 1
ATOM 11365 C C . ASP B 1 689 ? -25.516 -8.883 -4.926 1 77.69 689 ASP B C 1
ATOM 11367 O O . ASP B 1 689 ? -25.344 -7.758 -4.457 1 77.69 689 ASP B O 1
ATOM 11371 N N . GLY B 1 690 ? -25.141 -9.977 -4.328 1 76.88 690 GLY B N 1
ATOM 11372 C CA . GLY B 1 690 ? -24.453 -9.898 -3.047 1 76.88 690 GLY B CA 1
ATOM 11373 C C . GLY B 1 690 ? -25.391 -9.758 -1.869 1 76.88 690 GLY B C 1
ATOM 11374 O O . GLY B 1 690 ? -24.953 -9.617 -0.727 1 76.88 690 GLY B O 1
ATOM 11375 N N . SER B 1 691 ? -26.703 -9.758 -2.004 1 75.88 691 SER B N 1
ATOM 11376 C CA . SER B 1 691 ? -27.688 -9.539 -0.954 1 75.88 691 SER B CA 1
ATOM 11377 C C . SER B 1 691 ? -27.703 -10.688 0.042 1 75.88 691 SER B C 1
ATOM 11379 O O . SER B 1 691 ? -27.953 -10.484 1.233 1 75.88 691 SER B O 1
ATOM 11381 N N . ILE B 1 692 ? -27.531 -11.93 -0.431 1 82.62 692 ILE B N 1
ATOM 11382 C CA . ILE B 1 692 ? -27.484 -13.102 0.438 1 82.62 692 ILE B CA 1
ATOM 11383 C C . ILE B 1 692 ? -26.016 -13.477 0.71 1 82.62 692 ILE B C 1
ATOM 11385 O O . ILE B 1 692 ? -25.281 -13.812 -0.214 1 82.62 692 ILE B O 1
ATOM 11389 N N . PRO B 1 693 ? -25.703 -13.453 1.969 1 87.88 693 PRO B N 1
ATOM 11390 C CA . PRO B 1 693 ? -24.297 -13.742 2.301 1 87.88 693 PRO B CA 1
ATOM 11391 C C . PRO B 1 693 ? -23.859 -15.133 1.845 1 87.88 693 PRO B C 1
ATOM 11393 O O . PRO B 1 693 ? -24.641 -16.094 1.937 1 87.88 693 PRO B O 1
ATOM 11396 N N . LEU B 1 694 ? -22.656 -15.328 1.235 1 91.81 694 LEU B N 1
ATOM 11397 C CA . LEU B 1 694 ? -21.953 -16.562 0.918 1 91.81 694 LEU B CA 1
ATOM 11398 C C . LEU B 1 694 ? -22.578 -17.25 -0.29 1 91.81 694 LEU B C 1
ATOM 11400 O O . LEU B 1 694 ? -22.312 -18.422 -0.544 1 91.81 694 LEU B O 1
ATOM 11404 N N . VAL B 1 695 ? -23.516 -16.562 -0.985 1 92.38 695 VAL B N 1
ATOM 11405 C CA . VAL B 1 695 ? -24 -17.031 -2.283 1 92.38 695 VAL B CA 1
ATOM 11406 C C . VAL B 1 695 ? -23.141 -16.438 -3.395 1 92.38 695 VAL B C 1
ATOM 11408 O O . VAL B 1 695 ? -22.938 -15.227 -3.453 1 92.38 695 VAL B O 1
ATOM 11411 N N . THR B 1 696 ? -22.625 -17.328 -4.242 1 92.88 696 THR B N 1
ATOM 11412 C CA . THR B 1 696 ? -21.688 -16.875 -5.25 1 92.88 696 THR B CA 1
ATOM 11413 C C . THR B 1 696 ? -22.25 -17.094 -6.656 1 92.88 696 THR B C 1
ATOM 11415 O O . THR B 1 696 ? -23.141 -17.922 -6.848 1 92.88 696 THR B O 1
ATOM 11418 N N . ALA B 1 697 ? -21.75 -16.312 -7.598 1 93.56 697 ALA B N 1
ATOM 11419 C CA . ALA B 1 697 ? -22.062 -16.531 -9.008 1 93.56 697 ALA B CA 1
ATOM 11420 C C . ALA B 1 697 ? -21.547 -17.891 -9.484 1 93.56 697 ALA B C 1
ATOM 11422 O O . ALA B 1 697 ? -20.469 -18.328 -9.062 1 93.56 697 ALA B O 1
ATOM 11423 N N . THR B 1 698 ? -22.266 -18.547 -10.297 1 95.44 698 THR B N 1
ATOM 11424 C CA . THR B 1 698 ? -21.891 -19.891 -10.742 1 95.44 698 THR B CA 1
ATOM 11425 C C . THR B 1 698 ? -22.531 -20.219 -12.086 1 95.44 698 THR B C 1
ATOM 11427 O O . THR B 1 698 ? -23.609 -19.703 -12.406 1 95.44 698 THR B O 1
ATOM 11430 N N . ASP B 1 699 ? -21.844 -21 -12.898 1 96.19 699 ASP B N 1
ATOM 11431 C CA . ASP B 1 699 ? -22.328 -21.484 -14.188 1 96.19 699 ASP B CA 1
ATOM 11432 C C . ASP B 1 699 ? -22.578 -22.984 -14.164 1 96.19 699 ASP B C 1
ATOM 11434 O O . ASP B 1 699 ? -21.688 -23.766 -13.789 1 96.19 699 ASP B O 1
ATOM 11438 N N . TRP B 1 700 ? -23.797 -23.391 -14.539 1 97.62 700 TRP B N 1
ATOM 11439 C CA . TRP B 1 700 ? -24.156 -24.797 -14.586 1 97.62 700 TRP B CA 1
ATOM 11440 C C . TRP B 1 700 ? -24.766 -25.172 -15.93 1 97.62 700 TRP B C 1
ATOM 11442 O O . TRP B 1 700 ? -25.5 -24.375 -16.531 1 97.62 700 TRP B O 1
ATOM 11452 N N . VAL B 1 701 ? -24.5 -26.344 -16.406 1 97.88 701 VAL B N 1
ATOM 11453 C CA . VAL B 1 701 ? -25.109 -26.922 -17.578 1 97.88 701 VAL B CA 1
ATOM 11454 C C . VAL B 1 701 ? -25.859 -28.203 -17.203 1 97.88 701 VAL B C 1
ATOM 11456 O O . VAL B 1 701 ? -25.328 -29.047 -16.469 1 97.88 701 VAL B O 1
ATOM 11459 N N . VAL B 1 702 ? -27.062 -28.312 -17.625 1 98.19 702 VAL B N 1
ATOM 11460 C CA . VAL B 1 702 ? -27.844 -29.531 -17.422 1 98.19 702 VAL B CA 1
ATOM 11461 C C . VAL B 1 702 ? -28.172 -30.172 -18.766 1 98.19 702 VAL B C 1
ATOM 11463 O O . VAL B 1 702 ? -28.547 -29.484 -19.719 1 98.19 702 VAL B O 1
ATOM 11466 N N . MET B 1 703 ? -27.984 -31.484 -18.797 1 98.31 703 MET B N 1
ATOM 11467 C CA . MET B 1 703 ? -28.188 -32.219 -20.047 1 98.31 703 MET B CA 1
ATOM 11468 C C . MET B 1 703 ? -29.078 -33.438 -19.828 1 98.31 703 MET B C 1
ATOM 11470 O O . MET B 1 703 ? -29.125 -34 -18.719 1 98.31 703 MET B O 1
ATOM 11474 N N . ALA B 1 704 ? -29.781 -33.844 -20.859 1 98.06 704 ALA B N 1
ATOM 11475 C CA . ALA B 1 704 ? -30.625 -35.031 -20.891 1 98.06 704 ALA B CA 1
ATOM 11476 C C . ALA B 1 704 ? -30.781 -35.562 -22.312 1 98.06 704 ALA B C 1
ATOM 11478 O O . ALA B 1 704 ? -30.438 -34.875 -23.281 1 98.06 704 ALA B O 1
ATOM 11479 N N . LYS B 1 705 ? -31.25 -36.781 -22.406 1 96.62 705 LYS B N 1
ATOM 11480 C CA . LYS B 1 705 ? -31.422 -37.406 -23.719 1 96.62 705 LYS B CA 1
ATOM 11481 C C . LYS B 1 705 ? -32.531 -36.719 -24.484 1 96.62 705 LYS B C 1
ATOM 11483 O O . LYS B 1 705 ? -32.469 -36.594 -25.719 1 96.62 705 LYS B O 1
ATOM 11488 N N . ASP B 1 706 ? -33.594 -36.281 -23.688 1 95.25 706 ASP B N 1
ATOM 11489 C CA . ASP B 1 706 ? -34.781 -35.688 -24.312 1 95.25 706 ASP B CA 1
ATOM 11490 C C . ASP B 1 706 ? -35.094 -34.344 -23.688 1 95.25 706 ASP B C 1
ATOM 11492 O O . ASP B 1 706 ? -34.969 -34.156 -22.469 1 95.25 706 ASP B O 1
ATOM 11496 N N . GLU B 1 707 ? -35.531 -33.469 -24.5 1 94.69 707 GLU B N 1
ATOM 11497 C CA . GLU B 1 707 ? -35.875 -32.125 -24.062 1 94.69 707 GLU B CA 1
ATOM 11498 C C . GLU B 1 707 ? -37 -32.125 -23.047 1 94.69 707 GLU B C 1
ATOM 11500 O O . GLU B 1 707 ? -37.062 -31.266 -22.172 1 94.69 707 GLU B O 1
ATOM 11505 N N . LYS B 1 708 ? -37.875 -33.062 -23.156 1 94.69 708 LYS B N 1
ATOM 11506 C CA . LYS B 1 708 ? -39.031 -33.156 -22.281 1 94.69 708 LYS B CA 1
ATOM 11507 C C . LYS B 1 708 ? -38.625 -33.344 -20.828 1 94.69 708 LYS B C 1
ATOM 11509 O O . LYS B 1 708 ? -39.312 -32.875 -19.906 1 94.69 708 LYS B O 1
ATOM 11514 N N . ILE B 1 709 ? -37.531 -33.938 -20.688 1 94.56 709 ILE B N 1
ATOM 11515 C CA . ILE B 1 709 ? -37 -34.25 -19.359 1 94.56 709 ILE B CA 1
ATOM 11516 C C . ILE B 1 709 ? -36.594 -32.938 -18.656 1 94.56 709 ILE B C 1
ATOM 11518 O O . ILE B 1 709 ? -36.688 -32.844 -17.438 1 94.56 709 ILE B O 1
ATOM 11522 N N . LEU B 1 710 ? -36.188 -31.891 -19.438 1 96.12 710 LEU B N 1
ATOM 11523 C CA . LEU B 1 710 ? -35.688 -30.641 -18.875 1 96.12 710 LEU B CA 1
ATOM 11524 C C . LEU B 1 710 ? -36.781 -29.578 -18.812 1 96.12 710 LEU B C 1
ATOM 11526 O O . LEU B 1 710 ? -36.562 -28.484 -18.281 1 96.12 710 LEU B O 1
ATOM 11530 N N . ASN B 1 711 ? -37.969 -29.859 -19.25 1 93.19 711 ASN B N 1
ATOM 11531 C CA . ASN B 1 711 ? -39.062 -28.906 -19.328 1 93.19 711 ASN B CA 1
ATOM 11532 C C . ASN B 1 711 ? -39.469 -28.375 -17.953 1 93.19 711 ASN B C 1
ATOM 11534 O O . ASN B 1 711 ? -39.812 -27.203 -17.797 1 93.19 711 ASN B O 1
ATOM 11538 N N . PRO B 1 712 ? -39.406 -29.219 -17 1 91.69 712 PRO B N 1
ATOM 11539 C CA . PRO B 1 712 ? -39.75 -28.719 -15.664 1 91.69 712 PRO B CA 1
ATOM 11540 C C . PRO B 1 712 ? -38.844 -27.562 -15.211 1 91.69 712 PRO B C 1
ATOM 11542 O O . PRO B 1 712 ? -39.312 -26.688 -14.477 1 91.69 712 PRO B O 1
ATOM 11545 N N . LEU B 1 713 ? -37.656 -27.578 -15.625 1 93.19 713 LEU B N 1
ATOM 11546 C CA . LEU B 1 713 ? -36.719 -26.516 -15.258 1 93.19 713 LEU B CA 1
ATOM 11547 C C . LEU B 1 713 ? -37.094 -25.203 -15.93 1 93.19 713 LEU B C 1
ATOM 11549 O O . LEU B 1 713 ? -37.062 -24.141 -15.305 1 93.19 713 LEU B O 1
ATOM 11553 N N . ILE B 1 714 ? -37.469 -25.266 -17.125 1 92.31 714 ILE B N 1
ATOM 11554 C CA . ILE B 1 714 ? -37.875 -24.094 -17.891 1 92.31 714 ILE B CA 1
ATOM 11555 C C . ILE B 1 714 ? -39.219 -23.594 -17.375 1 92.31 714 ILE B C 1
ATOM 11557 O O . ILE B 1 714 ? -39.406 -22.391 -17.188 1 92.31 714 ILE B O 1
ATOM 11561 N N . ALA B 1 715 ? -40.031 -24.469 -17.094 1 89.56 715 ALA B N 1
ATOM 11562 C CA . ALA B 1 715 ? -41.406 -24.141 -16.703 1 89.56 715 ALA B CA 1
ATOM 11563 C C . ALA B 1 715 ? -41.469 -23.547 -15.297 1 89.56 715 ALA B C 1
ATOM 11565 O O . ALA B 1 715 ? -42.344 -22.75 -14.984 1 89.56 715 ALA B O 1
ATOM 11566 N N . SER B 1 716 ? -40.531 -24 -14.453 1 87.81 716 SER B N 1
ATOM 11567 C CA . SER B 1 716 ? -40.531 -23.547 -13.062 1 87.81 716 SER B CA 1
ATOM 11568 C C . SER B 1 716 ? -40.281 -22.047 -12.977 1 87.81 716 SER B C 1
ATOM 11570 O O . SER B 1 716 ? -40.688 -21.391 -12 1 87.81 716 SER B O 1
ATOM 11572 N N . ARG B 1 717 ? -39.594 -21.281 -13.875 1 82.06 717 ARG B N 1
ATOM 11573 C CA . ARG B 1 717 ? -39.281 -19.844 -13.938 1 82.06 717 ARG B CA 1
ATOM 11574 C C . ARG B 1 717 ? -38.469 -19.406 -12.711 1 82.06 717 ARG B C 1
ATOM 11576 O O . ARG B 1 717 ? -38.531 -18.25 -12.312 1 82.06 717 ARG B O 1
ATOM 11583 N N . LEU B 1 718 ? -37.938 -20.438 -12.133 1 86.5 718 LEU B N 1
ATOM 11584 C CA . LEU B 1 718 ? -37.125 -20.141 -10.953 1 86.5 718 LEU B CA 1
ATOM 11585 C C . LEU B 1 718 ? -35.812 -19.453 -11.336 1 86.5 718 LEU B C 1
ATOM 11587 O O . LEU B 1 718 ? -35.25 -18.703 -10.547 1 86.5 718 LEU B O 1
ATOM 11591 N N . GLY B 1 719 ? -35.312 -19.797 -12.469 1 89.31 719 GLY B N 1
ATOM 11592 C CA . GLY B 1 719 ? -34.062 -19.219 -12.961 1 89.31 719 GLY B CA 1
ATOM 11593 C C . GLY B 1 719 ? -34.062 -19 -14.461 1 89.31 719 GLY B C 1
ATOM 11594 O O . GLY B 1 719 ? -35 -19.359 -15.148 1 89.31 719 GLY B O 1
ATOM 11595 N N . ASN B 1 720 ? -32.969 -18.375 -14.875 1 91.44 720 ASN B N 1
ATOM 11596 C CA . ASN B 1 720 ? -32.875 -18.078 -16.297 1 91.44 720 ASN B CA 1
ATOM 11597 C C . ASN B 1 720 ? -32.125 -19.188 -17.047 1 91.44 720 ASN B C 1
ATOM 11599 O O . ASN B 1 720 ? -31 -19 -17.5 1 91.44 720 ASN B O 1
ATOM 11603 N N . TRP B 1 721 ? -32.812 -20.297 -17.234 1 95.12 721 TRP B N 1
ATOM 11604 C CA . TRP B 1 721 ? -32.25 -21.422 -18 1 95.12 721 TRP B CA 1
ATOM 11605 C C . TRP B 1 721 ? -32.406 -21.188 -19.5 1 95.12 721 TRP B C 1
ATOM 11607 O O . TRP B 1 721 ? -33.5 -21 -20 1 95.12 721 TRP B O 1
ATOM 11617 N N . GLU B 1 722 ? -31.297 -21.203 -20.172 1 95.06 722 GLU B N 1
ATOM 11618 C CA . GLU B 1 722 ? -31.281 -20.938 -21.609 1 95.06 722 GLU B CA 1
ATOM 11619 C C . GLU B 1 722 ? -30.672 -22.109 -22.375 1 95.06 722 GLU B C 1
ATOM 11621 O O . GLU B 1 722 ? -29.938 -22.922 -21.797 1 95.06 722 GLU B O 1
ATOM 11626 N N . LYS B 1 723 ? -31.062 -22.141 -23.594 1 93.88 723 LYS B N 1
ATOM 11627 C CA . LYS B 1 723 ? -30.406 -23.125 -24.453 1 93.88 723 LYS B CA 1
ATOM 11628 C C . LYS B 1 723 ? -28.922 -22.828 -24.625 1 93.88 723 LYS B C 1
ATOM 11630 O O . LYS B 1 723 ? -28.531 -21.656 -24.578 1 93.88 723 LYS B O 1
ATOM 11635 N N . MET B 1 724 ? -28.156 -23.891 -24.781 1 94.5 724 MET B N 1
ATOM 11636 C CA . MET B 1 724 ? -26.719 -23.719 -24.969 1 94.5 724 MET B CA 1
ATOM 11637 C C . MET B 1 724 ? -26.422 -22.953 -26.25 1 94.5 724 MET B C 1
ATOM 11639 O O . MET B 1 724 ? -27.078 -23.172 -27.281 1 94.5 724 MET B O 1
ATOM 11643 N N . PRO B 1 725 ? -25.531 -22.031 -26.188 1 91.62 725 PRO B N 1
ATOM 11644 C CA . PRO B 1 725 ? -25.125 -21.375 -27.438 1 91.62 725 PRO B CA 1
ATOM 11645 C C . PRO B 1 725 ? -24.453 -22.344 -28.422 1 91.62 725 PRO B C 1
ATOM 11647 O O . PRO B 1 725 ? -23.906 -23.375 -28 1 91.62 725 PRO B O 1
ATOM 11650 N N . LEU B 1 726 ? -24.547 -21.984 -29.656 1 89.75 726 LEU B N 1
ATOM 11651 C CA . LEU B 1 726 ? -23.906 -22.797 -30.688 1 89.75 726 LEU B CA 1
ATOM 11652 C C . LEU B 1 726 ? -22.547 -22.234 -31.062 1 89.75 726 LEU B C 1
ATOM 11654 O O . LEU B 1 726 ? -22.391 -21.016 -31.203 1 89.75 726 LEU B O 1
ATOM 11658 N N . TYR B 1 727 ? -21.609 -23.141 -31.016 1 89.12 727 TYR B N 1
ATOM 11659 C CA . TYR B 1 727 ? -20.266 -22.75 -31.438 1 89.12 727 TYR B CA 1
ATOM 11660 C C . TYR B 1 727 ? -19.828 -23.547 -32.656 1 89.12 727 TYR B C 1
ATOM 11662 O O . TYR B 1 727 ? -20.172 -24.719 -32.812 1 89.12 727 TYR B O 1
ATOM 11670 N N . PHE B 1 728 ? -19.047 -22.797 -33.562 1 84.94 728 PHE B N 1
ATOM 11671 C CA . PHE B 1 728 ? -18.594 -23.453 -34.781 1 84.94 728 PHE B CA 1
ATOM 11672 C C . PHE B 1 728 ? -17.078 -23.484 -34.875 1 84.94 728 PHE B C 1
ATOM 11674 O O . PHE B 1 728 ? -16.391 -22.672 -34.219 1 84.94 728 PHE B O 1
ATOM 11681 N N . GLY B 1 729 ? -16.531 -24.547 -35.562 1 82.81 729 GLY B N 1
ATOM 11682 C CA . GLY B 1 729 ? -15.109 -24.594 -35.875 1 82.81 729 GLY B CA 1
ATOM 11683 C C . GLY B 1 729 ? -14.297 -25.25 -34.75 1 82.81 729 GLY B C 1
ATOM 11684 O O . GLY B 1 729 ? -13.07 -25.141 -34.75 1 82.81 729 GLY B O 1
ATOM 11685 N N . MET B 1 730 ? -14.875 -25.891 -33.844 1 85.69 730 MET B N 1
ATOM 11686 C CA . MET B 1 730 ? -14.141 -26.547 -32.75 1 85.69 730 MET B CA 1
ATOM 11687 C C . MET B 1 730 ? -14.125 -28.047 -32.938 1 85.69 730 MET B C 1
ATOM 11689 O O . MET B 1 730 ? -15.133 -28.641 -33.344 1 85.69 730 MET B O 1
ATOM 11693 N N . ARG B 1 731 ? -12.961 -28.547 -32.781 1 89.31 731 ARG B N 1
ATOM 11694 C CA . ARG B 1 731 ? -12.836 -30 -32.75 1 89.31 731 ARG B CA 1
ATOM 11695 C C . ARG B 1 731 ? -13.266 -30.562 -31.391 1 89.31 731 ARG B C 1
ATOM 11697 O O . ARG B 1 731 ? -12.836 -30.078 -30.344 1 89.31 731 ARG B O 1
ATOM 11704 N N . PRO B 1 732 ? -14.086 -31.578 -31.422 1 91.62 732 PRO B N 1
ATOM 11705 C CA . PRO B 1 732 ? -14.57 -32.125 -30.156 1 91.62 732 PRO B CA 1
ATOM 11706 C C . PRO B 1 732 ? -13.453 -32.688 -29.297 1 91.62 732 PRO B C 1
ATOM 11708 O O . PRO B 1 732 ? -12.523 -33.312 -29.812 1 91.62 732 PRO B O 1
ATOM 11711 N N . TRP B 1 733 ? -13.562 -32.5 -28.031 1 94.06 733 TRP B N 1
ATOM 11712 C CA . TRP B 1 733 ? -12.617 -33.094 -27.094 1 94.06 733 TRP B CA 1
ATOM 11713 C C . TRP B 1 733 ? -12.867 -34.594 -26.953 1 94.06 733 TRP B C 1
ATOM 11715 O O . TRP B 1 733 ? -14 -35 -26.75 1 94.06 733 TRP B O 1
ATOM 11725 N N . THR B 1 734 ? -11.852 -35.281 -27.125 1 94.81 734 THR B N 1
ATOM 11726 C CA . THR B 1 734 ? -11.852 -36.719 -26.938 1 94.81 734 THR B CA 1
ATOM 11727 C C . THR B 1 734 ? -10.703 -37.156 -26.031 1 94.81 734 THR B C 1
ATOM 11729 O O . THR B 1 734 ? -9.898 -36.312 -25.609 1 94.81 734 THR B O 1
ATOM 11732 N N . ASP B 1 735 ? -10.758 -38.406 -25.656 1 91.5 735 ASP B N 1
ATOM 11733 C CA . ASP B 1 735 ? -9.648 -38.906 -24.844 1 91.5 735 ASP B CA 1
ATOM 11734 C C . ASP B 1 735 ? -8.328 -38.781 -25.609 1 91.5 735 ASP B C 1
ATOM 11736 O O . ASP B 1 735 ? -7.258 -38.719 -24.984 1 91.5 735 ASP B O 1
ATOM 11740 N N . ASP B 1 736 ? -8.453 -38.688 -26.828 1 92.38 736 ASP B N 1
ATOM 11741 C CA . ASP B 1 736 ? -7.273 -38.625 -27.688 1 92.38 736 ASP B CA 1
ATOM 11742 C C . ASP B 1 736 ? -6.867 -37.188 -27.969 1 92.38 736 ASP B C 1
ATOM 11744 O O . ASP B 1 736 ? -5.742 -36.938 -28.406 1 92.38 736 ASP B O 1
ATOM 11748 N N . PHE B 1 737 ? -7.816 -36.344 -27.75 1 92.75 737 PHE B N 1
ATOM 11749 C CA . PHE B 1 737 ? -7.531 -34.969 -28.188 1 92.75 737 PHE B CA 1
ATOM 11750 C C . PHE B 1 737 ? -8.227 -33.969 -27.297 1 92.75 737 PHE B C 1
ATOM 11752 O O . PHE B 1 737 ? -9.445 -34 -27.109 1 92.75 737 PHE B O 1
ATOM 11759 N N . THR B 1 738 ? -7.492 -33.094 -26.812 1 89.62 738 THR B N 1
ATOM 11760 C CA . THR B 1 738 ? -7.984 -31.906 -26.109 1 89.62 738 THR B CA 1
ATOM 11761 C C . THR B 1 738 ? -7.148 -30.672 -26.469 1 89.62 738 THR B C 1
ATOM 11763 O O . THR B 1 738 ? -5.941 -30.797 -26.703 1 89.62 738 THR B O 1
ATOM 11766 N N . ASN B 1 739 ? -7.805 -29.5 -26.562 1 87.44 739 ASN B N 1
ATOM 11767 C CA . ASN B 1 739 ? -7.121 -28.25 -26.859 1 87.44 739 ASN B CA 1
ATOM 11768 C C . ASN B 1 739 ? -7.629 -27.109 -25.984 1 87.44 739 ASN B C 1
ATOM 11770 O O . ASN B 1 739 ? -8.641 -26.484 -26.312 1 87.44 739 ASN B O 1
ATOM 11774 N N . ILE B 1 740 ? -6.867 -26.719 -25.109 1 83.94 740 ILE B N 1
ATOM 11775 C CA . ILE B 1 740 ? -7.293 -25.734 -24.109 1 83.94 740 ILE B CA 1
ATOM 11776 C C . ILE B 1 740 ? -7.195 -24.344 -24.703 1 83.94 740 ILE B C 1
ATOM 11778 O O . ILE B 1 740 ? -7.945 -23.438 -24.328 1 83.94 740 ILE B O 1
ATOM 11782 N N . ILE B 1 741 ? -6.328 -24.031 -25.609 1 85 741 ILE B N 1
ATOM 11783 C CA . ILE B 1 741 ? -6.09 -22.703 -26.172 1 85 741 ILE B CA 1
ATOM 11784 C C . ILE B 1 741 ? -7.355 -22.203 -26.859 1 85 741 ILE B C 1
ATOM 11786 O O . ILE B 1 741 ? -7.656 -21.016 -26.828 1 85 741 ILE B O 1
ATOM 11790 N N . SER B 1 742 ? -8.102 -23.094 -27.359 1 86.5 742 SER B N 1
ATOM 11791 C CA . SER B 1 742 ? -9.297 -22.734 -28.125 1 86.5 742 SER B CA 1
ATOM 11792 C C . SER B 1 742 ? -10.398 -22.234 -27.203 1 86.5 742 SER B C 1
ATOM 11794 O O . SER B 1 742 ? -11.359 -21.609 -27.656 1 86.5 742 SER B O 1
ATOM 11796 N N . ILE B 1 743 ? -10.273 -22.484 -25.938 1 88.81 743 ILE B N 1
ATOM 11797 C CA . ILE B 1 743 ? -11.367 -22.094 -25.062 1 88.81 743 ILE B CA 1
ATOM 11798 C C . ILE B 1 743 ? -10.859 -21.094 -24.031 1 88.81 743 ILE B C 1
ATOM 11800 O O . ILE B 1 743 ? -11.508 -20.859 -23 1 88.81 743 ILE B O 1
ATOM 11804 N N . TRP B 1 744 ? -9.727 -20.594 -24.234 1 86.44 744 TRP B N 1
ATOM 11805 C CA . TRP B 1 744 ? -9.188 -19.578 -23.344 1 86.44 744 TRP B CA 1
ATOM 11806 C C . TRP B 1 744 ? -10 -18.281 -23.438 1 86.44 744 TRP B C 1
ATOM 11808 O O . TRP B 1 744 ? -10.375 -17.859 -24.516 1 86.44 744 TRP B O 1
ATOM 11818 N N . LYS B 1 745 ? -10.406 -17.719 -22.234 1 83.88 745 LYS B N 1
ATOM 11819 C CA . LYS B 1 745 ? -11.172 -16.469 -22.188 1 83.88 745 LYS B CA 1
ATOM 11820 C C . LYS B 1 745 ? -10.297 -15.273 -22.516 1 83.88 745 LYS B C 1
ATOM 11822 O O . LYS B 1 745 ? -9.125 -15.227 -22.141 1 83.88 745 LYS B O 1
#

Solvent-accessible surface area (backbone atoms only — not comparable to full-atom values): 77454 Å² total; per-residue (Å²): 133,83,72,65,62,62,59,55,52,51,51,50,52,54,50,50,50,51,54,21,49,40,32,19,50,37,26,25,51,56,42,43,46,51,52,51,52,47,60,68,53,29,59,71,64,62,37,34,46,50,55,51,46,48,51,48,26,50,52,32,44,39,36,32,51,12,48,52,47,32,48,52,41,68,71,73,40,54,71,71,58,37,50,52,52,51,47,49,52,53,52,59,38,58,68,63,57,60,53,51,78,66,85,85,73,74,73,62,54,88,52,82,45,64,65,56,51,50,50,51,46,45,73,31,43,36,58,52,52,27,54,48,37,23,44,60,63,38,50,54,51,48,45,39,47,64,61,48,90,51,40,87,61,53,58,60,46,52,51,27,26,48,49,19,30,51,50,25,46,61,36,33,60,72,47,42,45,70,70,46,37,53,67,57,48,33,50,51,50,38,52,52,48,52,52,44,51,52,43,50,49,50,52,48,48,54,46,68,70,43,76,73,67,79,65,67,74,65,59,62,59,55,76,70,54,76,82,82,56,69,67,59,53,51,50,44,26,51,37,29,17,38,42,34,29,36,43,50,32,51,32,42,57,56,18,44,64,54,39,60,43,57,60,54,51,37,53,48,50,50,47,56,52,49,36,54,58,46,28,75,37,89,52,25,78,66,46,38,61,51,36,57,60,46,39,50,60,51,47,31,60,39,49,40,38,63,60,65,42,46,82,64,49,59,66,70,58,49,50,49,44,54,50,50,50,48,44,31,42,35,34,38,28,42,29,51,44,48,70,63,57,64,60,81,85,48,39,65,57,51,52,51,41,37,34,45,16,32,21,50,14,27,42,38,64,64,67,41,39,55,76,74,34,49,55,84,55,62,36,63,53,31,53,29,49,44,37,45,60,36,84,72,68,52,76,81,63,57,69,63,52,59,57,37,47,46,62,39,50,49,52,52,50,52,53,49,48,48,63,73,70,43,86,66,55,75,82,40,47,67,50,51,51,51,50,50,31,24,50,42,15,38,43,51,58,34,65,83,35,20,61,30,34,16,46,37,52,43,49,51,50,50,50,41,53,49,49,51,50,60,73,52,34,60,80,42,65,37,42,57,77,74,43,37,39,35,34,26,53,49,74,44,67,43,100,83,68,43,85,37,55,31,33,34,33,28,30,69,90,31,77,52,32,46,40,45,63,51,83,93,42,42,64,52,35,33,27,69,46,14,57,86,35,69,53,26,42,50,49,64,53,41,48,83,76,50,62,64,43,30,37,38,31,32,42,51,53,39,24,42,72,37,47,73,56,51,91,69,23,44,37,37,34,25,30,55,52,62,66,47,54,54,46,17,65,33,69,91,67,26,51,23,36,78,73,36,44,84,55,66,43,79,44,69,22,49,50,70,66,54,54,70,70,47,63,69,47,58,22,41,31,39,37,42,46,58,62,48,37,54,18,60,43,64,64,71,67,13,52,61,39,50,52,51,51,58,47,28,24,28,87,79,16,38,42,35,36,60,52,62,46,93,56,45,45,53,63,58,58,53,32,48,48,29,59,76,67,60,37,30,49,34,32,32,79,47,78,59,90,62,82,53,84,67,47,47,60,37,30,39,36,39,35,27,68,43,58,75,72,53,41,49,57,60,70,61,64,70,60,77,66,34,70,57,68,88,79,81,94,71,80,78,43,33,92,48,33,66,61,66,80,83,31,52,108,132,83,71,64,63,61,57,54,53,49,54,50,50,55,49,50,48,52,55,22,50,40,33,18,49,39,26,25,50,55,41,42,47,51,53,52,51,46,61,68,53,30,60,69,61,63,36,32,44,50,54,51,47,47,50,49,27,48,52,32,45,39,36,31,50,12,48,51,48,32,50,51,40,67,71,74,40,56,70,69,57,37,47,53,53,52,48,49,52,51,53,59,37,57,68,62,56,61,54,50,78,67,86,86,75,72,74,62,55,88,54,83,45,63,64,56,50,49,51,50,46,45,74,30,43,36,57,53,52,27,55,47,37,21,42,60,63,39,50,54,52,48,46,39,49,63,60,50,92,51,41,86,63,53,59,61,45,53,49,27,26,49,49,19,30,54,49,26,46,59,35,35,62,72,47,42,46,70,71,46,38,51,69,58,47,34,49,52,49,37,51,52,48,52,52,45,50,52,43,50,49,50,53,47,50,54,46,69,71,44,77,72,68,79,67,65,73,65,59,62,58,53,76,71,55,77,81,83,57,69,66,58,53,51,50,45,24,50,36,30,17,38,42,33,28,37,41,50,31,51,33,43,57,54,16,46,66,56,40,59,45,57,60,54,52,39,53,48,50,50,47,55,52,48,36,55,58,45,29,73,38,90,53,25,80,66,46,40,61,53,38,57,61,44,40,53,62,52,47,32,61,39,49,40,40,65,60,64,43,46,83,66,50,57,66,71,59,49,51,49,44,54,51,50,50,48,43,30,42,34,36,40,27,43,29,52,44,48,71,63,56,65,60,81,84,49,39,65,58,51,53,50,42,38,34,45,16,32,22,49,15,28,42,38,65,64,67,40,40,54,76,73,35,50,55,84,56,62,37,62,52,32,53,29,50,43,37,45,60,36,83,71,67,52,77,80,62,56,69,62,52,60,57,37,47,47,63,40,49,48,52,50,51,52,53,50,48,48,63,74,68,42,85,66,56,75,82,40,46,68,51,51,52,51,50,51,30,23,52,43,15,38,43,52,57,34,66,84,35,19,60,28,34,17,46,38,51,44,47,52,50,50,51,41,53,49,50,51,50,62,72,52,34,60,80,42,65,38,44,58,77,74,44,36,40,33,35,26,51,48,74,44,66,45,98,84,67,42,85,39,56,30,31,34,32,29,30,67,92,29,78,52,32,46,39,46,65,52,83,92,42,42,65,52,35,33,27,68,48,13,58,86,36,68,54,25,42,52,51,64,51,41,49,84,75,50,64,63,44,29,35,38,32,30,42,53,52,39,23,42,71,37,46,73,56,52,91,67,22,43,38,38,34,25,30,55,54,62,65,47,54,54,49,18,66,32,69,91,69,26,50,22,36,78,74,35,44,85,54,65,45,78,44,68,22,50,50,71,67,53,54,68,70,48,63,68,47,57,23,42,31,39,36,42,46,57,61,48,39,54,19,60,42,64,64,71,66,12,52,62,38,50,52,50,52,59,47,28,24,27,86,83,16,39,39,37,36,60,51,63,46,93,56,45,44,52,63,59,58,53,31,48,48,29,60,75,69,60,36,29,48,34,32,30,77,46,76,60,90,63,84,55,85,67,47,47,59,38,30,40,37,41,34,27,66,43,59,74,73,53,43,48,57,59,70,61,64,70,58,78,67,34,72,57,69,87,80,81,94,72,80,77,40,34,91,49,32,65,60,67,78,82,31,53,108